Protein AF-A0A8T5LXA4-F1 (afdb_monomer_lite)

Secondary structure (DSSP, 8-state):
--TTPEEEES-SHHHHHHHHHHHHTT--EEEE-SSSSTT-S--S--EEEHHHHHHTT--HHHHEEEEE-EEEEE-TT--EEEEE-SS--EEEE-HHHHHHHHHHHHHHTT-EEESSEEEEEEETTEEEEEETTEEEEEE-SEEEE---TT-HHHHHTT----GGGEEEEEEEEEES---TTEEEEE-SSTTTTS-EEEEESSSSEEEEEEEEEBTB-HHHHHHHHHHHHT---EEEEEEEEEEE-SPPPS--EETTEEE-GGGT---------TTSEEEEEETTEEEEEETTHHHHHHHHTS-------SS-----B---TTEE--B--TTS---B------B------S-BEEEEEGGG-EEEE-TT-EEEE--SSS-EEEETTT--TTT-EEEEE---------SEEEHHHHHHT-HHHHTTGGGEEEES-HHHHTTSGGGS-GGGHHHHHHHTEEEHHHHHHTT----SPEEEETT---EEESEEE--HHHHHHHHHHHHHEE-TTSS-EEEEEEHHHHHTTHHHHHHHHHHHHH---EEEEEEE-TTT--EEEEEEEE--HHHHHIIIIIS---SSGGG----GGGGGS-HHHHHHHHHHHHHHH-EEEEE--SSGGG-EEEEEEEES-HHHHHHHHHHHHHTT---EEEEEEPPPEEETTEEEPPPEEEEEEE-SHHHHHHHHTT-TTTHHHHHHHHHT-------EE-HHHHHHHTTS---HHHHHHH-TTGGG-S-EEHHHHHHHHHSS---SHHHHHHHHHHHTTEEEEEEEEEEE---S-S-------SSSS---BTBTTB--------THHHHHHHHHHHHHHHHHHTT---TTHHHHHTHHHHHHHHHHHHHHHHHHS--SSTTTSSTTTTTSS-TTGGGSSS--SS-SSTTSTTTSSBSSSSTTTT--TTTTT-

Sequence (926 aa):
MNPNTIAIVGGGPGGLKTATHLSQNGLDCVVIEEHSQIGLPENCSGLVSIEGSRKADLPVEECLVNQIRGAHIFSPNHSVLTIERSKPIANLINRSKLDALLAKTAQKSGANIRLNTRLIDIRKNTLFLESRGRGEILKASQVVGSDGPNSKTRNLMGIQSTMNDFIHSFQVKATGIFDPDFVELYFGGFAWNFFGWIIPENKNNARIGLGCKTGLNPKKQFDAFVQQKKLDIDVLEESSFLIPCRKPLDNLVADNKLLVGDAAFQTKATSIDFEEPILIEENGLLKNVRIGEVVNQKLEQTPQKAVFGKKPKITVGHPNSLVKAFSPTIGGEKPQMRSIRSVLKHPIDEELYEIILEKGYRVKATASHSVMVAGRAKFKEKKVVDLVSGQDSLPLVLKVPNNTSIEKIDIIKTIKENPSLLRIAKKINVKGQKNLLFKKSTEVPKKRLSQYWSNDTVPLSIFIEKDIPLNNVTLSFENSTIRIPSIITITPELCRLVGYYIAEGSSATEKKISLSFGINDMKKGIVTDAIHCIKQTFNVSINKQMQKNPITNQTNGIKLYFGGQLLAKLFSEMVKGGKTAKTKEVPYIIFNVPDHLKIEFLKGYLRGDGTIRIRKCDNRKNWSAEISCKTVSRKLASDLVILALQLDLFPSIEEFSTGIRYWNNQRIGKSQGYKVSFSKKSDLLTLSTIFPEKQVELLEFLENIVERETITLPKVMVENLSNQHYEKEIYQEFGPSISAYQNLALTRVGTATQTMQTKNACQQFIHNISASKIAFLKIKQIRKVKPSHGEVFDVEIPETNMFVGGIGPILLHNTGGGVVMASLAGQKAGESIFEHVVHKKPLDNYNKKTQDIKKDLDLHWKIHNYLSSLKDEEINKLFEKLKKANVEQFLQEEGNMDFPTKFIPKLLRNPRMLGFLPHAFKLWRS

Structure (mmCIF, N/CA/C/O backbone):
data_AF-A0A8T5LXA4-F1
#
_entry.id   AF-A0A8T5LXA4-F1
#
loop_
_atom_site.group_PDB
_atom_site.id
_atom_site.type_symbol
_atom_site.label_atom_id
_atom_site.label_alt_id
_atom_site.label_comp_id
_atom_site.label_asym_id
_atom_site.label_entity_id
_atom_site.label_seq_id
_atom_site.pdbx_PDB_ins_code
_atom_site.Cartn_x
_atom_site.Cartn_y
_atom_site.Cartn_z
_atom_site.occupancy
_atom_site.B_iso_or_equiv
_atom_site.auth_seq_id
_atom_site.auth_comp_id
_atom_site.auth_asym_id
_atom_site.auth_atom_id
_atom_site.pdbx_PDB_model_num
ATOM 1 N N . MET A 1 1 ? -51.738 -8.596 22.446 1.00 49.72 1 MET A N 1
ATOM 2 C CA . MET A 1 1 ? -50.744 -7.498 22.395 1.00 49.72 1 MET A CA 1
ATOM 3 C C . MET A 1 1 ? -51.455 -6.217 21.993 1.00 49.72 1 MET A C 1
ATOM 5 O O . MET A 1 1 ? -52.546 -6.305 21.436 1.00 49.72 1 MET A O 1
ATOM 9 N N . ASN A 1 2 ? -50.877 -5.061 22.311 1.00 60.94 2 ASN A N 1
ATOM 10 C CA . ASN A 1 2 ? -51.430 -3.746 21.995 1.00 60.94 2 ASN A CA 1
ATOM 11 C C . ASN A 1 2 ? -51.484 -3.550 20.460 1.00 60.94 2 ASN A C 1
ATOM 13 O O . ASN A 1 2 ? -50.515 -3.906 19.789 1.00 60.94 2 ASN A O 1
ATOM 17 N N . PRO A 1 3 ? -52.552 -2.989 19.857 1.00 58.41 3 PRO A N 1
ATOM 18 C CA . PRO A 1 3 ? -52.538 -2.628 18.433 1.00 58.41 3 PRO A CA 1
ATOM 19 C C . PRO A 1 3 ? -51.410 -1.645 18.062 1.00 58.41 3 PRO A C 1
ATOM 21 O O . PRO A 1 3 ? -50.997 -1.609 16.903 1.00 58.41 3 PRO A O 1
ATOM 24 N N . ASN A 1 4 ? -50.879 -0.895 19.035 1.00 72.88 4 ASN A N 1
ATOM 25 C CA . ASN A 1 4 ? -49.718 -0.025 18.856 1.00 72.88 4 ASN A CA 1
ATOM 26 C C . ASN A 1 4 ? -48.360 -0.750 18.939 1.00 72.88 4 ASN A C 1
ATOM 28 O O . ASN A 1 4 ? -47.351 -0.116 18.633 1.00 72.88 4 ASN A O 1
ATOM 32 N N . THR A 1 5 ? -48.304 -2.041 19.305 1.00 87.50 5 THR A N 1
ATOM 33 C CA . THR A 1 5 ? -47.044 -2.797 19.441 1.00 87.50 5 THR A CA 1
ATOM 34 C C . THR A 1 5 ? -46.208 -2.739 18.160 1.00 87.50 5 THR A C 1
ATOM 36 O O . THR A 1 5 ? -46.721 -2.913 17.055 1.00 87.50 5 THR A O 1
ATOM 39 N N . ILE A 1 6 ? -44.904 -2.521 18.310 1.00 95.81 6 ILE A N 1
ATOM 40 C CA . ILE A 1 6 ? -43.921 -2.502 17.223 1.00 95.81 6 ILE A CA 1
ATOM 41 C C . ILE A 1 6 ? -43.310 -3.901 17.092 1.00 95.81 6 ILE A C 1
ATOM 43 O O . ILE A 1 6 ? -42.750 -4.427 18.053 1.00 95.81 6 ILE A O 1
ATOM 47 N N . ALA A 1 7 ? -43.412 -4.519 15.916 1.00 95.31 7 ALA A N 1
ATOM 48 C CA . ALA A 1 7 ? -42.806 -5.822 15.655 1.00 95.31 7 ALA A CA 1
ATOM 49 C C . ALA A 1 7 ? -41.380 -5.653 15.123 1.00 95.31 7 ALA A C 1
ATOM 51 O O . ALA A 1 7 ? -41.148 -4.889 14.188 1.00 95.31 7 ALA A O 1
ATOM 52 N N . ILE A 1 8 ? -40.432 -6.394 15.687 1.00 97.88 8 ILE A N 1
ATOM 53 C CA . ILE A 1 8 ? -39.026 -6.401 15.281 1.00 97.88 8 ILE A CA 1
ATOM 54 C C . ILE A 1 8 ? -38.686 -7.831 14.879 1.00 97.88 8 ILE A C 1
ATOM 56 O O . ILE A 1 8 ? -38.631 -8.719 15.719 1.00 97.88 8 ILE A O 1
ATOM 60 N N . VAL A 1 9 ? -38.511 -8.072 13.587 1.00 94.62 9 VAL A N 1
ATOM 61 C CA . VAL A 1 9 ? -38.246 -9.400 13.032 1.00 94.62 9 VAL A CA 1
ATOM 62 C C . VAL A 1 9 ? -36.733 -9.602 12.988 1.00 94.62 9 VAL A C 1
ATOM 64 O O . VAL A 1 9 ? -36.041 -8.817 12.346 1.00 94.62 9 VAL A O 1
ATOM 67 N N . GLY A 1 10 ? -36.226 -10.627 13.672 1.00 94.00 10 GLY A N 1
ATOM 68 C CA . GLY A 1 10 ? -34.799 -10.908 13.853 1.00 94.00 10 GLY A CA 1
ATOM 69 C C . GLY A 1 10 ? -34.203 -10.257 15.107 1.00 94.00 10 GLY A C 1
ATOM 70 O O . GLY A 1 10 ? -34.155 -9.032 15.238 1.00 94.00 10 GLY A O 1
ATOM 71 N N . GLY A 1 11 ? -33.690 -11.086 16.017 1.00 87.69 11 GLY A N 1
ATOM 72 C CA . GLY A 1 11 ? -33.059 -10.707 17.282 1.00 87.69 11 GLY A CA 1
ATOM 73 C C . GLY A 1 11 ? -31.557 -10.424 17.192 1.00 87.69 11 GLY A C 1
ATOM 74 O O . GLY A 1 11 ? -30.832 -10.695 18.143 1.00 87.69 11 GLY A O 1
ATOM 75 N N . GLY A 1 12 ? -31.071 -9.898 16.063 1.00 89.44 12 GLY A N 1
ATOM 76 C CA . GLY A 1 12 ? -29.673 -9.473 15.909 1.00 89.44 12 GLY A CA 1
ATOM 77 C C . GLY A 1 12 ? -29.379 -8.093 16.532 1.00 89.44 12 GLY A C 1
ATOM 78 O O . GLY A 1 12 ? -30.305 -7.383 16.930 1.00 89.44 12 GLY A O 1
ATOM 79 N N . PRO A 1 13 ? -28.108 -7.637 16.568 1.00 88.88 13 PRO A N 1
ATOM 80 C CA . PRO A 1 13 ? -27.710 -6.405 17.263 1.00 88.88 13 PRO A CA 1
ATOM 81 C C . PRO A 1 13 ? -28.455 -5.135 16.826 1.00 88.88 13 PRO A C 1
ATOM 83 O O . PRO A 1 13 ? -28.724 -4.269 17.656 1.00 88.88 13 PRO A O 1
ATOM 86 N N . GLY A 1 14 ? -28.830 -5.036 15.544 1.00 92.44 14 GLY A N 1
ATOM 87 C CA . GLY A 1 14 ? -29.670 -3.951 15.032 1.00 92.44 14 GLY A CA 1
ATOM 88 C C . GLY A 1 14 ? -31.052 -3.949 15.687 1.00 92.44 14 GLY A C 1
ATOM 89 O O . GLY A 1 14 ? -31.379 -3.022 16.428 1.00 92.44 14 GLY A O 1
ATOM 90 N N . GLY A 1 15 ? -31.824 -5.021 15.481 1.00 94.56 15 GLY A N 1
ATOM 91 C CA . GLY A 1 15 ? -33.143 -5.213 16.087 1.00 94.56 15 GLY A CA 1
ATOM 92 C C . GLY A 1 15 ? -33.143 -5.101 17.614 1.00 94.56 15 GLY A C 1
ATOM 93 O O . GLY A 1 15 ? -34.039 -4.474 18.173 1.00 94.56 15 GLY A O 1
ATOM 94 N N . LEU A 1 16 ? -32.118 -5.607 18.306 1.00 95.69 16 LEU A N 1
ATOM 95 C CA . LEU A 1 16 ? -32.038 -5.525 19.768 1.00 95.69 16 LEU A CA 1
ATOM 96 C C . LEU A 1 16 ? -31.701 -4.120 20.292 1.00 95.69 16 LEU A C 1
ATOM 98 O O . LEU A 1 16 ? -32.275 -3.714 21.306 1.00 95.69 16 LEU A O 1
ATOM 102 N N . LYS A 1 17 ? -30.845 -3.332 19.617 1.00 95.44 17 LYS A N 1
ATOM 103 C CA . LYS A 1 17 ? -30.673 -1.906 19.971 1.00 95.44 17 LYS A CA 1
ATOM 104 C C . LYS A 1 17 ? -31.929 -1.092 19.632 1.00 95.44 17 LYS A C 1
ATOM 106 O O . LYS A 1 17 ? -32.255 -0.183 20.393 1.00 95.44 17 LYS A O 1
ATOM 111 N N . THR A 1 18 ? -32.675 -1.447 18.579 1.00 96.69 18 THR A N 1
ATOM 112 C CA . THR A 1 18 ? -34.006 -0.871 18.299 1.00 96.69 18 THR A CA 1
ATOM 113 C C . THR A 1 18 ? -35.006 -1.193 19.412 1.00 96.69 18 THR A C 1
ATOM 115 O O . THR A 1 18 ? -35.619 -0.275 19.949 1.00 96.69 18 THR A O 1
ATOM 118 N N . ALA A 1 19 ? -35.125 -2.463 19.810 1.00 95.81 19 ALA A N 1
ATOM 119 C CA . ALA A 1 19 ? -36.014 -2.919 20.880 1.00 95.81 19 ALA A CA 1
ATOM 120 C C . ALA A 1 19 ? -35.694 -2.240 22.218 1.00 95.81 19 ALA A C 1
ATOM 122 O O . ALA A 1 19 ? -36.581 -1.706 22.878 1.00 95.81 19 ALA A O 1
ATOM 123 N N . THR A 1 20 ? -34.404 -2.189 22.566 1.00 96.06 20 THR A N 1
ATOM 124 C CA . THR A 1 20 ? -33.903 -1.490 23.755 1.00 96.06 20 THR A CA 1
ATOM 125 C C . THR A 1 20 ? -34.332 -0.025 23.747 1.00 96.06 20 THR A C 1
ATOM 127 O O . THR A 1 20 ? -34.991 0.412 24.683 1.00 96.06 20 THR A O 1
ATOM 130 N N . HIS A 1 21 ? -34.027 0.722 22.680 1.00 95.38 21 HIS A N 1
ATOM 131 C CA . HIS A 1 21 ? -34.335 2.152 22.610 1.00 95.38 21 HIS A CA 1
ATOM 132 C C . HIS A 1 21 ? -35.846 2.435 22.639 1.00 95.38 21 HIS A C 1
ATOM 134 O O . HIS A 1 21 ? -36.278 3.397 23.268 1.00 95.38 21 HIS A O 1
ATOM 140 N N . LEU A 1 22 ? -36.664 1.600 21.992 1.00 94.44 22 LEU A N 1
ATOM 141 C CA . LEU A 1 22 ? -38.122 1.745 22.009 1.00 94.44 22 LEU A CA 1
ATOM 142 C C . LEU A 1 22 ? -38.707 1.537 23.405 1.00 94.44 22 LEU A C 1
ATOM 144 O O . LEU A 1 22 ? -39.466 2.379 23.883 1.00 94.44 22 LEU A O 1
ATOM 148 N N . SER A 1 23 ? -38.330 0.450 24.074 1.00 93.88 23 SER A N 1
ATOM 149 C CA . SER A 1 23 ? -38.897 0.112 25.380 1.00 93.88 23 SER A CA 1
ATOM 150 C C . SER A 1 23 ? -38.344 1.001 26.503 1.00 93.88 23 SER A C 1
ATOM 152 O O . SER A 1 23 ? -39.110 1.416 27.367 1.00 93.88 23 SER A O 1
ATOM 154 N N . GLN A 1 24 ? -37.084 1.457 26.408 1.00 92.31 24 GLN A N 1
ATOM 155 C CA . GLN A 1 24 ? -36.540 2.537 27.256 1.00 92.31 24 GLN A CA 1
ATOM 156 C C . GLN A 1 24 ? -37.346 3.844 27.171 1.00 92.31 24 GLN A C 1
ATOM 158 O O . GLN A 1 24 ? -37.373 4.603 28.134 1.00 92.31 24 GLN A O 1
ATOM 163 N N . ASN A 1 25 ? -38.013 4.099 26.041 1.00 91.88 25 ASN A N 1
ATOM 164 C CA . ASN A 1 25 ? -38.900 5.246 25.839 1.00 91.88 25 ASN A CA 1
ATOM 165 C C . ASN A 1 25 ? -40.397 4.877 25.974 1.00 91.88 25 ASN A C 1
ATOM 167 O O . ASN A 1 25 ? -41.265 5.586 25.463 1.00 91.88 25 ASN A O 1
ATOM 171 N N . GLY A 1 26 ? -40.715 3.767 26.652 1.00 91.06 26 GLY A N 1
ATOM 172 C CA . GLY A 1 26 ? -42.085 3.379 27.006 1.00 91.06 26 GLY A CA 1
ATOM 173 C C . GLY A 1 26 ? -42.945 2.841 25.857 1.00 91.06 26 GLY A C 1
ATOM 174 O O . GLY A 1 26 ? -44.167 2.805 25.990 1.00 91.06 26 GLY A O 1
ATOM 175 N N . LEU A 1 27 ? -42.351 2.435 24.728 1.00 92.75 27 LEU A N 1
ATOM 176 C CA . LEU A 1 27 ? -43.093 1.861 23.601 1.00 92.75 27 LEU A CA 1
ATOM 177 C C . LEU A 1 27 ? -43.085 0.326 23.616 1.00 92.75 27 LEU A C 1
ATOM 179 O O . LEU A 1 27 ? -42.027 -0.311 23.589 1.00 92.75 27 LEU A O 1
ATOM 183 N N . ASP A 1 28 ? -44.289 -0.255 23.577 1.00 92.44 28 ASP A N 1
ATOM 184 C CA . ASP A 1 28 ? -44.516 -1.692 23.403 1.00 92.44 28 ASP A CA 1
ATOM 185 C C . ASP A 1 28 ? -43.812 -2.201 22.139 1.00 92.44 28 ASP A C 1
ATOM 187 O O . ASP A 1 28 ? -44.203 -1.860 21.017 1.00 92.44 28 ASP A O 1
ATOM 191 N N . CYS A 1 29 ? -42.830 -3.089 22.294 1.00 95.88 29 CYS A N 1
ATOM 192 C CA . CYS A 1 29 ? -42.243 -3.807 21.169 1.00 95.88 29 CYS A CA 1
ATOM 193 C C . CYS A 1 29 ? -42.136 -5.313 21.430 1.00 95.88 29 CYS A C 1
ATOM 195 O O . CYS A 1 29 ? -42.053 -5.772 22.573 1.00 95.88 29 CYS A O 1
ATOM 197 N N . VAL A 1 30 ? -42.163 -6.084 20.343 1.00 93.69 30 VAL A N 1
ATOM 198 C CA . VAL A 1 30 ? -41.945 -7.530 20.354 1.00 93.69 30 VAL A CA 1
ATOM 199 C C . VAL A 1 30 ? -40.874 -7.903 19.337 1.00 93.69 30 VAL A C 1
ATOM 201 O O . VAL A 1 30 ? -41.037 -7.689 18.135 1.00 93.69 30 VAL A O 1
ATOM 204 N N . VAL A 1 31 ? -39.781 -8.479 19.827 1.00 97.31 31 VAL A N 1
ATOM 205 C CA . VAL A 1 31 ? -38.763 -9.134 19.007 1.00 97.31 31 VAL A CA 1
ATOM 206 C C . VAL A 1 31 ? -39.262 -10.530 18.650 1.00 97.31 31 VAL A C 1
ATOM 208 O O . VAL A 1 31 ? -39.704 -11.283 19.516 1.00 97.31 31 VAL A O 1
ATOM 211 N N . ILE A 1 32 ? -39.205 -10.863 17.370 1.00 94.31 32 ILE A N 1
ATOM 212 C CA . ILE A 1 32 ? -39.645 -12.118 16.771 1.00 94.31 32 ILE A CA 1
ATOM 213 C C . ILE A 1 32 ? -38.385 -12.817 16.274 1.00 94.31 32 ILE A C 1
ATOM 215 O O . ILE A 1 32 ? -37.746 -12.336 15.339 1.00 94.31 32 ILE A O 1
ATOM 219 N N . GLU A 1 33 ? -38.013 -13.911 16.926 1.00 93.25 33 GLU A N 1
ATOM 220 C CA . GLU A 1 33 ? -36.817 -14.690 16.623 1.00 93.25 33 GLU A CA 1
ATOM 221 C C . GLU A 1 33 ? -37.219 -16.104 16.196 1.00 93.25 33 GLU A C 1
ATOM 223 O O . GLU A 1 33 ? -37.913 -16.813 16.932 1.00 93.25 33 GLU A O 1
ATOM 228 N N . GLU A 1 34 ? -36.787 -16.519 15.003 1.00 89.44 34 GLU A N 1
ATOM 229 C CA . GLU A 1 34 ? -37.120 -17.837 14.453 1.00 89.44 34 GLU A CA 1
ATOM 230 C C . GLU A 1 34 ? -36.392 -18.961 15.204 1.00 89.44 34 GLU A C 1
ATOM 232 O O . GLU A 1 34 ? -36.926 -20.063 15.338 1.00 89.44 34 GLU A O 1
ATOM 237 N N . HIS A 1 35 ? -35.221 -18.660 15.768 1.00 89.00 35 HIS A N 1
ATOM 238 C CA . HIS A 1 35 ? -34.403 -19.597 16.531 1.00 89.00 35 HIS A CA 1
ATOM 239 C C . HIS A 1 35 ? -34.916 -19.813 17.963 1.00 89.00 35 HIS A C 1
ATOM 241 O O . HIS A 1 35 ? -35.646 -19.003 18.542 1.00 89.00 35 HIS A O 1
ATOM 247 N N . SER A 1 36 ? -34.516 -20.931 18.569 1.00 87.00 36 SER A N 1
ATOM 248 C CA . SER A 1 36 ? -34.911 -21.306 19.931 1.00 87.00 36 SER A CA 1
ATOM 249 C C . SER A 1 36 ? -34.263 -20.455 21.029 1.00 87.00 36 SER A C 1
ATOM 251 O O . SER A 1 36 ? -34.746 -20.482 22.160 1.00 87.00 36 SER A O 1
ATOM 253 N N . GLN A 1 37 ? -33.218 -19.689 20.699 1.00 88.38 37 GLN A N 1
ATOM 254 C CA . GLN A 1 37 ? -32.428 -18.846 21.598 1.00 88.38 37 GLN A CA 1
ATOM 255 C C . GLN A 1 37 ? -31.845 -17.649 20.819 1.00 88.38 37 GLN A C 1
ATOM 257 O O . GLN A 1 37 ? -31.438 -17.803 19.672 1.00 88.38 37 GLN A O 1
ATOM 262 N N . ILE A 1 38 ? -31.763 -16.463 21.440 1.00 83.75 38 ILE A N 1
ATOM 263 C CA . ILE A 1 38 ? -31.078 -15.299 20.842 1.00 83.75 38 ILE A CA 1
ATOM 264 C C . ILE A 1 38 ? -29.580 -15.589 20.670 1.00 83.75 38 ILE A C 1
ATOM 266 O O . ILE A 1 38 ? -28.932 -16.098 21.586 1.00 83.75 38 ILE A O 1
ATOM 270 N N . GLY A 1 39 ? -29.026 -15.193 19.522 1.00 72.50 39 GLY A N 1
ATOM 271 C CA . GLY A 1 39 ? -27.590 -15.250 19.235 1.00 72.50 39 GLY A CA 1
ATOM 272 C C . GLY A 1 39 ? -27.087 -16.594 18.699 1.00 72.50 39 GLY A C 1
ATOM 273 O O . GLY A 1 39 ? -25.947 -16.655 18.248 1.00 72.50 39 GLY A O 1
ATOM 274 N N . LEU A 1 40 ? -27.927 -17.636 18.693 1.00 73.00 40 LEU A N 1
ATOM 275 C CA . LEU A 1 40 ? -27.631 -18.930 18.074 1.00 73.00 40 LEU A CA 1
ATOM 276 C C . LEU A 1 40 ? -28.472 -19.124 16.798 1.00 73.00 40 LEU A C 1
ATOM 278 O O . LEU A 1 40 ? -29.684 -18.922 16.860 1.00 73.00 40 LEU A O 1
ATOM 282 N N . PRO A 1 41 ? -27.878 -19.568 15.671 1.00 58.81 41 PRO A N 1
ATOM 283 C CA . PRO A 1 41 ? -26.457 -19.880 15.473 1.00 58.81 41 PRO A CA 1
ATOM 284 C C . PRO A 1 41 ? -25.551 -18.631 15.420 1.00 58.81 41 PRO A C 1
ATOM 286 O O . PRO A 1 41 ? -25.973 -17.556 14.992 1.00 58.81 41 PRO A O 1
ATOM 289 N N . GLU A 1 42 ? -24.284 -18.776 15.837 1.00 64.25 42 GLU A N 1
ATOM 290 C CA . GLU A 1 42 ? -23.319 -17.664 15.903 1.00 64.25 42 GLU A CA 1
ATOM 291 C C . GLU A 1 42 ? -22.818 -17.261 14.498 1.00 64.25 42 GLU A C 1
ATOM 293 O O . GLU A 1 42 ? -21.829 -17.775 13.969 1.00 64.25 42 GLU A O 1
ATOM 298 N N . ASN A 1 43 ? -23.526 -16.306 13.891 1.00 61.75 43 ASN A N 1
ATOM 299 C CA . ASN A 1 43 ? -23.358 -15.874 12.498 1.00 61.75 43 ASN A CA 1
ATOM 300 C C . ASN A 1 43 ? -22.355 -14.714 12.313 1.00 61.75 43 ASN A C 1
ATOM 302 O O . ASN A 1 43 ? -22.625 -13.753 11.592 1.00 61.75 43 ASN A O 1
ATOM 306 N N . CYS A 1 44 ? -21.220 -14.741 13.018 1.00 63.06 44 CYS A N 1
ATOM 307 C CA . CYS A 1 44 ? -20.128 -13.772 12.860 1.00 63.06 44 CYS A CA 1
ATOM 308 C C . CYS A 1 44 ? -18.876 -14.245 13.610 1.00 63.06 44 CYS A C 1
ATOM 310 O O . CYS A 1 44 ? -18.980 -14.822 14.686 1.00 63.06 44 CYS A O 1
ATOM 312 N N . SER A 1 45 ? -17.684 -13.903 13.125 1.00 69.62 45 SER A N 1
ATOM 313 C CA . SER A 1 45 ? -16.419 -14.194 13.819 1.00 69.62 45 SER A CA 1
ATOM 314 C C . SER A 1 45 ? -16.220 -13.409 15.123 1.00 69.62 45 SER A C 1
ATOM 316 O O . SER A 1 45 ? -15.358 -13.761 15.921 1.00 69.62 45 SER A O 1
ATOM 318 N N . GLY A 1 46 ? -17.013 -12.357 15.360 1.00 70.44 46 GLY A N 1
ATOM 319 C CA . GLY A 1 46 ? -17.060 -11.625 16.631 1.00 70.44 46 GLY A CA 1
ATOM 320 C C . GLY A 1 46 ? -15.967 -10.577 16.847 1.00 70.44 46 GLY A C 1
ATOM 321 O O . GLY A 1 46 ? -15.752 -10.168 17.982 1.00 70.44 46 GLY A O 1
ATOM 322 N N . LEU A 1 47 ? -15.287 -10.119 15.794 1.00 74.44 47 LEU A N 1
ATOM 323 C CA . LEU A 1 47 ? -14.294 -9.048 15.891 1.00 74.44 47 LEU A CA 1
ATOM 324 C C . LEU A 1 47 ? -14.939 -7.661 15.719 1.00 74.44 47 LEU A C 1
ATOM 326 O O . LEU A 1 47 ? -15.525 -7.378 14.673 1.00 74.44 47 LEU A O 1
ATOM 330 N N . VAL A 1 48 ? -14.806 -6.784 16.719 1.00 76.12 48 VAL A N 1
ATOM 331 C CA . VAL A 1 48 ? -15.404 -5.432 16.719 1.00 76.12 48 VAL A CA 1
ATOM 332 C C . VAL A 1 48 ? -14.410 -4.372 17.193 1.00 76.12 48 VAL A C 1
ATOM 334 O O . VAL A 1 48 ? -13.708 -4.593 18.177 1.00 76.12 48 VAL A O 1
ATOM 337 N N . SER A 1 49 ? -14.338 -3.200 16.545 1.00 75.00 49 SER A N 1
ATOM 338 C CA . SER A 1 49 ? -13.401 -2.154 16.989 1.00 75.00 49 SER A CA 1
ATOM 339 C C . SER A 1 49 ? -13.811 -1.551 18.334 1.00 75.00 49 SER A C 1
ATOM 341 O O . SER A 1 49 ? -15.000 -1.431 18.635 1.00 75.00 49 SER A O 1
ATOM 343 N N . ILE A 1 50 ? -12.846 -1.125 19.150 1.00 79.56 50 ILE A N 1
ATOM 344 C CA . ILE A 1 50 ? -13.114 -0.513 20.462 1.00 79.56 50 ILE A CA 1
ATOM 345 C C . ILE A 1 50 ? -13.814 0.843 20.309 1.00 79.56 50 ILE A C 1
ATOM 347 O O . ILE A 1 50 ? -14.739 1.152 21.060 1.00 79.56 50 ILE A O 1
ATOM 351 N N . GLU A 1 51 ? -13.412 1.656 19.328 1.00 76.06 51 GLU A N 1
ATOM 352 C CA . GLU A 1 51 ? -14.043 2.959 19.086 1.00 76.06 51 GLU A CA 1
ATOM 353 C C . GLU A 1 51 ? -15.482 2.799 18.577 1.00 76.06 51 GLU A C 1
ATOM 355 O O . GLU A 1 51 ? -16.392 3.496 19.034 1.00 76.06 51 GLU A O 1
ATOM 360 N N . GLY A 1 52 ? -15.689 1.852 17.662 1.00 68.56 52 GLY A N 1
ATOM 361 C CA . GLY A 1 52 ? -16.995 1.521 17.122 1.00 68.56 52 GLY A CA 1
ATOM 362 C C . GLY A 1 52 ? -17.920 0.907 18.167 1.00 68.56 52 GLY A C 1
ATOM 363 O O . GLY A 1 52 ? -19.049 1.364 18.309 1.00 68.56 52 GLY A O 1
ATOM 364 N N . SER A 1 53 ? -17.428 -0.033 18.977 1.00 78.69 53 SER A N 1
ATOM 365 C CA . SER A 1 53 ? -18.190 -0.639 20.080 1.00 78.69 53 SER A CA 1
ATOM 366 C C . SER A 1 53 ? -18.618 0.387 21.127 1.00 78.69 53 SER A C 1
ATOM 368 O O . SER A 1 53 ? -19.752 0.343 21.597 1.00 78.69 53 SER A O 1
ATOM 370 N N . ARG A 1 54 ? -17.745 1.354 21.450 1.00 80.88 54 ARG A N 1
ATOM 371 C CA . ARG A 1 54 ? -18.087 2.473 22.341 1.00 80.88 54 ARG A CA 1
ATOM 372 C C . ARG A 1 54 ? -19.151 3.384 21.727 1.00 80.88 54 ARG A C 1
ATOM 374 O O . ARG A 1 54 ? -20.064 3.798 22.427 1.00 80.88 54 ARG A O 1
ATOM 381 N N . LYS A 1 55 ? -19.060 3.690 20.428 1.00 75.69 55 LYS A N 1
ATOM 382 C CA . LYS A 1 55 ? -20.060 4.517 19.722 1.00 75.69 55 LYS A CA 1
ATOM 383 C C . LYS A 1 55 ? -21.408 3.812 19.557 1.00 75.69 55 LYS A C 1
ATOM 385 O O . LYS A 1 55 ? -22.440 4.464 19.639 1.00 75.69 55 LYS A O 1
ATOM 390 N N . ALA A 1 56 ? -21.398 2.499 19.353 1.00 78.88 56 ALA A N 1
ATOM 391 C CA . ALA A 1 56 ? -22.588 1.657 19.264 1.00 78.88 56 ALA A CA 1
ATOM 392 C C . ALA A 1 56 ? -23.199 1.289 20.631 1.00 78.88 56 ALA A C 1
ATOM 394 O O . ALA A 1 56 ? -24.274 0.682 20.653 1.00 78.88 56 ALA A O 1
ATOM 395 N N . ASP A 1 57 ? -22.552 1.670 21.741 1.00 84.25 57 ASP A N 1
ATOM 396 C CA . ASP A 1 57 ? -22.979 1.362 23.110 1.00 84.25 57 ASP A CA 1
ATOM 397 C C . ASP A 1 57 ? -23.197 -0.156 23.300 1.00 84.25 57 ASP A C 1
ATOM 399 O O . ASP A 1 57 ? -24.318 -0.653 23.442 1.00 84.25 57 ASP A O 1
ATOM 403 N N . LEU A 1 58 ? -22.107 -0.920 23.174 1.00 84.75 58 LEU A N 1
ATOM 404 C CA . LEU A 1 58 ? -22.105 -2.379 23.319 1.00 84.75 58 LEU A CA 1
ATOM 405 C C . LEU A 1 58 ? -21.526 -2.793 24.687 1.00 84.75 58 LEU A C 1
ATOM 407 O O . LEU A 1 58 ? -20.456 -2.293 25.046 1.00 84.75 58 LEU A O 1
ATOM 411 N N . PRO A 1 59 ? -22.150 -3.743 25.417 1.00 86.25 59 PRO A N 1
ATOM 412 C CA . PRO A 1 59 ? -21.669 -4.248 26.709 1.00 86.25 59 PRO A CA 1
ATOM 413 C C . PRO A 1 59 ? -20.484 -5.211 26.524 1.00 86.25 59 PRO A C 1
ATOM 415 O O . PRO A 1 59 ? -20.567 -6.409 26.799 1.00 86.25 59 PRO A O 1
ATOM 418 N N . VAL A 1 60 ? -19.372 -4.704 25.982 1.00 84.38 60 VAL A N 1
ATOM 419 C CA . VAL A 1 60 ? -18.246 -5.552 25.570 1.00 84.38 60 VAL A CA 1
ATOM 420 C C . VAL A 1 60 ? -17.565 -6.216 26.762 1.00 84.38 60 VAL A C 1
ATOM 422 O O . VAL A 1 60 ? -17.206 -7.379 26.663 1.00 84.38 60 VAL A O 1
ATOM 425 N N . GLU A 1 61 ? -17.439 -5.531 27.895 1.00 84.44 61 GLU A N 1
ATOM 426 C CA . GLU A 1 61 ? -16.763 -6.060 29.089 1.00 84.44 61 GLU A CA 1
ATOM 427 C C . GLU A 1 61 ? -17.411 -7.363 29.602 1.00 84.44 61 GLU A C 1
ATOM 429 O O . GLU A 1 61 ? -16.705 -8.283 30.004 1.00 84.44 61 GLU A O 1
ATOM 434 N N . GLU A 1 62 ? -18.736 -7.511 29.475 1.00 84.81 62 GLU A N 1
ATOM 435 C CA . GLU A 1 62 ? -19.451 -8.744 29.835 1.00 84.81 62 GLU A CA 1
ATOM 436 C C . GLU A 1 62 ? -19.334 -9.872 28.784 1.00 84.81 62 GLU A C 1
ATOM 438 O O . GLU A 1 62 ? -19.547 -11.039 29.126 1.00 84.81 62 GLU A O 1
ATOM 443 N N . CYS A 1 63 ? -19.018 -9.580 27.515 1.00 85.31 63 CYS A N 1
ATOM 444 C CA . CYS A 1 63 ? -18.931 -10.574 26.422 1.00 85.31 63 CYS A CA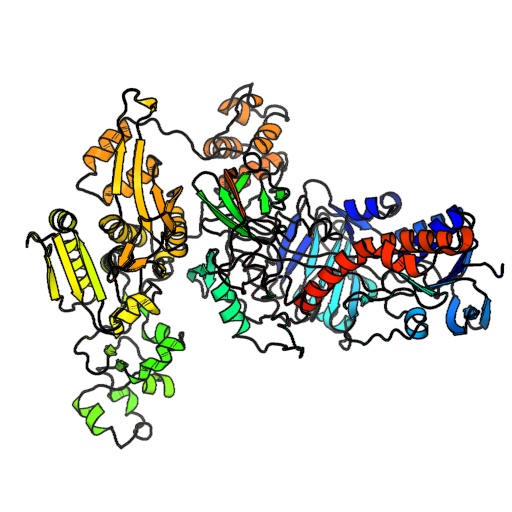 1
ATOM 445 C C . CYS A 1 63 ? -17.544 -10.727 25.779 1.00 85.31 63 CYS A C 1
ATOM 447 O O . CYS A 1 63 ? -17.395 -11.469 24.803 1.00 85.31 63 CYS A O 1
ATOM 449 N N . LEU A 1 64 ? -16.539 -10.061 26.342 1.00 91.69 64 LEU A N 1
ATOM 450 C CA . LEU A 1 64 ? -15.146 -10.120 25.932 1.00 91.69 64 LEU A CA 1
ATOM 451 C C . LEU A 1 64 ? -14.609 -11.553 26.026 1.00 91.69 64 LEU A C 1
ATOM 453 O O . LEU A 1 64 ? -14.729 -12.210 27.057 1.00 91.69 64 LEU A O 1
ATOM 457 N N . VAL A 1 65 ? -14.005 -12.014 24.934 1.00 88.25 65 VAL A N 1
ATOM 458 C CA . VAL A 1 65 ? -13.270 -13.283 24.853 1.00 88.25 65 VAL A CA 1
ATOM 459 C C . VAL A 1 65 ? -11.774 -13.008 24.789 1.00 88.25 65 VAL A C 1
ATOM 461 O O . VAL A 1 65 ? -11.014 -13.639 25.512 1.00 88.25 65 VAL A O 1
ATOM 464 N N . ASN A 1 66 ? -11.352 -12.043 23.965 1.00 92.25 66 ASN A N 1
ATOM 465 C CA . ASN A 1 66 ? -9.945 -11.679 23.818 1.00 92.25 66 ASN A CA 1
ATOM 466 C C . ASN A 1 66 ? -9.778 -10.211 23.372 1.00 92.25 66 ASN A C 1
ATOM 468 O O . ASN A 1 66 ? -10.651 -9.653 22.701 1.00 92.25 66 ASN A O 1
ATOM 472 N N . GLN A 1 67 ? -8.665 -9.570 23.731 1.00 89.69 67 GLN A N 1
ATOM 473 C CA . GLN A 1 67 ? -8.358 -8.182 23.375 1.00 89.69 67 GLN A CA 1
ATOM 474 C C . GLN A 1 67 ? -7.302 -8.101 22.276 1.00 89.69 67 GLN A C 1
ATOM 476 O O . GLN A 1 67 ? -6.104 -7.973 22.514 1.00 89.69 67 GLN A O 1
ATOM 481 N N . ILE A 1 68 ? -7.795 -8.108 21.045 1.00 83.81 68 ILE A N 1
ATOM 482 C CA . ILE A 1 68 ? -6.995 -8.145 19.835 1.00 83.81 68 ILE A CA 1
ATOM 483 C C . ILE A 1 68 ? -6.249 -6.817 19.629 1.00 83.81 68 ILE A C 1
ATOM 485 O O . ILE A 1 68 ? -6.836 -5.733 19.461 1.00 83.81 68 ILE A O 1
ATOM 489 N N . ARG A 1 69 ? -4.918 -6.913 19.600 1.00 82.69 69 ARG A N 1
ATOM 490 C CA . ARG A 1 69 ? -4.011 -5.803 19.289 1.00 82.69 69 ARG A CA 1
ATOM 491 C C . ARG A 1 69 ? -3.970 -5.525 17.793 1.00 82.69 69 ARG A C 1
ATOM 493 O O . ARG A 1 69 ? -3.807 -4.363 17.424 1.00 82.69 69 ARG A O 1
ATOM 500 N N . GLY A 1 70 ? -4.240 -6.509 16.940 1.00 67.81 70 GLY A N 1
ATOM 501 C CA . GLY A 1 70 ? -4.721 -6.233 15.588 1.00 67.81 70 GLY A CA 1
ATOM 502 C C . GLY A 1 70 ? -4.828 -7.462 14.689 1.00 67.81 70 GLY A C 1
ATOM 503 O O . GLY A 1 70 ? -5.277 -8.511 15.133 1.00 67.81 70 GLY A O 1
ATOM 504 N N . ALA A 1 71 ? -4.504 -7.307 13.410 1.00 80.06 71 ALA A N 1
ATOM 505 C CA . ALA A 1 71 ? -4.683 -8.331 12.391 1.00 80.06 71 ALA A CA 1
ATOM 506 C C . ALA A 1 71 ? -3.346 -8.806 11.803 1.00 80.06 71 ALA A C 1
ATOM 508 O O . ALA A 1 71 ? -2.348 -8.108 11.873 1.00 80.06 71 ALA A O 1
ATOM 509 N N . HIS A 1 72 ? -3.390 -9.971 11.175 1.00 81.38 72 HIS A N 1
ATOM 510 C CA . HIS A 1 72 ? -2.422 -10.683 10.360 1.00 81.38 72 HIS A CA 1
ATOM 511 C C . HIS A 1 72 ? -3.221 -11.116 9.120 1.00 81.38 72 HIS A C 1
ATOM 513 O O . HIS A 1 72 ? -3.623 -12.257 8.987 1.00 81.38 72 HIS A O 1
ATOM 519 N N . ILE A 1 73 ? -3.609 -10.204 8.234 1.00 78.62 73 ILE A N 1
ATOM 520 C CA . ILE A 1 73 ? -4.289 -10.574 6.966 1.00 78.62 73 ILE A CA 1
ATOM 521 C C . ILE A 1 73 ? -3.312 -11.457 6.109 1.00 78.62 73 ILE A C 1
ATOM 523 O O . ILE A 1 73 ? -2.153 -11.610 6.475 1.00 78.62 73 ILE A O 1
ATOM 527 N N . PHE A 1 74 ? -3.687 -12.097 5.000 1.00 81.81 74 PHE A N 1
ATOM 528 C CA . PHE A 1 74 ? -2.751 -13.016 4.325 1.00 81.81 74 PHE A CA 1
ATOM 529 C C . PHE A 1 74 ? -3.089 -13.287 2.867 1.00 81.81 74 PHE A C 1
ATOM 531 O O . PHE A 1 74 ? -4.246 -13.170 2.452 1.00 81.81 74 PHE A O 1
ATOM 538 N N . SER A 1 75 ? -2.064 -13.735 2.129 1.00 79.38 75 SER A N 1
ATOM 539 C CA . SER A 1 75 ? -2.114 -14.143 0.720 1.00 79.38 75 SER A CA 1
ATOM 540 C C . SER A 1 75 ? -2.481 -15.614 0.459 1.00 79.38 75 SER A C 1
ATOM 542 O O . SER A 1 75 ? -2.428 -16.443 1.381 1.00 79.38 75 SER A O 1
ATOM 544 N N . PRO A 1 76 ? -2.740 -15.997 -0.816 1.00 81.81 76 PRO A N 1
ATOM 545 C CA . PRO A 1 76 ? -2.851 -17.395 -1.208 1.00 81.81 76 PRO A CA 1
ATOM 546 C C . PRO A 1 76 ? -1.454 -18.044 -1.214 1.00 81.81 76 PRO A C 1
ATOM 548 O O . PRO A 1 76 ? -1.340 -19.263 -1.143 1.00 81.81 76 PRO A O 1
ATOM 551 N N . ASN A 1 77 ? -0.380 -17.238 -1.233 1.00 75.75 77 ASN A N 1
ATOM 552 C CA . ASN A 1 77 ? 1.010 -17.659 -1.064 1.00 75.75 77 ASN A CA 1
ATOM 553 C C . ASN A 1 77 ? 1.593 -17.351 0.341 1.00 75.75 77 ASN A C 1
ATOM 555 O O . ASN A 1 77 ? 2.807 -17.293 0.491 1.00 75.75 77 ASN A O 1
ATOM 559 N N . HIS A 1 78 ? 0.725 -17.242 1.364 1.00 74.38 78 HIS A N 1
ATOM 560 C CA . HIS A 1 78 ? 1.036 -17.297 2.810 1.00 74.38 78 HIS A CA 1
ATOM 561 C C . HIS A 1 78 ? 1.849 -16.151 3.423 1.00 74.38 78 HIS A C 1
ATOM 563 O O . HIS A 1 78 ? 2.350 -16.239 4.538 1.00 74.38 78 HIS A O 1
ATOM 569 N N . SER A 1 79 ? 1.886 -15.028 2.739 1.00 69.75 79 SER A N 1
ATOM 570 C CA . SER A 1 79 ? 2.370 -13.753 3.254 1.00 69.75 79 SER A CA 1
ATOM 571 C C . SER A 1 79 ? 1.406 -13.163 4.347 1.00 69.75 79 SER A C 1
ATOM 573 O O . SER A 1 79 ? 0.221 -13.348 4.128 1.00 69.75 79 SER A O 1
ATOM 575 N N . VAL A 1 80 ? 1.848 -12.485 5.451 1.00 73.12 80 VAL A N 1
ATOM 576 C CA . VAL A 1 80 ? 1.177 -12.256 6.807 1.00 73.12 80 VAL A CA 1
ATOM 577 C C . VAL A 1 80 ? 1.037 -10.809 7.467 1.00 73.12 80 VAL A C 1
ATOM 579 O O . VAL A 1 80 ? 2.031 -10.162 7.797 1.00 73.12 80 VAL A O 1
ATOM 582 N N . LEU A 1 81 ? -0.172 -10.247 7.707 1.00 66.25 81 LEU A N 1
ATOM 583 C CA . LEU A 1 81 ? -0.458 -8.773 7.655 1.00 66.25 81 LEU A CA 1
ATOM 584 C C . LEU A 1 81 ? -0.572 -8.011 8.999 1.00 66.25 81 LEU A C 1
ATOM 586 O O . LEU A 1 81 ? -1.650 -7.515 9.316 1.00 66.25 81 LEU A O 1
ATOM 590 N N . THR A 1 82 ? 0.521 -7.923 9.762 1.00 76.50 82 THR A N 1
ATOM 591 C CA . THR A 1 82 ? 0.653 -7.425 11.160 1.00 76.50 82 THR A CA 1
ATOM 592 C C . THR A 1 82 ? 0.163 -5.993 11.512 1.00 76.50 82 THR A C 1
ATOM 594 O O . THR A 1 82 ? 0.897 -5.172 12.076 1.00 76.50 82 THR A O 1
ATOM 597 N N . ILE A 1 83 ? -1.118 -5.670 11.285 1.00 72.31 83 ILE A N 1
ATOM 598 C CA . ILE A 1 83 ? -1.774 -4.548 11.971 1.00 72.31 83 ILE A CA 1
ATOM 599 C C . ILE A 1 83 ? -1.705 -4.846 13.464 1.00 72.31 83 ILE A C 1
ATOM 601 O O . ILE A 1 83 ? -2.178 -5.877 13.913 1.00 72.31 83 ILE A O 1
ATOM 605 N N . GLU A 1 84 ? -1.144 -3.943 14.255 1.00 76.31 84 GLU A N 1
ATOM 606 C CA . GLU A 1 84 ? -0.950 -4.174 15.682 1.00 76.31 84 GLU A CA 1
ATOM 607 C C . GLU A 1 84 ? -0.918 -2.849 16.425 1.00 76.31 84 GLU A C 1
ATOM 609 O O . GLU A 1 84 ? -0.210 -1.937 16.014 1.00 76.31 84 GLU A O 1
ATOM 614 N N . ARG A 1 85 ? -1.596 -2.724 17.561 1.00 73.19 85 ARG A N 1
ATOM 615 C CA . ARG A 1 85 ? -1.570 -1.513 18.379 1.00 73.19 85 ARG A CA 1
ATOM 616 C C . ARG A 1 85 ? -1.053 -1.768 19.790 1.00 73.19 85 ARG A C 1
ATOM 618 O O . ARG A 1 85 ? -1.165 -2.851 20.352 1.00 73.19 85 ARG A O 1
ATOM 625 N N . SER A 1 86 ? -0.474 -0.710 20.360 1.00 56.91 86 SER A N 1
ATOM 626 C CA . SER A 1 86 ? 0.137 -0.702 21.697 1.00 56.91 86 SER A CA 1
ATOM 627 C C . SER A 1 86 ? -0.878 -0.698 22.845 1.00 56.91 86 SER A C 1
ATOM 629 O O . SER A 1 86 ? -0.519 -0.911 23.998 1.00 56.91 86 SER A O 1
ATOM 631 N N . LYS A 1 87 ? -2.148 -0.450 22.525 1.00 76.56 87 LYS A N 1
ATOM 632 C CA . LYS A 1 87 ? -3.311 -0.920 23.276 1.00 76.56 87 LYS A CA 1
ATOM 633 C C . LYS A 1 87 ? -4.159 -1.746 22.304 1.00 76.56 87 LYS A C 1
ATOM 635 O O . LYS A 1 87 ? -4.089 -1.455 21.107 1.00 76.56 87 LYS A O 1
ATOM 640 N N . PRO A 1 88 ? -4.974 -2.697 22.782 1.00 78.12 88 PRO A N 1
ATOM 641 C CA . PRO A 1 88 ? -5.982 -3.362 21.963 1.00 78.12 88 PRO A CA 1
ATOM 642 C C . PRO A 1 88 ? -6.815 -2.376 21.137 1.00 78.12 88 PRO A C 1
ATOM 644 O O . PRO A 1 88 ? -7.010 -1.223 21.537 1.00 78.12 88 PRO A O 1
ATOM 647 N N . ILE A 1 89 ? -7.312 -2.829 19.986 1.00 66.06 89 ILE A N 1
ATOM 648 C CA . ILE A 1 89 ? -8.185 -2.024 19.112 1.00 66.06 89 ILE A CA 1
ATOM 649 C C . ILE A 1 89 ? -9.396 -2.735 18.575 1.00 66.06 89 ILE A C 1
ATOM 651 O O . ILE A 1 89 ? -10.355 -2.054 18.208 1.00 66.06 89 ILE A O 1
ATOM 655 N N . ALA A 1 90 ? -9.377 -4.057 18.562 1.00 76.81 90 ALA A N 1
ATOM 656 C CA . ALA A 1 90 ? -10.582 -4.825 18.417 1.00 76.81 90 ALA A CA 1
ATOM 657 C C . ALA A 1 90 ? -10.765 -5.674 19.669 1.00 76.81 90 ALA A C 1
ATOM 659 O O . ALA A 1 90 ? -9.812 -6.218 20.219 1.00 76.81 90 ALA A O 1
ATOM 660 N N . ASN A 1 91 ? -12.001 -5.775 20.128 1.00 83.62 91 ASN A N 1
ATOM 661 C CA . ASN A 1 91 ? -12.372 -6.820 21.059 1.00 83.62 91 ASN A CA 1
ATOM 662 C C . ASN A 1 91 ? -12.856 -7.998 20.212 1.00 83.62 91 ASN A C 1
ATOM 664 O O . ASN A 1 91 ? -13.695 -7.820 19.323 1.00 83.62 91 ASN A O 1
ATOM 668 N N . LEU A 1 92 ? -12.331 -9.187 20.483 1.00 87.75 92 LEU A N 1
ATOM 669 C CA . LEU A 1 92 ? -13.008 -10.418 20.122 1.00 87.75 92 LEU A CA 1
ATOM 670 C C . LEU A 1 92 ? -14.042 -10.699 21.207 1.00 87.75 92 LEU A C 1
ATOM 672 O O . LEU A 1 92 ? -13.709 -10.786 22.390 1.00 87.75 92 LEU A O 1
ATOM 676 N N . ILE A 1 93 ? -15.295 -10.834 20.798 1.00 86.31 93 ILE A N 1
ATOM 677 C CA . ILE A 1 93 ? -16.432 -11.092 21.680 1.00 86.31 93 ILE A CA 1
ATOM 678 C C . ILE A 1 93 ? -17.101 -12.418 21.325 1.00 86.31 93 ILE A C 1
ATOM 680 O O . ILE A 1 93 ? -17.125 -12.834 20.166 1.00 86.31 93 ILE A O 1
ATOM 684 N N . ASN A 1 94 ? -17.682 -13.083 22.318 1.00 87.06 94 ASN A N 1
ATOM 685 C CA . ASN A 1 94 ? -18.645 -14.156 22.081 1.00 87.06 94 ASN A CA 1
ATOM 686 C C . ASN A 1 94 ? -19.943 -13.499 21.584 1.00 87.06 94 ASN A C 1
ATOM 688 O O . ASN A 1 94 ? -20.548 -12.707 22.314 1.00 87.06 94 ASN A O 1
ATOM 692 N N . ARG A 1 95 ? -20.333 -13.748 20.327 1.00 82.56 95 ARG A N 1
ATOM 693 C CA . ARG A 1 95 ? -21.470 -13.042 19.717 1.00 82.56 95 ARG A CA 1
ATOM 694 C C . ARG A 1 95 ? -22.803 -13.548 20.240 1.00 82.56 95 ARG A C 1
ATOM 696 O O . ARG A 1 95 ? -23.667 -12.717 20.496 1.00 82.56 95 ARG A O 1
ATOM 703 N N . SER A 1 96 ? -22.929 -14.839 20.532 1.00 84.12 96 SER A N 1
ATOM 704 C CA . SER A 1 96 ? -24.088 -15.397 21.236 1.00 84.12 96 SER A CA 1
ATOM 705 C C . SER A 1 96 ? -24.333 -14.668 22.562 1.00 84.12 96 SER A C 1
ATOM 707 O O . SER A 1 96 ? -25.462 -14.298 22.880 1.00 84.12 96 SER A O 1
ATOM 709 N N . LYS A 1 97 ? -23.263 -14.384 23.317 1.00 88.56 97 LYS A N 1
ATOM 710 C CA . LYS A 1 97 ? -23.305 -13.675 24.601 1.00 88.56 97 LYS A CA 1
ATOM 711 C C . LYS A 1 97 ? -23.552 -12.175 24.438 1.00 88.56 97 LYS A C 1
ATOM 713 O O . LYS A 1 97 ? -24.330 -11.642 25.221 1.00 88.56 97 LYS A O 1
ATOM 718 N N . LEU A 1 98 ? -22.964 -11.493 23.444 1.00 89.69 98 LEU A N 1
ATOM 719 C CA . LEU A 1 98 ? -23.322 -10.094 23.144 1.00 89.69 98 LEU A CA 1
ATOM 720 C C . LEU A 1 98 ? -24.818 -9.983 22.847 1.00 89.69 98 LEU A C 1
ATOM 722 O O . LEU A 1 98 ? -25.511 -9.167 23.450 1.00 89.69 98 LEU A O 1
ATOM 726 N N . ASP A 1 99 ? -25.310 -10.798 21.922 1.00 87.62 99 ASP A N 1
ATOM 727 C CA . ASP A 1 99 ? -26.684 -10.720 21.450 1.00 87.62 99 ASP A CA 1
ATOM 728 C C . ASP A 1 99 ? -27.649 -11.099 22.596 1.00 87.62 99 ASP A C 1
ATOM 730 O O . ASP A 1 99 ? -28.634 -10.399 22.830 1.00 87.62 99 ASP A O 1
ATOM 734 N N . ALA A 1 100 ? -27.310 -12.092 23.430 1.00 91.25 100 ALA A N 1
ATOM 735 C CA . ALA A 1 100 ? -28.051 -12.405 24.656 1.00 91.25 100 ALA A CA 1
ATOM 736 C C . ALA A 1 100 ? -28.021 -11.278 25.714 1.00 91.25 100 ALA A C 1
ATOM 738 O O . ALA A 1 100 ? -29.028 -11.046 26.383 1.00 91.25 100 ALA A O 1
ATOM 739 N N . LEU A 1 101 ? -26.914 -10.540 25.867 1.00 93.19 101 LEU A N 1
ATOM 740 C CA . LEU A 1 101 ? -26.838 -9.365 26.750 1.00 93.19 101 LEU A CA 1
ATOM 741 C C . LEU A 1 101 ? -27.685 -8.203 26.222 1.00 93.19 101 LEU A C 1
ATOM 743 O O . LEU A 1 101 ? -28.380 -7.544 26.997 1.00 93.19 101 LEU A O 1
ATOM 747 N N . LEU A 1 102 ? -27.677 -7.970 24.908 1.00 93.12 102 LEU A N 1
ATOM 748 C CA . LEU A 1 102 ? -28.537 -6.981 24.257 1.00 93.12 102 LEU A CA 1
ATOM 749 C C . LEU A 1 102 ? -30.021 -7.363 24.391 1.00 93.12 102 LEU A C 1
ATOM 751 O O . LEU A 1 102 ? -30.841 -6.499 24.686 1.00 93.12 102 LEU A O 1
ATOM 755 N N . ALA A 1 103 ? -30.367 -8.648 24.285 1.00 92.44 103 ALA A N 1
ATOM 756 C CA . ALA A 1 103 ? -31.721 -9.147 24.528 1.00 92.44 103 ALA A CA 1
ATOM 757 C C . ALA A 1 103 ? -32.139 -9.009 25.997 1.00 92.44 103 ALA A C 1
ATOM 759 O O . ALA A 1 103 ? -33.217 -8.490 26.274 1.00 92.44 103 ALA A O 1
ATOM 760 N N . LYS A 1 104 ? -31.263 -9.361 26.945 1.00 94.06 104 LYS A N 1
ATOM 761 C CA . LYS A 1 104 ? -31.468 -9.135 28.386 1.00 94.06 104 LYS A CA 1
ATOM 762 C C . LYS A 1 104 ? -31.643 -7.646 28.705 1.00 94.06 104 LYS A C 1
ATOM 764 O O . LYS A 1 104 ? -32.428 -7.299 29.581 1.00 94.06 104 LYS A O 1
ATOM 769 N N . THR A 1 105 ? -30.945 -6.765 27.988 1.00 93.12 105 THR A N 1
ATOM 770 C CA . THR A 1 105 ? -31.076 -5.303 28.113 1.00 93.12 105 THR A CA 1
ATOM 771 C C . THR A 1 105 ? -32.409 -4.814 27.547 1.00 93.12 105 THR A C 1
ATOM 773 O O . THR A 1 105 ? -33.103 -4.045 28.213 1.00 93.12 105 THR A O 1
ATOM 776 N N . ALA A 1 106 ? -32.827 -5.320 26.384 1.00 92.81 106 ALA A N 1
ATOM 777 C CA . ALA A 1 106 ? -34.131 -5.024 25.801 1.00 92.81 106 ALA A CA 1
ATOM 778 C C . ALA A 1 106 ? -35.275 -5.504 26.716 1.00 92.81 106 ALA A C 1
ATOM 780 O O . ALA A 1 106 ? -36.168 -4.723 27.030 1.00 92.81 106 ALA A O 1
ATOM 781 N N . GLN A 1 107 ? -35.206 -6.737 27.230 1.00 92.12 107 GLN A N 1
ATOM 782 C CA . GLN A 1 107 ? -36.185 -7.311 28.166 1.00 92.12 107 GLN A CA 1
ATOM 783 C C . GLN A 1 107 ? -36.257 -6.541 29.487 1.00 92.12 107 GLN A C 1
ATOM 785 O O . GLN A 1 107 ? -37.350 -6.190 29.922 1.00 92.12 107 GLN A O 1
ATOM 790 N N . LYS A 1 108 ? -35.109 -6.198 30.094 1.00 92.50 108 LYS A N 1
ATOM 791 C CA . LYS A 1 108 ? -35.043 -5.287 31.254 1.00 92.50 108 LYS A CA 1
ATOM 792 C C . LYS A 1 108 ? -35.684 -3.924 30.973 1.00 92.50 108 LYS A C 1
ATOM 794 O O . LYS A 1 108 ? -36.189 -3.301 31.897 1.00 92.50 108 LYS A O 1
ATOM 799 N N . SER A 1 109 ? -35.640 -3.468 29.722 1.00 92.56 109 SER A N 1
ATOM 800 C CA . SER A 1 109 ? -36.258 -2.210 29.290 1.00 92.56 109 SER A CA 1
ATOM 801 C C . SER A 1 109 ? -37.746 -2.348 28.946 1.00 92.56 109 SER A C 1
ATOM 803 O O . SER A 1 109 ? -38.371 -1.338 28.656 1.00 92.56 109 SER A O 1
ATOM 805 N N . GLY A 1 110 ? -38.315 -3.562 28.953 1.00 90.75 110 GLY A N 1
ATOM 806 C CA . GLY A 1 110 ? -39.727 -3.834 28.651 1.00 90.75 110 GLY A CA 1
ATOM 807 C C . GLY A 1 110 ? -40.008 -4.563 27.326 1.00 90.75 110 GLY A C 1
ATOM 808 O O . GLY A 1 110 ? -41.164 -4.872 27.047 1.00 90.75 110 GLY A O 1
ATOM 809 N N . ALA A 1 111 ? -38.997 -4.869 26.506 1.00 94.38 111 ALA A N 1
ATOM 810 C CA . ALA A 1 111 ? -39.207 -5.547 25.224 1.00 94.38 111 ALA A CA 1
ATOM 811 C C . ALA A 1 111 ? -39.623 -7.017 25.406 1.00 94.38 111 ALA A C 1
ATOM 813 O O . ALA A 1 111 ? -38.928 -7.804 26.055 1.00 94.38 111 ALA A O 1
ATOM 814 N N . ASN A 1 112 ? -40.715 -7.424 24.759 1.00 93.00 112 ASN A N 1
ATOM 815 C CA . ASN A 1 112 ? -41.096 -8.833 24.675 1.00 93.00 112 ASN A CA 1
ATOM 816 C C . ASN A 1 112 ? -40.201 -9.546 23.641 1.00 93.00 112 ASN A C 1
ATOM 818 O O . ASN A 1 112 ? -39.926 -8.982 22.584 1.00 93.00 112 ASN A O 1
ATOM 822 N N . ILE A 1 113 ? -39.749 -10.774 23.909 1.00 96.44 113 ILE A N 1
ATOM 823 C CA . ILE A 1 113 ? -38.940 -11.564 22.966 1.00 96.44 113 ILE A CA 1
ATOM 824 C C . ILE A 1 113 ? -39.583 -12.936 22.767 1.00 96.44 113 ILE A C 1
ATOM 826 O O . ILE A 1 113 ? -39.699 -13.733 23.698 1.00 96.44 113 ILE A O 1
ATOM 830 N N . ARG A 1 114 ? -39.977 -13.215 21.523 1.00 93.44 114 ARG A N 1
ATOM 831 C CA . ARG A 1 114 ? -40.622 -14.450 21.082 1.00 93.44 114 ARG A CA 1
ATOM 832 C C . ARG A 1 114 ? -39.653 -15.321 20.292 1.00 93.44 114 ARG A C 1
ATOM 834 O O . ARG A 1 114 ? -39.465 -15.117 19.100 1.00 93.44 114 ARG A O 1
ATOM 841 N N . LEU A 1 115 ? -39.091 -16.311 20.975 1.00 93.88 115 LEU A N 1
ATOM 842 C CA . LEU A 1 115 ? -38.246 -17.368 20.411 1.00 93.88 115 LEU A CA 1
ATOM 843 C C . LEU A 1 115 ? -39.090 -18.414 19.659 1.00 93.88 115 LEU A C 1
ATOM 845 O O . LEU A 1 115 ? -40.292 -18.540 19.912 1.00 93.88 115 LEU A O 1
ATOM 849 N N . ASN A 1 116 ? -38.463 -19.231 18.809 1.00 92.50 116 ASN A N 1
ATOM 850 C CA . ASN A 1 116 ? -39.110 -20.270 17.985 1.00 92.50 116 ASN A CA 1
ATOM 851 C C . ASN A 1 116 ? -40.277 -19.727 17.131 1.00 92.50 116 ASN A C 1
ATOM 853 O O . ASN A 1 116 ? -41.273 -20.429 16.935 1.00 92.50 116 ASN A O 1
ATOM 857 N N . THR A 1 117 ? -40.213 -18.454 16.725 1.00 89.81 117 THR A N 1
ATOM 858 C CA . THR A 1 117 ? -41.309 -17.719 16.082 1.00 89.81 117 THR A CA 1
ATOM 859 C C . THR A 1 117 ? -40.816 -17.057 14.794 1.00 89.81 117 THR A C 1
ATOM 861 O O . THR A 1 117 ? -40.122 -16.047 14.824 1.00 89.81 117 THR A O 1
ATOM 864 N N . ARG A 1 118 ? -41.176 -17.634 13.648 1.00 92.50 118 ARG A N 1
ATOM 865 C CA . ARG A 1 118 ? -40.730 -17.246 12.304 1.00 92.50 118 ARG A CA 1
ATOM 866 C C . ARG A 1 118 ? -41.742 -16.340 11.599 1.00 92.50 118 ARG A C 1
ATOM 868 O O . ARG A 1 118 ? -42.944 -16.482 11.799 1.00 92.50 118 ARG A O 1
ATOM 875 N N . LEU A 1 119 ? -41.271 -15.449 10.721 1.00 93.56 119 LEU A N 1
ATOM 876 C CA . LEU A 1 119 ? -42.124 -14.666 9.817 1.00 93.56 119 LEU A CA 1
ATOM 877 C C . LEU A 1 119 ? -42.456 -15.436 8.525 1.00 93.56 119 LEU A C 1
ATOM 879 O O . LEU A 1 119 ? -41.555 -15.842 7.793 1.00 93.56 119 LEU A O 1
ATOM 883 N N . ILE A 1 120 ? -43.746 -15.542 8.194 1.00 93.50 120 ILE A N 1
ATOM 884 C CA . ILE A 1 120 ? -44.252 -16.215 6.985 1.00 93.50 120 ILE A CA 1
ATOM 885 C C . ILE A 1 120 ? -44.755 -15.217 5.929 1.00 93.50 120 ILE A C 1
ATOM 887 O O . ILE A 1 120 ? -44.464 -15.386 4.742 1.00 93.50 120 ILE A O 1
ATOM 891 N N . ASP A 1 121 ? -45.476 -14.167 6.335 1.00 93.12 121 ASP A N 1
ATOM 892 C CA . ASP A 1 121 ? -46.045 -13.143 5.440 1.00 93.12 121 ASP A CA 1
ATOM 893 C C . ASP A 1 121 ? -46.338 -11.829 6.203 1.00 93.12 121 ASP A C 1
ATOM 895 O O . ASP A 1 121 ? -46.460 -11.838 7.428 1.00 93.12 121 ASP A O 1
ATOM 899 N N . ILE A 1 122 ? -46.480 -10.697 5.505 1.00 90.88 122 ILE A N 1
ATOM 900 C CA . ILE A 1 122 ? -46.925 -9.415 6.078 1.00 90.88 122 ILE A CA 1
ATOM 901 C C . ILE A 1 122 ? -47.960 -8.783 5.144 1.00 90.88 122 ILE A C 1
ATOM 903 O O . ILE A 1 122 ? -47.625 -8.310 4.061 1.00 90.88 122 ILE A O 1
ATOM 907 N N . ARG A 1 123 ? -49.213 -8.674 5.598 1.00 88.75 123 ARG A N 1
ATOM 908 C CA . ARG A 1 123 ? -50.296 -8.002 4.861 1.00 88.75 123 ARG A CA 1
ATOM 909 C C . ARG A 1 123 ? -50.714 -6.748 5.616 1.00 88.75 123 ARG A C 1
ATOM 911 O O . ARG A 1 123 ? -51.243 -6.829 6.723 1.00 88.75 123 ARG A O 1
ATOM 918 N N . LYS A 1 124 ? -50.471 -5.573 5.026 1.00 81.12 124 LYS A N 1
ATOM 919 C CA . LYS A 1 124 ? -50.655 -4.262 5.679 1.00 81.12 124 LYS A CA 1
ATOM 920 C C . LYS A 1 124 ? -49.918 -4.223 7.034 1.00 81.12 124 LYS A C 1
ATOM 922 O O . LYS A 1 124 ? -48.697 -4.356 7.056 1.00 81.12 124 LYS A O 1
ATOM 927 N N . ASN A 1 125 ? -50.639 -4.088 8.145 1.00 85.94 125 ASN A N 1
ATOM 928 C CA . ASN A 1 125 ? -50.133 -4.060 9.524 1.00 85.94 125 ASN A CA 1
ATOM 929 C C . ASN A 1 125 ? -50.158 -5.433 10.236 1.00 85.94 125 ASN A C 1
ATOM 931 O O . ASN A 1 125 ? -49.992 -5.503 11.452 1.00 85.94 125 ASN A O 1
ATOM 935 N N . THR A 1 126 ? -50.431 -6.517 9.507 1.00 89.88 126 THR A N 1
ATOM 936 C CA . THR A 1 126 ? -50.644 -7.858 10.064 1.00 89.88 126 THR A CA 1
ATOM 937 C C . THR A 1 126 ? -49.541 -8.806 9.599 1.00 89.88 126 THR A C 1
ATOM 939 O O . THR A 1 126 ? -49.405 -9.067 8.404 1.00 89.88 126 THR A O 1
ATOM 942 N N . LEU A 1 127 ? -48.750 -9.308 10.546 1.00 92.62 127 LEU A N 1
ATOM 943 C CA . LEU A 1 127 ? -47.725 -10.326 10.352 1.00 92.62 127 LEU A CA 1
ATOM 944 C C . LEU A 1 127 ? -48.361 -11.708 10.534 1.00 92.62 127 LEU A C 1
ATOM 946 O O . LEU A 1 127 ? -49.041 -11.957 11.531 1.00 92.62 127 LEU A O 1
ATOM 950 N N . PHE A 1 128 ? -48.093 -12.607 9.597 1.00 93.81 128 PHE A N 1
ATOM 951 C CA . PHE A 1 128 ? -48.395 -14.029 9.705 1.00 93.81 128 PHE A CA 1
ATOM 952 C C . PHE A 1 128 ? -47.122 -14.728 10.154 1.00 93.81 128 PHE A C 1
ATOM 954 O O . PHE A 1 128 ? -46.077 -14.601 9.508 1.00 93.81 128 PHE A O 1
ATOM 961 N N . LEU A 1 129 ? -47.208 -15.417 11.282 1.00 92.88 129 LEU A N 1
ATOM 962 C CA . LEU A 1 129 ? -46.085 -16.037 11.965 1.00 92.88 129 LEU A CA 1
ATOM 963 C C . LEU A 1 129 ? -46.273 -17.553 12.019 1.00 92.88 129 LEU A C 1
ATOM 965 O O . LEU A 1 129 ? -47.390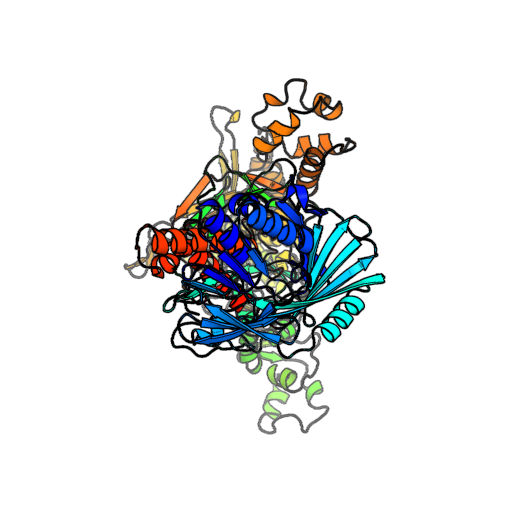 -18.060 11.954 1.00 92.88 129 LEU A O 1
ATOM 969 N N . GLU A 1 130 ? -45.176 -18.271 12.195 1.00 90.62 130 GLU A N 1
ATOM 970 C CA . GLU A 1 130 ? -45.167 -19.670 12.608 1.00 90.62 130 GLU A CA 1
ATOM 971 C C . GLU A 1 130 ? -44.472 -19.735 13.966 1.00 90.62 130 GLU A C 1
ATOM 973 O O . GLU A 1 130 ? -43.299 -19.388 14.065 1.00 90.62 130 GLU A O 1
ATOM 978 N N . SER A 1 131 ? -45.174 -20.150 15.021 1.00 87.81 131 SER A N 1
ATOM 979 C CA . SER A 1 131 ? -44.576 -20.377 16.340 1.00 87.81 131 SER A CA 1
ATOM 980 C C . SER A 1 131 ? -44.663 -21.859 16.680 1.00 87.81 131 SER A C 1
ATOM 982 O O . SER A 1 131 ? -45.758 -22.411 16.787 1.00 87.81 131 SER A O 1
ATOM 984 N N . ARG A 1 132 ? -43.508 -22.527 16.811 1.00 83.69 132 ARG A N 1
ATOM 985 C CA . ARG A 1 132 ? -43.408 -23.967 17.144 1.00 83.69 132 ARG A CA 1
ATOM 986 C C . ARG A 1 132 ? -44.322 -24.869 16.284 1.00 83.69 132 ARG A C 1
ATOM 988 O O . ARG A 1 132 ? -45.024 -25.730 16.809 1.00 83.69 132 ARG A O 1
ATOM 995 N N . GLY A 1 133 ? -44.346 -24.638 14.967 1.00 81.88 133 GLY A N 1
ATOM 996 C CA . GLY A 1 133 ? -45.163 -25.401 14.010 1.00 81.88 133 GLY A CA 1
ATOM 997 C C . GLY A 1 133 ? -46.663 -25.065 14.007 1.00 81.88 133 GLY A C 1
ATOM 998 O O . GLY A 1 133 ? -47.450 -25.801 13.418 1.00 81.88 133 GLY A O 1
ATOM 999 N N . ARG A 1 134 ? -47.087 -23.974 14.661 1.00 83.12 134 ARG A N 1
ATOM 1000 C CA . ARG A 1 134 ? -48.463 -23.456 14.602 1.00 83.12 134 ARG A CA 1
ATOM 1001 C C . ARG A 1 134 ? -48.499 -22.100 13.909 1.00 83.12 134 ARG A C 1
ATOM 1003 O O . ARG A 1 134 ? -47.700 -21.220 14.223 1.00 83.12 134 ARG A O 1
ATOM 1010 N N . GLY A 1 135 ? -49.455 -21.924 12.999 1.00 88.81 135 GLY A N 1
ATOM 1011 C CA . GLY A 1 135 ? -49.736 -20.627 12.389 1.00 88.81 135 GLY A CA 1
ATOM 1012 C C . GLY A 1 135 ? -50.300 -19.642 13.415 1.00 88.81 135 GLY A C 1
ATOM 1013 O O . GLY A 1 135 ? -51.231 -19.963 14.150 1.00 88.81 135 GLY A O 1
ATOM 1014 N N . GLU A 1 136 ? -49.746 -18.436 13.444 1.00 87.38 136 GLU A N 1
ATOM 1015 C CA . GLU A 1 136 ? -50.135 -17.340 14.327 1.00 87.38 136 GLU A CA 1
ATOM 1016 C C . GLU A 1 136 ? -50.282 -16.024 13.556 1.00 87.38 136 GLU A C 1
ATOM 1018 O O . GLU A 1 136 ? -49.758 -15.854 12.454 1.00 87.38 136 GLU A O 1
ATOM 1023 N N . ILE A 1 137 ? -50.991 -15.064 14.153 1.00 88.94 137 ILE A N 1
ATOM 1024 C CA . ILE A 1 137 ? -51.207 -13.737 13.575 1.00 88.94 137 ILE A CA 1
ATOM 1025 C C . ILE A 1 137 ? -50.895 -12.668 14.623 1.00 88.94 137 ILE A C 1
ATOM 1027 O O . ILE A 1 137 ? -51.469 -12.660 15.712 1.00 88.94 137 ILE A O 1
ATOM 1031 N N . LEU A 1 138 ? -50.025 -11.725 14.265 1.00 89.44 138 LEU A N 1
ATOM 1032 C CA . LEU A 1 138 ? -49.680 -10.559 15.074 1.00 89.44 138 LEU A CA 1
ATOM 1033 C C . LEU A 1 138 ? -50.023 -9.278 14.309 1.00 89.44 138 LEU A C 1
ATOM 1035 O O . LEU A 1 138 ? -49.550 -9.066 13.196 1.00 89.44 138 LEU A O 1
ATOM 1039 N N . LYS A 1 139 ? -50.795 -8.380 14.923 1.00 90.12 139 LYS A N 1
ATOM 1040 C CA . LYS A 1 139 ? -50.937 -6.998 14.439 1.00 90.12 139 LYS A CA 1
ATOM 1041 C C . LYS A 1 139 ? -49.841 -6.137 15.059 1.00 90.12 139 LYS A C 1
ATOM 1043 O O . LYS A 1 139 ? -49.606 -6.243 16.260 1.00 90.12 139 LYS A O 1
ATOM 1048 N N . ALA A 1 140 ? -49.205 -5.296 14.249 1.00 92.06 140 ALA A N 1
ATOM 1049 C CA . ALA A 1 140 ? -48.174 -4.368 14.693 1.00 92.06 140 ALA A CA 1
ATOM 1050 C C . ALA A 1 140 ? -48.308 -3.012 13.993 1.00 92.06 140 ALA A C 1
ATOM 1052 O O . ALA A 1 140 ? -48.551 -2.947 12.785 1.00 92.06 140 ALA A O 1
ATOM 1053 N N . SER A 1 141 ? -48.123 -1.925 14.743 1.00 89.19 141 SER A N 1
ATOM 1054 C CA . SER A 1 141 ? -48.192 -0.559 14.212 1.00 89.19 141 SER A CA 1
ATOM 1055 C C . SER A 1 141 ? -47.072 -0.284 13.213 1.00 89.19 141 SER A C 1
ATOM 1057 O O . SER A 1 141 ? -47.317 0.317 12.170 1.00 89.19 141 SER A O 1
ATOM 1059 N N . GLN A 1 142 ? -45.872 -0.784 13.508 1.00 94.12 142 GLN A N 1
ATOM 1060 C CA . GLN A 1 142 ? -44.653 -0.676 12.710 1.00 94.12 142 GLN A CA 1
ATOM 1061 C C . GLN A 1 142 ? -43.943 -2.033 12.658 1.00 94.12 142 GLN A C 1
ATOM 1063 O O . GLN A 1 142 ? -44.064 -2.832 13.592 1.00 94.12 142 GLN A O 1
ATOM 1068 N N . VAL A 1 143 ? -43.186 -2.285 11.587 1.00 95.19 143 VAL A N 1
ATOM 1069 C CA . VAL A 1 143 ? -42.404 -3.517 11.396 1.00 95.19 143 VAL A CA 1
ATOM 1070 C C . VAL A 1 143 ? -40.942 -3.195 11.089 1.00 95.19 143 VAL A C 1
ATOM 1072 O O . VAL A 1 143 ? -40.638 -2.501 10.122 1.00 95.19 143 VAL A O 1
ATOM 1075 N N . VAL A 1 144 ? -40.024 -3.733 11.884 1.00 97.06 144 VAL A N 1
ATOM 1076 C CA . VAL A 1 144 ? -38.576 -3.581 11.708 1.00 97.06 144 VAL A CA 1
ATOM 1077 C C . VAL A 1 144 ? -38.001 -4.892 11.190 1.00 97.06 144 VAL A C 1
ATOM 1079 O O . VAL A 1 144 ? -37.991 -5.885 11.911 1.00 97.06 144 VAL A O 1
ATOM 1082 N N . GLY A 1 145 ? -37.512 -4.903 9.953 1.00 95.75 145 GLY A N 1
ATOM 1083 C CA . GLY A 1 145 ? -36.742 -6.012 9.399 1.00 95.75 145 GLY A CA 1
ATOM 1084 C C . GLY A 1 145 ? -35.286 -5.927 9.842 1.00 95.75 145 GLY A C 1
ATOM 1085 O O . GLY A 1 145 ? -34.508 -5.154 9.285 1.00 95.75 145 GLY A O 1
ATOM 1086 N N . SER A 1 146 ? -34.925 -6.724 10.842 1.00 93.25 146 SER A N 1
ATOM 1087 C CA . SER A 1 146 ? -33.548 -7.039 11.247 1.00 93.25 146 SER A CA 1
ATOM 1088 C C . SER A 1 146 ? -33.250 -8.535 11.028 1.00 93.25 146 SER A C 1
ATOM 1090 O O . SER A 1 146 ? -32.312 -9.085 11.607 1.00 93.25 146 SER A O 1
ATOM 1092 N N . ASP A 1 147 ? -34.039 -9.188 10.170 1.00 88.31 147 ASP A N 1
ATOM 1093 C CA . ASP A 1 147 ? -34.091 -10.621 9.857 1.00 88.31 147 ASP A CA 1
ATOM 1094 C C . ASP A 1 147 ? -32.975 -11.064 8.891 1.00 88.31 147 ASP A C 1
ATOM 1096 O O . ASP A 1 147 ? -33.164 -11.878 7.987 1.00 88.31 147 ASP A O 1
ATOM 1100 N N . GLY A 1 148 ? -31.779 -10.513 9.113 1.00 81.31 148 GLY A N 1
ATOM 1101 C CA . GLY A 1 148 ? -30.526 -10.985 8.540 1.00 81.31 148 GLY A CA 1
ATOM 1102 C C . GLY A 1 148 ? -30.380 -10.835 7.017 1.00 81.31 148 GLY A C 1
ATOM 1103 O O . GLY A 1 148 ? -31.154 -10.141 6.348 1.00 81.31 148 GLY A O 1
ATOM 1104 N N . PRO A 1 149 ? -29.369 -11.499 6.429 1.00 77.00 149 PRO A N 1
ATOM 1105 C CA . PRO A 1 149 ? -29.105 -11.443 4.992 1.00 77.00 149 PRO A CA 1
ATOM 1106 C C . PRO A 1 149 ? -30.284 -11.977 4.163 1.00 77.00 149 PRO A C 1
ATOM 1108 O O . PRO A 1 149 ? -30.641 -11.372 3.153 1.00 77.00 149 PRO A O 1
ATOM 1111 N N . ASN A 1 150 ? -30.960 -13.034 4.625 1.00 80.12 150 ASN A N 1
ATOM 1112 C CA . ASN A 1 150 ? -32.107 -13.660 3.950 1.00 80.12 150 ASN A CA 1
ATOM 1113 C C . ASN A 1 150 ? -33.463 -12.964 4.210 1.00 80.12 150 ASN A C 1
ATOM 1115 O O . ASN A 1 150 ? -34.500 -13.542 3.888 1.00 80.12 150 ASN A O 1
ATOM 1119 N N . SER A 1 151 ? -33.455 -11.739 4.757 1.00 90.12 151 SER A N 1
ATOM 1120 C CA . SER A 1 151 ? -34.629 -10.965 5.194 1.00 90.12 151 SER A CA 1
ATOM 1121 C C . SER A 1 151 ? -35.898 -11.183 4.358 1.00 90.12 151 SER A C 1
ATOM 1123 O O . SER A 1 151 ? -36.039 -10.732 3.214 1.00 90.12 151 SER A O 1
ATOM 1125 N N . LYS A 1 152 ? -36.867 -11.848 4.989 1.00 91.12 152 LYS A N 1
ATOM 1126 C CA . LYS A 1 152 ? -38.227 -12.028 4.484 1.00 91.12 152 LYS A CA 1
ATOM 1127 C C . LYS A 1 152 ? -38.963 -10.688 4.472 1.00 91.12 152 LYS A C 1
ATOM 1129 O O . LYS A 1 152 ? -39.695 -10.408 3.524 1.00 91.12 152 LYS A O 1
ATOM 1134 N N . THR A 1 153 ? -38.708 -9.839 5.467 1.00 91.56 153 THR A N 1
ATOM 1135 C CA . THR A 1 153 ? -39.268 -8.486 5.591 1.00 91.56 153 THR A CA 1
ATOM 1136 C C . THR A 1 153 ? -38.870 -7.605 4.406 1.00 91.56 153 THR A C 1
ATOM 1138 O O . THR A 1 153 ? -39.738 -6.997 3.783 1.00 91.56 153 THR A O 1
ATOM 1141 N N . ARG A 1 154 ? -37.588 -7.608 4.011 1.00 93.38 154 ARG A N 1
ATOM 1142 C CA . ARG A 1 154 ? -37.072 -6.891 2.832 1.00 93.38 154 ARG A CA 1
ATOM 1143 C C . ARG A 1 154 ? -37.766 -7.335 1.542 1.00 93.38 154 ARG A C 1
ATOM 1145 O O . ARG A 1 154 ? -38.207 -6.492 0.762 1.00 93.38 154 ARG A O 1
ATOM 1152 N N . ASN A 1 155 ? -37.909 -8.646 1.342 1.00 90.06 155 ASN A N 1
ATOM 1153 C CA . ASN A 1 155 ? -38.593 -9.197 0.170 1.00 90.06 155 ASN A CA 1
ATOM 1154 C C . ASN A 1 155 ? -40.082 -8.792 0.129 1.00 90.06 155 ASN A C 1
ATOM 1156 O O . ASN A 1 155 ? -40.599 -8.466 -0.938 1.00 90.06 155 ASN A O 1
ATOM 1160 N N . LEU A 1 156 ? -40.758 -8.744 1.283 1.00 88.88 156 LEU A N 1
ATOM 1161 C CA . LEU A 1 156 ? -42.153 -8.292 1.413 1.00 88.88 156 LEU A CA 1
ATOM 1162 C C . LEU A 1 156 ? -42.325 -6.766 1.283 1.00 88.88 156 LEU A C 1
ATOM 1164 O O . LEU A 1 156 ? -43.417 -6.303 0.971 1.00 88.88 156 LEU A O 1
ATOM 1168 N N . MET A 1 157 ? -41.254 -5.984 1.452 1.00 89.94 157 MET A N 1
ATOM 1169 C CA . MET A 1 157 ? -41.187 -4.563 1.068 1.00 89.94 157 MET A CA 1
ATOM 1170 C C . MET A 1 157 ? -40.914 -4.366 -0.440 1.00 89.94 157 MET A C 1
ATOM 1172 O O . MET A 1 157 ? -40.685 -3.243 -0.880 1.00 89.94 157 MET A O 1
ATOM 1176 N N . GLY A 1 158 ? -40.892 -5.441 -1.239 1.00 86.00 158 GLY A N 1
ATOM 1177 C CA . GLY A 1 158 ? -40.610 -5.402 -2.680 1.00 86.00 158 GLY A CA 1
ATOM 1178 C C . GLY A 1 158 ? -39.130 -5.213 -3.041 1.00 86.00 158 GLY A C 1
ATOM 1179 O O . GLY A 1 158 ? -38.787 -5.144 -4.222 1.00 86.00 158 GLY A O 1
ATOM 1180 N N . ILE A 1 159 ? -38.231 -5.152 -2.054 1.00 86.19 159 ILE A N 1
ATOM 1181 C CA . ILE A 1 159 ? -36.801 -4.903 -2.263 1.00 86.19 159 ILE A CA 1
ATOM 1182 C C . ILE A 1 159 ? -36.106 -6.237 -2.569 1.00 86.19 159 ILE A C 1
ATOM 1184 O O . ILE A 1 159 ? -35.654 -6.952 -1.678 1.00 86.19 159 ILE A O 1
ATOM 1188 N N . GLN A 1 160 ? -36.019 -6.591 -3.850 1.00 81.62 160 GLN A N 1
ATOM 1189 C CA . GLN A 1 160 ? -35.371 -7.838 -4.259 1.00 81.62 160 GLN A CA 1
ATOM 1190 C C . GLN A 1 160 ? -33.838 -7.791 -4.111 1.00 81.62 160 GLN A C 1
ATOM 1192 O O . GLN A 1 160 ? -33.179 -6.782 -4.382 1.00 81.62 160 GLN A O 1
ATOM 1197 N N . SER A 1 161 ? -33.273 -8.932 -3.716 1.00 72.81 161 SER A N 1
ATOM 1198 C CA . SER A 1 161 ? -31.834 -9.184 -3.584 1.00 72.81 161 SER A CA 1
ATOM 1199 C C . SER A 1 161 ? -31.441 -10.452 -4.341 1.00 72.81 161 SER A C 1
ATOM 1201 O O . SER A 1 161 ? -32.164 -11.445 -4.282 1.00 72.81 161 SER A O 1
ATOM 1203 N N . THR A 1 162 ? -30.289 -10.446 -5.007 1.00 78.56 162 THR A N 1
ATOM 1204 C CA . THR A 1 162 ? -29.784 -11.577 -5.805 1.00 78.56 162 THR A CA 1
ATOM 1205 C C . THR A 1 162 ? -28.652 -12.320 -5.097 1.00 78.56 162 THR A C 1
ATOM 1207 O O . THR A 1 162 ? -28.009 -11.785 -4.201 1.00 78.56 162 THR A O 1
ATOM 1210 N N . MET A 1 163 ? -28.314 -13.527 -5.559 1.00 66.69 163 MET A N 1
ATOM 1211 C CA . MET A 1 163 ? -27.180 -14.302 -5.023 1.00 66.69 163 MET A CA 1
ATOM 1212 C C . MET A 1 163 ? -25.813 -13.599 -5.160 1.00 66.69 163 MET A C 1
ATOM 1214 O O . MET A 1 163 ? -24.872 -13.984 -4.473 1.00 66.69 163 MET A O 1
ATOM 1218 N N . ASN A 1 164 ? -25.679 -12.577 -6.019 1.00 66.75 164 ASN A N 1
ATOM 1219 C CA . ASN A 1 164 ? -24.446 -11.785 -6.137 1.00 66.75 164 ASN A CA 1
ATOM 1220 C C . ASN A 1 164 ? -24.389 -10.596 -5.150 1.00 66.75 164 ASN A C 1
ATOM 1222 O O . ASN A 1 164 ? -23.365 -9.926 -5.095 1.00 66.75 164 ASN A O 1
ATOM 1226 N N . ASP A 1 165 ? -25.453 -10.335 -4.380 1.00 70.56 165 ASP A N 1
ATOM 1227 C CA . ASP A 1 165 ? -25.488 -9.286 -3.344 1.00 70.56 165 ASP A CA 1
ATOM 1228 C C . ASP A 1 165 ? -24.873 -9.736 -2.002 1.00 70.56 165 ASP A C 1
ATOM 1230 O O . ASP A 1 165 ? -24.847 -8.972 -1.033 1.00 70.56 165 ASP A O 1
ATOM 1234 N N . PHE A 1 166 ? -24.401 -10.984 -1.936 1.00 73.38 166 PHE A N 1
ATOM 1235 C CA . PHE A 1 166 ? -23.915 -11.654 -0.734 1.00 73.38 166 PHE A CA 1
ATOM 1236 C C . PHE A 1 166 ? -22.608 -12.410 -0.997 1.00 73.38 166 PHE A C 1
ATOM 1238 O O . PHE A 1 166 ? -22.254 -12.720 -2.136 1.00 73.38 166 PHE A O 1
ATOM 1245 N N . ILE A 1 167 ? -21.936 -12.745 0.098 1.00 76.19 167 ILE A N 1
ATOM 1246 C CA . ILE A 1 167 ? -20.846 -13.713 0.212 1.00 76.19 167 ILE A CA 1
ATOM 1247 C C . ILE A 1 167 ? -21.352 -14.871 1.073 1.00 76.19 167 ILE A C 1
ATOM 1249 O O . ILE A 1 167 ? -22.087 -14.640 2.030 1.00 76.19 167 ILE A O 1
ATOM 1253 N N . HIS A 1 168 ? -20.946 -16.102 0.773 1.00 74.94 168 HIS A N 1
ATOM 1254 C CA . HIS A 1 168 ? -21.240 -17.285 1.579 1.00 74.94 168 HIS A CA 1
ATOM 1255 C C . HIS A 1 168 ? -20.002 -17.710 2.362 1.00 74.94 168 HIS A C 1
ATOM 1257 O O . HIS A 1 168 ? -18.977 -18.032 1.764 1.00 74.94 168 HIS A O 1
ATOM 1263 N N . SER A 1 169 ? -20.089 -17.698 3.688 1.00 80.00 169 SER A N 1
ATOM 1264 C CA . SER A 1 169 ? -18.987 -18.022 4.589 1.00 80.00 169 SER A CA 1
ATOM 1265 C C . SER A 1 169 ? -19.206 -19.284 5.407 1.00 80.00 169 SER A C 1
ATOM 1267 O O . SER A 1 169 ? -20.333 -19.628 5.760 1.00 80.00 169 SER A O 1
ATOM 1269 N N . PHE A 1 170 ? -18.102 -19.952 5.723 1.00 82.00 170 PHE A N 1
ATOM 1270 C CA . PHE A 1 170 ? -18.009 -21.120 6.588 1.00 82.00 170 PHE A CA 1
ATOM 1271 C C . PHE A 1 170 ? -16.872 -20.899 7.589 1.00 82.00 170 PHE A C 1
ATOM 1273 O O . PHE A 1 170 ? -15.818 -20.374 7.231 1.00 82.00 170 PHE A O 1
ATOM 1280 N N . GLN A 1 171 ? -17.097 -21.261 8.844 1.00 87.25 171 GLN A N 1
ATOM 1281 C CA . GLN A 1 171 ? -16.193 -21.049 9.964 1.00 87.25 171 GLN A CA 1
ATOM 1282 C C . GLN A 1 171 ? -16.252 -22.263 10.891 1.00 87.25 171 GLN A C 1
ATOM 1284 O O . GLN A 1 171 ? -17.295 -22.888 11.039 1.00 87.25 171 GLN A O 1
ATOM 1289 N N . VAL A 1 172 ? -15.151 -22.556 11.564 1.00 88.31 172 VAL A N 1
ATOM 1290 C CA . VAL A 1 172 ? -15.085 -23.472 12.696 1.00 88.31 172 VAL A CA 1
ATOM 1291 C C . VAL A 1 172 ? -14.508 -22.755 13.908 1.00 88.31 172 VAL A C 1
ATOM 1293 O O . VAL A 1 172 ? -13.760 -21.781 13.776 1.00 88.31 172 VAL A O 1
ATOM 1296 N N . LYS A 1 173 ? -14.809 -23.266 15.094 1.00 86.94 173 LYS A N 1
ATOM 1297 C CA . LYS A 1 173 ? -13.981 -23.062 16.280 1.00 86.94 173 LYS A CA 1
ATOM 1298 C C . LYS A 1 173 ? -13.170 -24.332 16.499 1.00 86.94 173 LYS A C 1
ATOM 1300 O O . LYS A 1 173 ? -13.726 -25.426 16.422 1.00 86.94 173 LYS A O 1
ATOM 1305 N N . ALA A 1 174 ? -11.873 -24.187 16.742 1.00 92.12 174 ALA A N 1
ATOM 1306 C CA . ALA A 1 174 ? -10.950 -25.312 16.819 1.00 92.12 174 ALA A CA 1
ATOM 1307 C C . ALA A 1 174 ? -9.882 -25.127 17.905 1.00 92.12 174 ALA A C 1
ATOM 1309 O O . ALA A 1 174 ? -9.495 -23.990 18.208 1.00 92.12 174 ALA A O 1
ATOM 1310 N N . THR A 1 175 ? -9.399 -26.246 18.450 1.00 89.19 175 THR A N 1
ATOM 1311 C CA . THR A 1 175 ? -8.128 -26.315 19.183 1.00 89.19 175 THR A CA 1
ATOM 1312 C C . THR A 1 175 ? -6.946 -26.263 18.218 1.00 89.19 175 THR A C 1
ATOM 1314 O O . THR A 1 175 ? -7.085 -26.572 17.037 1.00 89.19 175 THR A O 1
ATOM 1317 N N . GLY A 1 176 ? -5.783 -25.843 18.711 1.00 85.81 176 GLY A N 1
ATOM 1318 C CA . GLY A 1 176 ? -4.535 -25.757 17.952 1.00 85.81 176 GLY A CA 1
ATOM 1319 C C . GLY A 1 176 ? -3.483 -24.948 18.710 1.00 85.81 176 GLY A C 1
ATOM 1320 O O . GLY A 1 176 ? -3.497 -24.894 19.943 1.00 85.81 176 GLY A O 1
ATOM 1321 N N . ILE A 1 177 ? -2.581 -24.289 17.978 1.00 88.25 177 ILE A N 1
ATOM 1322 C CA . ILE A 1 177 ? -1.599 -23.344 18.531 1.00 88.25 177 ILE A CA 1
ATOM 1323 C C . ILE A 1 177 ? -1.682 -22.034 17.741 1.00 88.25 177 ILE A C 1
ATOM 1325 O O . ILE A 1 177 ? -1.431 -22.012 16.537 1.00 88.25 177 ILE A O 1
ATOM 1329 N N . PHE A 1 178 ? -2.026 -20.943 18.426 1.00 89.62 178 PHE A N 1
ATOM 1330 C CA . PHE A 1 178 ? -2.303 -19.632 17.829 1.00 89.62 178 PHE A CA 1
ATOM 1331 C C . PHE A 1 178 ? -1.623 -18.503 18.621 1.00 89.62 178 PHE A C 1
ATOM 1333 O O . PHE A 1 178 ? -1.362 -18.638 19.819 1.00 89.62 178 PHE A O 1
ATOM 1340 N N . ASP A 1 179 ? -1.363 -17.361 17.980 1.00 86.56 179 ASP A N 1
ATOM 1341 C CA . ASP A 1 179 ? -0.977 -16.138 18.694 1.00 86.56 179 ASP A CA 1
ATOM 1342 C C . ASP A 1 179 ? -2.249 -15.434 19.208 1.00 86.56 179 ASP A C 1
ATOM 1344 O O . ASP A 1 179 ? -3.116 -15.120 18.396 1.00 86.56 179 ASP A O 1
ATOM 1348 N N . PRO A 1 180 ? -2.415 -15.185 20.521 1.00 86.75 180 PRO A N 1
ATOM 1349 C CA . PRO A 1 180 ? -3.618 -14.560 21.061 1.00 86.75 180 PRO A CA 1
ATOM 1350 C C . PRO A 1 180 ? -3.766 -13.079 20.689 1.00 86.75 180 PRO A C 1
ATOM 1352 O O . PRO A 1 180 ? -4.889 -12.582 20.675 1.00 86.75 180 PRO A O 1
ATOM 1355 N N . ASP A 1 181 ? -2.693 -12.349 20.390 1.00 86.94 181 ASP A N 1
ATOM 1356 C CA . ASP A 1 181 ? -2.783 -10.892 20.218 1.00 86.94 181 ASP A CA 1
ATOM 1357 C C . ASP A 1 181 ? -3.298 -10.484 18.822 1.00 86.94 181 ASP A C 1
ATOM 1359 O O . ASP A 1 181 ? -3.638 -9.311 18.592 1.00 86.94 181 ASP A O 1
ATOM 1363 N N . PHE A 1 182 ? -3.397 -11.452 17.903 1.00 85.00 182 PHE A N 1
ATOM 1364 C CA . PHE A 1 182 ? -3.571 -11.240 16.470 1.00 85.00 182 PHE A CA 1
ATOM 1365 C C . PHE A 1 182 ? -4.694 -12.070 15.850 1.00 85.00 182 PHE A C 1
ATOM 1367 O O . PHE A 1 182 ? -4.585 -13.276 15.662 1.00 85.00 182 PHE A O 1
ATOM 1374 N N . VAL A 1 183 ? -5.741 -11.384 15.393 1.00 81.50 183 VAL A N 1
ATOM 1375 C CA . VAL A 1 183 ? -6.578 -11.889 14.293 1.00 81.50 183 VAL A CA 1
ATOM 1376 C C . VAL A 1 183 ? -5.690 -12.213 13.112 1.00 81.50 183 VAL A C 1
ATOM 1378 O O . VAL A 1 183 ? -4.784 -11.454 12.823 1.00 81.50 183 VAL A O 1
ATOM 1381 N N . GLU A 1 184 ? -6.032 -13.221 12.337 1.00 91.00 184 GLU A N 1
ATOM 1382 C CA . GLU A 1 184 ? -5.531 -13.442 10.996 1.00 91.00 184 GLU A CA 1
ATOM 1383 C C . GLU A 1 184 ? -6.688 -13.347 9.993 1.00 91.00 184 GLU A C 1
ATOM 1385 O O . GLU A 1 184 ? -7.800 -13.767 10.299 1.00 91.00 184 GLU A O 1
ATOM 1390 N N . LEU A 1 185 ? -6.454 -12.828 8.789 1.00 80.12 185 LEU A N 1
ATOM 1391 C CA . LEU A 1 185 ? -7.377 -12.905 7.638 1.00 80.12 185 LEU A CA 1
ATOM 1392 C C . LEU A 1 185 ? -6.614 -13.563 6.473 1.00 80.12 185 LEU A C 1
ATOM 1394 O O . LEU A 1 185 ? -5.404 -13.505 6.469 1.00 80.12 185 LEU A O 1
ATOM 1398 N N . TYR A 1 186 ? -7.238 -14.170 5.467 1.00 83.62 186 TYR A N 1
ATOM 1399 C CA . TYR A 1 186 ? -6.557 -15.021 4.475 1.00 83.62 186 TYR A CA 1
ATOM 1400 C C . TYR A 1 186 ? -7.300 -15.029 3.138 1.00 83.62 186 TYR A C 1
ATOM 1402 O O . TYR A 1 186 ? -8.106 -15.915 2.886 1.00 83.62 186 TYR A O 1
ATOM 1410 N N . PHE A 1 187 ? -7.086 -14.062 2.248 1.00 73.81 187 PHE A N 1
ATOM 1411 C CA . PHE A 1 187 ? -7.820 -14.091 0.975 1.00 73.81 187 PHE A CA 1
ATOM 1412 C C . PHE A 1 187 ? -7.163 -15.148 0.067 1.00 73.81 187 PHE A C 1
ATOM 1414 O O . PHE A 1 187 ? -5.947 -15.337 0.141 1.00 73.81 187 PHE A O 1
ATOM 1421 N N . GLY A 1 188 ? -7.913 -15.798 -0.816 1.00 72.81 188 GLY A N 1
ATOM 1422 C CA . GLY A 1 188 ? -7.398 -16.878 -1.661 1.00 72.81 188 GLY A CA 1
ATOM 1423 C C . GLY A 1 188 ? -8.439 -17.370 -2.664 1.00 72.81 188 GLY A C 1
ATOM 1424 O O . GLY A 1 188 ? -9.600 -16.976 -2.571 1.00 72.81 188 GLY A O 1
ATOM 1425 N N . GLY A 1 189 ? -8.077 -18.295 -3.556 1.00 71.31 189 GLY A N 1
ATOM 1426 C CA . GLY A 1 189 ? -9.027 -18.944 -4.468 1.00 71.31 189 GLY A CA 1
ATOM 1427 C C . GLY A 1 189 ? -10.110 -19.728 -3.720 1.00 71.31 189 GLY A C 1
ATOM 1428 O O . GLY A 1 189 ? -11.276 -19.684 -4.102 1.00 71.31 189 GLY A O 1
ATOM 1429 N N . PHE A 1 190 ? -9.740 -20.329 -2.583 1.00 72.19 190 PHE A N 1
ATOM 1430 C CA . PHE A 1 190 ? -10.670 -20.878 -1.591 1.00 72.19 190 PHE A CA 1
ATOM 1431 C C . PHE A 1 190 ? -11.674 -19.821 -1.087 1.00 72.19 190 PHE A C 1
ATOM 1433 O O . PHE A 1 190 ? -12.852 -20.090 -0.894 1.00 72.19 190 PHE A O 1
ATOM 1440 N N . ALA A 1 191 ? -11.246 -18.571 -0.945 1.00 70.12 191 ALA A N 1
ATOM 1441 C CA . ALA A 1 191 ? -12.078 -17.455 -0.516 1.00 70.12 191 ALA A CA 1
ATOM 1442 C C . ALA A 1 191 ? -12.500 -16.540 -1.686 1.00 70.12 191 ALA A C 1
ATOM 1444 O O . ALA A 1 191 ? -12.615 -15.326 -1.514 1.00 70.12 191 ALA A O 1
ATOM 1445 N N . TRP A 1 192 ? -12.699 -17.087 -2.897 1.00 65.38 192 TRP A N 1
ATOM 1446 C CA . TRP A 1 192 ? -12.969 -16.285 -4.099 1.00 65.38 192 TRP A CA 1
ATOM 1447 C C . TRP A 1 192 ? -14.123 -15.299 -3.869 1.00 65.38 192 TRP A C 1
ATOM 1449 O O . TRP A 1 192 ? -15.210 -15.713 -3.469 1.00 65.38 192 TRP A O 1
ATOM 1459 N N . ASN A 1 193 ? -13.903 -14.013 -4.180 1.00 66.31 193 ASN A N 1
ATOM 1460 C CA . ASN A 1 193 ? -14.842 -12.896 -3.989 1.00 66.31 193 ASN A CA 1
ATOM 1461 C C . ASN A 1 193 ? -14.928 -12.362 -2.530 1.00 66.31 193 ASN A C 1
ATOM 1463 O O . ASN A 1 193 ? -15.667 -11.404 -2.308 1.00 66.31 193 ASN A O 1
ATOM 1467 N N . PHE A 1 194 ? -14.182 -12.915 -1.558 1.00 70.38 194 PHE A N 1
ATOM 1468 C CA . PHE A 1 194 ? -14.027 -12.396 -0.182 1.00 70.38 194 PHE A CA 1
ATOM 1469 C C . PHE A 1 194 ? -12.684 -12.851 0.449 1.00 70.38 194 PHE A C 1
ATOM 1471 O O . PHE A 1 194 ? -11.639 -12.700 -0.185 1.00 70.38 194 PHE A O 1
ATOM 1478 N N . PHE A 1 195 ? -12.675 -13.340 1.698 1.00 77.12 195 PHE A N 1
ATOM 1479 C CA . PHE A 1 195 ? -11.470 -13.747 2.428 1.00 77.12 195 PHE A CA 1
ATOM 1480 C C . PHE A 1 195 ? -11.684 -14.792 3.535 1.00 77.12 195 PHE A C 1
ATOM 1482 O O . PHE A 1 195 ? -12.764 -14.886 4.108 1.00 77.12 195 PHE A O 1
ATOM 1489 N N . GLY A 1 196 ? -10.622 -15.547 3.833 1.00 83.94 196 GLY A N 1
ATOM 1490 C CA . GLY A 1 196 ? -10.402 -16.408 5.003 1.00 83.94 196 GLY A CA 1
ATOM 1491 C C . GLY A 1 196 ? -10.039 -15.659 6.286 1.00 83.94 196 GLY A C 1
ATOM 1492 O O . GLY A 1 196 ? -9.822 -14.450 6.236 1.00 83.94 196 GLY A O 1
ATOM 1493 N N . TRP A 1 197 ? -9.939 -16.356 7.421 1.00 89.56 197 TRP A N 1
ATOM 1494 C CA . TRP A 1 197 ? -9.499 -15.824 8.718 1.00 89.56 197 TRP A CA 1
ATOM 1495 C C . TRP A 1 197 ? -9.156 -16.899 9.759 1.00 89.56 197 TRP A C 1
ATOM 1497 O O . TRP A 1 197 ? -9.593 -18.039 9.642 1.00 89.56 197 TRP A O 1
ATOM 1507 N N . ILE A 1 198 ? -8.392 -16.513 10.787 1.00 92.81 198 ILE A N 1
ATOM 1508 C CA . ILE A 1 198 ? -8.132 -17.258 12.034 1.00 92.81 198 ILE A CA 1
ATOM 1509 C C . ILE A 1 198 ? -8.178 -16.250 13.176 1.00 92.81 198 ILE A C 1
ATOM 1511 O O . ILE A 1 198 ? -7.339 -15.371 13.251 1.00 92.81 198 ILE A O 1
ATOM 1515 N N . ILE A 1 199 ? -9.178 -16.306 14.048 1.00 91.25 199 ILE A N 1
ATOM 1516 C CA . ILE A 1 199 ? -9.423 -15.251 15.039 1.00 91.25 199 ILE A CA 1
ATOM 1517 C C . ILE A 1 199 ? -9.286 -15.848 16.446 1.00 91.25 199 ILE A C 1
ATOM 1519 O O . ILE A 1 199 ? -10.151 -16.629 16.848 1.00 91.25 199 ILE A O 1
ATOM 1523 N N . PRO A 1 200 ? -8.193 -15.555 17.176 1.00 89.88 200 PRO A N 1
ATOM 1524 C CA . PRO A 1 200 ? -7.786 -16.323 18.348 1.00 89.88 200 PRO A CA 1
ATOM 1525 C C . PRO A 1 200 ? -8.622 -15.962 19.575 1.00 89.88 200 PRO A C 1
ATOM 1527 O O . PRO A 1 200 ? -8.699 -14.802 19.980 1.00 89.88 200 PRO A O 1
ATOM 1530 N N . GLU A 1 201 ? -9.205 -16.966 20.224 1.00 89.38 201 GLU A N 1
ATOM 1531 C CA . GLU A 1 201 ? -9.801 -16.799 21.552 1.00 89.38 201 GLU A CA 1
ATOM 1532 C C . GLU A 1 201 ? -8.724 -16.805 22.644 1.00 89.38 201 GLU A C 1
ATOM 1534 O O . GLU A 1 201 ? -8.874 -16.124 23.653 1.00 89.38 201 GLU A O 1
ATOM 1539 N N . ASN A 1 202 ? -7.639 -17.558 22.440 1.00 91.19 202 ASN A N 1
ATOM 1540 C CA . ASN A 1 202 ? -6.429 -17.582 23.266 1.00 91.19 202 ASN A CA 1
ATOM 1541 C C . ASN A 1 202 ? -5.309 -18.339 22.507 1.00 91.19 202 ASN A C 1
ATOM 1543 O O . ASN A 1 202 ? -5.433 -18.584 21.310 1.00 91.19 202 ASN A O 1
ATOM 1547 N N . LYS A 1 203 ? -4.228 -18.737 23.194 1.00 91.50 203 LYS A N 1
ATOM 1548 C CA . LYS A 1 203 ? -3.105 -19.500 22.608 1.00 91.50 203 LYS A CA 1
ATOM 1549 C C . LYS A 1 203 ? -3.479 -20.871 22.030 1.00 91.50 203 LYS A C 1
ATOM 1551 O O . LYS A 1 203 ? -2.734 -21.394 21.209 1.00 91.50 203 LYS A O 1
ATOM 1556 N N . ASN A 1 204 ? -4.584 -21.459 22.482 1.00 94.62 204 ASN A N 1
ATOM 1557 C CA . ASN A 1 204 ? -4.973 -22.835 22.185 1.00 94.62 204 ASN A CA 1
ATOM 1558 C C . ASN A 1 204 ? -6.282 -22.953 21.394 1.00 94.62 204 ASN A C 1
ATOM 1560 O O . ASN A 1 204 ? -6.525 -24.003 20.816 1.00 94.62 204 ASN A O 1
ATOM 1564 N N . ASN A 1 205 ? -7.098 -21.894 21.338 1.00 89.19 205 ASN A N 1
ATOM 1565 C CA . ASN A 1 205 ? -8.400 -21.877 20.664 1.00 89.19 205 ASN A CA 1
ATOM 1566 C C . ASN A 1 205 ? -8.488 -20.723 19.657 1.00 89.19 205 ASN A C 1
ATOM 1568 O O . ASN A 1 205 ? -8.199 -19.578 20.015 1.00 89.19 205 ASN A O 1
ATOM 1572 N N . ALA A 1 206 ? -9.004 -20.976 18.452 1.00 90.56 206 ALA A N 1
ATOM 1573 C CA . ALA A 1 206 ? -9.302 -19.929 17.471 1.00 90.56 206 ALA A CA 1
ATOM 1574 C C . ALA A 1 206 ? -10.563 -20.209 16.639 1.00 90.56 206 ALA A C 1
ATOM 1576 O O . ALA A 1 206 ? -11.036 -21.340 16.528 1.00 90.56 206 ALA A O 1
ATOM 1577 N N . ARG A 1 207 ? -11.097 -19.144 16.030 1.00 90.00 207 ARG A N 1
ATOM 1578 C CA . ARG A 1 207 ? -12.212 -19.156 15.075 1.00 90.00 207 ARG A CA 1
ATOM 1579 C C . ARG A 1 207 ? -11.656 -19.050 13.658 1.00 90.00 207 ARG A C 1
ATOM 1581 O O . ARG A 1 207 ? -11.273 -17.966 13.221 1.00 90.00 207 ARG A O 1
ATOM 1588 N N . ILE A 1 208 ? -11.571 -20.172 12.963 1.00 93.38 208 ILE A N 1
ATOM 1589 C CA . ILE A 1 208 ? -10.921 -20.343 11.656 1.00 93.38 208 ILE A CA 1
ATOM 1590 C C . ILE A 1 208 ? -12.029 -20.351 10.601 1.00 93.38 208 ILE A C 1
ATOM 1592 O O . ILE A 1 208 ? -12.993 -21.083 10.764 1.00 93.38 208 ILE A O 1
ATOM 1596 N N . GLY A 1 209 ? -11.965 -19.568 9.528 1.00 84.81 209 GLY A N 1
ATOM 1597 C CA . GLY A 1 209 ? -13.067 -19.504 8.559 1.00 84.81 209 GLY A CA 1
ATOM 1598 C C . GLY A 1 209 ? -12.717 -18.864 7.227 1.00 84.81 209 GLY A C 1
ATOM 1599 O O . GLY A 1 209 ? -11.564 -18.527 6.980 1.00 84.81 209 GLY A O 1
ATOM 1600 N N . LEU A 1 210 ? -13.718 -18.718 6.358 1.00 86.06 210 LEU A N 1
ATOM 1601 C CA . LEU A 1 210 ? -13.667 -17.934 5.124 1.00 86.06 210 LEU A CA 1
ATOM 1602 C C . LEU A 1 210 ? -15.040 -17.521 4.623 1.00 86.06 210 LEU A C 1
ATOM 1604 O O . LEU A 1 210 ? -16.031 -18.171 4.930 1.00 86.06 210 LEU A O 1
ATOM 1608 N N . GLY A 1 211 ? -15.073 -16.495 3.774 1.00 79.62 211 GLY A N 1
ATOM 1609 C CA . GLY A 1 211 ? -16.151 -16.220 2.829 1.00 79.62 211 GLY A CA 1
ATOM 1610 C C . GLY A 1 211 ? -15.727 -16.489 1.386 1.00 79.62 211 GLY A C 1
ATOM 1611 O O . GLY A 1 211 ? -14.590 -16.220 1.011 1.00 79.62 211 GLY A O 1
ATOM 1612 N N . CYS A 1 212 ? -16.654 -16.975 0.567 1.00 73.88 212 CYS A N 1
ATOM 1613 C CA . CYS A 1 212 ? -16.501 -17.153 -0.874 1.00 73.88 212 CYS A CA 1
ATOM 1614 C C . CYS A 1 212 ? -17.787 -16.751 -1.622 1.00 73.88 212 CYS A C 1
ATOM 1616 O O . CYS A 1 212 ? -18.835 -16.517 -1.018 1.00 73.88 212 CYS A O 1
ATOM 1618 N N . LYS A 1 213 ? -17.751 -16.687 -2.954 1.00 76.12 213 LYS A N 1
ATOM 1619 C CA . LYS A 1 213 ? -18.915 -16.318 -3.769 1.00 76.12 213 LYS A CA 1
ATOM 1620 C C . LYS A 1 213 ? -20.097 -17.282 -3.567 1.00 76.12 213 LYS A C 1
ATOM 1622 O O . LYS A 1 213 ? -19.954 -18.495 -3.719 1.00 76.12 213 LYS A O 1
ATOM 1627 N N . THR A 1 214 ? -21.293 -16.745 -3.329 1.00 65.12 214 THR A N 1
ATOM 1628 C CA . THR A 1 214 ? -22.546 -17.516 -3.284 1.00 65.12 214 THR A CA 1
ATOM 1629 C C . THR A 1 214 ? -22.745 -18.329 -4.571 1.00 65.12 214 THR A C 1
ATOM 1631 O O . THR A 1 214 ? -22.567 -17.816 -5.681 1.00 65.12 214 THR A O 1
ATOM 1634 N N . GLY A 1 215 ? -23.108 -19.605 -4.417 1.00 70.00 215 GLY A N 1
ATOM 1635 C CA . GLY A 1 215 ? -23.135 -20.605 -5.495 1.00 70.00 215 GLY A CA 1
ATOM 1636 C C . GLY A 1 215 ? -21.932 -21.560 -5.493 1.00 70.00 215 GLY A C 1
ATOM 1637 O O . GLY A 1 215 ? -21.991 -22.601 -6.139 1.00 70.00 215 GLY A O 1
ATOM 1638 N N . LEU A 1 216 ? -20.877 -21.255 -4.731 1.00 77.75 216 LEU A N 1
ATOM 1639 C CA . LEU A 1 216 ? -19.842 -22.219 -4.343 1.00 77.75 216 LEU A CA 1
ATOM 1640 C C . LEU A 1 216 ? -20.251 -22.943 -3.046 1.00 77.75 216 LEU A C 1
ATOM 1642 O O . LEU A 1 216 ? -21.046 -22.425 -2.258 1.00 77.75 216 LEU A O 1
ATOM 1646 N N . ASN A 1 217 ? -19.685 -24.131 -2.806 1.00 81.06 217 ASN A N 1
ATOM 1647 C CA . ASN A 1 217 ? -19.804 -24.835 -1.525 1.00 81.06 217 ASN A CA 1
ATOM 1648 C C . ASN A 1 217 ? -18.689 -24.341 -0.578 1.00 81.06 217 ASN A C 1
ATOM 1650 O O . ASN A 1 217 ? -17.522 -24.643 -0.847 1.00 81.06 217 ASN A O 1
ATOM 1654 N N . PRO A 1 218 ? -19.010 -23.608 0.507 1.00 78.56 218 PRO A N 1
ATOM 1655 C CA . PRO A 1 218 ? -17.998 -22.954 1.328 1.00 78.56 218 PRO A CA 1
ATOM 1656 C C . PRO A 1 218 ? -17.273 -23.935 2.256 1.00 78.56 218 PRO A C 1
ATOM 1658 O O . PRO A 1 218 ? -16.119 -23.678 2.581 1.00 78.56 218 PRO A O 1
ATOM 1661 N N . LYS A 1 219 ? -17.868 -25.090 2.611 1.00 83.12 219 LYS A N 1
ATOM 1662 C CA . LYS A 1 219 ? -17.155 -26.130 3.371 1.00 83.12 219 LYS A CA 1
ATOM 1663 C C . LYS A 1 219 ? -16.045 -26.761 2.532 1.00 83.12 219 LYS A C 1
ATOM 1665 O O . LYS A 1 219 ? -14.902 -26.739 2.954 1.00 83.12 219 LYS A O 1
ATOM 1670 N N . LYS A 1 220 ? -16.315 -27.149 1.278 1.00 87.31 220 LYS A N 1
ATOM 1671 C CA . LYS A 1 220 ? -15.255 -27.625 0.362 1.00 87.31 220 LYS A CA 1
ATOM 1672 C C . LYS A 1 220 ? -14.148 -26.596 0.124 1.00 87.31 220 LYS A C 1
ATOM 1674 O O . LYS A 1 220 ? -13.017 -26.973 -0.165 1.00 87.31 220 LYS A O 1
ATOM 1679 N N . GLN A 1 221 ? -14.467 -25.302 0.193 1.00 89.06 221 GLN A N 1
ATOM 1680 C CA . GLN A 1 221 ? -13.438 -24.263 0.169 1.00 89.06 221 GLN A CA 1
ATOM 1681 C C . GLN A 1 221 ? -12.658 -24.196 1.489 1.00 89.06 221 GLN A C 1
ATOM 1683 O O . GLN A 1 221 ? -11.449 -23.983 1.473 1.00 89.06 221 GLN A O 1
ATOM 1688 N N . PHE A 1 222 ? -13.335 -24.379 2.621 1.00 90.19 222 PHE A N 1
ATOM 1689 C CA . PHE A 1 222 ? -12.737 -24.381 3.950 1.00 90.19 222 PHE A CA 1
ATOM 1690 C C . PHE A 1 222 ? -11.791 -25.571 4.151 1.00 90.19 222 PHE A C 1
ATOM 1692 O O . PHE A 1 222 ? -10.664 -25.379 4.596 1.00 90.19 222 PHE A O 1
ATOM 1699 N N . ASP A 1 223 ? -12.194 -26.768 3.724 1.00 87.12 223 ASP A N 1
ATOM 1700 C CA . ASP A 1 223 ? -11.359 -27.971 3.735 1.00 87.12 223 ASP A CA 1
ATOM 1701 C C . ASP A 1 223 ? -10.055 -27.727 2.945 1.00 87.12 223 ASP A C 1
ATOM 1703 O O . ASP A 1 223 ? -8.957 -28.053 3.401 1.00 87.12 223 ASP A O 1
ATOM 1707 N N . ALA A 1 224 ? -10.160 -27.065 1.783 1.00 87.81 224 ALA A N 1
ATOM 1708 C CA . ALA A 1 224 ? -9.013 -26.664 0.970 1.00 87.81 224 ALA A CA 1
ATOM 1709 C C . ALA A 1 224 ? -8.151 -25.577 1.642 1.00 87.81 224 ALA A C 1
ATOM 1711 O O . ALA A 1 224 ? -6.926 -25.639 1.552 1.00 87.81 224 ALA A O 1
ATOM 1712 N N . PHE A 1 225 ? -8.755 -24.612 2.343 1.00 89.38 225 PHE A N 1
ATOM 1713 C CA . PHE A 1 225 ? -8.039 -23.613 3.145 1.00 89.38 225 PHE A CA 1
ATOM 1714 C C . PHE A 1 225 ? -7.236 -24.278 4.274 1.00 89.38 225 PHE A C 1
ATOM 1716 O O . PHE A 1 225 ? -6.033 -24.040 4.372 1.00 89.38 225 PHE A O 1
ATOM 1723 N N . VAL A 1 226 ? -7.847 -25.175 5.055 1.00 88.06 226 VAL A N 1
ATOM 1724 C CA . VAL A 1 226 ? -7.184 -25.930 6.135 1.00 88.06 226 VAL A CA 1
ATOM 1725 C C . VAL A 1 226 ? -6.038 -26.788 5.597 1.00 88.06 226 VAL A C 1
ATOM 1727 O O . VAL A 1 226 ? -4.911 -26.666 6.083 1.00 88.06 226 VAL A O 1
ATOM 1730 N N . GLN A 1 227 ? -6.270 -27.579 4.541 1.00 84.31 227 GLN A N 1
ATOM 1731 C CA . GLN A 1 227 ? -5.219 -28.387 3.907 1.00 84.31 227 GLN A CA 1
ATOM 1732 C C . GLN A 1 227 ? -4.080 -27.532 3.336 1.00 84.31 227 GLN A C 1
ATOM 1734 O O . GLN A 1 227 ? -2.907 -27.850 3.539 1.00 84.31 227 GLN A O 1
ATOM 1739 N N . GLN A 1 228 ? -4.395 -26.428 2.649 1.00 78.81 228 GLN A N 1
ATOM 1740 C CA . GLN A 1 228 ? -3.390 -25.531 2.075 1.00 78.81 228 GLN A CA 1
ATOM 1741 C C . GLN A 1 228 ? -2.548 -24.854 3.162 1.00 78.81 228 GLN A C 1
ATOM 1743 O O . GLN A 1 228 ? -1.354 -24.638 2.949 1.00 78.81 228 GLN A O 1
ATOM 1748 N N . LYS A 1 229 ? -3.152 -24.514 4.307 1.00 81.75 229 LYS A N 1
ATOM 1749 C CA . LYS A 1 229 ? -2.479 -23.943 5.485 1.00 81.75 229 LYS A CA 1
ATOM 1750 C C . LYS A 1 229 ? -1.738 -24.977 6.328 1.00 81.75 229 LYS A C 1
ATOM 1752 O O . LYS A 1 229 ? -0.858 -24.578 7.081 1.00 81.75 229 LYS A O 1
ATOM 1757 N N . LYS A 1 230 ? -2.038 -26.272 6.161 1.00 80.50 230 LYS A N 1
ATOM 1758 C CA . LYS A 1 230 ? -1.552 -27.368 7.017 1.00 80.50 230 LYS A CA 1
ATOM 1759 C C . LYS A 1 230 ? -1.803 -27.075 8.500 1.00 80.50 230 LYS A C 1
ATOM 1761 O O . LYS A 1 230 ? -0.914 -27.242 9.329 1.00 80.50 230 LYS A O 1
ATOM 1766 N N . LEU A 1 231 ? -3.001 -26.575 8.802 1.00 84.31 231 LEU A N 1
ATOM 1767 C CA . LEU A 1 231 ? -3.414 -26.307 10.176 1.00 84.31 231 LEU A CA 1
ATOM 1768 C C . LEU A 1 231 ? -3.613 -27.645 10.888 1.00 84.31 231 LEU A C 1
ATOM 1770 O O . LEU A 1 231 ? -4.455 -28.440 10.477 1.00 84.31 231 LEU A O 1
ATOM 1774 N N . ASP A 1 232 ? -2.817 -27.866 11.927 1.00 81.31 232 ASP A N 1
ATOM 1775 C CA . ASP A 1 232 ? -2.953 -28.984 12.855 1.00 81.31 232 ASP A CA 1
ATOM 1776 C C . ASP A 1 232 ? -3.948 -28.554 13.942 1.00 81.31 232 ASP A C 1
ATOM 1778 O O . ASP A 1 232 ? -3.613 -27.754 14.822 1.00 81.31 232 ASP A O 1
ATOM 1782 N N . ILE A 1 233 ? -5.217 -28.932 13.752 1.00 83.62 233 ILE A N 1
ATOM 1783 C CA . ILE A 1 233 ? -6.372 -28.408 14.492 1.00 83.62 233 ILE A CA 1
ATOM 1784 C C . ILE A 1 233 ? -7.461 -29.473 14.681 1.00 83.62 233 ILE A C 1
ATOM 1786 O O . ILE A 1 233 ? -7.804 -30.179 13.730 1.00 83.62 233 ILE A O 1
ATOM 1790 N N . ASP A 1 234 ? -8.085 -29.519 15.861 1.00 84.31 234 ASP A N 1
ATOM 1791 C CA . ASP A 1 234 ? -9.299 -30.316 16.092 1.00 84.31 234 ASP A CA 1
ATOM 1792 C C . ASP A 1 234 ? -10.529 -29.405 16.078 1.00 84.31 234 ASP A C 1
ATOM 1794 O O . ASP A 1 234 ? -10.597 -28.399 16.787 1.00 84.31 234 ASP A O 1
ATOM 1798 N N . VAL A 1 235 ? -11.527 -29.747 15.264 1.00 85.69 235 VAL A N 1
ATOM 1799 C CA . VAL A 1 235 ? -12.768 -28.971 15.148 1.00 85.69 235 VAL A CA 1
ATOM 1800 C C . VAL A 1 235 ? -13.668 -29.232 16.357 1.00 85.69 235 VAL A C 1
ATOM 1802 O O . VAL A 1 235 ? -14.097 -30.361 16.584 1.00 85.69 235 VAL A O 1
ATOM 1805 N N . LEU A 1 236 ? -13.996 -28.170 17.097 1.00 80.62 236 LEU A N 1
ATOM 1806 C CA . LEU A 1 236 ? -14.942 -28.195 18.216 1.00 80.62 236 LEU A CA 1
ATOM 1807 C C . LEU A 1 236 ? -16.374 -27.876 17.758 1.00 80.62 236 LEU A C 1
ATOM 1809 O O . LEU A 1 236 ? -17.330 -28.502 18.205 1.00 80.62 236 LEU A O 1
ATOM 1813 N N . GLU A 1 237 ? -16.527 -26.876 16.884 1.00 75.69 237 GLU A N 1
ATOM 1814 C CA . GLU A 1 237 ? -17.820 -26.342 16.431 1.00 75.69 237 GLU A CA 1
ATOM 1815 C C . GLU A 1 237 ? -17.717 -25.908 14.956 1.00 75.69 237 GLU A C 1
ATOM 1817 O O . GLU A 1 237 ? -16.682 -25.378 14.554 1.00 75.69 237 GLU A O 1
ATOM 1822 N N . GLU A 1 238 ? -18.785 -26.052 14.162 1.00 80.62 238 GLU A N 1
ATOM 1823 C CA . GLU A 1 238 ? -18.880 -25.544 12.778 1.00 80.62 238 GLU A CA 1
ATOM 1824 C C . GLU A 1 238 ? -20.050 -24.551 12.632 1.00 80.62 238 GLU A C 1
ATOM 1826 O O . GLU A 1 238 ? -21.123 -24.762 13.200 1.00 80.62 238 GLU A O 1
ATOM 1831 N N . SER A 1 239 ? -19.891 -23.491 11.833 1.00 67.06 239 SER A N 1
ATOM 1832 C CA . SER A 1 239 ? -20.973 -22.572 11.454 1.00 67.06 239 SER A CA 1
ATOM 1833 C C . SER A 1 239 ? -20.835 -22.052 10.017 1.00 67.06 239 SER A C 1
ATOM 1835 O O . SER A 1 239 ? -19.751 -22.013 9.435 1.00 67.06 239 SER A O 1
ATOM 1837 N N . SER A 1 240 ? -21.953 -21.661 9.401 1.00 71.00 240 SER A N 1
ATOM 1838 C CA . SER A 1 240 ? -21.978 -21.139 8.030 1.00 71.00 240 SER A CA 1
ATOM 1839 C C . SER A 1 240 ? -23.080 -20.093 7.878 1.00 71.00 240 SER A C 1
ATOM 1841 O O . SER A 1 240 ? -24.191 -20.286 8.364 1.00 71.00 240 SER A O 1
ATOM 1843 N N . PHE A 1 241 ? -22.763 -18.964 7.244 1.00 68.44 241 PHE A N 1
ATOM 1844 C CA . PHE A 1 241 ? -23.622 -17.777 7.194 1.00 68.44 241 PHE A CA 1
ATOM 1845 C C . PHE A 1 241 ? -23.383 -16.947 5.925 1.00 68.44 241 PHE A C 1
ATOM 1847 O O . PHE A 1 241 ? -22.392 -17.140 5.222 1.00 68.44 241 PHE A O 1
ATOM 1854 N N . LEU A 1 242 ? -24.296 -16.022 5.614 1.00 70.56 242 LEU A N 1
ATOM 1855 C CA . LEU A 1 242 ? -24.160 -15.085 4.493 1.00 70.56 242 LEU A CA 1
ATOM 1856 C C . LEU A 1 242 ? -23.723 -13.701 4.994 1.00 70.56 242 LEU A C 1
ATOM 1858 O O . LEU A 1 242 ? -24.269 -13.205 5.975 1.00 70.56 242 LEU A O 1
ATOM 1862 N N . ILE A 1 243 ? -22.798 -13.052 4.285 1.00 70.12 243 ILE A N 1
ATOM 1863 C CA . ILE A 1 243 ? -22.348 -11.678 4.560 1.00 70.12 243 ILE A CA 1
ATOM 1864 C C . ILE A 1 243 ? -22.889 -10.758 3.448 1.00 70.12 243 ILE A C 1
ATOM 1866 O O . ILE A 1 243 ? -22.630 -11.031 2.272 1.00 70.12 243 ILE A O 1
ATOM 1870 N N . PRO A 1 244 ? -23.637 -9.680 3.756 1.00 70.50 244 PRO A N 1
ATOM 1871 C CA . PRO A 1 244 ? -24.177 -8.778 2.736 1.00 70.50 244 PRO A CA 1
ATOM 1872 C C . PRO A 1 244 ? -23.100 -7.853 2.136 1.00 70.50 244 PRO A C 1
ATOM 1874 O O . PRO A 1 244 ? -22.390 -7.164 2.869 1.00 70.50 244 PRO A O 1
ATOM 1877 N N . CYS A 1 245 ? -23.013 -7.789 0.801 1.00 67.62 245 CYS A N 1
ATOM 1878 C CA . CYS A 1 245 ? -21.920 -7.129 0.068 1.00 67.62 245 CYS A CA 1
ATOM 1879 C C . CYS A 1 245 ? -22.367 -6.444 -1.249 1.00 67.62 245 CYS A C 1
ATOM 1881 O O . CYS A 1 245 ? -21.712 -6.543 -2.288 1.00 67.62 245 CYS A O 1
ATOM 1883 N N . ARG A 1 246 ? -23.459 -5.672 -1.197 1.00 72.56 246 ARG A N 1
ATOM 1884 C CA . ARG A 1 246 ? -23.930 -4.782 -2.285 1.00 72.56 246 ARG A CA 1
ATOM 1885 C C . ARG A 1 246 ? -23.957 -3.314 -1.860 1.00 72.56 246 ARG A C 1
ATOM 1887 O O . ARG A 1 246 ? -23.792 -2.999 -0.683 1.00 72.56 246 ARG A O 1
ATOM 1894 N N . LYS A 1 247 ? -24.244 -2.427 -2.818 1.00 76.56 247 LYS A N 1
ATOM 1895 C CA . LYS A 1 247 ? -24.499 -1.007 -2.559 1.00 76.56 247 LYS A CA 1
ATOM 1896 C C . LYS A 1 247 ? -25.632 -0.854 -1.532 1.00 76.56 247 LYS A C 1
ATOM 1898 O O . LYS A 1 247 ? -26.652 -1.539 -1.700 1.00 76.56 247 LYS A O 1
ATOM 1903 N N . PRO A 1 248 ? -25.499 0.041 -0.533 1.00 77.94 248 PRO A N 1
ATOM 1904 C CA . PRO A 1 248 ? -26.566 0.319 0.422 1.00 77.94 248 PRO A CA 1
ATOM 1905 C C . PRO A 1 248 ? -27.869 0.688 -0.273 1.00 77.94 248 PRO A C 1
ATOM 1907 O O . PRO A 1 248 ? -27.867 1.324 -1.331 1.00 77.94 248 PRO A O 1
ATOM 1910 N N . LEU A 1 249 ? -28.983 0.301 0.340 1.00 83.81 249 LEU A N 1
ATOM 1911 C CA . LEU A 1 249 ? -30.310 0.591 -0.190 1.00 83.81 249 LEU A CA 1
ATOM 1912 C C . LEU A 1 249 ? -30.558 2.100 -0.226 1.00 83.81 249 LEU A C 1
ATOM 1914 O O . LEU A 1 249 ? -30.153 2.836 0.679 1.00 83.81 249 LEU A O 1
ATOM 1918 N N . ASP A 1 250 ? -31.229 2.569 -1.281 1.00 79.56 250 ASP A N 1
ATOM 1919 C CA . ASP A 1 250 ? -31.495 3.998 -1.407 1.00 79.56 250 ASP A CA 1
ATOM 1920 C C . ASP A 1 250 ? -32.611 4.475 -0.470 1.00 79.56 250 ASP A C 1
ATOM 1922 O O . ASP A 1 250 ? -32.438 5.521 0.159 1.00 79.56 250 ASP A O 1
ATOM 1926 N N . ASN A 1 251 ? -33.645 3.641 -0.296 1.00 85.94 251 ASN A N 1
ATOM 1927 C CA . ASN A 1 251 ? -34.717 3.774 0.690 1.00 85.94 251 ASN A CA 1
ATOM 1928 C C . ASN A 1 251 ? -34.689 2.566 1.646 1.00 85.94 251 ASN A C 1
ATOM 1930 O O . ASN A 1 251 ? -34.675 1.420 1.197 1.00 85.94 251 ASN A O 1
ATOM 1934 N N . LEU A 1 252 ? -34.719 2.826 2.953 1.00 92.25 252 LEU A N 1
ATOM 1935 C CA . LEU A 1 252 ? -34.798 1.836 4.036 1.00 92.25 252 LEU A CA 1
ATOM 1936 C C . LEU A 1 252 ? -36.200 1.721 4.645 1.00 92.25 252 LEU A C 1
ATOM 1938 O O . LEU A 1 252 ? -36.386 0.918 5.552 1.00 92.25 252 LEU A O 1
ATOM 1942 N N . VAL A 1 253 ? -37.163 2.522 4.178 1.00 92.88 253 VAL A N 1
ATOM 1943 C CA . VAL A 1 253 ? -38.529 2.637 4.714 1.00 92.88 253 VAL A CA 1
ATOM 1944 C C . VAL A 1 253 ? -39.542 2.430 3.585 1.00 92.88 253 VAL A C 1
ATOM 1946 O O . VAL A 1 253 ? -39.353 2.972 2.496 1.00 92.88 253 VAL A O 1
ATOM 1949 N N . ALA A 1 254 ? -40.610 1.677 3.848 1.00 90.44 254 ALA A N 1
ATOM 1950 C CA . ALA A 1 254 ? -41.777 1.525 2.976 1.00 90.44 254 ALA A CA 1
ATOM 1951 C C . ALA A 1 254 ? -43.036 1.334 3.839 1.00 90.44 254 ALA A C 1
ATOM 1953 O O . ALA A 1 254 ? -43.057 0.466 4.711 1.00 90.44 254 ALA A O 1
ATOM 1954 N N . ASP A 1 255 ? -44.072 2.144 3.616 1.00 86.94 255 ASP A N 1
ATOM 1955 C CA . ASP A 1 255 ? -45.271 2.229 4.462 1.00 86.94 255 ASP A CA 1
ATOM 1956 C C . ASP A 1 255 ? -44.932 2.303 5.968 1.00 86.94 255 ASP A C 1
ATOM 1958 O O . ASP A 1 255 ? -44.271 3.237 6.420 1.00 86.94 255 ASP A O 1
ATOM 1962 N N . ASN A 1 256 ? -45.366 1.304 6.744 1.00 89.12 256 ASN A N 1
ATOM 1963 C CA . ASN A 1 256 ? -45.106 1.147 8.174 1.00 89.12 256 ASN A CA 1
ATOM 1964 C C . ASN A 1 256 ? -43.936 0.182 8.470 1.00 89.12 256 ASN A C 1
ATOM 1966 O O . ASN A 1 256 ? -43.951 -0.544 9.467 1.00 89.12 256 ASN A O 1
ATOM 1970 N N . LYS A 1 257 ? -42.968 0.075 7.553 1.00 93.88 257 LYS A N 1
ATOM 1971 C CA . LYS A 1 257 ? -41.876 -0.909 7.609 1.00 93.88 257 LYS A CA 1
ATOM 1972 C C . LYS A 1 257 ? -40.527 -0.245 7.387 1.00 93.88 257 LYS A C 1
ATOM 1974 O O . LYS A 1 257 ? -40.416 0.633 6.533 1.00 93.88 257 LYS A O 1
ATOM 1979 N N . LEU A 1 258 ? -39.496 -0.694 8.099 1.00 95.06 258 LEU A N 1
ATOM 1980 C CA . LEU A 1 258 ? -38.113 -0.285 7.840 1.00 95.06 258 LEU A CA 1
ATOM 1981 C C . LEU A 1 258 ? -37.099 -1.420 8.029 1.00 95.06 258 LEU A C 1
ATOM 1983 O O . LEU A 1 258 ? -37.403 -2.412 8.687 1.00 95.06 258 LEU A O 1
ATOM 1987 N N . LEU A 1 259 ? -35.901 -1.275 7.457 1.00 95.56 259 LEU A N 1
ATOM 1988 C CA . LEU A 1 259 ? -34.837 -2.292 7.462 1.00 95.56 259 LEU A CA 1
ATOM 1989 C C . LEU A 1 259 ? -33.579 -1.834 8.211 1.00 95.56 259 LEU A C 1
ATOM 1991 O O . LEU A 1 259 ? -33.154 -0.689 8.068 1.00 95.56 259 LEU A O 1
ATOM 1995 N N . VAL A 1 260 ? -32.949 -2.749 8.953 1.00 92.12 260 VAL A N 1
ATOM 1996 C CA . VAL A 1 260 ? -31.785 -2.487 9.820 1.00 92.12 260 VAL A CA 1
ATOM 1997 C C . VAL A 1 260 ? -30.705 -3.563 9.631 1.00 92.12 260 VAL A C 1
ATOM 1999 O O . VAL A 1 260 ? -31.009 -4.739 9.436 1.00 92.12 260 VAL A O 1
ATOM 2002 N N . GLY A 1 261 ? -29.427 -3.179 9.728 1.00 85.75 261 GLY A N 1
ATOM 2003 C CA . GLY A 1 261 ? -28.298 -4.116 9.740 1.00 85.75 261 GLY A CA 1
ATOM 2004 C C . GLY A 1 261 ? -28.160 -4.909 8.440 1.00 85.75 261 GLY A C 1
ATOM 2005 O O . GLY A 1 261 ? -28.176 -4.330 7.356 1.00 85.75 261 GLY A O 1
ATOM 2006 N N . ASP A 1 262 ? -28.036 -6.233 8.528 1.00 81.56 262 ASP A N 1
ATOM 2007 C CA . ASP A 1 262 ? -27.796 -7.092 7.358 1.00 81.56 262 ASP A CA 1
ATOM 2008 C C . ASP A 1 262 ? -28.982 -7.164 6.388 1.00 81.56 262 ASP A C 1
ATOM 2010 O O . ASP A 1 262 ? -28.786 -7.370 5.188 1.00 81.56 262 ASP A O 1
ATOM 2014 N N . ALA A 1 263 ? -30.198 -6.881 6.863 1.00 87.12 263 ALA A N 1
ATOM 2015 C CA . ALA A 1 263 ? -31.348 -6.663 5.991 1.00 87.12 263 ALA A CA 1
ATOM 2016 C C . ALA A 1 263 ? -31.182 -5.398 5.109 1.00 87.12 263 ALA A C 1
ATOM 2018 O O . ALA A 1 263 ? -31.865 -5.274 4.092 1.00 87.12 263 ALA A O 1
ATOM 2019 N N . ALA A 1 264 ? -30.255 -4.496 5.470 1.00 86.31 264 ALA A N 1
ATOM 2020 C CA . ALA A 1 264 ? -30.007 -3.173 4.886 1.00 86.31 264 ALA A CA 1
ATOM 2021 C C . ALA A 1 264 ? -28.591 -2.935 4.271 1.00 86.31 264 ALA A C 1
ATOM 2023 O O . ALA A 1 264 ? -28.394 -1.877 3.673 1.00 86.31 264 ALA A O 1
ATOM 2024 N N . PHE A 1 265 ? -27.655 -3.905 4.340 1.00 73.44 265 PHE A N 1
ATOM 2025 C CA . PHE A 1 265 ? -26.346 -4.005 3.619 1.00 73.44 265 PHE A CA 1
ATOM 2026 C C . PHE A 1 265 ? -25.188 -3.009 3.968 1.00 73.44 265 PHE A C 1
ATOM 2028 O O . PHE A 1 265 ? -25.230 -1.858 3.530 1.00 73.44 265 PHE A O 1
ATOM 2035 N N . GLN A 1 266 ? -24.136 -3.420 4.735 1.00 74.69 266 GLN A N 1
ATOM 2036 C CA . GLN A 1 266 ? -23.277 -2.475 5.518 1.00 74.69 266 GLN A CA 1
ATOM 2037 C C . GLN A 1 266 ? -21.673 -2.775 5.749 1.00 74.69 266 GLN A C 1
ATOM 2039 O O . GLN A 1 266 ? -21.325 -2.856 6.925 1.00 74.69 266 GLN A O 1
ATOM 2044 N N . THR A 1 267 ? -20.654 -2.849 4.775 1.00 54.16 267 THR A N 1
ATOM 2045 C CA . THR A 1 267 ? -19.120 -3.229 4.935 1.00 54.16 267 THR A CA 1
ATOM 2046 C C . THR A 1 267 ? -17.908 -2.729 3.938 1.00 54.16 267 THR A C 1
ATOM 2048 O O . THR A 1 267 ? -18.205 -2.502 2.772 1.00 54.16 267 THR A O 1
ATOM 2051 N N . LYS A 1 268 ? -16.547 -2.626 4.286 1.00 43.38 268 LYS A N 1
ATOM 2052 C CA . LYS A 1 268 ? -15.395 -1.633 3.849 1.00 43.38 268 LYS A CA 1
ATOM 2053 C C . LYS A 1 268 ? -14.030 -1.904 2.990 1.00 43.38 268 LYS A C 1
ATOM 2055 O O . LYS A 1 268 ? -13.520 -3.011 3.111 1.00 43.38 268 LYS A O 1
ATOM 2060 N N . ALA A 1 269 ? -13.310 -0.881 2.332 1.00 32.03 269 ALA A N 1
ATOM 2061 C CA . ALA A 1 269 ? -11.794 -0.772 1.933 1.00 32.03 269 ALA A CA 1
ATOM 2062 C C . ALA A 1 269 ? -11.073 0.661 1.474 1.00 32.03 269 ALA A C 1
ATOM 2064 O O . ALA A 1 269 ? -11.772 1.652 1.670 1.00 32.03 269 ALA A O 1
ATOM 2065 N N . THR A 1 270 ? -9.756 0.856 0.981 1.00 37.47 270 THR A N 1
ATOM 2066 C CA . THR A 1 270 ? -8.870 2.158 0.687 1.00 37.47 270 THR A CA 1
ATOM 2067 C C . THR A 1 270 ? -7.382 2.167 -0.068 1.00 37.47 270 THR A C 1
ATOM 2069 O O . THR A 1 270 ? -6.834 1.075 -0.159 1.00 37.47 270 THR A O 1
ATOM 2072 N N . SER A 1 271 ? -6.678 3.301 -0.586 1.00 46.16 271 SER A N 1
ATOM 2073 C CA . SER A 1 271 ? -5.495 3.397 -1.666 1.00 46.16 271 SER A CA 1
ATOM 2074 C C . SER A 1 271 ? -4.668 4.770 -2.229 1.00 46.16 271 SER A C 1
ATOM 2076 O O . SER A 1 271 ? -5.444 5.650 -2.539 1.00 46.16 271 SER A O 1
ATOM 2078 N N . ILE A 1 272 ? -3.388 5.339 -2.576 1.00 40.38 272 ILE A N 1
ATOM 2079 C CA . ILE A 1 272 ? -1.784 5.344 -2.763 1.00 40.38 272 ILE A CA 1
ATOM 2080 C C . ILE A 1 272 ? -0.828 5.918 -4.006 1.00 40.38 272 ILE A C 1
ATOM 2082 O O . ILE A 1 272 ? 0.179 5.287 -4.292 1.00 40.38 272 ILE A O 1
ATOM 2086 N N . ASP A 1 273 ? -0.944 7.027 -4.791 1.00 68.94 273 ASP A N 1
ATOM 2087 C CA . ASP A 1 273 ? -0.023 7.706 -5.862 1.00 68.94 273 ASP A CA 1
ATOM 2088 C C . ASP A 1 273 ? 0.841 7.166 -7.107 1.00 68.94 273 ASP A C 1
ATOM 2090 O O . ASP A 1 273 ? 2.035 6.965 -6.947 1.00 68.94 273 ASP A O 1
ATOM 2094 N N . PHE A 1 274 ? 0.365 7.253 -8.404 1.00 80.12 274 PHE A N 1
ATOM 2095 C CA . PHE A 1 274 ? 1.022 7.063 -9.768 1.00 80.12 274 PHE A CA 1
ATOM 2096 C C . PHE A 1 274 ? 2.468 7.523 -9.936 1.00 80.12 274 PHE A C 1
ATOM 2098 O O . PHE A 1 274 ? 3.337 6.691 -10.213 1.00 80.12 274 PHE A O 1
ATOM 2105 N N . GLU A 1 275 ? 2.692 8.844 -10.020 1.00 81.88 275 GLU A N 1
ATOM 2106 C CA . GLU A 1 275 ? 4.015 9.389 -10.383 1.00 81.88 275 GLU A CA 1
ATOM 2107 C C . GLU A 1 275 ? 4.950 9.301 -9.184 1.00 81.88 275 GLU A C 1
ATOM 2109 O O . GLU A 1 275 ? 6.128 9.647 -9.292 1.00 81.88 275 GLU A O 1
ATOM 2114 N N . GLU A 1 276 ? 4.436 8.832 -8.046 1.00 88.56 276 GLU A N 1
ATOM 2115 C CA . GLU A 1 276 ? 5.279 8.435 -6.952 1.00 88.56 276 GLU A CA 1
ATOM 2116 C C . GLU A 1 276 ? 6.016 7.141 -7.313 1.00 88.56 276 GLU A C 1
ATOM 2118 O O . GLU A 1 276 ? 5.431 6.146 -7.767 1.00 88.56 276 GLU A O 1
ATOM 2123 N N . PRO A 1 277 ? 7.347 7.172 -7.168 1.00 90.56 277 PRO A N 1
ATOM 2124 C CA . PRO A 1 277 ? 8.168 6.001 -7.316 1.00 90.56 277 PRO A CA 1
ATOM 2125 C C . PRO A 1 277 ? 7.742 4.945 -6.313 1.00 90.56 277 PRO A C 1
ATOM 2127 O O . PRO A 1 277 ? 7.821 5.126 -5.096 1.00 90.56 277 PRO A O 1
ATOM 2130 N N . ILE A 1 278 ? 7.344 3.815 -6.869 1.00 91.94 278 ILE A N 1
ATOM 2131 C CA . ILE A 1 278 ? 7.445 2.553 -6.188 1.00 91.94 278 ILE A CA 1
ATOM 2132 C C . ILE A 1 278 ? 8.783 1.948 -6.596 1.00 91.94 278 ILE A C 1
ATOM 2134 O O . ILE A 1 278 ? 9.066 1.730 -7.772 1.00 91.94 278 ILE A O 1
ATOM 2138 N N . LEU A 1 279 ? 9.622 1.609 -5.635 1.00 92.00 279 LEU A N 1
ATOM 2139 C CA . LEU A 1 279 ? 10.649 0.606 -5.894 1.00 92.00 279 LEU A CA 1
ATOM 2140 C C . LEU A 1 279 ? 9.919 -0.728 -6.259 1.00 92.00 279 LEU A C 1
ATOM 2142 O O . LEU A 1 279 ? 8.749 -0.888 -5.950 1.00 92.00 279 LEU A O 1
ATOM 2146 N N . ILE A 1 280 ? 10.533 -1.751 -6.838 1.00 92.19 280 ILE A N 1
ATOM 2147 C CA . ILE A 1 280 ? 10.040 -3.147 -6.927 1.00 92.19 280 ILE A CA 1
ATOM 2148 C C . ILE A 1 280 ? 11.239 -4.080 -6.967 1.00 92.19 280 ILE A C 1
ATOM 2150 O O . ILE A 1 280 ? 12.335 -3.651 -7.301 1.00 92.19 280 ILE A O 1
ATOM 2154 N N . GLU A 1 281 ? 11.027 -5.351 -6.685 1.00 90.12 281 GLU A N 1
ATOM 2155 C CA . GLU A 1 281 ? 11.800 -6.421 -7.303 1.00 90.12 281 GLU A CA 1
ATOM 2156 C C . GLU A 1 281 ? 10.910 -7.079 -8.365 1.00 90.12 281 GLU A C 1
ATOM 2158 O O . GLU A 1 281 ? 9.707 -7.201 -8.176 1.00 90.12 281 GLU A O 1
ATOM 2163 N N . GLU A 1 282 ? 11.442 -7.449 -9.522 1.00 85.44 282 GLU A N 1
ATOM 2164 C CA . GLU A 1 282 ? 10.711 -8.219 -10.536 1.00 85.44 282 GLU A CA 1
ATOM 2165 C C . GLU A 1 282 ? 11.694 -9.160 -11.211 1.00 85.44 282 GLU A C 1
ATOM 2167 O O . GLU A 1 282 ? 12.712 -8.706 -11.740 1.00 85.44 282 GLU A O 1
ATOM 2172 N N . ASN A 1 283 ? 11.391 -10.460 -11.179 1.00 80.31 283 ASN A N 1
ATOM 2173 C CA . ASN A 1 283 ? 12.285 -11.530 -11.630 1.00 80.31 283 ASN A CA 1
ATOM 2174 C C . ASN A 1 283 ? 13.666 -11.486 -10.925 1.00 80.31 283 ASN A C 1
ATOM 2176 O O . ASN A 1 283 ? 14.695 -11.683 -11.564 1.00 80.31 283 ASN A O 1
ATOM 2180 N N . GLY A 1 284 ? 13.692 -11.169 -9.620 1.00 82.56 284 GLY A N 1
ATOM 2181 C CA . GLY A 1 284 ? 14.918 -11.040 -8.808 1.00 82.56 284 GLY A CA 1
ATOM 2182 C C . GLY A 1 284 ? 15.707 -9.734 -9.002 1.00 82.56 284 GLY A C 1
ATOM 2183 O O . GLY A 1 284 ? 16.782 -9.565 -8.423 1.00 82.56 284 GLY A O 1
ATOM 2184 N N . LEU A 1 285 ? 15.195 -8.806 -9.821 1.00 87.44 285 LEU A N 1
ATOM 2185 C CA . LEU A 1 285 ? 15.871 -7.553 -10.161 1.00 87.44 285 LEU A CA 1
ATOM 2186 C C . LEU A 1 285 ? 15.169 -6.354 -9.520 1.00 87.44 285 LEU A C 1
ATOM 2188 O O . LEU A 1 285 ? 13.991 -6.105 -9.785 1.00 87.44 285 LEU A O 1
ATOM 2192 N N . LEU A 1 286 ? 15.910 -5.581 -8.730 1.00 91.31 286 LEU A N 1
ATOM 2193 C CA . LEU A 1 286 ? 15.489 -4.338 -8.089 1.00 91.31 286 LEU A CA 1
ATOM 2194 C C . LEU A 1 286 ? 15.250 -3.232 -9.135 1.00 91.31 286 LEU A C 1
ATOM 2196 O O . LEU A 1 286 ? 16.111 -2.962 -9.969 1.00 91.31 286 LEU A O 1
ATOM 2200 N N . LYS A 1 287 ? 14.101 -2.556 -9.117 1.00 90.56 287 LYS A N 1
ATOM 2201 C CA . LYS A 1 287 ? 13.758 -1.484 -10.070 1.00 90.56 287 LYS A CA 1
ATOM 2202 C C . LYS A 1 287 ? 13.022 -0.369 -9.343 1.00 90.56 287 LYS A C 1
ATOM 2204 O O . LYS A 1 287 ? 11.967 -0.623 -8.785 1.00 90.56 287 LYS A O 1
ATOM 2209 N N . ASN A 1 288 ? 13.497 0.872 -9.380 1.00 92.62 288 ASN A N 1
ATOM 2210 C CA . ASN A 1 288 ? 12.640 2.008 -9.032 1.00 92.62 288 ASN A CA 1
ATOM 2211 C C . ASN A 1 288 ? 11.783 2.380 -10.249 1.00 92.62 288 ASN A C 1
ATOM 2213 O O . ASN A 1 288 ? 12.323 2.517 -11.346 1.00 92.62 288 ASN A O 1
ATOM 2217 N N . VAL A 1 289 ? 10.461 2.486 -10.102 1.00 91.00 289 VAL A N 1
ATOM 2218 C CA . VAL A 1 289 ? 9.483 2.587 -11.208 1.00 91.00 289 VAL A CA 1
ATOM 2219 C C . VAL A 1 289 ? 8.264 3.421 -10.797 1.00 91.00 289 VAL A C 1
ATOM 2221 O O . VAL A 1 289 ? 7.981 3.573 -9.616 1.00 91.00 289 VAL A O 1
ATOM 2224 N N . ARG A 1 290 ? 7.515 3.990 -11.747 1.00 92.06 290 ARG A N 1
ATOM 2225 C CA . ARG A 1 290 ? 6.248 4.665 -11.410 1.00 92.06 290 ARG A CA 1
ATOM 2226 C C . ARG A 1 290 ? 5.235 3.611 -11.019 1.00 92.06 290 ARG A C 1
ATOM 2228 O O . ARG A 1 290 ? 5.048 2.637 -11.756 1.00 92.06 290 ARG A O 1
ATOM 2235 N N . ILE A 1 291 ? 4.542 3.800 -9.903 1.00 88.06 291 ILE A N 1
ATOM 2236 C CA . ILE A 1 291 ? 3.598 2.787 -9.430 1.00 88.06 291 ILE A CA 1
ATOM 2237 C C . ILE A 1 291 ? 2.463 2.527 -10.423 1.00 88.06 291 ILE A C 1
ATOM 2239 O O . ILE A 1 291 ? 1.926 1.414 -10.457 1.00 88.06 291 ILE A O 1
ATOM 2243 N N . GLY A 1 292 ? 2.196 3.512 -11.289 1.00 84.75 292 GLY A N 1
ATOM 2244 C CA . GLY A 1 292 ? 1.240 3.409 -12.377 1.00 84.75 292 GLY A CA 1
ATOM 2245 C C . GLY A 1 292 ? 1.617 2.596 -13.592 1.00 84.75 292 GLY A C 1
ATOM 2246 O O . GLY A 1 292 ? 0.743 1.963 -14.188 1.00 84.75 292 GLY A O 1
ATOM 2247 N N . GLU A 1 293 ? 2.903 2.492 -13.907 1.00 85.50 293 GLU A N 1
ATOM 2248 C CA . GLU A 1 293 ? 3.358 1.507 -14.888 1.00 85.50 293 GLU A CA 1
ATOM 2249 C C . GLU A 1 293 ? 3.021 0.097 -14.381 1.00 85.50 293 GLU A C 1
ATOM 2251 O O . GLU A 1 293 ? 2.386 -0.691 -15.079 1.00 85.50 293 GLU A O 1
ATOM 2256 N N . VAL A 1 294 ? 3.346 -0.184 -13.115 1.00 82.50 294 VAL A N 1
ATOM 2257 C CA . VAL A 1 294 ? 3.207 -1.519 -12.510 1.00 82.50 294 VAL A CA 1
ATOM 2258 C C . VAL A 1 294 ? 1.799 -1.817 -11.968 1.00 82.50 294 VAL A C 1
ATOM 2260 O O . VAL A 1 294 ? 1.618 -2.783 -11.231 1.00 82.50 294 VAL A O 1
ATOM 2263 N N . VAL A 1 295 ? 0.789 -0.996 -12.259 1.00 79.50 295 VAL A N 1
ATOM 2264 C CA . VAL A 1 295 ? -0.609 -1.467 -12.228 1.00 79.50 295 VAL A CA 1
ATOM 2265 C C . VAL A 1 295 ? -1.151 -1.600 -13.631 1.00 79.50 295 VAL A C 1
ATOM 2267 O O . VAL A 1 295 ? -1.689 -2.656 -13.914 1.00 79.50 295 VAL A O 1
ATOM 2270 N N . ASN A 1 296 ? -0.979 -0.628 -14.533 1.00 80.19 296 ASN A N 1
ATOM 2271 C CA . ASN A 1 296 ? -1.524 -0.756 -15.894 1.00 80.19 296 ASN A CA 1
ATOM 2272 C C . ASN A 1 296 ? -0.997 -1.996 -16.622 1.00 80.19 296 ASN A C 1
ATOM 2274 O O . ASN A 1 296 ? -1.796 -2.838 -17.017 1.00 80.19 296 ASN A O 1
ATOM 2278 N N . GLN A 1 297 ? 0.327 -2.190 -16.650 1.00 78.75 297 GLN A N 1
ATOM 2279 C CA . GLN A 1 297 ? 0.969 -3.387 -17.217 1.00 78.75 297 GLN A CA 1
ATOM 2280 C C . GLN A 1 297 ? 0.386 -4.690 -16.641 1.00 78.75 297 GLN A C 1
ATOM 2282 O O . GLN A 1 297 ? 0.420 -5.744 -17.266 1.00 78.75 297 GLN A O 1
ATOM 2287 N N . LYS A 1 298 ? -0.107 -4.634 -15.404 1.00 74.75 298 LYS A N 1
ATOM 2288 C CA . LYS A 1 298 ? -0.512 -5.789 -14.613 1.00 74.75 298 LYS A CA 1
ATOM 2289 C C . LYS A 1 298 ? -2.029 -6.036 -14.705 1.00 74.75 298 LYS A C 1
ATOM 2291 O O . LYS A 1 298 ? -2.434 -7.183 -14.828 1.00 74.75 298 LYS A O 1
ATOM 2296 N N . LEU A 1 299 ? -2.836 -4.978 -14.814 1.00 67.69 299 LEU A N 1
ATOM 2297 C CA . LEU A 1 299 ? -4.226 -4.989 -15.292 1.00 67.69 299 LEU A CA 1
ATOM 2298 C C . LEU A 1 299 ? -4.344 -5.499 -16.735 1.00 67.69 299 LEU A C 1
ATOM 2300 O O . LEU A 1 299 ? -5.362 -6.073 -17.101 1.00 67.69 299 LEU A O 1
ATOM 2304 N N . GLU A 1 300 ? -3.334 -5.267 -17.571 1.00 64.94 300 GLU A N 1
ATOM 2305 C CA . GLU A 1 300 ? -3.287 -5.745 -18.960 1.00 64.94 300 GLU A CA 1
ATOM 2306 C C . GLU A 1 300 ? -2.936 -7.238 -19.053 1.00 64.94 300 GLU A C 1
ATOM 2308 O O . GLU A 1 300 ? -3.429 -7.933 -19.935 1.00 64.94 300 GLU A O 1
ATOM 2313 N N . GLN A 1 301 ? -2.150 -7.766 -18.108 1.00 59.84 301 GLN A N 1
ATOM 2314 C CA . GLN A 1 301 ? -1.751 -9.183 -18.026 1.00 59.84 301 GLN A CA 1
ATOM 2315 C C . GLN A 1 301 ? -2.879 -10.111 -17.509 1.00 59.84 301 GLN A C 1
ATOM 2317 O O . GLN A 1 301 ? -2.610 -11.171 -16.956 1.00 59.84 301 GLN A O 1
ATOM 2322 N N . THR A 1 302 ? -4.144 -9.701 -17.662 1.00 50.81 302 THR A N 1
ATOM 2323 C CA . THR A 1 302 ? -5.282 -10.179 -16.862 1.00 50.81 302 THR A CA 1
ATOM 2324 C C . THR A 1 302 ? -6.574 -10.319 -17.667 1.00 50.81 302 THR A C 1
ATOM 2326 O O . THR A 1 302 ? -6.972 -9.360 -18.330 1.00 50.81 302 THR A O 1
ATOM 2329 N N . PRO A 1 303 ? -7.338 -11.420 -17.522 1.00 38.28 303 PRO A N 1
ATOM 2330 C CA . PRO A 1 303 ? -8.706 -11.492 -18.034 1.00 38.28 303 PRO A CA 1
ATOM 2331 C C . PRO A 1 303 ? -9.684 -10.705 -17.131 1.00 38.28 303 PRO A C 1
ATOM 2333 O O . PRO A 1 303 ? -10.249 -11.269 -16.193 1.00 38.28 303 PRO A O 1
ATOM 2336 N N . GLN A 1 304 ? -9.854 -9.409 -17.416 1.00 41.78 304 GLN A N 1
ATOM 2337 C CA . GLN A 1 304 ? -10.643 -8.434 -16.639 1.00 41.78 304 GLN A CA 1
ATOM 2338 C C . GLN A 1 304 ? -12.166 -8.698 -16.648 1.00 41.78 304 GLN A C 1
ATOM 2340 O O . GLN A 1 304 ? -12.753 -8.968 -17.698 1.00 41.78 304 GLN A O 1
ATOM 2345 N N . LYS A 1 305 ? -12.852 -8.471 -15.515 1.00 34.50 305 LYS A N 1
ATOM 2346 C CA . LYS A 1 305 ? -14.328 -8.364 -15.448 1.00 34.50 305 LYS A CA 1
ATOM 2347 C C . LYS A 1 305 ? -14.805 -6.936 -15.765 1.00 34.50 305 LYS A C 1
ATOM 2349 O O . LYS A 1 305 ? -14.811 -6.062 -14.903 1.00 34.50 305 LYS A O 1
ATOM 2354 N N . ALA A 1 306 ? -15.268 -6.684 -16.989 1.00 30.48 306 ALA A N 1
ATOM 2355 C CA . ALA A 1 306 ? -15.712 -5.353 -17.421 1.00 30.48 306 ALA A CA 1
ATOM 2356 C C . ALA A 1 306 ? -17.233 -5.105 -17.260 1.00 30.48 306 ALA A C 1
ATOM 2358 O O . ALA A 1 306 ? -17.934 -4.974 -18.263 1.00 30.48 306 ALA A O 1
ATOM 2359 N N . VAL A 1 307 ? -17.745 -4.945 -16.029 1.00 33.00 307 VAL A N 1
ATOM 2360 C CA . VAL A 1 307 ? -19.174 -4.630 -15.738 1.00 33.00 307 VAL A CA 1
ATOM 2361 C C . VAL A 1 307 ? -19.697 -3.499 -16.640 1.00 33.00 307 VAL A C 1
ATOM 2363 O O . VAL A 1 307 ? -19.072 -2.447 -16.715 1.00 33.00 307 VAL A O 1
ATOM 2366 N N . PHE A 1 308 ? -20.785 -3.684 -17.395 1.00 25.69 308 PHE A N 1
ATOM 2367 C CA . PHE A 1 308 ? -21.234 -2.686 -18.382 1.00 25.69 308 PHE A CA 1
ATOM 2368 C C . PHE A 1 308 ? -22.104 -1.578 -17.766 1.00 25.69 308 PHE A C 1
ATOM 2370 O O . PHE A 1 308 ? -23.128 -1.841 -17.151 1.00 25.69 308 PHE A O 1
ATOM 2377 N N . GLY A 1 309 ? -21.695 -0.321 -17.975 1.00 29.41 309 GLY A N 1
ATOM 2378 C CA . GLY A 1 309 ? -22.359 0.890 -17.485 1.00 29.41 309 GLY A CA 1
ATOM 2379 C C . GLY A 1 309 ? -21.740 2.142 -18.122 1.00 29.41 309 GLY A C 1
ATOM 2380 O O . GLY A 1 309 ? -20.579 2.119 -18.534 1.00 29.41 309 GLY A O 1
ATOM 2381 N N . LYS A 1 310 ? -22.512 3.233 -18.255 1.00 27.09 310 LYS A N 1
ATOM 2382 C CA . LYS A 1 310 ? -22.166 4.405 -19.099 1.00 27.09 310 LYS A CA 1
ATOM 2383 C C . LYS A 1 310 ? -21.115 5.375 -18.523 1.00 27.09 310 LYS A C 1
ATOM 2385 O O . LYS A 1 310 ? -20.885 6.434 -19.105 1.00 27.09 310 LYS A O 1
ATOM 2390 N N . LYS A 1 311 ? -20.456 5.053 -17.407 1.00 30.48 311 LYS A N 1
ATOM 2391 C CA . LYS A 1 311 ? -19.338 5.836 -16.851 1.00 30.48 311 LYS A CA 1
ATOM 2392 C C . LYS A 1 311 ? -18.224 4.886 -16.353 1.00 30.48 311 LYS A C 1
ATOM 2394 O O . LYS A 1 311 ? -18.536 3.751 -16.011 1.00 30.48 311 LYS A O 1
ATOM 2399 N N . PRO A 1 312 ? -16.936 5.301 -16.373 1.00 35.62 312 PRO A N 1
ATOM 2400 C CA . PRO A 1 312 ? -15.782 4.471 -16.012 1.00 35.62 312 PRO A CA 1
ATOM 2401 C C . PRO A 1 312 ? -15.972 3.557 -14.789 1.00 35.62 312 PRO A C 1
ATOM 2403 O O . PRO A 1 312 ? -16.340 4.032 -13.725 1.00 35.62 312 PRO A O 1
ATOM 2406 N N . LYS A 1 313 ? -15.637 2.267 -14.959 1.00 45.81 313 LYS A N 1
ATOM 2407 C CA . LYS A 1 313 ? -15.871 1.131 -14.037 1.00 45.81 313 LYS A CA 1
ATOM 2408 C C . LYS A 1 313 ? -14.612 0.717 -13.256 1.00 45.81 313 LYS A C 1
ATOM 2410 O O . LYS A 1 313 ? -13.534 0.715 -13.861 1.00 45.81 313 LYS A O 1
ATOM 2415 N N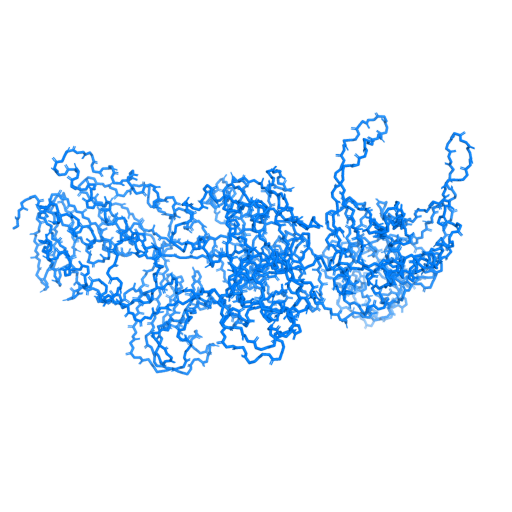 . ILE A 1 314 ? -14.711 0.358 -11.972 1.00 41.28 314 ILE A N 1
ATOM 2416 C CA . ILE A 1 314 ? -13.551 -0.101 -11.181 1.00 41.28 314 ILE A CA 1
ATOM 2417 C C . ILE A 1 314 ? -12.848 -1.268 -11.906 1.00 41.28 314 ILE A C 1
ATOM 2419 O O . ILE A 1 314 ? -13.516 -2.106 -12.506 1.00 41.28 314 ILE A O 1
ATOM 2423 N N . THR A 1 315 ? -11.512 -1.238 -12.043 1.00 46.59 315 THR A N 1
ATOM 2424 C CA . THR A 1 315 ? -10.789 -2.220 -12.898 1.00 46.59 315 THR A CA 1
ATOM 2425 C C . THR A 1 315 ? -9.513 -2.718 -12.267 1.00 46.59 315 THR A C 1
ATOM 2427 O O . THR A 1 315 ? -8.733 -1.912 -11.776 1.00 46.59 315 THR A O 1
ATOM 2430 N N . VAL A 1 316 ? -9.345 -4.028 -12.361 1.00 46.03 316 VAL A N 1
ATOM 2431 C CA . VAL A 1 316 ? -9.032 -5.003 -11.314 1.00 46.03 316 VAL A CA 1
ATOM 2432 C C . VAL A 1 316 ? -8.083 -6.021 -11.963 1.00 46.03 316 VAL A C 1
ATOM 2434 O O . VAL A 1 316 ? -8.398 -6.450 -13.076 1.00 46.03 316 VAL A O 1
ATOM 2437 N N . GLY A 1 317 ? -6.911 -6.343 -11.399 1.00 46.94 317 GLY A N 1
ATOM 2438 C CA . GLY A 1 317 ? -5.839 -7.018 -12.170 1.00 46.94 317 GLY A CA 1
ATOM 2439 C C . GLY A 1 317 ? -5.181 -8.225 -11.501 1.00 46.94 317 GLY A C 1
ATOM 2440 O O . GLY A 1 317 ? -4.945 -8.155 -10.298 1.00 46.94 317 GLY A O 1
ATOM 2441 N N . HIS A 1 318 ? -4.872 -9.251 -12.330 1.00 58.44 318 HIS A N 1
ATOM 2442 C CA . HIS A 1 318 ? -4.521 -10.686 -12.138 1.00 58.44 318 HIS A CA 1
ATOM 2443 C C . HIS A 1 318 ? -3.075 -11.095 -12.480 1.00 58.44 318 HIS A C 1
ATOM 2445 O O . HIS A 1 318 ? -2.846 -11.796 -13.471 1.00 58.44 318 HIS A O 1
ATOM 2451 N N . PRO A 1 319 ? -2.057 -10.666 -11.722 1.00 53.25 319 PRO A N 1
ATOM 2452 C CA . PRO A 1 319 ? -0.710 -10.753 -12.230 1.00 53.25 319 PRO A CA 1
ATOM 2453 C C . PRO A 1 319 ? 0.139 -11.588 -11.245 1.00 53.25 319 PRO A C 1
ATOM 2455 O O . PRO A 1 319 ? 0.139 -11.414 -10.039 1.00 53.25 319 PRO A O 1
ATOM 2458 N N . ASN A 1 320 ? 0.920 -12.513 -11.773 1.00 50.69 320 ASN A N 1
ATOM 2459 C CA . ASN A 1 320 ? 1.510 -13.633 -11.022 1.00 50.69 320 ASN A CA 1
ATOM 2460 C C . ASN A 1 320 ? 2.559 -13.198 -9.969 1.00 50.69 320 ASN A C 1
ATOM 2462 O O . ASN A 1 320 ? 3.181 -12.149 -10.143 1.00 50.69 320 ASN A O 1
ATOM 2466 N N . SER A 1 321 ? 2.847 -14.003 -8.942 1.00 55.47 321 SER A N 1
ATOM 2467 C CA . SER A 1 321 ? 3.680 -13.671 -7.750 1.00 55.47 321 SER A CA 1
ATOM 2468 C C . SER A 1 321 ? 5.172 -13.293 -7.978 1.00 55.47 321 SER A C 1
ATOM 2470 O O . SER A 1 321 ? 5.963 -13.236 -7.039 1.00 55.47 321 SER A O 1
ATOM 2472 N N . LEU A 1 322 ? 5.576 -13.020 -9.223 1.00 65.56 322 LEU A N 1
ATOM 2473 C CA . LEU A 1 322 ? 6.943 -12.736 -9.695 1.00 65.56 322 LEU A CA 1
ATOM 2474 C C . LEU A 1 322 ? 7.420 -11.278 -9.536 1.00 65.56 322 LEU A C 1
ATOM 2476 O O . LEU A 1 322 ? 8.571 -10.969 -9.860 1.00 65.56 322 LEU A O 1
ATOM 2480 N N . VAL A 1 323 ? 6.554 -10.367 -9.083 1.00 74.69 323 VAL A N 1
ATOM 2481 C CA . VAL A 1 323 ? 6.990 -9.034 -8.621 1.00 74.69 323 VAL A CA 1
ATOM 2482 C C . VAL A 1 323 ? 6.966 -9.064 -7.096 1.00 74.69 323 VAL A C 1
ATOM 2484 O O . VAL A 1 323 ? 6.153 -9.764 -6.502 1.00 74.69 323 VAL A O 1
ATOM 2487 N N . LYS A 1 324 ? 7.916 -8.371 -6.483 1.00 87.62 324 LYS A N 1
ATOM 2488 C CA . LYS A 1 324 ? 8.250 -8.455 -5.068 1.00 87.62 324 LYS A CA 1
ATOM 2489 C C . LYS A 1 324 ? 8.554 -7.091 -4.460 1.00 87.62 324 LYS A C 1
ATOM 2491 O O . LYS A 1 324 ? 8.716 -6.096 -5.194 1.00 87.62 324 LYS A O 1
ATOM 2496 N N . ALA A 1 325 ? 8.584 -7.005 -3.123 1.00 86.75 325 ALA A N 1
ATOM 2497 C CA . ALA A 1 325 ? 8.487 -5.706 -2.486 1.00 86.75 325 ALA A CA 1
ATOM 2498 C C . ALA A 1 325 ? 8.999 -5.363 -1.050 1.00 86.75 325 ALA A C 1
ATOM 2500 O O . ALA A 1 325 ? 8.550 -5.838 -0.015 1.00 86.75 325 ALA A O 1
ATOM 2501 N N . PHE A 1 326 ? 9.926 -4.392 -1.027 1.00 89.00 326 PHE A N 1
ATOM 2502 C CA . PHE A 1 326 ? 10.713 -3.891 0.096 1.00 89.00 326 PHE A CA 1
ATOM 2503 C C . PHE A 1 326 ? 9.995 -3.065 1.169 1.00 89.00 326 PHE A C 1
ATOM 2505 O O . PHE A 1 326 ? 9.480 -1.967 0.924 1.00 89.00 326 PHE A O 1
ATOM 2512 N N . SER A 1 327 ? 10.105 -3.528 2.414 1.00 80.62 327 SER A N 1
ATOM 2513 C CA . SER A 1 327 ? 9.557 -2.803 3.555 1.00 80.62 327 SER A CA 1
ATOM 2514 C C . SER A 1 327 ? 9.878 -3.383 4.920 1.00 80.62 327 SER A C 1
ATOM 2516 O O . SER A 1 327 ? 10.018 -4.610 5.008 1.00 80.62 327 SER A O 1
ATOM 2518 N N . PRO A 1 328 ? 9.845 -2.549 5.979 1.00 68.94 328 PRO A N 1
ATOM 2519 C CA . PRO A 1 328 ? 9.886 -2.995 7.365 1.00 68.94 328 PRO A CA 1
ATOM 2520 C C . PRO A 1 328 ? 8.634 -3.791 7.750 1.00 68.94 328 PRO A C 1
ATOM 2522 O O . PRO A 1 328 ? 7.737 -4.031 6.928 1.00 68.94 328 PRO A O 1
ATOM 2525 N N . THR A 1 329 ? 8.640 -4.197 9.016 1.00 73.62 329 THR A N 1
ATOM 2526 C CA . THR A 1 329 ? 7.510 -4.639 9.844 1.00 73.62 329 THR A CA 1
ATOM 2527 C C . THR A 1 329 ? 7.203 -3.613 10.943 1.00 73.62 329 THR A C 1
ATOM 2529 O O . THR A 1 329 ? 7.750 -2.505 10.945 1.00 73.62 329 THR A O 1
ATOM 2532 N N . ILE A 1 330 ? 6.243 -3.912 11.829 1.00 65.69 330 ILE A N 1
ATOM 2533 C CA . ILE A 1 330 ? 5.545 -2.862 12.575 1.00 65.69 330 ILE A CA 1
ATOM 2534 C C . ILE A 1 330 ? 6.263 -2.337 13.805 1.00 65.69 330 ILE A C 1
ATOM 2536 O O . ILE A 1 330 ? 6.212 -1.134 14.079 1.00 65.69 330 ILE A O 1
ATOM 2540 N N . GLY A 1 331 ? 7.018 -3.182 14.489 1.00 69.50 331 GLY A N 1
ATOM 2541 C CA . GLY A 1 331 ? 8.010 -2.710 15.436 1.00 69.50 331 GLY A CA 1
ATOM 2542 C C . GLY A 1 331 ? 9.266 -2.189 14.732 1.00 69.50 331 GLY A C 1
ATOM 2543 O O . GLY A 1 331 ? 10.296 -2.086 15.381 1.00 69.50 331 GLY A O 1
ATOM 2544 N N . GLY A 1 332 ? 9.227 -1.843 13.438 1.00 64.50 332 GLY A N 1
ATOM 2545 C CA . GLY A 1 332 ? 10.369 -1.309 12.693 1.00 64.50 332 GLY A CA 1
ATOM 2546 C C . GLY A 1 332 ? 11.419 -2.357 12.313 1.00 64.50 332 GLY A C 1
ATOM 2547 O O . GLY A 1 332 ? 12.529 -1.988 11.923 1.00 64.50 332 GLY A O 1
ATOM 2548 N N . GLU A 1 333 ? 11.112 -3.650 12.438 1.00 79.56 333 GLU A N 1
ATOM 2549 C CA . GLU A 1 333 ? 12.062 -4.726 12.154 1.00 79.56 333 GLU A CA 1
ATOM 2550 C C . GLU A 1 333 ? 12.379 -4.862 10.653 1.00 79.56 333 GLU A C 1
ATOM 2552 O O . GLU A 1 333 ? 11.712 -4.314 9.768 1.00 79.56 333 GLU A O 1
ATOM 2557 N N . LYS A 1 334 ? 13.467 -5.602 10.416 1.00 72.56 334 LYS A N 1
ATOM 2558 C CA . LYS A 1 334 ? 14.182 -5.862 9.162 1.00 72.56 334 LYS A CA 1
ATOM 2559 C C . LYS A 1 334 ? 13.372 -5.613 7.871 1.00 72.56 334 LYS A C 1
ATOM 2561 O O . LYS A 1 334 ? 12.585 -6.464 7.443 1.00 72.56 334 LYS A O 1
ATOM 2566 N N . PRO A 1 335 ? 13.640 -4.490 7.184 1.00 83.75 335 PRO A N 1
ATOM 2567 C CA . PRO A 1 335 ? 13.120 -4.235 5.853 1.00 83.75 335 PRO A CA 1
ATOM 2568 C C . PRO A 1 335 ? 13.501 -5.313 4.821 1.00 83.75 335 PRO A C 1
ATOM 2570 O O . PRO A 1 335 ? 14.676 -5.656 4.695 1.00 83.75 335 PRO A O 1
ATOM 2573 N N . GLN A 1 336 ? 12.530 -5.836 4.058 1.00 87.12 336 GLN A N 1
ATOM 2574 C CA . GLN A 1 336 ? 12.758 -6.900 3.057 1.00 87.12 336 GLN A CA 1
ATOM 2575 C C . GLN A 1 336 ? 11.695 -6.960 1.946 1.00 87.12 336 GLN A C 1
ATOM 2577 O O . GLN A 1 336 ? 10.596 -6.437 2.133 1.00 87.12 336 GLN A O 1
ATOM 2582 N N . MET A 1 337 ? 12.034 -7.633 0.835 1.00 88.69 337 MET A N 1
ATOM 2583 C CA . MET A 1 337 ? 11.120 -8.128 -0.215 1.00 88.69 337 MET A CA 1
ATOM 2584 C C . MET A 1 337 ? 10.339 -9.377 0.260 1.00 88.69 337 MET A C 1
ATOM 2586 O O . MET A 1 337 ? 10.830 -10.098 1.129 1.00 88.69 337 MET A O 1
ATOM 2590 N N . ARG A 1 338 ? 9.133 -9.609 -0.277 1.00 83.88 338 ARG A N 1
ATOM 2591 C CA . ARG A 1 338 ? 8.006 -10.388 0.302 1.00 83.88 338 ARG A CA 1
ATOM 2592 C C . ARG A 1 338 ? 7.045 -10.866 -0.848 1.00 83.88 338 ARG A C 1
ATOM 2594 O O . ARG A 1 338 ? 7.642 -11.321 -1.823 1.00 83.88 338 ARG A O 1
ATOM 2601 N N . SER A 1 339 ? 5.685 -10.862 -0.847 1.00 76.12 339 SER A N 1
ATOM 2602 C CA . SER A 1 339 ? 4.872 -11.234 -2.072 1.00 76.12 339 SER A CA 1
ATOM 2603 C C . SER A 1 339 ? 3.544 -10.475 -2.396 1.00 76.12 339 SER A C 1
ATOM 2605 O O . SER A 1 339 ? 2.660 -10.450 -1.554 1.00 76.12 339 SER A O 1
ATOM 2607 N N . ILE A 1 340 ? 3.386 -9.962 -3.641 1.00 66.75 340 ILE A N 1
ATOM 2608 C CA . ILE A 1 340 ? 2.413 -8.973 -4.265 1.00 66.75 340 ILE A CA 1
ATOM 2609 C C . ILE A 1 340 ? 0.922 -9.503 -4.451 1.00 66.75 340 ILE A C 1
ATOM 2611 O O . ILE A 1 340 ? 0.833 -10.711 -4.532 1.00 66.75 340 ILE A O 1
ATOM 2615 N N . ARG A 1 341 ? -0.246 -8.730 -4.440 1.00 60.69 341 ARG A N 1
ATOM 2616 C CA . ARG A 1 341 ? -1.743 -9.180 -4.474 1.00 60.69 341 ARG A CA 1
ATOM 2617 C C . ARG A 1 341 ? -2.979 -8.731 -5.412 1.00 60.69 341 ARG A C 1
ATOM 2619 O O . ARG A 1 341 ? -3.094 -9.000 -6.591 1.00 60.69 341 ARG A O 1
ATOM 2626 N N . SER A 1 342 ? -4.008 -8.005 -5.011 1.00 55.19 342 SER A N 1
ATOM 2627 C CA . SER A 1 342 ? -5.266 -7.617 -5.764 1.00 55.19 342 SER A CA 1
ATOM 2628 C C . SER A 1 342 ? -5.485 -6.417 -6.800 1.00 55.19 342 SER A C 1
ATOM 2630 O O . SER A 1 342 ? -6.403 -5.633 -6.586 1.00 55.19 342 SER A O 1
ATOM 2632 N N . VAL A 1 343 ? -4.641 -6.083 -7.818 1.00 57.00 343 VAL A N 1
ATOM 2633 C CA . VAL A 1 343 ? -4.441 -4.639 -8.291 1.00 57.00 343 VAL A CA 1
ATOM 2634 C C . VAL A 1 343 ? -5.708 -3.829 -8.690 1.00 57.00 343 VAL A C 1
ATOM 2636 O O . VAL A 1 343 ? -6.581 -4.394 -9.337 1.00 57.00 343 VAL A O 1
ATOM 2639 N N . LEU A 1 344 ? -5.797 -2.514 -8.365 1.00 54.81 344 LEU A N 1
ATOM 2640 C CA . LEU A 1 344 ? -7.088 -1.757 -8.208 1.00 54.81 344 LEU A CA 1
ATOM 2641 C C . LEU A 1 344 ? -7.357 -0.669 -9.363 1.00 54.81 344 LEU A C 1
ATOM 2643 O O . LEU A 1 344 ? -6.433 -0.539 -10.172 1.00 54.81 344 LEU A O 1
ATOM 2647 N N . LYS A 1 345 ? -8.471 0.166 -9.469 1.00 59.53 345 LYS A N 1
ATOM 2648 C CA . LYS A 1 345 ? -8.569 1.632 -10.006 1.00 59.53 345 LYS A CA 1
ATOM 2649 C C . LYS A 1 345 ? -9.950 2.418 -10.176 1.00 59.53 345 LYS A C 1
ATOM 2651 O O . LYS A 1 345 ? -10.893 1.703 -10.475 1.00 59.53 345 LYS A O 1
ATOM 2656 N N . HIS A 1 346 ? -10.097 3.809 -10.077 1.00 52.41 346 HIS A N 1
ATOM 2657 C CA . HIS A 1 346 ? -11.328 4.753 -9.992 1.00 52.41 346 HIS A CA 1
ATOM 2658 C C . HIS A 1 346 ? -11.411 6.368 -10.309 1.00 52.41 346 HIS A C 1
ATOM 2660 O O . HIS A 1 346 ? -11.279 7.112 -9.372 1.00 52.41 346 HIS A O 1
ATOM 2666 N N . PRO A 1 347 ? -11.714 7.066 -11.466 1.00 50.47 347 PRO A N 1
ATOM 2667 C CA . PRO A 1 347 ? -11.500 8.537 -11.765 1.00 50.47 347 PRO A CA 1
ATOM 2668 C C . PRO A 1 347 ? -11.625 9.652 -10.708 1.00 50.47 347 PRO A C 1
ATOM 2670 O O . PRO A 1 347 ? -12.349 9.555 -9.745 1.00 50.47 347 PRO A O 1
ATOM 2673 N N . ILE A 1 348 ? -10.895 10.756 -10.902 1.00 55.12 348 ILE A N 1
ATOM 2674 C CA . ILE A 1 348 ? -10.457 11.599 -9.779 1.00 55.12 348 ILE A CA 1
ATOM 2675 C C . ILE A 1 348 ? -11.525 12.581 -9.256 1.00 55.12 348 ILE A C 1
ATOM 2677 O O . ILE A 1 348 ? -11.758 13.605 -9.894 1.00 55.12 348 ILE A O 1
ATOM 2681 N N . ASP A 1 349 ? -12.164 12.294 -8.112 1.00 47.16 349 ASP A N 1
ATOM 2682 C CA . ASP A 1 349 ? -13.171 13.172 -7.470 1.00 47.16 349 ASP A CA 1
ATOM 2683 C C . ASP A 1 349 ? -12.698 13.909 -6.203 1.00 47.16 349 ASP A C 1
ATOM 2685 O O . ASP A 1 349 ? -13.298 14.926 -5.852 1.00 47.16 349 ASP A O 1
ATOM 2689 N N . GLU A 1 350 ? -11.638 13.450 -5.534 1.00 46.47 350 GLU A N 1
ATOM 2690 C CA . GLU A 1 350 ? -11.219 13.982 -4.233 1.00 46.47 350 GLU A CA 1
ATOM 2691 C C . GLU A 1 350 ? -9.850 14.711 -4.268 1.00 46.47 350 GLU A C 1
ATOM 2693 O O . GLU A 1 350 ? -9.125 14.664 -5.267 1.00 46.47 350 GLU A O 1
ATOM 2698 N N . GLU A 1 351 ? -9.532 15.551 -3.272 1.00 66.00 351 GLU A N 1
ATOM 2699 C CA . GLU A 1 351 ? -8.504 16.587 -3.491 1.00 66.00 351 GLU A CA 1
ATOM 2700 C C . GLU A 1 351 ? -7.056 16.150 -3.280 1.00 66.00 351 GLU A C 1
ATOM 2702 O O . GLU A 1 351 ? -6.734 15.361 -2.396 1.00 66.00 351 GLU A O 1
ATOM 2707 N N . LEU A 1 352 ? -6.173 16.820 -4.031 1.00 76.06 352 LEU A N 1
ATOM 2708 C CA . LEU A 1 352 ? -4.756 16.516 -4.146 1.00 76.06 352 LEU A CA 1
ATOM 2709 C C . LEU A 1 352 ? -3.829 17.374 -3.319 1.00 76.06 352 LEU A C 1
ATOM 2711 O O . LEU A 1 352 ? -3.794 18.568 -3.580 1.00 76.06 352 LEU A O 1
ATOM 2715 N N . TYR A 1 353 ? -2.981 16.807 -2.457 1.00 87.31 353 TYR A N 1
ATOM 2716 C CA . TYR A 1 353 ? -1.856 17.539 -1.859 1.00 87.31 353 TYR A CA 1
ATOM 2717 C C . TYR A 1 353 ? -0.478 16.834 -2.060 1.00 87.31 353 TYR A C 1
ATOM 2719 O O . TYR A 1 353 ? -0.427 15.656 -2.385 1.00 87.31 353 TYR A O 1
ATOM 2727 N N . GLU A 1 354 ? 0.651 17.536 -1.852 1.00 93.44 354 GLU A N 1
ATOM 2728 C CA . GLU A 1 354 ? 2.050 17.040 -1.797 1.00 93.44 354 GLU A CA 1
ATOM 2729 C C . GLU A 1 354 ? 2.695 17.270 -0.393 1.00 93.44 354 GLU A C 1
ATOM 2731 O O . GLU A 1 354 ? 2.543 18.356 0.172 1.00 93.44 354 GLU A O 1
ATOM 2736 N N . ILE A 1 355 ? 3.360 16.253 0.198 1.00 95.38 355 ILE A N 1
ATOM 2737 C CA . ILE A 1 355 ? 4.021 16.265 1.527 1.00 95.38 355 ILE A CA 1
ATOM 2738 C C . ILE A 1 355 ? 5.443 16.568 1.167 1.00 95.38 355 ILE A C 1
ATOM 2740 O O . ILE A 1 355 ? 6.010 15.893 0.314 1.00 95.38 355 ILE A O 1
ATOM 2744 N N . ILE A 1 356 ? 6.031 17.523 1.856 1.00 95.62 356 ILE A N 1
ATOM 2745 C CA . ILE A 1 356 ? 7.444 17.809 1.746 1.00 95.62 356 ILE A CA 1
ATOM 2746 C C . ILE A 1 356 ? 7.986 17.714 3.160 1.00 95.62 356 ILE A C 1
ATOM 2748 O O . ILE A 1 356 ? 7.549 18.438 4.054 1.00 95.62 356 ILE A O 1
ATOM 2752 N N . LEU A 1 357 ? 8.898 16.776 3.373 1.00 94.62 357 LEU A N 1
ATOM 2753 C CA . LEU A 1 357 ? 9.580 16.591 4.644 1.00 94.62 357 LEU A CA 1
ATOM 2754 C C . LEU A 1 357 ? 10.770 17.548 4.762 1.00 94.62 357 LEU A C 1
ATOM 2756 O O . LEU A 1 357 ? 11.184 18.207 3.800 1.00 94.62 357 LEU A O 1
ATOM 2760 N N . GLU A 1 358 ? 11.370 17.586 5.944 1.00 89.94 358 GLU A N 1
ATOM 2761 C CA . GLU A 1 358 ? 12.762 17.998 6.104 1.00 89.94 358 GLU A CA 1
ATOM 2762 C C . GLU A 1 358 ? 13.663 17.233 5.115 1.00 89.94 358 GLU A C 1
ATOM 2764 O O . GLU A 1 358 ? 13.338 16.139 4.653 1.00 89.94 358 GLU A O 1
ATOM 2769 N N . LYS A 1 359 ? 14.758 17.867 4.679 1.00 89.50 359 LYS A N 1
ATOM 2770 C CA . LYS A 1 359 ? 15.576 17.431 3.528 1.00 89.50 359 LYS A CA 1
ATOM 2771 C C . LYS A 1 359 ? 14.807 17.212 2.199 1.00 89.50 359 LYS A C 1
ATOM 2773 O O . LYS A 1 359 ? 15.420 16.792 1.227 1.00 89.50 359 LYS A O 1
ATOM 2778 N N . GLY A 1 360 ? 13.514 17.551 2.112 1.00 91.19 360 GLY A N 1
ATOM 2779 C CA . GLY A 1 360 ? 12.747 17.709 0.866 1.00 91.19 360 GLY A CA 1
ATOM 2780 C C . GLY A 1 360 ? 12.203 16.439 0.201 1.00 91.19 360 GLY A C 1
ATOM 2781 O O . GLY A 1 360 ? 11.654 16.526 -0.906 1.00 91.19 360 GLY A O 1
ATOM 2782 N N . TYR A 1 361 ? 12.314 15.298 0.883 1.00 94.69 361 TYR A N 1
ATOM 2783 C CA . TYR A 1 361 ? 11.653 14.025 0.568 1.00 94.69 361 TYR A CA 1
ATOM 2784 C C . TYR A 1 361 ? 10.120 14.197 0.472 1.00 94.69 361 TYR A C 1
ATOM 2786 O O . TYR A 1 361 ? 9.547 14.947 1.267 1.00 94.69 361 TYR A O 1
ATOM 2794 N N . ARG A 1 362 ? 9.444 13.571 -0.512 1.00 94.56 362 ARG A N 1
ATOM 2795 C CA . ARG A 1 362 ? 8.041 13.920 -0.873 1.00 94.56 362 ARG A CA 1
ATOM 2796 C C . ARG A 1 362 ? 7.222 12.861 -1.627 1.00 94.56 362 ARG A C 1
ATOM 2798 O O . ARG A 1 362 ? 7.807 11.935 -2.173 1.00 94.56 362 ARG A O 1
ATOM 2805 N N . VAL A 1 363 ? 5.886 13.027 -1.642 1.00 93.81 363 VAL A N 1
ATOM 2806 C CA . VAL A 1 363 ? 4.834 12.085 -2.144 1.00 93.81 363 VAL A CA 1
ATOM 2807 C C . VAL A 1 363 ? 3.416 12.783 -2.113 1.00 93.81 363 VAL A C 1
ATOM 2809 O O . VAL A 1 363 ? 3.390 13.928 -1.649 1.00 93.81 363 VAL A O 1
ATOM 2812 N N . LYS A 1 364 ? 2.271 12.230 -2.624 1.00 91.44 364 LYS A N 1
ATOM 2813 C CA . LYS A 1 364 ? 0.954 12.952 -2.881 1.00 91.44 364 LYS A CA 1
ATOM 2814 C C . LYS A 1 364 ? -0.417 12.184 -2.648 1.00 91.44 364 LYS A C 1
ATOM 2816 O O . LYS A 1 364 ? -0.409 11.030 -3.003 1.00 91.44 364 LYS A O 1
ATOM 2821 N N . ALA A 1 365 ? -1.596 12.708 -2.155 1.00 82.50 365 ALA A N 1
ATOM 2822 C CA . ALA A 1 365 ? -2.871 11.940 -1.762 1.00 82.50 365 ALA A CA 1
ATOM 2823 C C . ALA A 1 365 ? -4.367 12.372 -1.978 1.00 82.50 365 ALA A C 1
ATOM 2825 O O . ALA A 1 365 ? -4.702 13.539 -1.802 1.00 82.50 365 ALA A O 1
ATOM 2826 N N . THR A 1 366 ? -5.308 11.399 -1.963 1.00 66.75 366 THR A N 1
ATOM 2827 C CA . THR A 1 366 ? -6.608 11.530 -1.223 1.00 66.75 366 THR A CA 1
ATOM 2828 C C . THR A 1 366 ? -6.344 11.740 0.275 1.00 66.75 366 THR A C 1
ATOM 2830 O O . THR A 1 366 ? -5.503 11.042 0.821 1.00 66.75 366 THR A O 1
ATOM 2833 N N . ALA A 1 367 ? -7.041 12.630 0.993 1.00 54.06 367 ALA A N 1
ATOM 2834 C CA . ALA A 1 367 ? -6.886 12.865 2.442 1.00 54.06 367 ALA A CA 1
ATOM 2835 C C . ALA A 1 367 ? -6.631 11.642 3.315 1.00 54.06 367 ALA A C 1
ATOM 2837 O O . ALA A 1 367 ? -5.801 11.747 4.221 1.00 54.06 367 ALA A O 1
ATOM 2838 N N . SER A 1 368 ? -7.315 10.532 3.055 1.00 46.69 368 SER A N 1
ATOM 2839 C CA . SER A 1 368 ? -7.150 9.296 3.821 1.00 46.69 368 SER A CA 1
ATOM 2840 C C . SER A 1 368 ? -6.329 8.347 3.028 1.00 46.69 368 SER A C 1
ATOM 2842 O O . SER A 1 368 ? -6.520 7.144 3.088 1.00 46.69 368 SER A O 1
ATOM 2844 N N . HIS A 1 369 ? -5.257 8.917 2.477 1.00 57.78 369 HIS A N 1
ATOM 2845 C CA . HIS A 1 369 ? -4.006 8.355 2.871 1.00 57.78 369 HIS A CA 1
ATOM 2846 C C . HIS A 1 369 ? -3.935 8.409 4.341 1.00 57.78 369 HIS A C 1
ATOM 2848 O O . HIS A 1 369 ? -4.211 9.416 4.981 1.00 57.78 369 HIS A O 1
ATOM 2854 N N . SER A 1 370 ? -3.487 7.310 4.839 1.00 62.53 370 SER A N 1
ATOM 2855 C CA . SER A 1 370 ? -3.446 7.074 6.278 1.00 62.53 370 SER A CA 1
ATOM 2856 C C . SER A 1 370 ? -1.880 6.949 6.229 1.00 62.53 370 SER A C 1
ATOM 2858 O O . SER A 1 370 ? -1.378 6.014 5.656 1.00 62.53 370 SER A O 1
ATOM 2860 N N . VAL A 1 371 ? -1.091 7.930 6.664 1.00 67.94 371 VAL A N 1
ATOM 2861 C CA . VAL A 1 371 ? 0.369 7.944 6.505 1.00 67.94 371 VAL A CA 1
ATOM 2862 C C . VAL A 1 371 ? 1.065 7.367 7.735 1.00 67.94 371 VAL A C 1
ATOM 2864 O O . VAL A 1 371 ? 0.445 7.203 8.781 1.00 67.94 371 VAL A O 1
ATOM 2867 N N . MET A 1 372 ? 2.387 7.209 7.668 1.00 80.44 372 MET A N 1
ATOM 2868 C CA . MET A 1 372 ? 3.191 6.875 8.846 1.00 80.44 372 MET A CA 1
ATOM 2869 C C . MET A 1 372 ? 3.743 8.063 9.591 1.00 80.44 372 MET A C 1
ATOM 2871 O O . MET A 1 372 ? 4.450 8.868 8.998 1.00 80.44 372 MET A O 1
ATOM 2875 N N . VAL A 1 373 ? 3.557 8.080 10.906 1.00 86.31 373 VAL A N 1
ATOM 2876 C CA . VAL A 1 373 ? 4.204 9.003 11.838 1.00 86.31 373 VAL A CA 1
ATOM 2877 C C . VAL A 1 373 ? 4.876 8.270 12.998 1.00 86.31 373 VAL A C 1
ATOM 2879 O O . VAL A 1 373 ? 4.578 7.120 13.321 1.00 86.31 373 VAL A O 1
ATOM 2882 N N . ALA A 1 374 ? 5.798 8.956 13.658 1.00 81.81 374 ALA A N 1
ATOM 2883 C CA . ALA A 1 374 ? 6.399 8.528 14.912 1.00 81.81 374 ALA A CA 1
ATOM 2884 C C . ALA A 1 374 ? 5.354 8.219 16.002 1.00 81.81 374 ALA A C 1
ATOM 2886 O O . ALA A 1 374 ? 4.620 9.103 16.438 1.00 81.81 374 ALA A O 1
ATOM 2887 N N . GLY A 1 375 ? 5.328 6.976 16.486 1.00 77.19 375 GLY A N 1
ATOM 2888 C CA . GLY A 1 375 ? 4.581 6.590 17.685 1.00 77.19 375 GLY A CA 1
ATOM 2889 C C . GLY A 1 375 ? 5.497 6.107 18.805 1.00 77.19 375 GLY A C 1
ATOM 2890 O O . GLY A 1 375 ? 6.717 6.209 18.705 1.00 77.19 375 GLY A O 1
ATOM 2891 N N . ARG A 1 376 ? 4.896 5.634 19.904 1.00 72.06 376 ARG A N 1
ATOM 2892 C CA . ARG A 1 376 ? 5.602 5.404 21.179 1.00 72.06 376 ARG A CA 1
ATOM 2893 C C . ARG A 1 376 ? 6.314 4.051 21.271 1.00 72.06 376 ARG A C 1
ATOM 2895 O O . ARG A 1 376 ? 7.516 4.012 21.482 1.00 72.06 376 ARG A O 1
ATOM 2902 N N . ALA A 1 377 ? 5.557 2.966 21.096 1.00 65.25 377 ALA A N 1
ATOM 2903 C CA . ALA A 1 377 ? 6.036 1.572 21.110 1.00 65.25 377 ALA A CA 1
ATOM 2904 C C . ALA A 1 377 ? 5.985 0.909 19.724 1.00 65.25 377 ALA A C 1
ATOM 2906 O O . ALA A 1 377 ? 6.130 -0.298 19.575 1.00 65.25 377 ALA A O 1
ATOM 2907 N N . LYS A 1 378 ? 5.649 1.720 18.727 1.00 70.00 378 LYS A N 1
ATOM 2908 C CA . LYS A 1 378 ? 5.488 1.382 17.326 1.00 70.00 378 LYS A CA 1
ATOM 2909 C C . LYS A 1 378 ? 5.301 2.678 16.569 1.00 70.00 378 LYS A C 1
ATOM 2911 O O . LYS A 1 378 ? 4.746 3.652 17.077 1.00 70.00 378 LYS A O 1
ATOM 2916 N N . PHE A 1 379 ? 5.738 2.641 15.334 1.00 69.06 379 PHE A N 1
ATOM 2917 C CA . PHE A 1 379 ? 5.054 3.189 14.190 1.00 69.06 379 PHE A CA 1
ATOM 2918 C C . PHE A 1 379 ? 3.540 3.473 14.424 1.00 69.06 379 PHE A C 1
ATOM 2920 O O . PHE A 1 379 ? 2.785 2.587 14.813 1.00 69.06 379 PHE A O 1
ATOM 2927 N N . LYS A 1 380 ? 3.098 4.712 14.129 1.00 70.00 380 LYS A N 1
ATOM 2928 C CA . LYS A 1 380 ? 1.718 5.244 14.247 1.00 70.00 380 LYS A CA 1
ATOM 2929 C C . LYS A 1 380 ? 1.125 5.825 12.918 1.00 70.00 380 LYS A C 1
ATOM 2931 O O . LYS A 1 380 ? 1.884 6.187 12.023 1.00 70.00 380 LYS A O 1
ATOM 2936 N N . GLU A 1 381 ? -0.205 5.907 12.814 1.00 65.12 381 GLU A N 1
ATOM 2937 C CA . GLU A 1 381 ? -1.124 6.239 11.693 1.00 65.12 381 GLU A CA 1
ATOM 2938 C C . GLU A 1 381 ? -1.611 7.717 11.515 1.00 65.12 381 GLU A C 1
ATOM 2940 O O . GLU A 1 381 ? -2.366 8.177 12.360 1.00 65.12 381 GLU A O 1
ATOM 2945 N N . LYS A 1 382 ? -1.484 8.432 10.374 1.00 68.06 382 LYS A N 1
ATOM 2946 C CA . LYS A 1 382 ? -2.264 9.706 10.203 1.00 68.06 382 LYS A CA 1
ATOM 2947 C C . LYS A 1 382 ? -2.877 10.086 8.848 1.00 68.06 382 LYS A C 1
ATOM 2949 O O . LYS A 1 382 ? -2.195 10.088 7.829 1.00 68.06 382 LYS A O 1
ATOM 2954 N N . LYS A 1 383 ? -4.118 10.597 8.827 1.00 58.47 383 LYS A N 1
ATOM 2955 C CA . LYS A 1 383 ? -4.651 11.335 7.649 1.00 58.47 383 LYS A CA 1
ATOM 2956 C C . LYS A 1 383 ? -3.884 12.629 7.562 1.00 58.47 383 LYS A C 1
ATOM 2958 O O . LYS A 1 383 ? -3.543 13.162 8.599 1.00 58.47 383 LYS A O 1
ATOM 2963 N N . VAL A 1 384 ? -3.624 13.207 6.394 1.00 64.12 384 VAL A N 1
ATOM 2964 C CA . VAL A 1 384 ? -2.879 14.483 6.381 1.00 64.12 384 VAL A CA 1
ATOM 2965 C C . VAL A 1 384 ? -3.735 15.662 6.785 1.00 64.12 384 VAL A C 1
ATOM 2967 O O . VAL A 1 384 ? -3.207 16.643 7.283 1.00 64.12 384 VAL A O 1
ATOM 2970 N N . VAL A 1 385 ? -5.054 15.553 6.710 1.00 66.12 385 VAL A N 1
ATOM 2971 C CA . VAL A 1 385 ? -5.911 16.550 7.375 1.00 66.12 385 VAL A CA 1
ATOM 2972 C C . VAL A 1 385 ? -5.807 16.440 8.899 1.00 66.12 385 VAL A C 1
ATOM 2974 O O . VAL A 1 385 ? -6.120 17.405 9.584 1.00 66.12 385 VAL A O 1
ATOM 2977 N N . ASP A 1 386 ? -5.302 15.307 9.397 1.00 67.69 386 ASP A N 1
ATOM 2978 C CA . ASP A 1 386 ? -4.885 15.103 10.783 1.00 67.69 386 ASP A CA 1
ATOM 2979 C C . ASP A 1 386 ? -3.359 15.273 10.965 1.00 67.69 386 ASP A C 1
ATOM 2981 O O . ASP A 1 386 ? -2.887 15.312 12.101 1.00 67.69 386 ASP A O 1
ATOM 2985 N N . LEU A 1 387 ? -2.559 15.375 9.889 1.00 77.44 387 LEU A N 1
ATOM 2986 C CA . LEU A 1 387 ? -1.129 15.657 9.987 1.00 77.44 387 LEU A CA 1
ATOM 2987 C C . LEU A 1 387 ? -0.918 17.145 10.165 1.00 77.44 387 LEU A C 1
ATOM 2989 O O . LEU A 1 387 ? -1.355 17.979 9.371 1.00 77.44 387 LEU A O 1
ATOM 2993 N N . VAL A 1 388 ? -0.114 17.449 11.164 1.00 90.19 388 VAL A N 1
ATOM 2994 C CA . VAL A 1 388 ? 0.242 18.797 11.540 1.00 90.19 388 VAL A CA 1
ATOM 2995 C C . VAL A 1 388 ? 1.684 19.035 11.110 1.00 90.19 388 VAL A C 1
ATOM 2997 O O . VAL A 1 388 ? 2.631 18.418 11.607 1.00 90.19 388 VAL A O 1
ATOM 3000 N N . SER A 1 389 ? 1.850 19.943 10.145 1.00 90.19 389 SER A N 1
ATOM 3001 C CA . SER A 1 389 ? 3.165 20.375 9.665 1.00 90.19 389 SER A CA 1
ATOM 3002 C C . SER A 1 389 ? 4.015 20.882 10.836 1.00 90.19 389 SER A C 1
ATOM 3004 O O . SER A 1 389 ? 3.521 21.595 11.706 1.00 90.19 389 SER A O 1
ATOM 3006 N N . GLY A 1 390 ? 5.291 20.503 10.877 1.00 82.94 390 GLY A N 1
ATOM 3007 C CA . GLY A 1 390 ? 6.221 20.807 11.969 1.00 82.94 390 GLY A CA 1
ATOM 3008 C C . GLY A 1 390 ? 6.116 19.902 13.206 1.00 82.94 390 GLY A C 1
ATOM 3009 O O . GLY A 1 390 ? 7.068 19.871 13.985 1.00 82.94 390 GLY A O 1
ATOM 3010 N N . GLN A 1 391 ? 5.026 19.143 13.381 1.00 83.81 391 GLN A N 1
ATOM 3011 C CA . GLN A 1 391 ? 4.838 18.242 14.528 1.00 83.81 391 GLN A CA 1
ATOM 3012 C C . GLN A 1 391 ? 5.055 16.775 14.145 1.00 83.81 391 GLN A C 1
ATOM 3014 O O . GLN A 1 391 ? 5.954 16.117 14.674 1.00 83.81 391 GLN A O 1
ATOM 3019 N N . ASP A 1 392 ? 4.261 16.256 13.206 1.00 90.06 392 ASP A N 1
ATOM 3020 C CA . ASP A 1 392 ? 4.353 14.852 12.820 1.00 90.06 392 ASP A CA 1
ATOM 3021 C C . ASP A 1 392 ? 5.648 14.575 12.039 1.00 90.06 392 ASP A C 1
ATOM 3023 O O . ASP A 1 392 ? 6.057 15.327 11.146 1.00 90.06 392 ASP A O 1
ATOM 3027 N N . SER A 1 393 ? 6.298 13.462 12.384 1.00 90.88 393 SER A N 1
ATOM 3028 C CA . SER A 1 393 ? 7.558 13.016 11.782 1.00 90.88 393 SER A CA 1
ATOM 3029 C C . SER A 1 393 ? 7.349 11.700 11.063 1.00 90.88 393 SER A C 1
ATOM 3031 O O . SER A 1 393 ? 6.955 10.717 11.687 1.00 90.88 393 SER A O 1
ATOM 3033 N N . LEU A 1 394 ? 7.597 11.689 9.758 1.00 93.00 394 LEU A N 1
ATOM 3034 C CA . LEU A 1 394 ? 7.275 10.576 8.873 1.00 93.00 394 LEU A CA 1
ATOM 3035 C C . LEU A 1 394 ? 8.550 9.754 8.643 1.00 93.00 394 LEU A C 1
ATOM 3037 O O . LEU A 1 394 ? 9.591 10.349 8.352 1.00 93.00 394 LEU A O 1
ATOM 3041 N N . PRO A 1 395 ? 8.509 8.420 8.797 1.00 92.12 395 PRO A N 1
ATOM 3042 C CA . PRO A 1 395 ? 9.717 7.620 8.722 1.00 92.12 395 PRO A CA 1
ATOM 3043 C C . PRO A 1 395 ? 10.193 7.327 7.291 1.00 92.12 395 PRO A C 1
ATOM 3045 O O . PRO A 1 395 ? 9.424 7.367 6.323 1.00 92.12 395 PRO A O 1
ATOM 3048 N N . LEU A 1 396 ? 11.492 7.041 7.179 1.00 92.00 396 LEU A N 1
ATOM 3049 C CA . LEU A 1 396 ? 12.237 6.729 5.962 1.00 92.00 396 LEU A CA 1
ATOM 3050 C C . LEU A 1 396 ? 13.188 5.549 6.205 1.00 92.00 396 LEU A C 1
ATOM 3052 O O . LEU A 1 396 ? 13.992 5.597 7.133 1.00 92.00 396 LEU A O 1
ATOM 3056 N N . VAL A 1 397 ? 13.178 4.533 5.344 1.00 91.25 397 VAL A N 1
ATOM 3057 C CA . VAL A 1 397 ? 14.104 3.387 5.453 1.00 91.25 397 VAL A CA 1
ATOM 3058 C C . VAL A 1 397 ? 15.387 3.662 4.683 1.00 91.25 397 VAL A C 1
ATOM 3060 O O . VAL A 1 397 ? 15.412 3.579 3.458 1.00 91.25 397 VAL A O 1
ATOM 3063 N N . LEU A 1 398 ? 16.470 3.976 5.390 1.00 89.00 398 LEU A N 1
ATOM 3064 C CA . LEU A 1 398 ? 17.729 4.342 4.742 1.00 89.00 398 LEU A CA 1
ATOM 3065 C C . LEU A 1 398 ? 18.441 3.133 4.124 1.00 89.00 398 LEU A C 1
ATOM 3067 O O . LEU A 1 398 ? 19.039 3.262 3.062 1.00 89.00 398 LEU A O 1
ATOM 3071 N N . LYS A 1 399 ? 18.360 1.950 4.747 1.00 87.56 399 LYS A N 1
ATOM 3072 C CA . LYS A 1 399 ? 19.029 0.736 4.253 1.00 87.56 399 LYS A CA 1
ATOM 3073 C C . LYS A 1 399 ? 18.213 0.046 3.153 1.00 87.56 399 LYS A C 1
ATOM 3075 O O . LYS A 1 399 ? 17.548 -0.953 3.403 1.00 87.56 399 LYS A O 1
ATOM 3080 N N . VAL A 1 400 ? 18.246 0.599 1.944 1.00 88.50 400 VAL A N 1
ATOM 3081 C CA . VAL A 1 400 ? 17.582 0.051 0.743 1.00 88.50 400 VAL A CA 1
ATOM 3082 C C . VAL A 1 400 ? 18.278 -1.252 0.279 1.00 88.50 400 VAL A C 1
ATOM 3084 O O . VAL A 1 400 ? 19.488 -1.373 0.479 1.00 88.50 400 VAL A O 1
ATOM 3087 N N . PRO A 1 401 ? 17.583 -2.244 -0.330 1.00 86.75 401 PRO A N 1
ATOM 3088 C CA . PRO A 1 401 ? 18.204 -3.501 -0.743 1.00 86.75 401 PRO A CA 1
ATOM 3089 C C . PRO A 1 401 ? 19.312 -3.298 -1.765 1.00 86.75 401 PRO A C 1
ATOM 3091 O O . PRO A 1 401 ? 19.229 -2.432 -2.637 1.00 86.75 401 PRO A O 1
ATOM 3094 N N . ASN A 1 402 ? 20.326 -4.146 -1.677 1.00 82.38 402 ASN A N 1
ATOM 3095 C CA . ASN A 1 402 ? 21.472 -4.147 -2.565 1.00 82.38 402 ASN A CA 1
ATOM 3096 C C . ASN A 1 402 ? 21.592 -5.544 -3.188 1.00 82.38 402 ASN A C 1
ATOM 3098 O O . ASN A 1 402 ? 22.165 -6.450 -2.589 1.00 82.38 402 ASN A O 1
ATOM 3102 N N . ASN A 1 403 ? 20.978 -5.721 -4.360 1.00 72.31 403 ASN A N 1
ATOM 3103 C CA . ASN A 1 403 ? 21.084 -6.952 -5.138 1.00 72.31 403 ASN A CA 1
ATOM 3104 C C . ASN A 1 403 ? 22.309 -6.818 -6.062 1.00 72.31 403 ASN A C 1
ATOM 3106 O O . ASN A 1 403 ? 22.495 -5.781 -6.694 1.00 72.31 403 ASN A O 1
ATOM 3110 N N . THR A 1 404 ? 23.124 -7.864 -6.186 1.00 74.12 404 THR A N 1
ATOM 3111 C CA . THR A 1 404 ? 24.257 -7.919 -7.128 1.00 74.12 404 THR A CA 1
ATOM 3112 C C . THR A 1 404 ? 24.072 -9.114 -8.060 1.00 74.12 404 THR A C 1
ATOM 3114 O O . THR A 1 404 ? 24.742 -10.134 -7.929 1.00 74.12 404 THR A O 1
ATOM 3117 N N . SER A 1 405 ? 23.071 -9.015 -8.936 1.00 74.75 405 SER A N 1
ATOM 3118 C CA . SER A 1 405 ? 22.495 -10.137 -9.693 1.00 74.75 405 SER A CA 1
ATOM 3119 C C . SER A 1 405 ? 22.617 -10.015 -11.217 1.00 74.75 405 SER A C 1
ATOM 3121 O O . SER A 1 405 ? 22.152 -10.903 -11.932 1.00 74.75 405 SER A O 1
ATOM 3123 N N . ILE A 1 406 ? 23.232 -8.945 -11.742 1.00 87.00 406 ILE A N 1
ATOM 3124 C CA . ILE A 1 406 ? 23.424 -8.755 -13.189 1.00 87.00 406 ILE A CA 1
ATOM 3125 C C . ILE A 1 406 ? 24.893 -8.474 -13.519 1.00 87.00 406 ILE A C 1
ATOM 3127 O O . ILE A 1 406 ? 25.424 -7.418 -13.194 1.00 87.00 406 ILE A O 1
ATOM 3131 N N . GLU A 1 407 ? 25.517 -9.386 -14.264 1.00 90.81 407 GLU A N 1
ATOM 3132 C CA . GLU A 1 407 ? 26.834 -9.177 -14.891 1.00 90.81 407 GLU A CA 1
ATOM 3133 C C . GLU A 1 407 ? 26.741 -8.760 -16.364 1.00 90.81 407 GLU A C 1
ATOM 3135 O O . GLU A 1 407 ? 27.705 -8.249 -16.931 1.00 90.81 407 GLU A O 1
ATOM 3140 N N . LYS A 1 408 ? 25.628 -9.084 -17.035 1.00 92.12 408 LYS A N 1
ATOM 3141 C CA . LYS A 1 408 ? 25.507 -9.105 -18.500 1.00 92.12 408 LYS A CA 1
ATOM 3142 C C . LYS A 1 408 ? 24.109 -8.660 -18.939 1.00 92.12 408 LYS A C 1
ATOM 3144 O O . LYS A 1 408 ? 23.113 -9.023 -18.317 1.00 92.12 408 LYS A O 1
ATOM 3149 N N . ILE A 1 409 ? 24.033 -7.907 -20.034 1.00 90.50 409 ILE A N 1
ATOM 3150 C CA . ILE A 1 409 ? 22.792 -7.464 -20.682 1.00 90.50 409 ILE A CA 1
ATOM 3151 C C . ILE A 1 409 ? 22.562 -8.325 -21.925 1.00 90.50 409 ILE A C 1
ATOM 3153 O O . ILE A 1 409 ? 23.315 -8.215 -22.891 1.00 90.50 409 ILE A O 1
ATOM 3157 N N . ASP A 1 410 ? 21.512 -9.145 -21.921 1.00 90.56 410 ASP A N 1
ATOM 3158 C CA . ASP A 1 410 ? 21.049 -9.876 -23.106 1.00 90.56 410 ASP A CA 1
ATOM 3159 C C . ASP A 1 410 ? 20.040 -9.022 -23.893 1.00 90.56 410 ASP A C 1
ATOM 3161 O O . ASP A 1 410 ? 18.912 -8.761 -23.456 1.00 90.56 410 ASP A O 1
ATOM 3165 N N . ILE A 1 411 ? 20.461 -8.578 -25.076 1.00 90.12 411 ILE A N 1
ATOM 3166 C CA . ILE A 1 411 ? 19.669 -7.746 -25.984 1.00 90.12 411 ILE A CA 1
ATOM 3167 C C . ILE A 1 411 ? 18.509 -8.546 -26.591 1.00 90.12 411 ILE A C 1
ATOM 3169 O O . ILE A 1 411 ? 17.417 -8.003 -26.752 1.00 90.12 411 ILE A O 1
ATOM 3173 N N . ILE A 1 412 ? 18.714 -9.825 -26.920 1.00 89.50 412 ILE A N 1
ATOM 3174 C CA . ILE A 1 412 ? 17.695 -10.666 -27.568 1.00 89.50 412 ILE A CA 1
ATOM 3175 C C . ILE A 1 412 ? 16.582 -10.983 -26.573 1.00 89.50 412 ILE A C 1
ATOM 3177 O O . ILE A 1 412 ? 15.409 -10.804 -26.906 1.00 89.50 412 ILE A O 1
ATOM 3181 N N . LYS A 1 413 ? 16.933 -11.355 -25.337 1.00 87.75 413 LYS A N 1
ATOM 3182 C CA . LYS A 1 413 ? 15.976 -11.507 -24.234 1.00 87.75 413 LYS A CA 1
ATOM 3183 C C . LYS A 1 413 ? 15.201 -10.213 -23.987 1.00 87.75 413 LYS A C 1
ATOM 3185 O O . LYS A 1 413 ? 13.975 -10.237 -23.989 1.00 87.75 413 LYS A O 1
ATOM 3190 N N . THR A 1 414 ? 15.887 -9.070 -23.901 1.00 86.50 414 THR A N 1
ATOM 3191 C CA . THR A 1 414 ? 15.229 -7.764 -23.687 1.00 86.50 414 THR A CA 1
ATOM 3192 C C . THR A 1 414 ? 14.294 -7.364 -24.843 1.00 86.50 414 THR A C 1
ATOM 3194 O O . THR A 1 414 ? 13.312 -6.654 -24.625 1.00 86.50 414 THR A O 1
ATOM 3197 N N . ILE A 1 415 ? 14.548 -7.830 -26.074 1.00 87.31 415 ILE A N 1
ATOM 3198 C CA . ILE A 1 415 ? 13.634 -7.668 -27.220 1.00 87.31 415 ILE A CA 1
ATOM 3199 C C . ILE A 1 415 ? 12.451 -8.645 -27.138 1.00 87.31 415 ILE A C 1
ATOM 3201 O O . ILE A 1 415 ? 11.317 -8.209 -27.342 1.00 87.31 415 ILE A O 1
ATOM 3205 N N . LYS A 1 416 ? 12.684 -9.933 -26.826 1.00 84.44 416 LYS A N 1
ATOM 3206 C CA . LYS A 1 416 ? 11.621 -10.944 -26.639 1.00 84.44 416 LYS A CA 1
ATOM 3207 C C . LYS A 1 416 ? 10.639 -10.522 -25.531 1.00 84.44 416 LYS A C 1
ATOM 3209 O O . LYS A 1 416 ? 9.432 -10.618 -25.719 1.00 84.44 416 LYS A O 1
ATOM 3214 N N . GLU A 1 417 ? 11.146 -9.999 -24.414 1.00 77.62 417 GLU A N 1
ATOM 3215 C CA . GLU A 1 417 ? 10.359 -9.594 -23.235 1.00 77.62 417 GLU A CA 1
ATOM 3216 C C . GLU A 1 417 ? 9.630 -8.239 -23.385 1.00 77.62 417 GLU A C 1
ATOM 3218 O O . GLU A 1 417 ? 8.825 -7.876 -22.526 1.00 77.62 417 GLU A O 1
ATOM 3223 N N . ASN A 1 418 ? 9.872 -7.474 -24.459 1.00 77.38 418 ASN A N 1
ATOM 3224 C CA . ASN A 1 418 ? 9.307 -6.134 -24.644 1.00 77.38 418 ASN A CA 1
ATOM 3225 C C . ASN A 1 418 ? 8.507 -6.015 -25.961 1.00 77.38 418 ASN A C 1
ATOM 3227 O O . ASN A 1 418 ? 9.097 -5.798 -27.025 1.00 77.38 418 ASN A O 1
ATOM 3231 N N . PRO A 1 419 ? 7.157 -6.034 -25.915 1.00 74.81 419 PRO A N 1
ATOM 3232 C CA . PRO A 1 419 ? 6.301 -5.958 -27.105 1.00 74.81 419 PRO A CA 1
ATOM 3233 C C . PRO A 1 419 ? 6.510 -4.726 -28.001 1.00 74.81 419 PRO A C 1
ATOM 3235 O O . PRO A 1 419 ? 6.194 -4.774 -29.192 1.00 74.81 419 PRO A O 1
ATOM 3238 N N . SER A 1 420 ? 7.047 -3.619 -27.470 1.00 73.38 420 SER A N 1
ATOM 3239 C CA . SER A 1 420 ? 7.371 -2.435 -28.282 1.00 73.38 420 SER A CA 1
ATOM 3240 C C . SER A 1 420 ? 8.651 -2.623 -29.109 1.00 73.38 420 SER A C 1
ATOM 3242 O O . SER A 1 420 ? 8.711 -2.167 -30.253 1.00 73.38 420 SER A O 1
ATOM 3244 N N . LEU A 1 421 ? 9.631 -3.362 -28.576 1.00 80.88 421 LEU A N 1
ATOM 3245 C CA . LEU A 1 421 ? 10.881 -3.711 -29.254 1.00 80.88 421 LEU A CA 1
ATOM 3246 C C . LEU A 1 421 ? 10.716 -4.917 -30.187 1.00 80.88 421 LEU A C 1
ATOM 3248 O O . LEU A 1 421 ? 11.333 -4.957 -31.250 1.00 80.88 421 LEU A O 1
ATOM 3252 N N . LEU A 1 422 ? 9.826 -5.857 -29.863 1.00 82.50 422 LEU A N 1
ATOM 3253 C CA . LEU A 1 422 ? 9.509 -7.000 -30.725 1.00 82.50 422 LEU A CA 1
ATOM 3254 C C . LEU A 1 422 ? 9.112 -6.555 -32.151 1.00 82.50 422 LEU A C 1
ATOM 3256 O O . LEU A 1 422 ? 9.547 -7.139 -33.143 1.00 82.50 422 LEU A O 1
ATOM 3260 N N . ARG A 1 423 ? 8.388 -5.430 -32.269 1.00 83.75 423 ARG A N 1
ATOM 3261 C CA . ARG A 1 423 ? 7.981 -4.812 -33.551 1.00 83.75 423 ARG A CA 1
ATOM 3262 C C . ARG A 1 423 ? 9.149 -4.407 -34.463 1.00 83.75 423 ARG A C 1
ATOM 3264 O O . ARG A 1 423 ? 8.946 -4.291 -35.675 1.00 83.75 423 ARG A O 1
ATOM 3271 N N . ILE A 1 424 ? 10.351 -4.194 -33.915 1.00 86.19 424 ILE A N 1
ATOM 3272 C CA . ILE A 1 424 ? 11.566 -3.867 -34.681 1.00 86.19 424 ILE A CA 1
ATOM 3273 C C . ILE A 1 424 ? 12.514 -5.058 -34.877 1.00 86.19 424 ILE A C 1
ATOM 3275 O O . ILE A 1 424 ? 13.502 -4.900 -35.589 1.00 86.19 424 ILE A O 1
ATOM 3279 N N . ALA A 1 425 ? 12.215 -6.254 -34.353 1.00 87.12 425 ALA A N 1
ATOM 3280 C CA . ALA A 1 425 ? 13.053 -7.445 -34.553 1.00 87.12 425 ALA A CA 1
ATOM 3281 C C . ALA A 1 425 ? 13.255 -7.786 -36.045 1.00 87.12 425 ALA A C 1
ATOM 3283 O O . ALA A 1 425 ? 14.340 -8.193 -36.452 1.00 87.12 425 ALA A O 1
ATOM 3284 N N . LYS A 1 426 ? 12.257 -7.508 -36.896 1.00 87.62 426 LYS A N 1
ATOM 3285 C CA . LYS A 1 426 ? 12.350 -7.640 -38.364 1.00 87.62 426 LYS A CA 1
ATOM 3286 C C . LYS A 1 426 ? 13.340 -6.674 -39.044 1.00 87.62 426 LYS A C 1
ATOM 3288 O O . LYS A 1 426 ? 13.640 -6.848 -40.219 1.00 87.62 426 LYS A O 1
ATOM 3293 N N . LYS A 1 427 ? 13.817 -5.651 -38.322 1.00 89.00 427 LYS A N 1
ATOM 3294 C CA . LYS A 1 427 ? 14.846 -4.676 -38.739 1.00 89.00 427 LYS A CA 1
ATOM 3295 C C . LYS A 1 427 ? 16.188 -4.892 -38.026 1.00 89.00 427 LYS A C 1
ATOM 3297 O O . LYS A 1 427 ? 17.085 -4.064 -38.160 1.00 89.00 427 LYS A O 1
ATOM 3302 N N . ILE A 1 428 ? 16.337 -5.960 -37.243 1.00 90.19 428 ILE A N 1
ATOM 3303 C CA . ILE A 1 428 ? 17.589 -6.310 -36.566 1.00 90.19 428 ILE A CA 1
ATOM 3304 C C . ILE A 1 428 ? 18.125 -7.566 -37.245 1.00 90.19 428 ILE A C 1
ATOM 3306 O O . ILE A 1 428 ? 17.457 -8.590 -37.247 1.00 90.19 428 ILE A O 1
ATOM 3310 N N . ASN A 1 429 ? 19.311 -7.490 -37.837 1.00 89.38 429 ASN A N 1
ATOM 3311 C CA . ASN A 1 429 ? 19.952 -8.597 -38.537 1.00 89.38 429 ASN A CA 1
ATOM 3312 C C . ASN A 1 429 ? 20.968 -9.291 -37.628 1.00 89.38 429 ASN A C 1
ATOM 3314 O O . ASN A 1 429 ? 21.883 -8.646 -37.105 1.00 89.38 429 ASN A O 1
ATOM 3318 N N . VAL A 1 430 ? 20.828 -10.610 -37.505 1.00 88.50 430 VAL A N 1
ATOM 3319 C CA . VAL A 1 430 ? 21.805 -11.518 -36.894 1.00 88.50 430 VAL A CA 1
ATOM 3320 C C . VAL A 1 430 ? 22.848 -11.893 -37.950 1.00 88.50 430 VAL A C 1
ATOM 3322 O O . VAL A 1 430 ? 22.476 -12.231 -39.076 1.00 88.50 430 VAL A O 1
ATOM 3325 N N . LYS A 1 431 ? 24.138 -11.838 -37.602 1.00 84.12 431 LYS A N 1
ATOM 3326 C CA . LYS A 1 431 ? 25.269 -12.251 -38.459 1.00 84.12 431 LYS A CA 1
ATOM 3327 C C . LYS A 1 431 ? 25.974 -13.500 -37.928 1.00 84.12 431 LYS A C 1
ATOM 3329 O O . LYS A 1 431 ? 25.948 -13.746 -36.723 1.00 84.12 431 LYS A O 1
ATOM 3334 N N . GLY A 1 432 ? 26.647 -14.240 -38.812 1.00 74.31 432 GLY A N 1
ATOM 3335 C CA . GLY A 1 432 ? 27.467 -15.409 -38.475 1.00 74.31 432 GLY A CA 1
ATOM 3336 C C . GLY A 1 432 ? 26.689 -16.714 -38.305 1.00 74.31 432 GLY A C 1
ATOM 3337 O O . GLY A 1 432 ? 27.256 -17.682 -37.817 1.00 74.31 432 GLY A O 1
ATOM 3338 N N . GLN A 1 433 ? 25.388 -16.738 -38.624 1.00 71.06 433 GLN A N 1
ATOM 3339 C CA . GLN A 1 433 ? 24.468 -17.787 -38.155 1.00 71.06 433 GLN A CA 1
ATOM 3340 C C . GLN A 1 433 ? 23.525 -18.353 -39.227 1.00 71.06 433 GLN A C 1
ATOM 3342 O O . GLN A 1 433 ? 22.566 -19.053 -38.893 1.00 71.06 433 GLN A O 1
ATOM 3347 N N . LYS A 1 434 ? 23.790 -18.122 -40.525 1.00 66.25 434 LYS A N 1
ATOM 3348 C CA . LYS A 1 434 ? 22.971 -18.711 -41.605 1.00 66.25 434 LYS A CA 1
ATOM 3349 C C . LYS A 1 434 ? 22.829 -20.238 -41.484 1.00 66.25 434 LYS A C 1
ATOM 3351 O O . LYS A 1 434 ? 21.739 -20.768 -41.682 1.00 66.25 434 LYS A O 1
ATOM 3356 N N . ASN A 1 435 ? 23.886 -20.934 -41.062 1.00 66.44 435 ASN A N 1
ATOM 3357 C CA . ASN A 1 435 ? 23.915 -22.397 -40.956 1.00 66.44 435 ASN A CA 1
ATOM 3358 C C . ASN A 1 435 ? 22.931 -22.981 -39.918 1.00 66.44 435 ASN A C 1
ATOM 3360 O O . ASN A 1 435 ? 22.544 -24.139 -40.060 1.00 66.44 435 ASN A O 1
ATOM 3364 N N . LEU A 1 436 ? 22.494 -22.214 -38.905 1.00 66.62 436 LEU A N 1
ATOM 3365 C CA . LEU A 1 436 ? 21.514 -22.698 -37.917 1.00 66.62 436 LEU A CA 1
ATOM 3366 C C . LEU A 1 436 ? 20.113 -22.879 -38.518 1.00 66.62 436 LEU A C 1
ATOM 3368 O O . LEU A 1 436 ? 19.412 -23.821 -38.161 1.00 66.62 436 LEU A O 1
ATOM 3372 N N . LEU A 1 437 ? 19.719 -22.011 -39.454 1.00 60.34 437 LEU A N 1
ATOM 3373 C CA . LEU A 1 437 ? 18.393 -22.039 -40.084 1.00 60.34 437 LEU A CA 1
ATOM 3374 C C . LEU A 1 437 ? 18.260 -23.150 -41.130 1.00 60.34 437 LEU A C 1
ATOM 3376 O O . LEU A 1 437 ? 17.211 -23.774 -41.252 1.00 60.34 437 LEU A O 1
ATOM 3380 N N . PHE A 1 438 ? 19.323 -23.413 -41.893 1.00 57.22 438 PHE A N 1
ATOM 3381 C CA . PHE A 1 438 ? 19.244 -24.286 -43.068 1.00 57.22 438 PHE A CA 1
ATOM 3382 C C . PHE A 1 438 ? 19.435 -25.784 -42.780 1.00 57.22 438 PHE A C 1
ATOM 3384 O O . PHE A 1 438 ? 19.330 -26.583 -43.708 1.00 57.22 438 PHE A O 1
ATOM 3391 N N . LYS A 1 439 ? 19.587 -26.198 -41.509 1.00 55.97 439 LYS A N 1
ATOM 3392 C CA . LYS A 1 439 ? 19.437 -27.617 -41.114 1.00 55.97 439 LYS A CA 1
ATOM 3393 C C . LYS A 1 439 ? 18.021 -28.167 -41.366 1.00 55.97 439 LYS A C 1
ATOM 3395 O O . LYS A 1 439 ? 17.852 -29.381 -41.418 1.00 55.97 439 LYS A O 1
ATOM 3400 N N . LYS A 1 440 ? 17.022 -27.295 -41.565 1.00 53.38 440 LYS A N 1
ATOM 3401 C CA . LYS A 1 440 ? 15.691 -27.629 -42.096 1.00 53.38 440 LYS A CA 1
ATOM 3402 C C . LYS A 1 440 ? 15.339 -26.657 -43.229 1.00 53.38 440 LYS A C 1
ATOM 3404 O O . LYS A 1 440 ? 14.731 -25.610 -43.022 1.00 53.38 440 LYS A O 1
ATOM 3409 N N . SER A 1 441 ? 15.762 -26.989 -44.448 1.00 51.84 441 SER A N 1
ATOM 3410 C CA . SER A 1 441 ? 15.696 -26.104 -45.627 1.00 51.84 441 SER A CA 1
ATOM 3411 C C . SER A 1 441 ? 14.282 -25.656 -46.035 1.00 51.84 441 SER A C 1
ATOM 3413 O O . SER A 1 441 ? 14.136 -24.653 -46.734 1.00 51.84 441 SER A O 1
ATOM 3415 N N . THR A 1 442 ? 13.242 -26.354 -45.576 1.00 56.34 442 THR A N 1
ATOM 3416 C CA . THR A 1 442 ? 11.823 -26.029 -45.792 1.00 56.34 442 THR A CA 1
ATOM 3417 C C . THR A 1 442 ? 11.347 -24.778 -45.048 1.00 56.34 442 THR A C 1
ATOM 3419 O O . THR A 1 442 ? 10.294 -24.240 -45.382 1.00 56.34 442 THR A O 1
ATOM 3422 N N . GLU A 1 443 ? 12.093 -24.294 -44.050 1.00 55.97 443 GLU A N 1
ATOM 3423 C CA . GLU A 1 443 ? 11.594 -23.297 -43.095 1.00 55.97 443 GLU A CA 1
ATOM 3424 C C . GLU A 1 443 ? 11.853 -21.825 -43.470 1.00 55.97 443 GLU A C 1
ATOM 3426 O O . GLU A 1 443 ? 11.379 -20.931 -42.765 1.00 55.97 443 GLU A O 1
ATOM 3431 N N . VAL A 1 444 ? 12.562 -21.550 -44.574 1.00 60.16 444 VAL A N 1
ATOM 3432 C CA . VAL A 1 444 ? 12.976 -20.190 -44.978 1.00 60.16 444 VAL A CA 1
ATOM 3433 C C . VAL A 1 444 ? 12.308 -19.752 -46.298 1.00 60.16 444 VAL A C 1
ATOM 3435 O O . VAL A 1 444 ? 12.342 -20.499 -47.278 1.00 60.16 444 VAL A O 1
ATOM 3438 N N . PRO A 1 445 ? 11.741 -18.527 -46.398 1.00 62.97 445 PRO A N 1
ATOM 3439 C CA . PRO A 1 445 ? 11.062 -18.063 -47.612 1.00 62.97 445 PRO A CA 1
ATOM 3440 C C . PRO A 1 445 ? 11.957 -18.019 -48.866 1.00 62.97 445 PRO A C 1
ATOM 3442 O O . PRO A 1 445 ? 12.856 -17.178 -48.980 1.00 62.97 445 PRO A O 1
ATOM 3445 N N . LYS A 1 446 ? 11.640 -18.865 -49.862 1.00 61.25 446 LYS A N 1
ATOM 3446 C CA . LYS A 1 446 ? 12.400 -19.026 -51.124 1.00 61.25 446 LYS A CA 1
ATOM 3447 C C . LYS A 1 446 ? 12.789 -17.699 -51.799 1.00 61.25 446 LYS A C 1
ATOM 3449 O O . LYS A 1 446 ? 13.923 -17.560 -52.243 1.00 61.25 446 LYS A O 1
ATOM 3454 N N . LYS A 1 447 ? 11.900 -16.693 -51.800 1.00 63.03 447 LYS A N 1
ATOM 3455 C CA . LYS A 1 447 ? 12.123 -15.366 -52.419 1.00 63.03 447 LYS A CA 1
ATOM 3456 C C . LYS A 1 447 ? 13.292 -14.541 -51.842 1.00 63.03 447 LYS A C 1
ATOM 3458 O O . LYS A 1 447 ? 13.624 -13.523 -52.442 1.00 63.03 447 LYS A O 1
ATOM 3463 N N . ARG A 1 448 ? 13.902 -14.909 -50.704 1.00 64.50 448 ARG A N 1
ATOM 3464 C CA . ARG A 1 448 ? 15.035 -14.156 -50.108 1.00 64.50 448 ARG A CA 1
ATOM 3465 C C . ARG A 1 448 ? 16.269 -14.989 -49.742 1.00 64.50 448 ARG A C 1
ATOM 3467 O O . ARG A 1 448 ? 17.250 -14.412 -49.277 1.00 64.50 448 ARG A O 1
ATOM 3474 N N . LEU A 1 449 ? 16.274 -16.302 -50.006 1.00 64.69 449 LEU A N 1
ATOM 3475 C CA . LEU A 1 449 ? 17.395 -17.193 -49.658 1.00 64.69 449 LEU A CA 1
ATOM 3476 C C . LEU A 1 449 ? 18.756 -16.675 -50.163 1.00 64.69 449 LEU A C 1
ATOM 3478 O O . LEU A 1 449 ? 19.698 -16.579 -49.381 1.00 64.69 449 LEU A O 1
ATOM 3482 N N . SER A 1 450 ? 18.841 -16.282 -51.439 1.00 63.84 450 SER A N 1
ATOM 3483 C CA . SER A 1 450 ? 20.077 -15.761 -52.049 1.00 63.84 450 SER A CA 1
ATOM 3484 C C . SER A 1 450 ? 20.591 -14.492 -51.349 1.00 63.84 450 SER A C 1
ATOM 3486 O O . SER A 1 450 ? 21.764 -14.415 -50.988 1.00 63.84 450 SER A O 1
ATOM 3488 N N . GLN A 1 451 ? 19.708 -13.530 -51.049 1.00 68.69 451 GLN A N 1
ATOM 3489 C CA . GLN A 1 451 ? 20.087 -12.286 -50.368 1.00 68.69 451 GLN A CA 1
ATOM 3490 C C . GLN A 1 451 ? 20.645 -12.550 -48.959 1.00 68.69 451 GLN A C 1
ATOM 3492 O O . GLN A 1 451 ? 21.634 -11.929 -48.561 1.00 68.69 451 GLN A O 1
ATOM 3497 N N . TYR A 1 452 ? 20.035 -13.476 -48.215 1.00 72.00 452 TYR A N 1
ATOM 3498 C CA . TYR A 1 452 ? 20.503 -13.879 -46.888 1.00 72.00 452 TYR A CA 1
ATOM 3499 C C . TYR A 1 452 ? 21.828 -14.654 -46.944 1.00 72.00 452 TYR A C 1
ATOM 3501 O O . TYR A 1 452 ? 22.688 -14.459 -46.083 1.00 72.00 452 TYR A O 1
ATOM 3509 N N . TRP A 1 453 ? 22.025 -15.480 -47.977 1.00 65.19 453 TRP A N 1
ATOM 3510 C CA . TRP A 1 453 ? 23.243 -16.266 -48.181 1.00 65.19 453 TRP A CA 1
ATOM 3511 C C . TRP A 1 453 ? 24.478 -15.398 -48.449 1.00 65.19 453 TRP A C 1
ATOM 3513 O O . TRP A 1 453 ? 25.502 -15.582 -47.779 1.00 65.19 453 TRP A O 1
ATOM 3523 N N . SER A 1 454 ? 24.365 -14.446 -49.384 1.00 68.62 454 SER A N 1
ATOM 3524 C CA . SER A 1 454 ? 25.473 -13.588 -49.833 1.00 68.62 454 SER A CA 1
ATOM 3525 C C . SER A 1 454 ? 25.920 -12.565 -48.787 1.00 68.62 454 SER A C 1
ATOM 3527 O O . SER A 1 454 ? 27.087 -12.196 -48.751 1.00 68.62 454 SER A O 1
ATOM 3529 N N . ASN A 1 455 ? 25.010 -12.111 -47.919 1.00 69.00 455 ASN A N 1
ATOM 3530 C CA . ASN A 1 455 ? 25.314 -11.102 -46.896 1.00 69.00 455 ASN A CA 1
ATOM 3531 C C . ASN A 1 455 ? 25.642 -11.696 -45.515 1.00 69.00 455 ASN A C 1
ATOM 3533 O O . ASN A 1 455 ? 26.097 -10.958 -44.633 1.00 69.00 455 ASN A O 1
ATOM 3537 N N . ASP A 1 456 ? 25.370 -12.993 -45.311 1.00 75.44 456 ASP A N 1
ATOM 3538 C CA . ASP A 1 456 ? 25.338 -13.669 -44.005 1.00 75.44 456 ASP A CA 1
ATOM 3539 C C . ASP A 1 456 ? 24.649 -12.798 -42.936 1.00 75.44 456 ASP A C 1
ATOM 3541 O O . ASP A 1 456 ? 25.243 -12.299 -41.970 1.00 75.44 456 ASP A O 1
ATOM 3545 N N . THR A 1 457 ? 23.378 -12.512 -43.214 1.00 79.31 457 THR A N 1
ATOM 3546 C CA . THR A 1 457 ? 22.464 -11.722 -42.383 1.00 79.31 457 THR A CA 1
ATOM 3547 C C . THR A 1 457 ? 21.077 -12.326 -42.468 1.00 79.31 457 THR A C 1
ATOM 3549 O O . THR A 1 457 ? 20.544 -12.439 -43.574 1.00 79.31 457 THR A O 1
ATOM 3552 N N . VAL A 1 458 ? 20.455 -12.621 -41.328 1.00 83.00 458 VAL A N 1
ATOM 3553 C CA . VAL A 1 458 ? 19.038 -13.007 -41.273 1.00 83.00 458 VAL A CA 1
ATOM 3554 C C . VAL A 1 458 ? 18.317 -12.174 -40.202 1.00 83.00 458 VAL A C 1
ATOM 3556 O O . VAL A 1 458 ? 18.889 -11.967 -39.127 1.00 83.00 458 VAL A O 1
ATOM 3559 N N . PRO A 1 459 ? 17.094 -11.668 -40.459 1.00 87.44 459 PRO A N 1
ATOM 3560 C CA . PRO A 1 459 ? 16.328 -10.921 -39.467 1.00 87.44 459 PRO A CA 1
ATOM 3561 C C . PRO A 1 459 ? 16.067 -11.718 -38.184 1.00 87.44 459 PRO A C 1
ATOM 3563 O O . PRO A 1 459 ? 15.647 -12.873 -38.227 1.00 87.44 459 PRO A O 1
ATOM 3566 N N . LEU A 1 460 ? 16.248 -11.061 -37.038 1.00 89.00 460 LEU A N 1
ATOM 3567 C CA . LEU A 1 460 ? 16.061 -11.612 -35.697 1.00 89.00 460 LEU A CA 1
ATOM 3568 C C . LEU A 1 460 ? 14.638 -12.143 -35.487 1.00 89.00 460 LEU A C 1
ATOM 3570 O O . LEU A 1 460 ? 14.461 -13.120 -34.765 1.00 89.00 460 LEU A O 1
ATOM 3574 N N . SER A 1 461 ? 13.635 -11.545 -36.141 1.00 87.88 461 SER A N 1
ATOM 3575 C CA . SER A 1 461 ? 12.254 -12.021 -36.028 1.00 87.88 461 SER A CA 1
ATOM 3576 C C . SER A 1 461 ? 12.095 -13.468 -36.500 1.00 87.88 461 SER A C 1
ATOM 3578 O O . SER A 1 461 ? 11.416 -14.216 -35.817 1.00 87.88 461 SER A O 1
ATOM 3580 N N . ILE A 1 462 ? 12.809 -13.916 -37.542 1.00 83.31 462 ILE A N 1
ATOM 3581 C CA . ILE A 1 462 ? 12.716 -15.301 -38.042 1.00 83.31 462 ILE A CA 1
ATOM 3582 C C . ILE A 1 462 ? 13.181 -16.304 -36.975 1.00 83.31 462 ILE A C 1
ATOM 3584 O O . ILE A 1 462 ? 12.536 -17.325 -36.766 1.00 83.31 462 ILE A O 1
ATOM 3588 N N . PHE A 1 463 ? 14.259 -16.003 -36.244 1.00 85.00 463 PHE A N 1
ATOM 3589 C CA . PHE A 1 463 ? 14.718 -16.864 -35.149 1.00 85.00 463 PHE A CA 1
ATOM 3590 C C . PHE A 1 463 ? 13.752 -16.856 -33.954 1.00 85.00 463 PHE A C 1
ATOM 3592 O O . PHE A 1 463 ? 13.615 -17.874 -33.287 1.00 85.00 463 PHE A O 1
ATOM 3599 N N . ILE A 1 464 ? 13.055 -15.742 -33.697 1.00 85.44 464 ILE A N 1
ATOM 3600 C CA . ILE A 1 464 ? 12.016 -15.661 -32.655 1.00 85.44 464 ILE A CA 1
ATOM 3601 C C . ILE A 1 464 ? 10.750 -16.428 -33.083 1.00 85.44 464 ILE A C 1
ATOM 3603 O O . ILE A 1 464 ? 10.214 -17.198 -32.297 1.00 85.44 464 ILE A O 1
ATOM 3607 N N . GLU A 1 465 ? 10.302 -16.260 -34.329 1.00 83.88 465 GLU A N 1
ATOM 3608 C CA . GLU A 1 465 ? 9.134 -16.920 -34.939 1.00 83.88 465 GLU A CA 1
ATOM 3609 C C . GLU A 1 465 ? 9.297 -18.449 -35.033 1.00 83.88 465 GLU A C 1
ATOM 3611 O O . GLU A 1 465 ? 8.306 -19.177 -35.050 1.00 83.88 465 GLU A O 1
ATOM 3616 N N . LYS A 1 466 ? 10.543 -18.935 -35.091 1.00 78.88 466 LYS A N 1
ATOM 3617 C CA . LYS A 1 466 ? 10.913 -20.360 -35.137 1.00 78.88 466 LYS A CA 1
ATOM 3618 C C . LYS A 1 466 ? 11.446 -20.919 -33.809 1.00 78.88 466 LYS A C 1
ATOM 3620 O O . LYS A 1 466 ? 11.865 -22.070 -33.772 1.00 78.88 466 LYS A O 1
ATOM 3625 N N . ASP A 1 467 ? 11.485 -20.085 -32.770 1.00 79.81 467 ASP A N 1
ATOM 3626 C CA . ASP A 1 467 ? 12.175 -20.289 -31.485 1.00 79.81 467 ASP A CA 1
ATOM 3627 C C . ASP A 1 467 ? 13.554 -20.978 -31.578 1.00 79.81 467 ASP A C 1
ATOM 3629 O O . ASP A 1 467 ? 13.915 -21.857 -30.797 1.00 79.81 467 ASP A O 1
ATOM 3633 N N . ILE A 1 468 ? 14.355 -20.556 -32.558 1.00 81.44 468 ILE A N 1
ATOM 3634 C CA . ILE A 1 468 ? 15.725 -21.041 -32.743 1.00 81.44 468 ILE A CA 1
ATOM 3635 C C . ILE A 1 468 ? 16.631 -20.332 -31.720 1.00 81.44 468 ILE A C 1
ATOM 3637 O O . ILE A 1 468 ? 16.681 -19.095 -31.713 1.00 81.44 468 ILE A O 1
ATOM 3641 N N . PRO A 1 469 ? 17.378 -21.067 -30.874 1.00 78.81 469 PRO A N 1
ATOM 3642 C CA . PRO A 1 469 ? 18.247 -20.464 -29.869 1.00 78.81 469 PRO A CA 1
ATOM 3643 C C . PRO A 1 469 ? 19.416 -19.701 -30.510 1.00 78.81 469 PRO A C 1
ATOM 3645 O O . PRO A 1 469 ? 20.042 -20.165 -31.463 1.00 78.81 469 PRO A O 1
ATOM 3648 N N . LEU A 1 470 ? 19.731 -18.527 -29.954 1.00 81.75 470 LEU A N 1
ATOM 3649 C CA . LEU A 1 470 ? 20.790 -17.629 -30.421 1.00 81.75 470 LEU A CA 1
ATOM 3650 C C . LEU A 1 470 ? 21.715 -17.237 -29.265 1.00 81.75 470 LEU A C 1
ATOM 3652 O O . LEU A 1 470 ? 21.408 -16.324 -28.502 1.00 81.75 470 LEU A O 1
ATOM 3656 N N . ASN A 1 471 ? 22.878 -17.883 -29.187 1.00 76.38 471 ASN A N 1
ATOM 3657 C CA . ASN A 1 471 ? 23.889 -17.618 -28.161 1.00 76.38 471 ASN A CA 1
ATOM 3658 C C . ASN A 1 471 ? 25.097 -16.890 -28.773 1.00 76.38 471 ASN A C 1
ATOM 3660 O O . ASN A 1 471 ? 25.586 -17.293 -29.826 1.00 76.38 471 ASN A O 1
ATOM 3664 N N . ASN A 1 472 ? 25.593 -15.843 -28.101 1.00 81.06 472 ASN A N 1
ATOM 3665 C CA . ASN A 1 472 ? 26.805 -15.085 -28.465 1.00 81.06 472 ASN A CA 1
ATOM 3666 C C . ASN A 1 472 ? 26.868 -14.628 -29.940 1.00 81.06 472 ASN A C 1
ATOM 3668 O O . ASN A 1 472 ? 27.872 -14.820 -30.626 1.00 81.06 472 ASN A O 1
ATOM 3672 N N . VAL A 1 473 ? 25.794 -14.012 -30.443 1.00 89.12 473 VAL A N 1
ATOM 3673 C CA . VAL A 1 473 ? 25.674 -13.622 -31.860 1.00 89.12 473 VAL A CA 1
ATOM 3674 C C . VAL A 1 473 ? 25.921 -12.130 -32.075 1.00 89.12 473 VAL A C 1
ATOM 3676 O O . VAL A 1 473 ? 25.749 -11.318 -31.170 1.00 89.12 473 VAL A O 1
ATOM 3679 N N . THR A 1 474 ? 26.299 -11.735 -33.292 1.00 90.31 474 THR A N 1
ATOM 3680 C CA . THR A 1 474 ? 26.438 -10.312 -33.645 1.00 90.31 474 THR A CA 1
ATOM 3681 C C . THR A 1 474 ? 25.121 -9.762 -34.187 1.00 90.31 474 THR A C 1
ATOM 3683 O O . THR A 1 474 ? 24.570 -10.301 -35.149 1.00 90.31 474 THR A O 1
ATOM 3686 N N . LEU A 1 475 ? 24.648 -8.659 -33.605 1.00 91.50 475 LEU A N 1
ATOM 3687 C CA . LEU A 1 475 ? 23.461 -7.920 -34.025 1.00 91.50 475 LEU A CA 1
ATOM 3688 C C . LEU A 1 475 ? 23.844 -6.636 -34.772 1.00 91.50 475 LEU A C 1
ATOM 3690 O O . LEU A 1 475 ? 24.820 -5.962 -34.446 1.00 91.50 475 LEU A O 1
ATOM 3694 N N . SER A 1 476 ? 23.030 -6.271 -35.757 1.00 90.50 476 SER A N 1
ATOM 3695 C CA . SER A 1 476 ? 23.125 -5.017 -36.517 1.00 90.50 476 SER A CA 1
ATOM 3696 C C . SER A 1 476 ? 21.722 -4.516 -36.861 1.00 90.50 476 SER A C 1
ATOM 3698 O O . SER A 1 476 ? 20.791 -5.314 -36.938 1.00 90.50 476 SER A O 1
ATOM 3700 N N . PHE A 1 477 ? 21.534 -3.209 -37.047 1.00 90.06 477 PHE A N 1
ATOM 3701 C CA . PHE A 1 477 ? 20.248 -2.680 -37.525 1.00 90.06 477 PHE A CA 1
ATOM 3702 C C . PHE A 1 477 ? 20.214 -2.645 -39.059 1.00 90.06 477 PHE A C 1
ATOM 3704 O O . PHE A 1 477 ? 21.256 -2.526 -39.703 1.00 90.06 477 PHE A O 1
ATOM 3711 N N . GLU A 1 478 ? 19.023 -2.721 -39.647 1.00 84.62 478 GLU A N 1
ATOM 3712 C CA . GLU A 1 478 ? 18.789 -2.566 -41.084 1.00 84.62 478 GLU A CA 1
ATOM 3713 C C . GLU A 1 478 ? 19.489 -1.304 -41.621 1.00 84.62 478 GLU A C 1
ATOM 3715 O O . GLU A 1 478 ? 19.370 -0.218 -41.051 1.00 84.62 478 GLU A O 1
ATOM 3720 N N . ASN A 1 479 ? 20.255 -1.467 -42.704 1.00 82.00 479 ASN A N 1
ATOM 3721 C CA . ASN A 1 479 ? 21.082 -0.429 -43.334 1.00 82.00 479 ASN A CA 1
ATOM 3722 C C . ASN A 1 479 ? 22.117 0.247 -42.404 1.00 82.00 479 ASN A C 1
ATOM 3724 O O . ASN A 1 479 ? 22.620 1.325 -42.718 1.00 82.00 479 ASN A O 1
ATOM 3728 N N . SER A 1 480 ? 22.471 -0.375 -41.272 1.00 84.62 480 SER A N 1
ATOM 3729 C CA . SER A 1 480 ? 23.520 0.107 -40.370 1.00 84.62 480 SER A CA 1
ATOM 3730 C C . SER A 1 480 ? 24.788 -0.737 -40.479 1.00 84.62 480 SER A C 1
ATOM 3732 O O . SER A 1 480 ? 24.758 -1.959 -40.350 1.00 84.62 480 SER A O 1
ATOM 3734 N N . THR A 1 481 ? 25.930 -0.072 -40.649 1.00 83.69 481 THR A N 1
ATOM 3735 C CA . THR A 1 481 ? 27.262 -0.694 -40.572 1.00 83.69 481 THR A CA 1
ATOM 3736 C C . THR A 1 481 ? 27.658 -1.073 -39.143 1.00 83.69 481 THR A C 1
ATOM 3738 O O . THR A 1 481 ? 28.574 -1.873 -38.956 1.00 83.69 481 THR A O 1
ATOM 3741 N N . ILE A 1 482 ? 26.974 -0.516 -38.137 1.00 87.62 482 ILE A N 1
ATOM 3742 C CA . ILE A 1 482 ? 27.293 -0.686 -36.719 1.00 87.62 482 ILE A CA 1
ATOM 3743 C C . ILE A 1 482 ? 26.804 -2.052 -36.231 1.00 87.62 482 ILE A C 1
ATOM 3745 O O . ILE A 1 482 ? 25.637 -2.419 -36.388 1.00 87.62 482 ILE A O 1
ATOM 3749 N N . ARG A 1 483 ? 27.731 -2.784 -35.613 1.00 88.00 483 ARG A N 1
ATOM 3750 C CA . ARG A 1 483 ? 27.563 -4.137 -35.083 1.00 88.00 483 ARG A CA 1
ATOM 3751 C C . ARG A 1 483 ? 27.799 -4.110 -33.576 1.00 88.00 483 ARG A C 1
ATOM 3753 O O . ARG A 1 483 ? 28.711 -3.421 -33.130 1.00 88.00 483 ARG A O 1
ATOM 3760 N N . ILE A 1 484 ? 27.001 -4.850 -32.814 1.00 89.75 484 ILE A N 1
ATOM 3761 C CA . ILE A 1 484 ? 27.177 -5.052 -31.367 1.00 89.75 484 ILE A CA 1
ATOM 3762 C C . ILE A 1 484 ? 26.930 -6.530 -31.019 1.00 89.75 484 ILE A C 1
ATOM 3764 O O . ILE A 1 484 ? 26.162 -7.187 -31.729 1.00 89.75 484 ILE A O 1
ATOM 3768 N N . PRO A 1 485 ? 27.552 -7.083 -29.965 1.00 90.94 485 PRO A N 1
ATOM 3769 C CA . PRO A 1 485 ? 27.231 -8.430 -29.503 1.00 90.94 485 PRO A CA 1
ATOM 3770 C C . PRO A 1 485 ? 25.807 -8.484 -28.928 1.00 90.94 485 PRO A C 1
ATOM 3772 O O . PRO A 1 485 ? 25.303 -7.494 -28.397 1.00 90.94 485 PRO A O 1
ATOM 3775 N N . SER A 1 486 ? 25.154 -9.646 -29.011 1.00 90.31 486 SER A N 1
ATOM 3776 C CA . SER A 1 486 ? 23.830 -9.883 -28.418 1.00 90.31 486 SER A CA 1
ATOM 3777 C C . SER A 1 486 ? 23.850 -9.903 -26.890 1.00 90.31 486 SER A C 1
ATOM 3779 O O . SER A 1 486 ? 22.811 -9.684 -26.273 1.00 90.31 486 SER A O 1
ATOM 3781 N N . ILE A 1 487 ? 25.018 -10.154 -26.295 1.00 91.62 487 ILE A N 1
ATOM 3782 C CA . ILE A 1 487 ? 25.267 -10.116 -24.856 1.00 91.62 487 ILE A CA 1
ATOM 3783 C C . ILE A 1 487 ? 26.383 -9.099 -24.599 1.00 91.62 487 ILE A C 1
ATOM 3785 O O . ILE A 1 487 ? 27.465 -9.210 -25.171 1.00 91.62 487 ILE A O 1
ATOM 3789 N N . ILE A 1 488 ? 26.120 -8.109 -23.746 1.00 91.12 488 ILE A N 1
ATOM 3790 C CA . ILE A 1 488 ? 27.087 -7.078 -23.342 1.00 91.12 488 ILE A CA 1
ATOM 3791 C C . ILE A 1 488 ? 27.445 -7.298 -21.872 1.00 91.12 488 ILE A C 1
ATOM 3793 O O . ILE A 1 488 ? 26.563 -7.235 -21.018 1.00 91.12 488 ILE A O 1
ATOM 3797 N N . THR A 1 489 ? 28.721 -7.520 -21.557 1.00 93.31 489 THR A N 1
ATOM 3798 C CA . THR A 1 489 ? 29.208 -7.532 -20.166 1.00 93.31 489 THR A CA 1
ATOM 3799 C C . THR A 1 489 ? 29.115 -6.132 -19.560 1.00 93.31 489 THR A C 1
ATOM 3801 O O . THR A 1 489 ? 29.446 -5.143 -20.213 1.00 93.31 489 THR A O 1
ATOM 3804 N N . ILE A 1 490 ? 28.676 -6.035 -18.307 1.00 95.06 490 ILE A N 1
ATOM 3805 C CA . ILE A 1 490 ? 28.620 -4.777 -17.566 1.00 95.06 490 ILE A CA 1
ATOM 3806 C C . ILE A 1 490 ? 29.991 -4.509 -16.949 1.00 95.06 490 ILE A C 1
ATOM 3808 O O . ILE A 1 490 ? 30.396 -5.164 -15.993 1.00 95.06 490 ILE A O 1
ATOM 3812 N N . THR A 1 491 ? 30.702 -3.536 -17.514 1.00 96.25 491 THR A N 1
ATOM 3813 C CA . THR A 1 491 ? 32.036 -3.108 -17.072 1.00 96.25 491 THR A CA 1
ATOM 3814 C C . THR A 1 491 ? 31.980 -1.723 -16.402 1.00 96.25 491 THR A C 1
ATOM 3816 O O . THR A 1 491 ? 30.971 -1.015 -16.544 1.00 96.25 491 THR A O 1
ATOM 3819 N N . PRO A 1 492 ? 33.049 -1.285 -15.703 1.00 97.31 492 PRO A N 1
ATOM 3820 C CA . PRO A 1 492 ? 33.176 0.088 -15.203 1.00 97.31 492 PRO A CA 1
ATOM 3821 C C . PRO A 1 492 ? 32.900 1.149 -16.279 1.00 97.31 492 PRO A C 1
ATOM 3823 O O . PRO A 1 492 ? 32.206 2.133 -16.024 1.00 97.31 492 PRO A O 1
ATOM 3826 N N . GLU A 1 493 ? 33.380 0.918 -17.501 1.00 97.44 493 GLU A N 1
ATOM 3827 C CA . GLU A 1 493 ? 33.244 1.810 -18.654 1.00 97.44 493 GLU A CA 1
ATOM 3828 C C . GLU A 1 493 ? 31.794 1.901 -19.132 1.00 97.44 493 GLU A C 1
ATOM 3830 O O . GLU A 1 493 ? 31.324 3.004 -19.420 1.00 97.44 493 GLU A O 1
ATOM 3835 N N . LEU A 1 494 ? 31.059 0.779 -19.167 1.00 95.69 494 LEU A N 1
ATOM 3836 C CA . LEU A 1 494 ? 29.630 0.798 -19.489 1.00 95.69 494 LEU A CA 1
ATOM 3837 C C . LEU A 1 494 ? 28.861 1.606 -18.441 1.00 95.69 494 LEU A C 1
ATOM 3839 O O . LEU A 1 494 ? 28.070 2.475 -18.808 1.00 95.69 494 LEU A O 1
ATOM 3843 N N . CYS A 1 495 ? 29.099 1.363 -17.150 1.00 96.25 495 CYS A N 1
ATOM 3844 C CA . CYS A 1 495 ? 28.416 2.094 -16.083 1.00 96.25 495 CYS A CA 1
ATOM 3845 C C . CYS A 1 495 ? 28.731 3.595 -16.125 1.00 96.25 495 CYS A C 1
ATOM 3847 O O . CYS A 1 495 ? 27.802 4.407 -16.092 1.00 96.25 495 CYS A O 1
ATOM 3849 N N . ARG A 1 496 ? 30.004 3.978 -16.301 1.00 96.81 496 ARG A N 1
ATOM 3850 C CA . ARG A 1 496 ? 30.424 5.382 -16.443 1.00 96.81 496 ARG A CA 1
ATOM 3851 C C . ARG A 1 496 ? 29.820 6.041 -17.686 1.00 96.81 496 ARG A C 1
ATOM 3853 O O . ARG A 1 496 ? 29.314 7.159 -17.602 1.00 96.81 496 ARG A O 1
ATOM 3860 N N . LEU A 1 497 ? 29.777 5.339 -18.821 1.00 95.88 497 LEU A N 1
ATOM 3861 C CA . LEU A 1 497 ? 29.132 5.810 -20.053 1.00 95.88 497 LEU A CA 1
ATOM 3862 C C . LEU A 1 497 ? 27.613 5.958 -19.908 1.00 95.88 497 LEU A C 1
ATOM 3864 O O . LEU A 1 497 ? 27.034 6.907 -20.436 1.00 95.88 497 LEU A O 1
ATOM 3868 N N . VAL A 1 498 ? 26.958 5.056 -19.177 1.00 95.12 498 VAL A N 1
ATOM 3869 C CA . VAL A 1 498 ? 25.540 5.183 -18.824 1.00 95.12 498 VAL A CA 1
ATOM 3870 C C . VAL A 1 498 ? 25.332 6.396 -17.909 1.00 95.12 498 VAL A C 1
ATOM 3872 O O . VAL A 1 498 ? 24.412 7.170 -18.162 1.00 95.12 498 VAL A O 1
ATOM 3875 N N . GLY A 1 499 ? 26.226 6.657 -16.950 1.00 95.88 499 GLY A N 1
ATOM 3876 C CA . GLY A 1 499 ? 26.241 7.888 -16.147 1.00 95.88 499 GLY A CA 1
ATOM 3877 C C . GLY A 1 499 ? 26.315 9.156 -17.005 1.00 95.88 499 GLY A C 1
ATOM 3878 O O . GLY A 1 499 ? 25.422 10.006 -16.935 1.00 95.88 499 GLY A O 1
ATOM 3879 N N . TYR A 1 500 ? 27.312 9.239 -17.895 1.00 95.75 500 TYR A N 1
ATOM 3880 C CA . TYR A 1 500 ? 27.447 10.335 -18.863 1.00 95.75 500 TYR A CA 1
ATOM 3881 C C . TYR A 1 500 ? 26.232 10.469 -19.785 1.00 95.75 500 TYR A C 1
ATOM 3883 O O . TYR A 1 500 ? 25.842 11.581 -20.138 1.00 95.75 500 TYR A O 1
ATOM 3891 N N . TYR A 1 501 ? 25.598 9.357 -20.165 1.00 94.94 501 TYR A N 1
ATOM 3892 C CA . TYR A 1 501 ? 24.371 9.393 -20.950 1.00 94.94 501 TYR A CA 1
ATOM 3893 C C . TYR A 1 501 ? 23.172 9.922 -20.152 1.00 94.94 501 TYR A C 1
ATOM 3895 O O . TYR A 1 501 ? 22.319 10.588 -20.737 1.00 94.94 501 TYR A O 1
ATOM 3903 N N . ILE A 1 502 ? 23.051 9.647 -18.851 1.00 95.25 502 ILE A N 1
ATOM 3904 C CA . ILE A 1 502 ? 21.931 10.159 -18.045 1.00 95.25 502 ILE A CA 1
ATOM 3905 C C . ILE A 1 502 ? 22.067 11.667 -17.777 1.00 95.25 502 ILE A C 1
ATOM 3907 O O . ILE A 1 502 ? 21.043 12.348 -17.837 1.00 95.25 502 ILE A O 1
ATOM 3911 N N . ALA A 1 503 ? 23.289 12.183 -17.595 1.00 93.62 503 ALA A N 1
ATOM 3912 C CA . ALA A 1 503 ? 23.571 13.621 -17.503 1.00 93.62 503 ALA A CA 1
ATOM 3913 C C . ALA A 1 503 ? 23.467 14.320 -18.877 1.00 93.62 503 ALA A C 1
ATOM 3915 O O . ALA A 1 503 ? 22.462 14.960 -19.187 1.00 93.62 503 ALA A O 1
ATOM 3916 N N . GLU A 1 504 ? 24.459 14.112 -19.748 1.00 92.31 504 GLU A N 1
ATOM 3917 C CA . GLU A 1 504 ? 24.665 14.895 -20.979 1.00 92.31 504 GLU A CA 1
ATOM 3918 C C . GLU A 1 504 ? 24.102 14.250 -22.256 1.00 92.31 504 GLU A C 1
ATOM 3920 O O . GLU A 1 504 ? 24.226 14.782 -23.368 1.00 92.31 504 GLU A O 1
ATOM 3925 N N . GLY A 1 505 ? 23.512 13.060 -22.128 1.00 89.31 505 GLY A N 1
ATOM 3926 C CA . GLY A 1 505 ? 23.104 12.236 -23.257 1.00 89.31 505 GLY A CA 1
ATOM 3927 C C . GLY A 1 505 ? 21.681 12.471 -23.752 1.00 89.31 505 GLY A C 1
ATOM 3928 O O . GLY A 1 505 ? 20.707 12.465 -22.999 1.00 89.31 505 GLY A O 1
ATOM 3929 N N . SER A 1 506 ? 21.533 12.543 -25.072 1.00 87.50 506 SER A N 1
ATOM 3930 C CA . SER A 1 506 ? 20.247 12.517 -25.768 1.00 87.50 506 SER A CA 1
ATOM 3931 C C . SER A 1 506 ? 20.222 11.439 -26.848 1.00 87.50 506 SER A C 1
ATOM 3933 O O . SER A 1 506 ? 21.209 11.200 -27.545 1.00 87.50 506 SER A O 1
ATOM 3935 N N . SER A 1 507 ? 19.059 10.811 -26.996 1.00 85.81 507 SER A N 1
ATOM 3936 C CA . SER A 1 507 ? 18.720 9.853 -28.056 1.00 85.81 507 SER A CA 1
ATOM 3937 C C . SER A 1 507 ? 17.417 10.234 -28.768 1.00 85.81 507 SER A C 1
ATOM 3939 O O . SER A 1 507 ? 16.869 9.438 -29.523 1.00 85.81 507 SER A O 1
ATOM 3941 N N . ALA A 1 508 ? 16.920 11.464 -28.573 1.00 80.38 508 ALA A N 1
ATOM 3942 C CA . ALA A 1 508 ? 15.603 11.915 -29.040 1.00 80.38 508 ALA A CA 1
ATOM 3943 C C . ALA A 1 508 ? 15.383 11.856 -30.570 1.00 80.38 508 ALA A C 1
ATOM 3945 O O . ALA A 1 508 ? 14.253 11.986 -31.025 1.00 80.38 508 ALA A O 1
ATOM 3946 N N . THR A 1 509 ? 16.439 11.649 -31.366 1.00 79.94 509 THR A N 1
ATOM 3947 C CA . THR A 1 509 ? 16.342 11.420 -32.824 1.00 79.94 509 THR A CA 1
ATOM 3948 C C . THR A 1 509 ? 16.161 9.947 -33.208 1.00 79.94 509 THR A C 1
ATOM 3950 O O . THR A 1 509 ? 16.003 9.649 -34.388 1.00 79.94 509 THR A O 1
ATOM 3953 N N . GLU A 1 510 ? 16.283 9.028 -32.244 1.00 78.94 510 GLU A N 1
ATOM 3954 C CA . GLU A 1 510 ? 16.361 7.559 -32.353 1.00 78.94 510 GLU A CA 1
ATOM 3955 C C . GLU A 1 510 ? 17.425 6.979 -33.304 1.00 78.94 510 GLU A C 1
ATOM 3957 O O . GLU A 1 510 ? 17.693 5.786 -33.242 1.00 78.94 510 GLU A O 1
ATOM 3962 N N . LYS A 1 511 ? 18.080 7.783 -34.148 1.00 84.50 511 LYS A N 1
ATOM 3963 C CA . LYS A 1 511 ? 19.056 7.319 -35.150 1.00 84.50 511 LYS A CA 1
ATOM 3964 C C . LYS A 1 511 ? 20.466 7.101 -34.588 1.00 84.50 511 LYS A C 1
ATOM 3966 O O . LYS A 1 511 ? 21.196 6.265 -35.111 1.00 84.50 511 LYS A O 1
ATOM 3971 N N . LYS A 1 512 ? 20.854 7.866 -33.563 1.00 88.00 512 LYS A N 1
ATOM 3972 C CA . LYS A 1 512 ? 22.184 7.859 -32.924 1.00 88.00 512 LYS A CA 1
ATOM 3973 C C . LYS A 1 512 ? 22.116 8.435 -31.507 1.00 88.00 512 LYS A C 1
ATOM 3975 O O . LYS A 1 512 ? 21.184 9.180 -31.195 1.00 88.00 512 LYS A O 1
ATOM 3980 N N . ILE A 1 513 ? 23.112 8.134 -30.675 1.00 91.62 513 ILE A N 1
ATOM 3981 C CA . ILE A 1 513 ? 23.303 8.787 -29.371 1.00 91.62 513 ILE A CA 1
ATOM 3982 C C . ILE A 1 513 ? 24.111 10.073 -29.583 1.00 91.62 513 ILE A C 1
ATOM 3984 O O . ILE A 1 513 ? 24.987 10.130 -30.451 1.00 91.62 513 ILE A O 1
ATOM 3988 N N . SER A 1 514 ? 23.838 11.106 -28.784 1.00 92.94 514 SER A N 1
ATOM 3989 C CA . SER A 1 514 ? 24.732 12.258 -28.650 1.00 92.94 514 SER A CA 1
ATOM 3990 C C . SER A 1 514 ? 24.966 12.652 -27.196 1.00 92.94 514 SER A C 1
ATOM 3992 O O . SER A 1 514 ? 23.983 12.825 -26.480 1.00 92.94 514 SER A O 1
ATOM 3994 N N . LEU A 1 515 ? 26.223 12.868 -26.803 1.00 93.75 515 LEU A N 1
ATOM 3995 C CA . LEU A 1 515 ? 26.614 13.498 -25.531 1.00 93.75 515 LEU A CA 1
ATOM 3996 C C . LEU A 1 515 ? 27.073 14.931 -25.822 1.00 93.75 515 LEU A C 1
ATOM 3998 O O . LEU A 1 515 ? 27.765 15.134 -26.822 1.00 93.75 515 LEU A O 1
ATOM 4002 N N . SER A 1 516 ? 26.707 15.910 -24.996 1.00 93.38 516 SER A N 1
ATOM 4003 C CA . SER A 1 516 ? 27.079 17.324 -25.197 1.00 93.38 516 SER A CA 1
ATOM 4004 C C . SER A 1 516 ? 27.817 17.839 -23.962 1.00 93.38 516 SER A C 1
ATOM 4006 O O . SER A 1 516 ? 27.271 17.760 -22.879 1.00 93.38 516 SER A O 1
ATOM 4008 N N . PHE A 1 517 ? 29.032 18.354 -24.108 1.00 93.06 517 PHE A N 1
ATOM 4009 C CA . PHE A 1 517 ? 29.883 18.770 -22.990 1.00 93.06 517 PHE A CA 1
ATOM 4010 C C . PHE A 1 517 ? 30.311 20.231 -23.145 1.00 93.06 517 PHE A C 1
ATOM 4012 O O . PHE A 1 517 ? 30.547 20.692 -24.265 1.00 93.06 517 PHE A O 1
ATOM 4019 N N . GLY A 1 518 ? 30.443 20.958 -22.039 1.00 90.38 518 GLY A N 1
ATOM 4020 C CA . GLY A 1 518 ? 30.943 22.328 -22.020 1.00 90.38 518 GLY A CA 1
ATOM 4021 C C . GLY A 1 518 ? 32.467 22.411 -22.144 1.00 90.38 518 GLY A C 1
ATOM 4022 O O . GLY A 1 518 ? 33.203 21.439 -21.962 1.00 90.38 518 GLY A O 1
ATOM 4023 N N . ILE A 1 519 ? 32.969 23.616 -22.420 1.00 87.00 519 ILE A N 1
ATOM 4024 C CA . ILE A 1 519 ? 34.415 23.877 -22.537 1.00 87.00 519 ILE A CA 1
ATOM 4025 C C . ILE A 1 519 ? 35.212 23.547 -21.258 1.00 87.00 519 ILE A C 1
ATOM 4027 O O . ILE A 1 519 ? 36.383 23.177 -21.340 1.00 87.00 519 ILE A O 1
ATOM 4031 N N . ASN A 1 520 ? 34.599 23.629 -20.074 1.00 85.56 520 ASN A N 1
ATOM 4032 C CA . ASN A 1 520 ? 35.265 23.259 -18.821 1.00 85.56 520 ASN A CA 1
ATOM 4033 C C . ASN A 1 520 ? 35.434 21.739 -18.682 1.00 85.56 520 ASN A C 1
ATOM 4035 O O . ASN A 1 520 ? 36.446 21.282 -18.157 1.00 85.56 520 ASN A O 1
ATOM 4039 N N . ASP A 1 521 ? 34.511 20.949 -19.223 1.00 88.00 521 ASP A N 1
ATOM 4040 C CA . ASP A 1 521 ? 34.536 19.486 -19.114 1.00 88.00 521 ASP A CA 1
ATOM 4041 C C . ASP A 1 521 ? 35.580 18.891 -20.071 1.00 88.00 521 ASP A C 1
ATOM 4043 O O . ASP A 1 521 ? 36.218 17.878 -19.776 1.00 88.00 521 ASP A O 1
ATOM 4047 N N . MET A 1 522 ? 35.837 19.587 -21.186 1.00 85.81 522 MET A N 1
ATOM 4048 C CA . MET A 1 522 ? 37.006 19.351 -22.037 1.00 85.81 522 MET A CA 1
ATOM 4049 C C . MET A 1 522 ? 38.313 19.549 -21.254 1.00 85.81 522 MET A C 1
ATOM 4051 O O . MET A 1 522 ? 39.168 18.667 -21.283 1.00 85.81 522 MET A O 1
ATOM 4055 N N . LYS A 1 523 ? 38.453 20.662 -20.515 1.00 85.56 523 LYS A N 1
ATOM 4056 C CA . LYS A 1 523 ? 39.649 20.957 -19.695 1.00 85.56 523 LYS A CA 1
ATOM 4057 C C . LYS A 1 523 ? 39.861 19.939 -18.569 1.00 85.56 523 LYS A C 1
ATOM 4059 O O . LYS A 1 523 ? 40.998 19.585 -18.286 1.00 85.56 523 LYS A O 1
ATOM 4064 N N . LYS A 1 524 ? 38.780 19.429 -17.969 1.00 85.44 524 LYS A N 1
ATOM 4065 C CA . LYS A 1 524 ? 38.804 18.360 -16.951 1.00 85.44 524 LYS A CA 1
ATOM 4066 C C . LYS A 1 524 ? 39.080 16.953 -17.512 1.00 85.44 524 LYS A C 1
ATOM 4068 O O . LYS A 1 524 ? 39.059 15.986 -16.759 1.00 85.44 524 LYS A O 1
ATOM 4073 N N . GLY A 1 525 ? 39.255 16.793 -18.828 1.00 89.00 525 GLY A N 1
ATOM 4074 C CA . GLY A 1 525 ? 39.463 15.486 -19.465 1.00 89.00 525 GLY A CA 1
ATOM 4075 C C . GLY A 1 525 ? 38.222 14.581 -19.526 1.00 89.00 525 GLY A C 1
ATOM 4076 O O . GLY A 1 525 ? 38.307 13.469 -20.045 1.00 89.00 525 GLY A O 1
ATOM 4077 N N . ILE A 1 526 ? 37.052 15.052 -19.077 1.00 92.81 526 ILE A N 1
ATOM 4078 C CA . ILE A 1 526 ? 35.793 14.284 -19.019 1.00 92.81 526 ILE A CA 1
ATOM 4079 C C . ILE A 1 526 ? 35.373 13.793 -20.411 1.00 92.81 526 ILE A C 1
ATOM 4081 O O . ILE A 1 526 ? 34.904 12.670 -20.580 1.00 92.81 526 ILE A O 1
ATOM 4085 N N . VAL A 1 527 ? 35.607 14.611 -21.437 1.00 94.31 527 VAL A N 1
ATOM 4086 C CA . VAL A 1 527 ? 35.331 14.250 -22.836 1.00 94.31 527 VAL A CA 1
ATOM 4087 C C . VAL A 1 527 ? 36.243 13.114 -23.319 1.00 94.31 527 VAL A C 1
ATOM 4089 O O . VAL A 1 527 ? 35.806 12.264 -24.095 1.00 94.31 527 VAL A O 1
ATOM 4092 N N . THR A 1 528 ? 37.491 13.060 -22.846 1.00 94.75 528 THR A N 1
ATOM 4093 C CA . THR A 1 528 ? 38.444 11.980 -23.150 1.00 94.75 528 THR A CA 1
ATOM 4094 C C . THR A 1 528 ? 38.040 10.681 -22.451 1.00 94.75 528 THR A C 1
ATOM 4096 O O . THR A 1 528 ? 38.043 9.629 -23.089 1.00 94.75 528 THR A O 1
ATOM 4099 N N . ASP A 1 529 ? 37.611 10.765 -21.189 1.00 95.62 529 ASP A N 1
ATOM 4100 C CA . ASP A 1 529 ? 37.059 9.653 -20.401 1.00 95.62 529 ASP A CA 1
ATOM 4101 C C . ASP A 1 529 ? 35.800 9.061 -21.072 1.00 95.62 529 ASP A C 1
ATOM 4103 O O . ASP A 1 529 ? 35.726 7.863 -21.349 1.00 95.62 529 ASP A O 1
ATOM 4107 N N . ALA A 1 530 ? 34.854 9.911 -21.487 1.00 96.06 530 ALA A N 1
ATOM 4108 C CA . ALA A 1 530 ? 33.672 9.488 -22.240 1.00 96.06 530 ALA A CA 1
ATOM 4109 C C . ALA A 1 530 ? 34.026 8.828 -23.592 1.00 96.06 530 ALA A C 1
ATOM 4111 O O . ALA A 1 530 ? 33.439 7.806 -23.952 1.00 96.06 530 ALA A O 1
ATOM 4112 N N . ILE A 1 531 ? 35.009 9.362 -24.333 1.00 96.50 531 ILE A N 1
ATOM 4113 C CA . ILE A 1 531 ? 35.518 8.756 -25.580 1.00 96.50 531 ILE A CA 1
ATOM 4114 C C . ILE A 1 531 ? 36.143 7.379 -25.322 1.00 96.50 531 ILE A C 1
ATOM 4116 O O . ILE A 1 531 ? 35.894 6.450 -26.093 1.00 96.50 531 ILE A O 1
ATOM 4120 N N . HIS A 1 532 ? 36.938 7.242 -24.258 1.00 96.75 532 HIS A N 1
ATOM 4121 C CA . HIS A 1 532 ? 37.526 5.969 -23.845 1.00 96.75 532 HIS A CA 1
ATOM 4122 C C . HIS A 1 532 ? 36.425 4.948 -23.540 1.00 96.75 532 HIS A C 1
ATOM 4124 O O . HIS A 1 532 ? 36.426 3.862 -24.119 1.00 96.75 532 HIS A O 1
ATOM 4130 N N . CYS A 1 533 ? 35.428 5.323 -22.734 1.00 96.56 533 CYS A N 1
ATOM 4131 C CA . CYS A 1 533 ? 34.340 4.422 -22.362 1.00 96.56 533 CYS A CA 1
ATOM 4132 C C . CYS A 1 533 ? 33.517 3.951 -23.576 1.00 96.56 533 CYS A C 1
ATOM 4134 O O . CYS A 1 533 ? 33.197 2.766 -23.673 1.00 96.56 533 CYS A O 1
ATOM 4136 N N . ILE A 1 534 ? 33.224 4.829 -24.548 1.00 94.88 534 ILE A N 1
ATOM 4137 C CA . ILE A 1 534 ? 32.539 4.442 -25.802 1.00 94.88 534 ILE A CA 1
ATOM 4138 C C . ILE A 1 534 ? 33.369 3.429 -26.604 1.00 94.88 534 ILE A C 1
ATOM 4140 O O . ILE A 1 534 ? 32.812 2.460 -27.130 1.00 94.88 534 ILE A O 1
ATOM 4144 N N . LYS A 1 535 ? 34.690 3.639 -26.697 1.00 94.38 535 LYS A N 1
ATOM 4145 C CA . LYS A 1 535 ? 35.596 2.729 -27.409 1.00 94.38 535 LYS A CA 1
ATOM 4146 C C . LYS A 1 535 ? 35.673 1.358 -26.740 1.00 94.38 535 LYS A C 1
ATOM 4148 O O . LYS A 1 535 ? 35.466 0.372 -27.435 1.00 94.38 535 LYS A O 1
ATOM 4153 N N . GLN A 1 536 ? 35.906 1.294 -25.429 1.00 94.31 536 GLN A N 1
ATOM 4154 C CA . GLN A 1 536 ? 36.011 0.013 -24.716 1.00 94.31 536 GLN A CA 1
ATOM 4155 C C . GLN A 1 536 ? 34.692 -0.768 -24.732 1.00 94.31 536 GLN A C 1
ATOM 4157 O O . GLN A 1 536 ? 34.683 -1.966 -24.989 1.00 94.31 536 GLN A O 1
ATOM 4162 N N . THR A 1 537 ? 33.561 -0.088 -24.519 1.00 91.31 537 THR A N 1
ATOM 4163 C CA . THR A 1 537 ? 32.262 -0.766 -24.374 1.00 91.31 537 THR A CA 1
ATOM 4164 C C . THR A 1 537 ? 31.700 -1.290 -25.701 1.00 91.31 537 THR A C 1
ATOM 4166 O O . THR A 1 537 ? 31.042 -2.328 -25.725 1.00 91.31 537 THR A O 1
ATOM 4169 N N . PHE A 1 538 ? 31.907 -0.567 -26.811 1.00 90.31 538 PHE A N 1
ATOM 4170 C CA . PHE A 1 538 ? 31.225 -0.857 -28.084 1.00 90.31 538 PHE A CA 1
ATOM 4171 C C . PHE A 1 538 ? 32.125 -0.865 -29.327 1.00 90.31 538 PHE A C 1
ATOM 4173 O O . PHE A 1 538 ? 31.654 -1.252 -30.393 1.00 90.31 538 PHE A O 1
ATOM 4180 N N . ASN A 1 539 ? 33.376 -0.405 -29.228 1.00 89.19 539 ASN A N 1
ATOM 4181 C CA . ASN A 1 539 ? 34.318 -0.254 -30.346 1.00 89.19 539 ASN A CA 1
ATOM 4182 C C . ASN A 1 539 ? 33.719 0.435 -31.599 1.00 89.19 539 ASN A C 1
ATOM 4184 O O . ASN A 1 539 ? 33.967 0.042 -32.739 1.00 89.19 539 ASN A O 1
ATOM 4188 N N . VAL A 1 540 ? 32.888 1.466 -31.391 1.00 89.88 540 VAL A N 1
ATOM 4189 C CA . VAL A 1 540 ? 32.226 2.217 -32.474 1.00 89.88 540 VAL A CA 1
ATOM 4190 C C . VAL A 1 540 ? 32.946 3.520 -32.817 1.00 89.88 540 VAL A C 1
ATOM 4192 O O . VAL A 1 540 ? 33.531 4.187 -31.964 1.00 89.88 540 VAL A O 1
ATOM 4195 N N . SER A 1 541 ? 32.824 3.937 -34.079 1.00 89.00 541 SER A N 1
ATOM 4196 C CA . SER A 1 541 ? 33.250 5.256 -34.554 1.00 89.00 541 SER A CA 1
ATOM 4197 C C . SER A 1 541 ? 32.528 6.394 -33.818 1.00 89.00 541 SER A C 1
ATOM 4199 O O . SER A 1 541 ? 31.302 6.359 -33.671 1.00 89.00 541 SER A O 1
ATOM 4201 N N . ILE A 1 542 ? 33.272 7.437 -33.438 1.00 94.00 542 ILE A N 1
ATOM 4202 C CA . ILE A 1 542 ? 32.754 8.625 -32.744 1.00 94.00 542 ILE A CA 1
ATOM 4203 C C . ILE A 1 542 ? 32.977 9.852 -33.629 1.00 94.00 542 ILE A C 1
ATOM 4205 O O . ILE A 1 542 ? 34.117 10.229 -33.897 1.00 94.00 542 ILE A O 1
ATOM 4209 N N . ASN A 1 543 ? 31.896 10.507 -34.047 1.00 93.94 543 ASN A N 1
ATOM 4210 C CA . ASN A 1 543 ? 31.958 11.808 -34.709 1.00 93.94 543 ASN A CA 1
ATOM 4211 C C . ASN A 1 543 ? 32.001 12.916 -33.640 1.00 93.94 543 ASN A C 1
ATOM 4213 O O . ASN A 1 543 ? 31.215 12.895 -32.690 1.00 93.94 543 ASN A O 1
ATOM 4217 N N . LYS A 1 544 ? 32.931 13.868 -33.782 1.00 94.38 544 LYS A N 1
ATOM 4218 C CA . LYS A 1 544 ? 33.123 14.997 -32.863 1.00 94.38 544 LYS A CA 1
ATOM 4219 C C . LYS A 1 544 ? 32.703 16.293 -33.559 1.00 94.38 544 LYS A C 1
ATOM 4221 O O . LYS A 1 544 ? 33.322 16.673 -34.547 1.00 94.38 544 LYS A O 1
ATOM 4226 N N . GLN A 1 545 ? 31.702 16.989 -33.028 1.00 93.19 545 GLN A N 1
ATOM 4227 C CA . GLN A 1 545 ? 31.265 18.298 -33.517 1.00 93.19 545 GLN A CA 1
ATOM 4228 C C . GLN A 1 545 ? 31.565 19.363 -32.458 1.00 93.19 545 GLN A C 1
ATOM 4230 O O . GLN A 1 545 ? 30.996 19.323 -31.369 1.00 93.19 545 GLN A O 1
ATOM 4235 N N . MET A 1 546 ? 32.431 20.329 -32.764 1.00 91.06 546 MET A N 1
ATOM 4236 C CA . MET A 1 546 ? 32.627 21.487 -31.884 1.00 91.06 546 MET A CA 1
ATOM 4237 C C . MET A 1 546 ? 31.383 22.378 -31.912 1.00 91.06 546 MET A C 1
ATOM 4239 O O . MET A 1 546 ? 30.804 22.615 -32.973 1.00 91.06 546 MET A O 1
ATOM 4243 N N . GLN A 1 547 ? 30.972 22.864 -30.745 1.00 85.12 547 GLN A N 1
ATOM 4244 C CA . GLN A 1 547 ? 29.901 23.843 -30.603 1.00 85.12 547 GLN A CA 1
ATOM 4245 C C . GLN A 1 547 ? 30.524 25.227 -30.433 1.00 85.12 547 GLN A C 1
ATOM 4247 O O . GLN A 1 547 ? 31.501 25.392 -29.701 1.00 85.12 547 GLN A O 1
ATOM 4252 N N . LYS A 1 548 ? 29.968 26.216 -31.132 1.00 84.94 548 LYS A N 1
ATOM 4253 C CA . LYS A 1 548 ? 30.426 27.605 -31.120 1.00 84.94 548 LYS A CA 1
ATOM 4254 C C . LYS A 1 548 ? 29.305 28.532 -30.673 1.00 84.94 548 LYS A C 1
ATOM 4256 O O . LYS A 1 548 ? 28.130 28.264 -30.927 1.00 84.94 548 LYS A O 1
ATOM 4261 N N . ASN A 1 549 ? 29.672 29.636 -30.034 1.00 78.94 549 ASN A N 1
ATOM 4262 C CA . ASN A 1 549 ? 28.763 30.745 -29.776 1.00 78.94 549 ASN A CA 1
ATOM 4263 C C . ASN A 1 549 ? 28.401 31.426 -31.119 1.00 78.94 549 ASN A C 1
ATOM 4265 O O . ASN A 1 549 ? 29.324 31.844 -31.820 1.00 78.94 549 ASN A O 1
ATOM 4269 N N . PRO A 1 550 ? 27.109 31.568 -31.485 1.00 75.38 550 PRO A N 1
ATOM 4270 C CA . PRO A 1 550 ? 26.704 32.215 -32.738 1.00 75.38 550 PRO A CA 1
ATOM 4271 C C . PRO A 1 550 ? 27.154 33.675 -32.880 1.00 75.38 550 PRO A C 1
ATOM 4273 O O . PRO A 1 550 ? 27.278 34.152 -34.000 1.00 75.38 550 PRO A O 1
ATOM 4276 N N . ILE A 1 551 ? 27.386 34.374 -31.763 1.00 77.81 551 ILE A N 1
ATOM 4277 C CA . ILE A 1 551 ? 27.750 35.798 -31.738 1.00 77.81 551 ILE A CA 1
ATOM 4278 C C . ILE A 1 551 ? 29.274 35.968 -31.706 1.00 77.81 551 ILE A C 1
ATOM 4280 O O . ILE A 1 551 ? 29.822 36.742 -32.481 1.00 77.81 551 ILE A O 1
ATOM 4284 N N . THR A 1 552 ? 29.980 35.239 -30.831 1.00 81.06 552 THR A N 1
ATOM 4285 C CA . THR A 1 552 ? 31.435 35.424 -30.643 1.00 81.06 552 THR A CA 1
ATOM 4286 C C . THR A 1 552 ? 32.309 34.457 -31.447 1.00 81.06 552 THR A C 1
ATOM 4288 O O . THR A 1 552 ? 33.530 34.565 -31.384 1.00 81.06 552 THR A O 1
ATOM 4291 N N . ASN A 1 553 ? 31.729 33.481 -32.164 1.00 81.25 553 ASN A N 1
ATOM 4292 C CA . ASN A 1 553 ? 32.416 32.419 -32.934 1.00 81.25 553 ASN A CA 1
ATOM 4293 C C . ASN A 1 553 ? 33.362 31.502 -32.105 1.00 81.25 553 ASN A C 1
ATOM 4295 O O . ASN A 1 553 ? 33.880 30.501 -32.609 1.00 81.25 553 ASN A O 1
ATOM 4299 N N . GLN A 1 554 ? 33.558 31.798 -30.817 1.00 83.69 554 GLN A N 1
ATOM 4300 C CA . GLN A 1 554 ? 34.354 31.021 -29.869 1.00 83.69 554 GLN A CA 1
ATOM 4301 C C . GLN A 1 554 ? 33.696 29.670 -29.570 1.00 83.69 554 GLN A C 1
ATOM 4303 O O . GLN A 1 554 ? 32.473 29.573 -29.433 1.00 83.69 554 GLN A O 1
ATOM 4308 N N . THR A 1 555 ? 34.513 28.628 -29.416 1.00 82.50 555 THR A N 1
ATOM 4309 C CA . THR A 1 555 ? 34.060 27.303 -28.975 1.00 82.50 555 THR A CA 1
ATOM 4310 C C . THR A 1 555 ? 33.479 27.391 -27.562 1.00 82.50 555 THR A C 1
ATOM 4312 O O . THR A 1 555 ? 34.165 27.832 -26.644 1.00 82.50 555 THR A O 1
ATOM 4315 N N . ASN A 1 556 ? 32.232 26.958 -27.373 1.00 86.75 556 ASN A N 1
ATOM 4316 C CA . ASN A 1 556 ? 31.564 26.920 -26.064 1.00 86.75 556 ASN A CA 1
ATOM 4317 C C . ASN A 1 556 ? 31.380 25.490 -25.519 1.00 86.75 556 ASN A C 1
ATOM 4319 O O . ASN A 1 556 ? 31.170 25.313 -24.317 1.00 86.75 556 ASN A O 1
ATOM 4323 N N . GLY A 1 557 ? 31.531 24.473 -26.370 1.00 90.81 557 GLY A N 1
ATOM 4324 C CA . GLY A 1 557 ? 31.459 23.067 -25.987 1.00 90.81 557 GLY A CA 1
ATOM 4325 C C . GLY A 1 557 ? 31.794 22.113 -27.131 1.00 90.81 557 GLY A C 1
ATOM 4326 O O . GLY A 1 557 ? 32.209 22.524 -28.217 1.00 90.81 557 GLY A O 1
ATOM 4327 N N . ILE A 1 558 ? 31.584 20.823 -26.898 1.00 93.50 558 ILE A N 1
ATOM 4328 C CA . ILE A 1 558 ? 31.775 19.746 -27.871 1.00 93.50 558 ILE A CA 1
ATOM 4329 C C . ILE A 1 558 ? 30.630 18.743 -27.772 1.00 93.50 558 ILE A C 1
ATOM 4331 O O . ILE A 1 558 ? 30.198 18.358 -26.688 1.00 93.50 558 ILE A O 1
ATOM 4335 N N . LYS A 1 559 ? 30.158 18.273 -28.924 1.00 94.06 559 LYS A N 1
ATOM 4336 C CA . LYS A 1 559 ? 29.128 17.250 -29.029 1.00 94.06 559 LYS A CA 1
ATOM 4337 C C . LYS A 1 559 ? 29.692 15.992 -29.678 1.00 94.06 559 LYS A C 1
ATOM 4339 O O . LYS A 1 559 ? 30.157 16.020 -30.817 1.00 94.06 559 LYS A O 1
ATOM 4344 N N . LEU A 1 560 ? 29.658 14.889 -28.939 1.00 95.00 560 LEU A N 1
ATOM 4345 C CA . LEU A 1 560 ? 30.032 13.564 -29.422 1.00 95.00 560 LEU A CA 1
ATOM 4346 C C . LEU A 1 560 ? 28.791 12.876 -29.987 1.00 95.00 560 LEU A C 1
ATOM 4348 O O . LEU A 1 560 ? 27.753 12.861 -29.329 1.00 95.00 560 LEU A O 1
ATOM 4352 N N . TYR A 1 561 ? 28.902 12.258 -31.159 1.00 93.94 561 TYR A N 1
ATOM 4353 C CA . TYR A 1 561 ? 27.880 11.373 -31.717 1.00 93.94 561 TYR A CA 1
ATOM 4354 C C . TYR A 1 561 ? 28.450 9.976 -31.933 1.00 93.94 561 TYR A C 1
ATOM 4356 O O . TYR A 1 561 ? 29.508 9.829 -32.546 1.00 93.94 561 TYR A O 1
ATOM 4364 N N . PHE A 1 562 ? 27.728 8.954 -31.483 1.00 92.75 562 PHE A N 1
ATOM 4365 C CA . PHE A 1 562 ? 28.128 7.557 -31.640 1.00 92.75 562 PHE A CA 1
ATOM 4366 C C . PHE A 1 562 ? 26.912 6.623 -31.694 1.00 92.75 562 PHE A C 1
ATOM 4368 O O . PHE A 1 562 ? 25.789 7.004 -31.343 1.00 92.75 562 PHE A O 1
ATOM 4375 N N . GLY A 1 563 ? 27.151 5.386 -32.130 1.00 88.00 563 GLY A N 1
ATOM 4376 C CA . GLY A 1 563 ? 26.116 4.361 -32.246 1.00 88.00 563 GLY A CA 1
ATOM 4377 C C . GLY A 1 563 ? 25.120 4.589 -33.388 1.00 88.00 563 GLY A C 1
ATOM 4378 O O . GLY A 1 563 ? 25.086 5.637 -34.031 1.00 88.00 563 GLY A O 1
ATOM 4379 N N . GLY A 1 564 ? 24.299 3.567 -33.626 1.00 88.19 564 GLY A N 1
ATOM 4380 C CA . GLY A 1 564 ? 23.162 3.601 -34.549 1.00 88.19 564 GLY A CA 1
ATOM 4381 C C . GLY A 1 564 ? 21.834 3.406 -33.814 1.00 88.19 564 GLY A C 1
ATOM 4382 O O . GLY A 1 564 ? 21.794 3.399 -32.582 1.00 88.19 564 GLY A O 1
ATOM 4383 N N . GLN A 1 565 ? 20.752 3.177 -34.561 1.00 89.62 565 GLN A N 1
ATOM 4384 C CA . GLN A 1 565 ? 19.397 3.073 -34.003 1.00 89.62 565 GLN A CA 1
ATOM 4385 C C . GLN A 1 565 ? 19.241 1.965 -32.948 1.00 89.62 565 GLN A C 1
ATOM 4387 O O . GLN A 1 565 ? 18.577 2.174 -31.933 1.00 89.62 565 GLN A O 1
ATOM 4392 N N . LEU A 1 566 ? 19.913 0.822 -33.126 1.00 88.44 566 LEU A N 1
ATOM 4393 C CA . LEU A 1 566 ? 19.922 -0.254 -32.129 1.00 88.44 566 LEU A CA 1
ATOM 4394 C C . LEU A 1 566 ? 20.569 0.187 -30.802 1.00 88.44 566 LEU A C 1
ATOM 4396 O O . LEU A 1 566 ? 20.022 -0.088 -29.739 1.00 88.44 566 LEU A O 1
ATOM 4400 N N . LEU A 1 567 ? 21.677 0.938 -30.847 1.00 89.50 567 LEU A N 1
ATOM 4401 C CA . LEU A 1 567 ? 22.352 1.431 -29.639 1.00 89.50 567 LEU A CA 1
ATOM 4402 C C . LEU A 1 567 ? 21.573 2.579 -28.975 1.00 89.50 567 LEU A C 1
ATOM 4404 O O . LEU A 1 567 ? 21.462 2.630 -27.752 1.00 89.50 567 LEU A O 1
ATOM 4408 N N . ALA A 1 568 ? 20.963 3.464 -29.768 1.00 89.38 568 ALA A N 1
ATOM 4409 C CA . ALA A 1 568 ? 20.074 4.503 -29.251 1.00 89.38 568 ALA A CA 1
ATOM 4410 C C . ALA A 1 568 ? 18.871 3.903 -28.494 1.00 89.38 568 ALA A C 1
ATOM 4412 O O . ALA A 1 568 ? 18.482 4.426 -27.447 1.00 89.38 568 ALA A O 1
ATOM 4413 N N . LYS A 1 569 ? 18.322 2.776 -28.972 1.00 88.25 569 LYS A N 1
ATOM 4414 C CA . LYS A 1 569 ? 17.269 2.021 -28.273 1.00 88.25 569 LYS A CA 1
ATOM 4415 C C . LYS A 1 569 ? 17.783 1.191 -27.099 1.00 88.25 569 LYS A C 1
ATOM 4417 O O . LYS A 1 569 ? 17.067 1.103 -26.104 1.00 88.25 569 LYS A O 1
ATOM 4422 N N . LEU A 1 570 ? 19.021 0.687 -27.139 1.00 87.50 570 LEU A N 1
ATOM 4423 C CA . LEU A 1 570 ? 19.658 0.076 -25.967 1.00 87.50 570 LEU A CA 1
ATOM 4424 C C . LEU A 1 570 ? 19.632 1.046 -24.777 1.00 87.50 570 LEU A C 1
ATOM 4426 O O . LEU A 1 570 ? 19.049 0.737 -23.740 1.00 87.50 570 LEU A O 1
ATOM 4430 N N . PHE A 1 571 ? 20.179 2.250 -24.963 1.00 87.12 571 PHE A N 1
ATOM 4431 C CA . PHE A 1 571 ? 20.292 3.255 -23.902 1.00 87.12 571 PHE A CA 1
ATOM 4432 C C . PHE A 1 571 ? 18.953 3.872 -23.467 1.00 87.12 571 PHE A C 1
ATOM 4434 O O . PHE A 1 571 ? 18.823 4.260 -22.308 1.00 87.12 571 PHE A O 1
ATOM 4441 N N . SER A 1 572 ? 17.962 3.991 -24.358 1.00 83.38 572 SER A N 1
ATOM 4442 C CA . SER A 1 572 ? 16.709 4.705 -24.051 1.00 83.38 572 SER A CA 1
ATOM 4443 C C . SER A 1 572 ? 15.503 3.824 -23.721 1.00 83.38 572 SER A C 1
ATOM 4445 O O . SER A 1 572 ? 14.667 4.244 -22.924 1.00 83.38 572 SER A O 1
ATOM 4447 N N . GLU A 1 573 ? 15.405 2.627 -24.305 1.00 79.12 573 GLU A N 1
ATOM 4448 C CA . GLU A 1 573 ? 14.219 1.757 -24.237 1.00 79.12 573 GLU A CA 1
ATOM 4449 C C . GLU A 1 573 ? 14.513 0.415 -23.557 1.00 79.12 573 GLU A C 1
ATOM 4451 O O . GLU A 1 573 ? 13.723 -0.015 -22.722 1.00 79.12 573 GLU A O 1
ATOM 4456 N N . MET A 1 574 ? 15.648 -0.228 -23.863 1.00 77.19 574 MET A N 1
ATOM 4457 C CA . MET A 1 574 ? 16.013 -1.535 -23.290 1.00 77.19 574 MET A CA 1
ATOM 4458 C C . MET A 1 574 ? 16.445 -1.402 -21.828 1.00 77.19 574 MET A C 1
ATOM 4460 O O . MET A 1 574 ? 15.846 -2.011 -20.948 1.00 77.19 574 MET A O 1
ATOM 4464 N N . VAL A 1 575 ? 17.429 -0.538 -21.547 1.00 72.94 575 VAL A N 1
ATOM 4465 C CA . VAL A 1 575 ? 17.868 -0.255 -20.166 1.00 72.94 575 VAL A CA 1
ATOM 4466 C C . VAL A 1 575 ? 17.044 0.860 -19.498 1.00 72.94 575 VAL A C 1
ATOM 4468 O O . VAL A 1 575 ? 17.338 1.250 -18.376 1.00 72.94 575 VAL A O 1
ATOM 4471 N N . LYS A 1 576 ? 16.005 1.385 -20.170 1.00 78.56 576 LYS A N 1
ATOM 4472 C CA . LYS A 1 576 ? 15.130 2.490 -19.714 1.00 78.56 576 LYS A CA 1
ATOM 4473 C C . LYS A 1 576 ? 15.807 3.845 -19.406 1.00 78.56 576 LYS A C 1
ATOM 4475 O O . LYS A 1 576 ? 15.181 4.705 -18.804 1.00 78.56 576 LYS A O 1
ATOM 4480 N N . GLY A 1 577 ? 17.019 4.139 -19.886 1.00 81.56 577 GLY A N 1
ATOM 4481 C CA . GLY A 1 577 ? 17.712 5.416 -19.601 1.00 81.56 577 GLY A CA 1
ATOM 4482 C C . GLY A 1 577 ? 17.076 6.706 -20.169 1.00 81.56 577 GLY A C 1
ATOM 4483 O O . GLY A 1 577 ? 17.683 7.778 -20.093 1.00 81.56 577 GLY A O 1
ATOM 4484 N N . GLY A 1 578 ? 15.877 6.638 -20.758 1.00 84.69 578 GLY A N 1
ATOM 4485 C CA . GLY A 1 578 ? 15.095 7.790 -21.216 1.00 84.69 578 GLY A CA 1
ATOM 4486 C C . GLY A 1 578 ? 15.618 8.460 -22.491 1.00 84.69 578 GLY A C 1
ATOM 4487 O O . GLY A 1 578 ? 16.776 8.298 -22.872 1.00 84.69 578 GLY A O 1
ATOM 4488 N N . LYS A 1 579 ? 14.766 9.248 -23.165 1.00 84.25 579 LYS A N 1
ATOM 4489 C CA . LYS A 1 579 ? 15.099 9.947 -24.433 1.00 84.25 579 LYS A CA 1
ATOM 4490 C C . LYS A 1 579 ? 15.390 11.439 -24.267 1.00 84.25 579 LYS A C 1
ATOM 4492 O O . LYS A 1 579 ? 16.218 12.000 -24.981 1.00 84.25 579 LYS A O 1
ATOM 4497 N N . THR A 1 580 ? 14.696 12.075 -23.325 1.00 83.44 580 THR A N 1
ATOM 4498 C CA . THR A 1 580 ? 14.737 13.514 -23.011 1.00 83.44 580 THR A CA 1
ATOM 4499 C C . THR A 1 580 ? 14.946 13.737 -21.510 1.00 83.44 580 THR A C 1
ATOM 4501 O O . THR A 1 580 ? 14.652 12.843 -20.717 1.00 83.44 580 THR A O 1
ATOM 4504 N N . ALA A 1 581 ? 15.369 14.939 -21.103 1.00 84.94 581 ALA A N 1
ATOM 4505 C CA . ALA A 1 581 ? 15.654 15.283 -19.702 1.00 84.94 581 ALA A CA 1
ATOM 4506 C C . ALA A 1 581 ? 14.495 15.001 -18.715 1.00 84.94 581 ALA A C 1
ATOM 4508 O O . ALA A 1 581 ? 14.742 14.573 -17.594 1.00 84.94 581 ALA A O 1
ATOM 4509 N N . LYS A 1 582 ? 13.227 15.177 -19.129 1.00 84.88 582 LYS A N 1
ATOM 4510 C CA . LYS A 1 582 ? 12.048 14.851 -18.294 1.00 84.88 582 LYS A CA 1
ATOM 4511 C C . LYS A 1 582 ? 11.807 13.345 -18.138 1.00 84.88 582 LYS A C 1
ATOM 4513 O O . LYS A 1 582 ? 11.194 12.923 -17.168 1.00 84.88 582 LYS A O 1
ATOM 4518 N N . THR A 1 583 ? 12.271 12.553 -19.103 1.00 87.38 583 THR A N 1
ATOM 4519 C CA . THR A 1 583 ? 12.111 11.088 -19.157 1.00 87.38 583 THR A CA 1
ATOM 4520 C C . THR A 1 583 ? 13.350 10.330 -18.681 1.00 87.38 583 THR A C 1
ATOM 4522 O O . THR A 1 583 ? 13.377 9.112 -18.791 1.00 87.38 583 THR A O 1
ATOM 4525 N N . LYS A 1 584 ? 14.399 11.025 -18.217 1.00 91.88 584 LYS A N 1
ATOM 4526 C CA . LYS A 1 584 ? 15.570 10.373 -17.624 1.00 91.88 584 LYS A CA 1
ATOM 4527 C C . LYS A 1 584 ? 15.173 9.656 -16.338 1.00 91.88 584 LYS A C 1
ATOM 4529 O O . LYS A 1 584 ? 14.396 10.187 -15.544 1.00 91.88 584 LYS A O 1
ATOM 4534 N N . GLU A 1 585 ? 15.755 8.489 -16.138 1.00 93.75 585 GLU A N 1
ATOM 4535 C CA . GLU A 1 585 ? 15.659 7.652 -14.946 1.00 93.75 585 GLU A CA 1
ATOM 4536 C C . GLU A 1 585 ? 16.928 6.790 -14.877 1.00 93.75 585 GLU A C 1
ATOM 4538 O O . GLU A 1 585 ? 17.583 6.596 -15.906 1.00 93.75 585 GLU A O 1
ATOM 4543 N N . VAL A 1 586 ? 17.332 6.334 -13.686 1.00 94.69 586 VAL A N 1
ATOM 4544 C CA . VAL A 1 586 ? 18.506 5.446 -13.573 1.00 94.69 586 VAL A CA 1
ATOM 4545 C C . VAL A 1 586 ? 18.120 4.079 -14.144 1.00 94.69 586 VAL A C 1
ATOM 4547 O O . VAL A 1 586 ? 17.127 3.498 -13.693 1.00 94.69 586 VAL A O 1
ATOM 4550 N N . PRO A 1 587 ? 18.884 3.537 -15.109 1.00 91.69 587 PRO A N 1
ATOM 4551 C CA . PRO A 1 587 ? 18.656 2.197 -15.628 1.00 91.69 587 PRO A CA 1
ATOM 4552 C C . PRO A 1 587 ? 18.633 1.151 -14.521 1.00 91.69 587 PRO A C 1
ATOM 4554 O O . PRO A 1 587 ? 19.555 1.097 -13.710 1.00 91.69 587 PRO A O 1
ATOM 4557 N N . TYR A 1 588 ? 17.615 0.285 -14.508 1.00 88.75 588 TYR A N 1
ATOM 4558 C CA . TYR A 1 588 ? 17.428 -0.668 -13.406 1.00 88.75 588 TYR A CA 1
ATOM 4559 C C . TYR A 1 588 ? 18.640 -1.590 -13.200 1.00 88.75 588 TYR A C 1
ATOM 4561 O O . TYR A 1 588 ? 18.908 -2.012 -12.081 1.00 88.75 588 TYR A O 1
ATOM 4569 N N . ILE A 1 589 ? 19.417 -1.847 -14.258 1.00 91.56 589 ILE A N 1
ATOM 4570 C CA . ILE A 1 589 ? 20.682 -2.584 -14.186 1.00 91.56 589 ILE A CA 1
ATOM 4571 C C . ILE A 1 589 ? 21.664 -1.989 -13.163 1.00 91.56 589 ILE A C 1
ATOM 4573 O O . ILE A 1 589 ? 22.315 -2.744 -12.453 1.00 91.56 589 ILE A O 1
ATOM 4577 N N . ILE A 1 590 ? 21.708 -0.661 -12.998 1.00 94.81 590 ILE A N 1
ATOM 4578 C CA . ILE A 1 590 ? 22.610 0.016 -12.054 1.00 94.81 590 ILE A CA 1
ATOM 4579 C C . ILE A 1 590 ? 22.202 -0.257 -10.595 1.00 94.81 590 ILE A C 1
ATOM 4581 O O . ILE A 1 590 ? 23.060 -0.339 -9.724 1.00 94.81 590 ILE A O 1
ATOM 4585 N N . PHE A 1 591 ? 20.917 -0.495 -10.310 1.00 93.50 591 PHE A N 1
ATOM 4586 C CA . PHE A 1 591 ? 20.483 -0.908 -8.968 1.00 93.50 591 PHE A CA 1
ATOM 4587 C C . PHE A 1 591 ? 20.866 -2.362 -8.617 1.00 93.50 591 PHE A C 1
ATOM 4589 O O . PHE A 1 591 ? 20.706 -2.748 -7.459 1.00 93.50 591 PHE A O 1
ATOM 4596 N N . ASN A 1 592 ? 21.335 -3.162 -9.590 1.00 94.44 592 ASN A N 1
ATOM 4597 C CA . ASN A 1 592 ? 21.561 -4.613 -9.468 1.00 94.44 592 ASN A CA 1
ATOM 4598 C C . ASN A 1 592 ? 23.018 -5.059 -9.723 1.00 94.44 592 ASN A C 1
ATOM 4600 O O . ASN A 1 592 ? 23.274 -6.242 -9.965 1.00 94.44 592 ASN A O 1
ATOM 4604 N N . VAL A 1 593 ? 23.967 -4.120 -9.711 1.00 94.56 593 VAL A N 1
ATOM 4605 C CA . VAL A 1 593 ? 25.407 -4.369 -9.905 1.00 94.56 593 VAL A CA 1
ATOM 4606 C C . VAL A 1 593 ? 26.193 -4.099 -8.614 1.00 94.56 593 VAL A C 1
ATOM 4608 O O . VAL A 1 593 ? 25.723 -3.323 -7.776 1.00 94.56 593 VAL A O 1
ATOM 4611 N N . PRO A 1 594 ? 27.392 -4.690 -8.443 1.00 94.81 594 PRO A N 1
ATOM 4612 C CA . PRO A 1 594 ? 28.297 -4.374 -7.338 1.00 94.81 594 PRO A CA 1
ATOM 4613 C C . PRO A 1 594 ? 28.575 -2.875 -7.168 1.00 94.81 594 PRO A C 1
ATOM 4615 O O . PRO A 1 594 ? 28.605 -2.108 -8.131 1.00 94.81 594 PRO A O 1
ATOM 4618 N N . ASP A 1 595 ? 28.840 -2.460 -5.931 1.00 94.06 595 ASP A N 1
ATOM 4619 C CA . ASP A 1 595 ? 28.879 -1.042 -5.553 1.00 94.06 595 ASP A CA 1
ATOM 4620 C C . ASP A 1 595 ? 29.979 -0.234 -6.249 1.00 94.06 595 ASP A C 1
ATOM 4622 O O . ASP A 1 595 ? 29.763 0.931 -6.577 1.00 94.06 595 ASP A O 1
ATOM 4626 N N . HIS A 1 596 ? 31.107 -0.856 -6.602 1.00 93.81 596 HIS A N 1
ATOM 4627 C CA . HIS A 1 596 ? 32.132 -0.199 -7.417 1.00 93.81 596 HIS A CA 1
ATOM 4628 C C . HIS A 1 596 ? 31.604 0.193 -8.816 1.00 93.81 596 HIS A C 1
ATOM 4630 O O . HIS A 1 596 ? 31.939 1.262 -9.322 1.00 93.81 596 HIS A O 1
ATOM 4636 N N . LEU A 1 597 ? 30.701 -0.597 -9.413 1.00 95.75 597 LEU A N 1
ATOM 4637 C CA . LEU A 1 597 ? 30.047 -0.266 -10.686 1.00 95.75 597 LEU A CA 1
ATOM 4638 C C . LEU A 1 597 ? 28.955 0.808 -10.523 1.00 95.75 597 LEU A C 1
ATOM 4640 O O . LEU A 1 597 ? 28.740 1.604 -11.441 1.00 95.75 597 LEU A O 1
ATOM 4644 N N . LYS A 1 598 ? 28.307 0.898 -9.353 1.00 95.38 598 LYS A N 1
ATOM 4645 C CA . LYS A 1 598 ? 27.393 2.010 -9.015 1.00 95.38 598 LYS A CA 1
ATOM 4646 C C . LYS A 1 598 ? 28.139 3.329 -8.837 1.00 95.38 598 LYS A C 1
ATOM 4648 O O . LYS A 1 598 ? 27.697 4.354 -9.354 1.00 95.38 598 LYS A O 1
ATOM 4653 N N . ILE A 1 599 ? 29.282 3.296 -8.150 1.00 95.06 599 ILE A N 1
ATOM 4654 C CA . ILE A 1 599 ? 30.190 4.441 -8.012 1.00 95.06 599 ILE A CA 1
ATOM 4655 C C . ILE A 1 599 ? 30.678 4.897 -9.389 1.00 95.06 599 ILE A C 1
ATOM 4657 O O . ILE A 1 599 ? 30.709 6.095 -9.645 1.00 95.06 599 ILE A O 1
ATOM 4661 N N . GLU A 1 600 ? 30.962 3.982 -10.318 1.00 96.69 600 GLU A N 1
ATOM 4662 C CA . GLU A 1 600 ? 31.332 4.341 -11.693 1.00 96.69 600 GLU A CA 1
ATOM 4663 C C . GLU A 1 600 ? 30.182 4.982 -12.494 1.00 96.69 600 GLU A C 1
ATOM 4665 O O . GLU A 1 600 ? 30.405 5.967 -13.203 1.00 96.69 600 GLU A O 1
ATOM 4670 N N . PHE A 1 601 ? 28.931 4.541 -12.310 1.00 96.88 601 PHE A N 1
ATOM 4671 C CA . PHE A 1 601 ? 27.769 5.276 -12.829 1.00 96.88 601 PHE A CA 1
ATOM 4672 C C . PHE A 1 601 ? 27.648 6.681 -12.216 1.00 96.88 601 PHE A C 1
ATOM 4674 O O . PHE A 1 601 ? 27.495 7.659 -12.955 1.00 96.88 601 PHE A O 1
ATOM 4681 N N . LEU A 1 602 ? 27.747 6.809 -10.886 1.00 96.06 602 LEU A N 1
ATOM 4682 C CA . LEU A 1 602 ? 27.696 8.111 -10.211 1.00 96.06 602 LEU A CA 1
ATOM 4683 C C . LEU A 1 602 ? 28.844 9.019 -10.656 1.00 96.06 602 LEU A C 1
ATOM 4685 O O . LEU A 1 602 ? 28.627 10.210 -10.844 1.00 96.06 602 LEU A O 1
ATOM 4689 N N . LYS A 1 603 ? 30.033 8.469 -10.900 1.00 95.81 603 LYS A N 1
ATOM 4690 C CA . LYS A 1 603 ? 31.205 9.173 -11.428 1.00 95.81 603 LYS A CA 1
ATOM 4691 C C . LYS A 1 603 ? 30.946 9.728 -12.824 1.00 95.81 603 LYS A C 1
ATOM 4693 O O . LYS A 1 603 ? 31.244 10.892 -13.063 1.00 95.81 603 LYS A O 1
ATOM 4698 N N . GLY A 1 604 ? 30.315 8.959 -13.714 1.00 95.50 604 GLY A N 1
ATOM 4699 C CA . GLY A 1 604 ? 29.854 9.466 -15.011 1.00 95.50 604 GLY A CA 1
ATOM 4700 C C . GLY A 1 604 ? 28.786 10.562 -14.884 1.00 95.50 604 GLY A C 1
ATOM 4701 O O . GLY A 1 604 ? 28.893 11.613 -15.514 1.00 95.50 604 GLY A O 1
ATOM 4702 N N . TYR A 1 605 ? 27.772 10.354 -14.039 1.00 96.56 605 TYR A N 1
ATOM 4703 C CA . TYR A 1 605 ? 26.662 11.301 -13.881 1.00 96.56 605 TYR A CA 1
ATOM 4704 C C . TYR A 1 605 ? 27.094 12.624 -13.220 1.00 96.56 605 TYR A C 1
ATOM 4706 O O . TYR A 1 605 ? 26.833 13.705 -13.747 1.00 96.56 605 TYR A O 1
ATOM 4714 N N . LEU A 1 606 ? 27.807 12.545 -12.093 1.00 95.25 606 LEU A N 1
ATOM 4715 C CA . LEU A 1 606 ? 28.272 13.695 -11.315 1.00 95.25 606 LEU A CA 1
ATOM 4716 C C . LEU A 1 606 ? 29.434 14.444 -11.983 1.00 95.25 606 LEU A C 1
ATOM 4718 O O . LEU A 1 606 ? 29.611 15.624 -11.704 1.00 95.25 606 LEU A O 1
ATOM 4722 N N . ARG A 1 607 ? 30.194 13.828 -12.898 1.00 92.75 607 ARG A N 1
ATOM 4723 C CA . ARG A 1 607 ? 31.151 14.577 -13.735 1.00 92.75 607 ARG A CA 1
ATOM 4724 C C . ARG A 1 607 ? 30.463 15.452 -14.787 1.00 92.75 607 ARG A C 1
ATOM 4726 O O . ARG A 1 607 ? 31.028 16.479 -15.132 1.00 92.75 607 ARG A O 1
ATOM 4733 N N . GLY A 1 608 ? 29.282 15.068 -15.283 1.00 89.75 608 GLY A N 1
ATOM 4734 C CA . GLY A 1 608 ? 28.483 15.902 -16.192 1.00 89.75 608 GLY A CA 1
ATOM 4735 C C . GLY A 1 608 ? 27.697 16.991 -15.454 1.00 89.75 608 GLY A C 1
ATOM 4736 O O . GLY A 1 608 ? 28.009 18.173 -15.552 1.00 89.75 608 GLY A O 1
ATOM 4737 N N . ASP A 1 609 ? 26.712 16.580 -14.652 1.00 88.69 609 ASP A N 1
ATOM 4738 C CA . ASP A 1 609 ? 25.714 17.475 -14.033 1.00 88.69 609 ASP A CA 1
ATOM 4739 C C . ASP A 1 609 ? 26.069 17.889 -12.581 1.00 88.69 609 ASP A C 1
ATOM 4741 O O . ASP A 1 609 ? 25.359 18.660 -11.931 1.00 88.69 609 ASP A O 1
ATOM 4745 N N . GLY A 1 610 ? 27.174 17.379 -12.027 1.00 89.12 610 GLY A N 1
ATOM 4746 C CA . GLY A 1 610 ? 27.579 17.646 -10.646 1.00 89.12 610 GLY A CA 1
ATOM 4747 C C . GLY A 1 610 ? 28.343 18.961 -10.455 1.00 89.12 610 GLY A C 1
ATOM 4748 O O . GLY A 1 610 ? 29.237 19.333 -11.209 1.00 89.12 610 GLY A O 1
ATOM 4749 N N . THR A 1 611 ? 28.012 19.667 -9.377 1.00 89.25 611 THR A N 1
ATOM 4750 C CA . THR A 1 611 ? 28.648 20.908 -8.927 1.00 89.25 611 THR A CA 1
ATOM 4751 C C . THR A 1 611 ? 29.094 20.761 -7.474 1.00 89.25 611 THR A C 1
ATOM 4753 O O . THR A 1 611 ? 28.256 20.531 -6.598 1.00 89.25 611 THR A O 1
ATOM 4756 N N . ILE A 1 612 ? 30.387 20.969 -7.204 1.00 90.88 612 ILE A N 1
ATOM 4757 C CA . ILE A 1 612 ? 30.906 21.147 -5.839 1.00 90.88 612 ILE A CA 1
ATOM 4758 C C . ILE A 1 612 ? 30.763 22.613 -5.424 1.00 90.88 612 ILE A C 1
ATOM 4760 O O . ILE A 1 612 ? 31.057 23.525 -6.200 1.00 90.88 612 ILE A O 1
ATOM 4764 N N . ARG A 1 613 ? 30.331 22.843 -4.186 1.00 89.75 613 ARG A N 1
ATOM 4765 C CA . ARG A 1 613 ? 30.242 24.151 -3.538 1.00 89.75 613 ARG A CA 1
ATOM 4766 C C . ARG A 1 613 ? 30.885 24.068 -2.163 1.00 89.75 613 ARG A C 1
ATOM 4768 O O . ARG A 1 613 ? 30.438 23.293 -1.328 1.00 89.75 613 ARG A O 1
ATOM 4775 N N . ILE A 1 614 ? 31.895 24.896 -1.931 1.00 88.81 614 ILE A N 1
ATOM 4776 C CA . ILE A 1 614 ? 32.533 25.095 -0.628 1.00 88.81 614 ILE A CA 1
ATOM 4777 C C . ILE A 1 614 ? 32.182 26.509 -0.162 1.00 88.81 614 ILE A C 1
ATOM 4779 O O . ILE A 1 614 ? 32.250 27.462 -0.940 1.00 88.81 614 ILE A O 1
ATOM 4783 N N . ARG A 1 615 ? 31.750 26.643 1.093 1.00 86.00 615 ARG A N 1
ATOM 4784 C CA . ARG A 1 615 ? 31.363 27.907 1.727 1.00 86.00 615 ARG A CA 1
ATOM 4785 C C . ARG A 1 615 ? 32.148 28.088 3.017 1.00 86.00 615 ARG A C 1
ATOM 4787 O O . ARG A 1 615 ? 31.851 27.448 4.025 1.00 86.00 615 ARG A O 1
ATOM 4794 N N . LYS A 1 616 ? 33.134 28.982 2.967 1.00 84.88 616 LYS A N 1
ATOM 4795 C CA . LYS A 1 616 ? 33.798 29.557 4.141 1.00 84.88 616 LYS A CA 1
ATOM 4796 C C . LYS A 1 616 ? 32.998 30.793 4.579 1.00 84.88 616 LYS A C 1
ATOM 4798 O O . LYS A 1 616 ? 32.478 31.521 3.737 1.00 84.88 616 LYS A O 1
ATOM 4803 N N . CYS A 1 617 ? 32.867 30.987 5.886 1.00 79.50 617 CYS A N 1
ATOM 4804 C CA . CYS A 1 617 ? 32.169 32.108 6.526 1.00 79.50 617 CYS A CA 1
ATOM 4805 C C . CYS A 1 617 ? 32.973 32.568 7.748 1.00 79.50 617 CYS A C 1
ATOM 4807 O O . CYS A 1 617 ? 33.748 31.782 8.292 1.00 79.50 617 CYS A O 1
ATOM 4809 N N . ASP A 1 618 ? 32.755 33.793 8.217 1.00 79.31 618 ASP A N 1
ATOM 4810 C CA . ASP A 1 618 ? 33.560 34.417 9.286 1.00 79.31 618 ASP A CA 1
ATOM 4811 C C . ASP A 1 618 ? 33.569 33.568 10.569 1.00 79.31 618 ASP A C 1
ATOM 4813 O O . ASP A 1 618 ? 34.606 33.323 11.182 1.00 79.31 618 ASP A O 1
ATOM 4817 N N . ASN A 1 619 ? 32.410 33.000 10.918 1.00 78.06 619 ASN A N 1
ATOM 4818 C CA . ASN A 1 619 ? 32.300 31.984 11.956 1.00 78.06 619 ASN A CA 1
ATOM 4819 C C . ASN A 1 619 ? 32.509 30.573 11.372 1.00 78.06 619 ASN A C 1
ATOM 4821 O O . ASN A 1 619 ? 31.663 30.069 10.624 1.00 78.06 619 ASN A O 1
ATOM 4825 N N . ARG A 1 620 ? 33.588 29.889 11.792 1.00 72.56 620 ARG A N 1
ATOM 4826 C CA . ARG A 1 620 ? 33.897 28.492 11.410 1.00 72.56 620 ARG A CA 1
ATOM 4827 C C . ARG A 1 620 ? 32.736 27.515 11.655 1.00 72.56 620 ARG A C 1
ATOM 4829 O O . ARG A 1 620 ? 32.575 26.568 10.893 1.00 72.56 620 ARG A O 1
ATOM 4836 N N . LYS A 1 621 ? 31.861 27.765 12.642 1.00 70.81 621 LYS A N 1
ATOM 4837 C CA . LYS A 1 621 ? 30.679 26.919 12.938 1.00 70.81 621 LYS A CA 1
ATOM 4838 C C . LYS A 1 621 ? 29.614 26.904 11.825 1.00 70.81 621 LYS A C 1
ATOM 4840 O O . LYS A 1 621 ? 28.705 26.073 11.899 1.00 70.81 621 LYS A O 1
ATOM 4845 N N . ASN A 1 622 ? 29.731 27.796 10.834 1.00 76.88 622 ASN A N 1
ATOM 4846 C CA . ASN A 1 622 ? 28.832 27.935 9.681 1.00 76.88 622 ASN A CA 1
ATOM 4847 C C . ASN A 1 622 ? 29.464 27.463 8.351 1.00 76.88 622 ASN A C 1
ATOM 4849 O O . ASN A 1 622 ? 28.825 27.564 7.301 1.00 76.88 622 ASN A O 1
ATOM 4853 N N . TRP A 1 623 ? 30.706 26.959 8.371 1.00 84.62 623 TRP A N 1
ATOM 4854 C CA . TRP A 1 623 ? 31.356 26.406 7.179 1.00 84.62 623 TRP A CA 1
ATOM 4855 C C . TRP A 1 623 ? 30.578 25.194 6.651 1.00 84.62 623 TRP A C 1
ATOM 4857 O O . TRP A 1 623 ? 30.095 24.364 7.421 1.00 84.62 623 TRP A O 1
ATOM 4867 N N . SER A 1 624 ? 30.423 25.099 5.329 1.00 86.12 624 SER A N 1
ATOM 4868 C CA . SER A 1 624 ? 29.643 24.027 4.694 1.00 86.12 624 SER A CA 1
ATOM 4869 C C . SER A 1 624 ? 30.163 23.653 3.307 1.00 86.12 624 SER A C 1
ATOM 4871 O O . SER A 1 624 ? 30.624 24.506 2.548 1.00 86.12 624 SER A O 1
ATOM 4873 N N . ALA A 1 625 ? 30.074 22.365 2.972 1.00 91.00 625 ALA A N 1
ATOM 4874 C CA . ALA A 1 625 ? 30.337 21.832 1.638 1.00 91.00 625 ALA A CA 1
ATOM 4875 C C . ALA A 1 625 ? 29.104 21.100 1.095 1.00 91.00 625 ALA A C 1
ATOM 4877 O O . ALA A 1 625 ? 28.296 20.552 1.846 1.00 91.00 625 ALA A O 1
ATOM 4878 N N . GLU A 1 626 ? 28.969 21.102 -0.225 1.00 92.19 626 GLU A N 1
ATOM 4879 C CA . GLU A 1 626 ? 27.887 20.459 -0.960 1.00 92.19 626 GLU A CA 1
ATOM 4880 C C . GLU A 1 626 ? 28.412 19.921 -2.297 1.00 92.19 626 GLU A C 1
ATOM 4882 O O . GLU A 1 626 ? 28.961 20.678 -3.096 1.00 92.19 626 GLU A O 1
ATOM 4887 N N . ILE A 1 627 ? 28.179 18.639 -2.576 1.00 95.00 627 ILE A N 1
ATOM 4888 C CA . ILE A 1 627 ? 28.202 18.080 -3.935 1.00 95.00 627 ILE A CA 1
ATOM 4889 C C . ILE A 1 627 ? 26.742 17.958 -4.367 1.00 95.00 627 ILE A C 1
ATOM 4891 O O . ILE A 1 627 ? 25.943 17.335 -3.670 1.00 95.00 627 ILE A O 1
ATOM 4895 N N . SER A 1 628 ? 26.357 18.568 -5.490 1.00 94.75 628 SER A N 1
ATOM 4896 C CA . SER A 1 628 ? 24.956 18.559 -5.934 1.00 94.75 628 SER A CA 1
ATOM 4897 C C . SER A 1 628 ? 24.780 18.489 -7.445 1.00 94.75 628 SER A C 1
ATOM 4899 O O . SER A 1 628 ? 25.619 18.978 -8.191 1.00 94.75 628 SER A O 1
ATOM 4901 N N . CYS A 1 629 ? 23.670 17.905 -7.885 1.00 94.94 629 CYS A N 1
ATOM 4902 C CA . CYS A 1 629 ? 23.281 17.707 -9.287 1.00 94.94 629 CYS A CA 1
ATOM 4903 C C . CYS A 1 629 ? 21.814 18.137 -9.497 1.00 94.94 629 CYS A C 1
ATOM 4905 O O . CYS A 1 629 ? 21.103 18.357 -8.510 1.00 94.94 629 CYS A O 1
ATOM 4907 N N . LYS A 1 630 ? 21.344 18.332 -10.738 1.00 93.81 630 LYS A N 1
ATOM 4908 C CA . LYS A 1 630 ? 20.049 18.967 -11.056 1.00 93.81 630 LYS A CA 1
ATOM 4909 C C . LYS A 1 630 ? 19.301 18.299 -12.211 1.00 93.81 630 LYS A C 1
ATOM 4911 O O . LYS A 1 630 ? 19.649 18.427 -13.377 1.00 93.81 630 LYS A O 1
ATOM 4916 N N . THR A 1 631 ? 18.123 17.759 -11.915 1.00 92.44 631 THR A N 1
ATOM 4917 C CA . THR A 1 631 ? 17.249 17.130 -12.913 1.00 92.44 631 THR A CA 1
ATOM 4918 C C . THR A 1 631 ? 15.863 17.769 -12.994 1.00 92.44 631 THR A C 1
ATOM 4920 O O . THR A 1 631 ? 15.334 18.290 -12.018 1.00 92.44 631 THR A O 1
ATOM 4923 N N . VAL A 1 632 ? 15.237 17.707 -14.172 1.00 91.12 632 VAL A N 1
ATOM 4924 C CA . VAL A 1 632 ? 13.806 18.028 -14.374 1.00 91.12 632 VAL A CA 1
ATOM 4925 C C . VAL A 1 632 ? 12.920 16.774 -14.404 1.00 91.12 632 VAL A C 1
ATOM 4927 O O . VAL A 1 632 ? 11.727 16.865 -14.687 1.00 91.12 632 VAL A O 1
ATOM 4930 N N . SER A 1 633 ? 13.487 15.597 -14.121 1.00 90.81 633 SER A N 1
ATOM 4931 C CA . SER A 1 633 ? 12.750 14.343 -13.947 1.00 90.81 633 SER A CA 1
ATOM 4932 C C . SER A 1 633 ? 12.526 14.058 -12.460 1.00 90.81 633 SER A C 1
ATOM 4934 O O . SER A 1 633 ? 13.477 13.831 -11.711 1.00 90.81 633 SER A O 1
ATOM 4936 N N . ARG A 1 634 ? 11.251 14.005 -12.038 1.00 90.38 634 ARG A N 1
ATOM 4937 C CA . ARG A 1 634 ? 10.844 13.543 -10.692 1.00 90.38 634 ARG A CA 1
ATOM 4938 C C . ARG A 1 634 ? 11.393 12.146 -10.398 1.00 90.38 634 ARG A C 1
ATOM 4940 O O . ARG A 1 634 ? 11.831 11.860 -9.287 1.00 90.38 634 ARG A O 1
ATOM 4947 N N . LYS A 1 635 ? 11.390 11.298 -11.428 1.00 91.44 635 LYS A N 1
ATOM 4948 C CA . LYS A 1 635 ? 11.831 9.912 -11.361 1.00 91.44 635 LYS A CA 1
ATOM 4949 C C . LYS A 1 635 ? 13.346 9.813 -11.170 1.00 91.44 635 LYS A C 1
ATOM 4951 O O . LYS A 1 635 ? 13.762 9.172 -10.213 1.00 91.44 635 LYS A O 1
ATOM 4956 N N . LEU A 1 636 ? 14.154 10.538 -11.957 1.00 94.12 636 LEU A N 1
ATOM 4957 C CA . LEU A 1 636 ? 15.612 10.564 -11.761 1.00 94.12 636 LEU A CA 1
ATOM 4958 C C . LEU A 1 636 ? 15.992 11.091 -10.369 1.00 94.12 636 LEU A C 1
ATOM 4960 O O . LEU A 1 636 ? 16.903 10.555 -9.750 1.00 94.12 636 LEU A O 1
ATOM 4964 N N . ALA A 1 637 ? 15.275 12.092 -9.847 1.00 94.25 637 ALA A N 1
ATOM 4965 C CA . ALA A 1 637 ? 15.523 12.604 -8.499 1.00 94.25 637 ALA A CA 1
ATOM 4966 C C . ALA A 1 637 ? 15.329 11.526 -7.419 1.00 94.25 637 ALA A C 1
ATOM 4968 O O . ALA A 1 637 ? 16.147 11.414 -6.510 1.00 94.25 637 ALA A O 1
ATOM 4969 N N . SER A 1 638 ? 14.292 10.691 -7.537 1.00 94.94 638 SER A N 1
ATOM 4970 C CA . SER A 1 638 ? 14.117 9.542 -6.644 1.00 94.94 638 SER A CA 1
ATOM 4971 C C . SER A 1 638 ? 15.132 8.437 -6.893 1.00 94.94 638 SER A C 1
ATOM 4973 O O . SER A 1 638 ? 15.561 7.793 -5.944 1.00 94.94 638 SER A O 1
ATOM 4975 N N . ASP A 1 639 ? 15.494 8.186 -8.145 1.00 95.62 639 ASP A N 1
ATOM 4976 C CA . ASP A 1 639 ? 16.430 7.125 -8.500 1.00 95.62 639 ASP A CA 1
ATOM 4977 C C . ASP A 1 639 ? 17.838 7.399 -7.971 1.00 95.62 639 ASP A C 1
ATOM 4979 O O . ASP A 1 639 ? 18.474 6.496 -7.438 1.00 95.62 639 ASP A O 1
ATOM 4983 N N . LEU A 1 640 ? 18.303 8.648 -8.065 1.00 95.94 640 LEU A N 1
ATOM 4984 C CA . LEU A 1 640 ? 19.575 9.087 -7.490 1.00 95.94 640 LEU A CA 1
ATOM 4985 C C . LEU A 1 640 ? 19.572 8.966 -5.961 1.00 95.94 640 LEU A C 1
ATOM 4987 O O . LEU A 1 640 ? 20.592 8.617 -5.379 1.00 95.94 640 LEU A O 1
ATOM 4991 N N . VAL A 1 641 ? 18.425 9.198 -5.314 1.00 95.69 641 VAL A N 1
ATOM 4992 C CA . VAL A 1 641 ? 18.241 8.998 -3.868 1.00 95.69 641 VAL A CA 1
ATOM 4993 C C . VAL A 1 641 ? 18.272 7.511 -3.501 1.00 95.69 641 VAL A C 1
ATOM 4995 O O . VAL A 1 641 ? 18.971 7.138 -2.567 1.00 95.69 641 VAL A O 1
ATOM 4998 N N . ILE A 1 642 ? 17.582 6.647 -4.250 1.00 95.38 642 ILE A N 1
ATOM 4999 C CA . ILE A 1 642 ? 17.629 5.188 -4.058 1.00 95.38 642 ILE A CA 1
ATOM 5000 C C . ILE A 1 642 ? 19.052 4.649 -4.269 1.00 95.38 642 ILE A C 1
ATOM 5002 O O . ILE A 1 642 ? 19.537 3.883 -3.441 1.00 95.38 642 ILE A O 1
ATOM 5006 N N . LEU A 1 643 ? 19.743 5.084 -5.327 1.00 95.38 643 LEU A N 1
ATOM 5007 C CA . LEU A 1 643 ? 21.109 4.652 -5.634 1.00 95.38 643 LEU A CA 1
ATOM 5008 C C . LEU A 1 643 ? 22.125 5.140 -4.590 1.00 95.38 643 LEU A C 1
ATOM 5010 O O . LEU A 1 643 ? 23.022 4.395 -4.210 1.00 95.38 643 LEU A O 1
ATOM 5014 N N . ALA A 1 644 ? 21.967 6.373 -4.104 1.00 95.06 644 ALA A N 1
ATOM 5015 C CA . ALA A 1 644 ? 22.763 6.914 -3.009 1.00 95.06 644 ALA A CA 1
ATOM 5016 C C . ALA A 1 644 ? 22.609 6.086 -1.724 1.00 95.06 644 ALA A C 1
ATOM 5018 O O . ALA A 1 644 ? 23.603 5.732 -1.097 1.00 95.06 644 ALA A O 1
ATOM 5019 N N . LEU A 1 645 ? 21.374 5.721 -1.374 1.00 93.75 645 LEU A N 1
ATOM 5020 C CA . LEU A 1 645 ? 21.072 4.932 -0.180 1.00 93.75 645 LEU A CA 1
ATOM 5021 C C . LEU A 1 645 ? 21.579 3.481 -0.270 1.00 93.75 645 LEU A C 1
ATOM 5023 O O . LEU A 1 645 ? 21.983 2.923 0.745 1.00 93.75 645 LEU A O 1
ATOM 5027 N N . GLN A 1 646 ? 21.646 2.885 -1.470 1.00 93.69 646 GLN A N 1
ATOM 5028 C CA . GLN A 1 646 ? 22.348 1.604 -1.675 1.00 93.69 646 GLN A CA 1
ATOM 5029 C C . GLN A 1 646 ? 23.856 1.682 -1.374 1.00 93.69 646 GLN A C 1
ATOM 5031 O O . GLN A 1 646 ? 24.473 0.649 -1.131 1.00 93.69 646 GLN A O 1
ATOM 5036 N N . LEU A 1 647 ? 24.431 2.889 -1.399 1.00 93.44 647 LEU A N 1
ATOM 5037 C CA . LEU A 1 647 ? 25.838 3.197 -1.125 1.00 93.44 647 LEU A CA 1
ATOM 5038 C C . LEU A 1 647 ? 26.034 3.861 0.257 1.00 93.44 647 LEU A C 1
ATOM 5040 O O . LEU A 1 647 ? 27.068 4.475 0.503 1.00 93.44 647 LEU A O 1
ATOM 5044 N N . ASP A 1 648 ? 25.030 3.779 1.142 1.00 90.75 648 ASP A N 1
ATOM 5045 C CA . ASP A 1 648 ? 24.993 4.404 2.478 1.00 90.75 648 ASP A CA 1
ATOM 5046 C C . ASP A 1 648 ? 25.184 5.948 2.505 1.00 90.75 648 ASP A C 1
ATOM 5048 O O . ASP A 1 648 ? 25.411 6.551 3.560 1.00 90.75 648 ASP A O 1
ATOM 5052 N N . LEU A 1 649 ? 25.007 6.615 1.356 1.00 92.12 649 LEU A N 1
ATOM 5053 C CA . LEU A 1 649 ? 24.985 8.076 1.213 1.00 92.12 649 LEU A CA 1
ATOM 5054 C C . LEU A 1 649 ? 23.577 8.617 1.529 1.00 92.12 649 LEU A C 1
ATOM 5056 O O . LEU A 1 649 ? 22.579 8.062 1.063 1.00 92.12 649 LEU A O 1
ATOM 5060 N N . PHE A 1 650 ? 23.467 9.736 2.254 1.00 91.50 650 PHE A N 1
ATOM 5061 C CA . PHE A 1 650 ? 22.187 10.316 2.688 1.00 91.50 650 PHE A CA 1
ATOM 5062 C C . PHE A 1 650 ? 21.927 11.719 2.097 1.00 91.50 650 PHE A C 1
ATOM 5064 O O . PHE A 1 650 ? 22.086 12.739 2.785 1.00 91.50 650 PHE A O 1
ATOM 5071 N N . PRO A 1 651 ? 21.480 11.797 0.828 1.00 94.00 651 PRO A N 1
ATOM 5072 C CA . PRO A 1 651 ? 21.230 13.062 0.151 1.00 94.00 651 PRO A CA 1
ATOM 5073 C C . PRO A 1 651 ? 20.024 13.834 0.708 1.00 94.00 651 PRO A C 1
ATOM 5075 O O . PRO A 1 651 ? 19.204 13.352 1.495 1.00 94.00 651 PRO A O 1
ATOM 5078 N N . SER A 1 652 ? 19.899 15.065 0.226 1.00 94.00 652 SER A N 1
ATOM 5079 C CA . SER A 1 652 ? 18.744 15.951 0.367 1.00 94.00 652 SER A CA 1
ATOM 5080 C C . SER A 1 652 ? 18.248 16.405 -1.010 1.00 94.00 652 SER A C 1
ATOM 5082 O O . SER A 1 652 ? 18.972 16.303 -2.001 1.00 94.00 652 SER A O 1
ATOM 5084 N N . ILE A 1 653 ? 17.001 16.871 -1.086 1.00 94.62 653 ILE A N 1
ATOM 5085 C CA . ILE A 1 653 ? 16.302 17.228 -2.325 1.00 94.62 653 ILE A CA 1
ATOM 5086 C C . ILE A 1 653 ? 15.780 18.667 -2.213 1.00 94.62 653 ILE A C 1
ATOM 5088 O O . ILE A 1 653 ? 14.864 18.942 -1.438 1.00 94.62 653 ILE A O 1
ATOM 5092 N N . GLU A 1 654 ? 16.283 19.588 -3.030 1.00 93.12 654 GLU A N 1
ATOM 5093 C CA . GLU A 1 654 ? 15.708 20.934 -3.158 1.00 93.12 654 GLU A CA 1
ATOM 5094 C C . GLU A 1 654 ? 14.849 21.031 -4.425 1.00 93.12 654 GLU A C 1
ATOM 5096 O O . GLU A 1 654 ? 15.250 20.595 -5.502 1.00 93.12 654 GLU A O 1
ATOM 5101 N N . GLU A 1 655 ? 13.657 21.617 -4.317 1.00 89.75 655 GLU A N 1
ATOM 5102 C CA . GLU A 1 655 ? 12.819 21.942 -5.475 1.00 89.75 655 GLU A CA 1
ATOM 5103 C C . GLU A 1 655 ? 13.124 23.369 -5.934 1.00 89.75 655 GLU A C 1
ATOM 5105 O O . GLU A 1 655 ? 13.115 24.294 -5.123 1.00 89.75 655 GLU A O 1
ATOM 5110 N N . PHE A 1 656 ? 13.355 23.561 -7.232 1.00 87.88 656 PHE A N 1
ATOM 5111 C CA . PHE A 1 656 ? 13.597 24.876 -7.820 1.00 87.88 656 PHE A CA 1
ATOM 5112 C C . PHE A 1 656 ? 12.745 25.091 -9.074 1.00 87.88 656 PHE A C 1
ATOM 5114 O O . PHE A 1 656 ? 12.483 24.161 -9.835 1.00 87.88 656 PHE A O 1
ATOM 5121 N N . SER A 1 657 ? 12.334 26.334 -9.335 1.00 79.25 657 SER A N 1
ATOM 5122 C CA . SER A 1 657 ? 11.786 26.699 -10.645 1.00 79.25 657 SER A CA 1
ATOM 5123 C C . SER A 1 657 ? 12.924 27.022 -11.607 1.00 79.25 657 SER A C 1
ATOM 5125 O O . SER A 1 657 ? 13.774 27.855 -11.284 1.00 79.25 657 SER A O 1
ATOM 5127 N N . THR A 1 658 ? 12.925 26.444 -12.807 1.00 67.19 658 THR A N 1
ATOM 5128 C CA . THR A 1 658 ? 13.799 26.921 -13.884 1.00 67.19 658 THR A CA 1
ATOM 5129 C C . THR A 1 658 ? 13.465 28.370 -14.236 1.00 67.19 658 THR A C 1
ATOM 5131 O O . THR A 1 658 ? 12.316 28.806 -14.114 1.00 67.19 658 THR A O 1
ATOM 5134 N N . GLY A 1 659 ? 14.451 29.095 -14.770 1.00 60.41 659 GLY A N 1
ATOM 5135 C CA . GLY A 1 659 ? 14.183 30.331 -15.502 1.00 60.41 659 GLY A CA 1
ATOM 5136 C C . GLY A 1 659 ? 13.172 30.112 -16.636 1.00 60.41 659 GLY A C 1
ATOM 5137 O O . GLY A 1 659 ? 12.938 28.977 -17.073 1.00 60.41 659 GLY A O 1
ATOM 5138 N N . ILE A 1 660 ? 12.569 31.208 -17.099 1.00 60.03 660 ILE A N 1
ATOM 5139 C CA . ILE A 1 660 ? 11.733 31.211 -18.305 1.00 60.03 660 ILE A CA 1
ATOM 5140 C C . ILE A 1 660 ? 12.614 30.764 -19.476 1.00 60.03 660 ILE A C 1
ATOM 5142 O O . ILE A 1 660 ? 13.726 31.269 -19.631 1.00 60.03 660 ILE A O 1
ATOM 5146 N N . ARG A 1 661 ? 12.140 29.807 -20.277 1.00 57.53 661 ARG A N 1
ATOM 5147 C CA . ARG A 1 661 ? 12.845 29.359 -21.483 1.00 57.53 661 ARG A CA 1
ATOM 5148 C C . ARG A 1 661 ? 12.136 29.922 -22.706 1.00 57.53 661 ARG A C 1
ATOM 5150 O O . ARG A 1 661 ? 10.915 30.017 -22.721 1.00 57.53 661 ARG A O 1
ATOM 5157 N N . TYR A 1 662 ? 12.898 30.253 -23.737 1.00 54.91 662 TYR A N 1
ATOM 5158 C CA . TYR A 1 662 ? 12.354 30.646 -25.031 1.00 54.91 662 TYR A CA 1
ATOM 5159 C C . TYR A 1 662 ? 12.752 29.615 -26.082 1.00 54.91 662 TYR A C 1
ATOM 5161 O O . TYR A 1 662 ? 13.853 29.065 -26.034 1.00 54.91 662 TYR A O 1
ATOM 5169 N N . TRP A 1 663 ? 11.844 29.335 -27.011 1.00 43.75 663 TRP A N 1
ATOM 5170 C CA . TRP A 1 663 ? 12.097 28.502 -28.184 1.00 43.75 663 TRP A CA 1
ATOM 5171 C C . TRP A 1 663 ? 11.339 29.116 -29.356 1.00 43.75 663 TRP A C 1
ATOM 5173 O O . TRP A 1 663 ? 10.146 29.377 -29.230 1.00 43.75 663 TRP A O 1
ATOM 5183 N N . ASN A 1 664 ? 12.038 29.424 -30.451 1.00 44.41 664 ASN A N 1
ATOM 5184 C CA . ASN A 1 664 ? 11.504 30.188 -31.587 1.00 44.41 664 ASN A CA 1
ATOM 5185 C C . ASN A 1 664 ? 10.744 31.460 -31.134 1.00 44.41 664 ASN A C 1
ATOM 5187 O O . ASN A 1 664 ? 9.603 31.690 -31.521 1.00 44.41 664 ASN A O 1
ATOM 5191 N N . ASN A 1 665 ? 11.358 32.232 -30.226 1.00 52.59 665 ASN A N 1
ATOM 5192 C CA . ASN A 1 665 ? 10.804 33.397 -29.512 1.00 52.59 665 ASN A CA 1
ATOM 5193 C C . ASN A 1 665 ? 9.517 33.168 -28.685 1.00 52.59 665 ASN A C 1
ATOM 5195 O O . ASN A 1 665 ? 9.108 34.061 -27.943 1.00 52.59 665 ASN A O 1
ATOM 5199 N N . GLN A 1 666 ? 8.916 31.976 -28.696 1.00 41.06 666 GLN A N 1
ATOM 5200 C CA . GLN A 1 666 ? 7.775 31.649 -27.842 1.00 41.06 666 GLN A CA 1
ATOM 5201 C C . GLN A 1 666 ? 8.213 31.354 -26.402 1.00 41.06 666 GLN A C 1
ATOM 5203 O O . GLN A 1 666 ? 9.207 30.666 -26.148 1.00 41.06 666 GLN A O 1
ATOM 5208 N N . ARG A 1 667 ? 7.442 31.874 -25.439 1.00 44.69 667 ARG A N 1
ATOM 5209 C CA . ARG A 1 667 ? 7.690 31.753 -23.997 1.00 44.69 667 ARG A CA 1
ATOM 5210 C C . ARG A 1 667 ? 7.284 30.371 -23.478 1.00 44.69 667 ARG A C 1
ATOM 5212 O O . ARG A 1 667 ? 6.134 30.153 -23.103 1.00 44.69 667 ARG A O 1
ATOM 5219 N N . ILE A 1 668 ? 8.242 29.456 -23.365 1.00 53.66 668 ILE A N 1
ATOM 5220 C CA . ILE A 1 668 ? 8.055 28.204 -22.626 1.00 53.66 668 ILE A CA 1
ATOM 5221 C C . ILE A 1 668 ? 8.058 28.522 -21.122 1.00 53.66 668 ILE A C 1
ATOM 5223 O O . ILE A 1 668 ? 8.997 29.114 -20.578 1.00 53.66 668 ILE A O 1
ATOM 5227 N N . GLY A 1 669 ? 6.973 28.140 -20.444 1.00 53.28 669 GLY A N 1
ATOM 5228 C CA . GLY A 1 669 ? 6.755 28.422 -19.024 1.00 53.28 669 GLY A CA 1
ATOM 5229 C C . GLY A 1 669 ? 7.830 27.846 -18.091 1.00 53.28 669 GLY A C 1
ATOM 5230 O O . GLY A 1 669 ? 8.596 26.952 -18.457 1.00 53.28 669 GLY A O 1
ATOM 5231 N N . LYS A 1 670 ? 7.869 28.350 -16.849 1.00 58.59 670 LYS A N 1
ATOM 5232 C CA . LYS A 1 670 ? 8.754 27.818 -15.800 1.00 58.59 670 LYS A CA 1
ATOM 5233 C C . LYS A 1 670 ? 8.466 26.326 -15.591 1.00 58.59 670 LYS A C 1
ATOM 5235 O O . LYS A 1 670 ? 7.318 25.947 -15.374 1.00 58.59 670 LYS A O 1
ATOM 5240 N N . SER A 1 671 ? 9.505 25.496 -15.603 1.00 64.56 671 SER A N 1
ATOM 5241 C CA . SER A 1 671 ? 9.417 24.086 -15.204 1.00 64.56 671 SER A CA 1
ATOM 5242 C C . SER A 1 671 ? 9.948 23.897 -13.785 1.00 64.56 671 SER A C 1
ATOM 5244 O O . SER A 1 671 ? 10.872 24.597 -13.378 1.00 64.56 671 SER A O 1
ATOM 5246 N N . GLN A 1 672 ? 9.374 22.963 -13.028 1.00 79.69 672 GLN A N 1
ATOM 5247 C CA . GLN A 1 672 ? 9.953 22.520 -11.758 1.00 79.69 672 GLN A CA 1
ATOM 5248 C C . GLN A 1 672 ? 11.137 21.582 -12.026 1.00 79.69 672 GLN A C 1
ATOM 5250 O O . GLN A 1 672 ? 11.103 20.768 -12.951 1.00 79.69 672 GLN A O 1
ATOM 5255 N N . GLY A 1 673 ? 12.176 21.714 -11.210 1.00 89.00 673 GLY A N 1
ATOM 5256 C CA . GLY A 1 673 ? 13.340 20.842 -11.170 1.00 89.00 673 GLY A CA 1
ATOM 5257 C C . GLY A 1 673 ? 13.683 20.451 -9.736 1.00 89.00 673 GLY A C 1
ATOM 5258 O O . GLY A 1 673 ? 13.253 21.089 -8.773 1.00 89.00 673 GLY A O 1
ATOM 5259 N N . TYR A 1 674 ? 14.468 19.390 -9.617 1.00 93.38 674 TYR A N 1
ATOM 5260 C CA . TYR A 1 674 ? 14.938 18.799 -8.377 1.00 93.38 674 TYR A CA 1
ATOM 5261 C C . TYR A 1 674 ? 16.462 18.835 -8.368 1.00 93.38 674 TYR A C 1
ATOM 5263 O O . TYR A 1 674 ? 17.111 18.366 -9.305 1.00 93.38 674 TYR A O 1
ATOM 5271 N N . LYS A 1 675 ? 17.035 19.404 -7.316 1.00 95.50 675 LYS A N 1
ATOM 5272 C CA . LYS A 1 675 ? 18.466 19.383 -7.033 1.00 95.50 675 LYS A CA 1
ATOM 5273 C C . LYS A 1 675 ? 18.705 18.319 -5.968 1.00 95.50 675 LYS A C 1
ATOM 5275 O O . LYS A 1 675 ? 18.085 18.396 -4.911 1.00 95.50 675 LYS A O 1
ATOM 5280 N N . VAL A 1 676 ? 19.562 17.340 -6.243 1.00 96.19 676 VAL A N 1
ATOM 5281 C CA . VAL A 1 676 ? 19.945 16.301 -5.272 1.00 96.19 676 VAL A CA 1
ATOM 5282 C C . VAL A 1 676 ? 21.321 16.659 -4.715 1.00 96.19 676 VAL A C 1
ATOM 5284 O O . VAL A 1 676 ? 22.247 16.909 -5.487 1.00 96.19 676 VAL A O 1
ATOM 5287 N N . SER A 1 677 ? 21.427 16.728 -3.389 1.00 95.50 677 SER A N 1
ATOM 5288 C CA . SER A 1 677 ? 22.536 17.353 -2.658 1.00 95.50 677 SER A CA 1
ATOM 5289 C C . SER A 1 677 ? 23.090 16.464 -1.548 1.00 95.50 677 SER A C 1
ATOM 5291 O O . SER A 1 677 ? 22.366 16.104 -0.617 1.00 95.50 677 SER A O 1
ATOM 5293 N N . PHE A 1 678 ? 24.392 16.199 -1.602 1.00 94.56 678 PHE A N 1
ATOM 5294 C CA . PHE A 1 678 ? 25.186 15.530 -0.574 1.00 94.56 678 PHE A CA 1
ATOM 5295 C C . PHE A 1 678 ? 25.969 16.584 0.215 1.00 94.56 678 PHE A C 1
ATOM 5297 O O . PHE A 1 678 ? 26.688 17.385 -0.380 1.00 94.56 678 PHE A O 1
ATOM 5304 N N . SER A 1 679 ? 25.823 16.601 1.541 1.00 90.69 679 SER A N 1
ATOM 5305 C CA . SER A 1 679 ? 26.455 17.606 2.420 1.00 90.69 679 SER A CA 1
ATOM 5306 C C . SER A 1 679 ? 26.935 17.052 3.772 1.00 90.69 679 SER A C 1
ATOM 5308 O O . SER A 1 679 ? 27.381 17.807 4.632 1.00 90.69 679 SER A O 1
ATOM 5310 N N . LYS A 1 680 ? 26.801 15.739 3.983 1.00 87.81 680 LYS A N 1
ATOM 5311 C CA . LYS A 1 680 ? 27.299 14.990 5.145 1.00 87.81 680 LYS A CA 1
ATOM 5312 C C . LYS A 1 680 ? 28.787 14.683 4.910 1.00 87.81 680 LYS A C 1
ATOM 5314 O O . LYS A 1 680 ? 29.156 14.345 3.786 1.00 87.81 680 LYS A O 1
ATOM 5319 N N . LYS A 1 681 ? 29.654 14.830 5.916 1.00 88.50 681 LYS A N 1
ATOM 5320 C CA . LYS A 1 681 ? 31.125 14.745 5.776 1.00 88.50 681 LYS A CA 1
ATOM 5321 C C . LYS A 1 681 ? 31.546 13.381 5.239 1.00 88.50 681 LYS A C 1
ATOM 5323 O O . LYS A 1 681 ? 32.312 13.322 4.286 1.00 88.50 681 LYS A O 1
ATOM 5328 N N . SER A 1 682 ? 30.971 12.301 5.761 1.00 87.75 682 SER A N 1
ATOM 5329 C CA . SER A 1 682 ? 31.208 10.934 5.263 1.00 87.75 682 SER A CA 1
ATOM 5330 C C . SER A 1 682 ? 30.758 10.720 3.804 1.00 87.75 682 SER A C 1
ATOM 5332 O O . SER A 1 682 ? 31.463 10.064 3.034 1.00 87.75 682 SER A O 1
ATOM 5334 N N . ASP A 1 683 ? 29.646 11.328 3.379 1.00 91.44 683 ASP A N 1
ATOM 5335 C CA . ASP A 1 683 ? 29.189 11.268 1.981 1.00 91.44 683 ASP A CA 1
ATOM 5336 C C . ASP A 1 683 ? 30.153 12.030 1.055 1.00 91.44 683 ASP A C 1
ATOM 5338 O O . ASP A 1 683 ? 30.516 11.553 -0.019 1.00 91.44 683 ASP A O 1
ATOM 5342 N N . LEU A 1 684 ? 30.593 13.216 1.491 1.00 92.56 684 LEU A N 1
ATOM 5343 C CA . LEU A 1 684 ? 31.526 14.072 0.757 1.00 92.56 684 LEU A CA 1
ATOM 5344 C C . LEU A 1 684 ? 32.926 13.451 0.654 1.00 92.56 684 LEU A C 1
ATOM 5346 O O . LEU A 1 684 ? 33.540 13.559 -0.403 1.00 92.56 684 LEU A O 1
ATOM 5350 N N . LEU A 1 685 ? 33.405 12.760 1.696 1.00 90.25 685 LEU A N 1
ATOM 5351 C CA . LEU A 1 685 ? 34.643 11.972 1.653 1.00 90.25 685 LEU A CA 1
ATOM 5352 C C . LEU A 1 685 ? 34.555 10.886 0.572 1.00 90.25 685 LEU A C 1
ATOM 5354 O O . LEU A 1 685 ? 35.406 10.839 -0.316 1.00 90.25 685 LEU A O 1
ATOM 5358 N N . THR A 1 686 ? 33.488 10.081 0.587 1.00 90.50 686 THR A N 1
ATOM 5359 C CA . THR A 1 686 ? 33.254 9.001 -0.392 1.00 90.50 686 THR A CA 1
ATOM 5360 C C . THR A 1 686 ? 33.215 9.535 -1.829 1.00 90.50 686 THR A C 1
ATOM 5362 O O . THR A 1 686 ? 33.891 9.018 -2.721 1.00 90.50 686 THR A O 1
ATOM 5365 N N . LEU A 1 687 ? 32.465 10.620 -2.052 1.00 92.00 687 LEU A N 1
ATOM 5366 C CA . LEU A 1 687 ? 32.285 11.235 -3.370 1.00 92.00 687 LEU A CA 1
ATOM 5367 C C . LEU A 1 687 ? 33.465 12.117 -3.823 1.00 92.00 687 LEU A C 1
ATOM 5369 O O . LEU A 1 687 ? 33.530 12.457 -5.004 1.00 92.00 687 LEU A O 1
ATOM 5373 N N . SER A 1 688 ? 34.409 12.477 -2.943 1.00 89.12 688 SER A N 1
ATOM 5374 C CA . SER A 1 688 ? 35.566 13.328 -3.293 1.00 89.12 688 SER A CA 1
ATOM 5375 C C . SER A 1 688 ? 36.414 12.733 -4.427 1.00 89.12 688 SER A C 1
ATOM 5377 O O . SER A 1 688 ? 36.842 13.449 -5.331 1.00 89.12 688 SER A O 1
ATOM 5379 N N . THR A 1 689 ? 36.548 11.404 -4.437 1.00 85.38 689 THR A N 1
ATOM 5380 C CA . THR A 1 689 ? 37.277 10.596 -5.432 1.00 85.38 689 THR A CA 1
ATOM 5381 C C . THR A 1 689 ? 36.751 10.734 -6.868 1.00 85.38 689 THR A C 1
ATOM 5383 O O . THR A 1 689 ? 37.457 10.434 -7.834 1.00 85.38 689 THR A O 1
ATOM 5386 N N . ILE A 1 690 ? 35.512 11.206 -7.045 1.00 89.62 690 ILE A N 1
ATOM 5387 C CA . ILE A 1 690 ? 34.905 11.432 -8.363 1.00 89.62 690 ILE A CA 1
ATOM 5388 C C . ILE A 1 690 ? 35.504 12.669 -9.049 1.00 89.62 690 ILE A C 1
ATOM 5390 O O . ILE A 1 690 ? 35.576 12.696 -10.284 1.00 89.62 690 ILE A O 1
ATOM 5394 N N . PHE A 1 691 ? 35.992 13.643 -8.274 1.00 87.06 691 PHE A N 1
ATOM 5395 C CA . PHE A 1 691 ? 36.427 14.965 -8.733 1.00 87.06 691 PHE A CA 1
ATOM 5396 C C . PHE A 1 691 ? 37.902 15.258 -8.380 1.00 87.06 691 PHE A C 1
ATOM 5398 O O . PHE A 1 691 ? 38.164 16.099 -7.513 1.00 87.06 691 PHE A O 1
ATOM 5405 N N . PRO A 1 692 ? 38.887 14.605 -9.035 1.00 83.44 692 PRO A N 1
ATOM 5406 C CA . PRO A 1 692 ? 40.312 14.828 -8.767 1.00 83.44 692 PRO A CA 1
ATOM 5407 C C . PRO A 1 692 ? 40.730 16.304 -8.790 1.00 83.44 692 PRO A C 1
ATOM 5409 O O . PRO A 1 692 ? 41.589 16.710 -8.016 1.00 83.44 692 PRO A O 1
ATOM 5412 N N . GLU A 1 693 ? 40.084 17.132 -9.619 1.00 83.75 693 GLU A N 1
ATOM 5413 C CA . GLU A 1 693 ? 40.386 18.560 -9.764 1.00 83.75 693 GLU A CA 1
ATOM 5414 C C . GLU A 1 693 ? 39.990 19.426 -8.554 1.00 83.75 693 GLU A C 1
ATOM 5416 O O . GLU A 1 693 ? 40.342 20.603 -8.504 1.00 83.75 693 GLU A O 1
ATOM 5421 N N . LYS A 1 694 ? 39.236 18.864 -7.601 1.00 84.81 694 LYS A N 1
ATOM 5422 C CA . LYS A 1 694 ? 38.832 19.511 -6.341 1.00 84.81 694 LYS A CA 1
ATOM 5423 C C . LYS A 1 694 ? 38.978 18.608 -5.112 1.00 84.81 694 LYS A C 1
ATOM 5425 O O . LYS A 1 694 ? 38.565 18.999 -4.023 1.00 84.81 694 LYS A O 1
ATOM 5430 N N . GLN A 1 695 ? 39.558 17.415 -5.261 1.00 88.06 695 GLN A N 1
ATOM 5431 C CA . GLN A 1 695 ? 39.637 16.431 -4.183 1.00 88.06 695 GLN A CA 1
ATOM 5432 C C . GLN A 1 695 ? 40.449 16.964 -2.994 1.00 88.06 695 GLN A C 1
ATOM 5434 O O . GLN A 1 695 ? 39.949 16.933 -1.876 1.00 88.06 695 GLN A O 1
ATOM 5439 N N . VAL A 1 696 ? 41.642 17.522 -3.232 1.00 88.94 696 VAL A N 1
ATOM 5440 C CA . VAL A 1 696 ? 42.520 18.062 -2.172 1.00 88.94 696 VAL A CA 1
ATOM 5441 C C . VAL A 1 696 ? 41.844 19.212 -1.411 1.00 88.94 696 VAL A C 1
ATOM 5443 O O . VAL A 1 696 ? 41.642 19.108 -0.205 1.00 88.94 696 VAL A O 1
ATOM 5446 N N . GLU A 1 697 ? 41.368 20.238 -2.128 1.00 89.38 697 GLU A N 1
ATOM 5447 C CA . GLU A 1 697 ? 40.623 21.387 -1.571 1.00 89.38 697 GLU A CA 1
ATOM 5448 C C . GLU A 1 697 ? 39.412 20.959 -0.722 1.00 89.38 697 GLU A C 1
ATOM 5450 O O . GLU A 1 697 ? 39.097 21.587 0.291 1.00 89.38 697 GLU A O 1
ATOM 5455 N N . LEU A 1 698 ? 38.713 19.894 -1.133 1.00 89.44 698 LEU A N 1
ATOM 5456 C CA . LEU A 1 698 ? 37.578 19.355 -0.391 1.00 89.44 698 LEU A CA 1
ATOM 5457 C C . LEU A 1 698 ? 38.023 18.578 0.857 1.00 89.44 698 LEU A C 1
ATOM 5459 O O . LEU A 1 698 ? 37.390 18.737 1.896 1.00 89.44 698 LEU A O 1
ATOM 5463 N N . LEU A 1 699 ? 39.086 17.772 0.788 1.00 89.69 699 LEU A N 1
ATOM 5464 C CA . LEU A 1 699 ? 39.588 17.002 1.934 1.00 89.69 699 LEU A CA 1
ATOM 5465 C C . LEU A 1 699 ? 40.103 17.924 3.053 1.00 89.69 699 LEU A C 1
ATOM 5467 O O . LEU A 1 699 ? 39.591 17.841 4.171 1.00 89.69 699 LEU A O 1
ATOM 5471 N N . GLU A 1 700 ? 40.985 18.878 2.733 1.00 88.31 700 GLU A N 1
ATOM 5472 C CA . GLU A 1 700 ? 41.480 19.911 3.667 1.00 88.31 700 GLU A CA 1
ATOM 5473 C C . GLU A 1 700 ? 40.328 20.680 4.343 1.00 88.31 700 GLU A C 1
ATOM 5475 O O . GLU A 1 700 ? 40.335 20.986 5.541 1.00 88.31 700 GLU A O 1
ATOM 5480 N N . PHE A 1 701 ? 39.287 21.002 3.569 1.00 88.75 701 PHE A N 1
ATOM 5481 C CA . PHE A 1 701 ? 38.118 21.709 4.076 1.00 88.75 701 PHE A CA 1
ATOM 5482 C C . PHE A 1 701 ? 37.246 20.835 4.991 1.00 88.75 701 PHE A C 1
ATOM 5484 O O . PHE A 1 701 ? 36.681 21.342 5.963 1.00 88.75 701 PHE A O 1
ATOM 5491 N N . LEU A 1 702 ? 37.146 19.530 4.719 1.00 87.00 702 LEU A N 1
ATOM 5492 C CA . LEU A 1 702 ? 36.372 18.591 5.533 1.00 87.00 702 LEU A CA 1
ATOM 5493 C C . LEU A 1 702 ? 37.036 18.290 6.876 1.00 87.00 702 LEU A C 1
ATOM 5495 O O . LEU A 1 702 ? 36.309 18.140 7.860 1.00 87.00 702 LEU A O 1
ATOM 5499 N N . GLU A 1 703 ? 38.368 18.245 6.962 1.00 85.06 703 GLU A N 1
ATOM 5500 C CA . GLU A 1 703 ? 39.098 18.142 8.241 1.00 85.06 703 GLU A CA 1
ATOM 5501 C C . GLU A 1 703 ? 38.637 19.220 9.230 1.00 85.06 703 GLU A C 1
ATOM 5503 O O . GLU A 1 703 ? 38.278 18.917 10.367 1.00 85.06 703 GLU A O 1
ATOM 5508 N N . ASN A 1 704 ? 38.513 20.454 8.737 1.00 80.56 704 ASN A N 1
ATOM 5509 C CA . ASN A 1 704 ? 38.135 21.644 9.496 1.00 80.56 704 ASN A CA 1
ATOM 5510 C C . ASN A 1 704 ? 36.630 21.742 9.847 1.00 80.56 704 ASN A C 1
ATOM 5512 O O . ASN A 1 704 ? 36.226 22.681 10.539 1.00 80.56 704 ASN A O 1
ATOM 5516 N N . ILE A 1 705 ? 35.787 20.799 9.401 1.00 79.50 705 ILE A N 1
ATOM 5517 C CA . ILE A 1 705 ? 34.349 20.764 9.718 1.00 79.50 705 ILE A CA 1
ATOM 5518 C C . ILE A 1 705 ? 34.046 19.781 10.856 1.00 79.50 705 ILE A C 1
ATOM 5520 O O . ILE A 1 705 ? 34.280 18.571 10.751 1.00 79.50 705 ILE A O 1
ATOM 5524 N N . VAL A 1 706 ? 33.396 20.310 11.898 1.00 69.88 706 VAL A N 1
ATOM 5525 C CA . VAL A 1 706 ? 32.671 19.531 12.911 1.00 69.88 706 VAL A CA 1
ATOM 5526 C C . VAL A 1 706 ? 31.340 19.071 12.314 1.00 69.88 706 VAL A C 1
ATOM 5528 O O . VAL A 1 706 ? 30.439 19.880 12.075 1.00 69.88 706 VAL A O 1
ATOM 5531 N N . GLU A 1 707 ? 31.214 17.770 12.063 1.00 68.06 707 GLU A N 1
ATOM 5532 C CA . GLU A 1 707 ? 29.964 17.165 11.604 1.00 68.06 707 GLU A CA 1
ATOM 5533 C C . GLU A 1 707 ? 28.910 17.196 12.725 1.00 68.06 707 GLU A C 1
ATOM 5535 O O . GLU A 1 707 ? 29.210 16.941 13.889 1.00 68.06 707 GLU A O 1
ATOM 5540 N N . ARG A 1 708 ? 27.661 17.527 12.376 1.00 65.06 708 ARG A N 1
ATOM 5541 C CA . ARG A 1 708 ? 26.510 17.444 13.287 1.00 65.06 708 ARG A CA 1
ATOM 5542 C C . ARG A 1 708 ? 25.618 16.299 12.828 1.00 65.06 708 ARG A C 1
ATOM 5544 O O . ARG A 1 708 ? 25.345 16.193 11.631 1.00 65.06 708 ARG A O 1
ATOM 5551 N N . GLU A 1 709 ? 25.116 15.481 13.751 1.00 62.94 709 GLU A N 1
ATOM 5552 C CA . GLU A 1 709 ? 24.083 14.507 13.393 1.00 62.94 709 GLU A CA 1
ATOM 5553 C C . GLU A 1 709 ? 22.830 15.221 12.856 1.00 62.94 709 GLU A C 1
ATOM 5555 O O . GLU A 1 709 ? 22.385 16.238 13.389 1.00 62.94 709 GLU A O 1
ATOM 5560 N N . THR A 1 710 ? 22.272 14.689 11.765 1.00 65.06 710 THR A N 1
ATOM 5561 C CA . THR A 1 710 ? 21.094 15.251 11.071 1.00 65.06 710 THR A CA 1
ATOM 5562 C C . THR A 1 710 ? 19.927 14.265 10.983 1.00 65.06 710 THR A C 1
ATOM 5564 O O . THR A 1 710 ? 19.024 14.451 10.166 1.00 65.06 710 THR A O 1
ATOM 5567 N N . ILE A 1 711 ? 19.965 13.204 11.794 1.00 74.94 711 ILE A N 1
ATOM 5568 C CA . ILE A 1 711 ? 18.910 12.198 11.940 1.00 74.94 711 ILE A CA 1
ATOM 5569 C C . ILE A 1 711 ? 18.719 11.974 13.437 1.00 74.94 711 ILE A C 1
ATOM 5571 O O . ILE A 1 711 ? 19.601 11.440 14.105 1.00 74.94 711 ILE A O 1
ATOM 5575 N N . THR A 1 712 ? 17.582 12.410 13.966 1.00 78.62 712 THR A N 1
ATOM 5576 C CA . THR A 1 712 ? 17.315 12.402 15.406 1.00 78.62 712 THR A CA 1
ATOM 5577 C C . THR A 1 712 ? 15.999 11.695 15.703 1.00 78.62 712 THR A C 1
ATOM 5579 O O . THR A 1 712 ? 15.105 11.631 14.855 1.00 78.62 712 THR A O 1
ATOM 5582 N N . LEU A 1 713 ? 15.873 11.133 16.907 1.00 78.88 713 LEU A N 1
ATOM 5583 C CA . LEU A 1 713 ? 14.614 10.542 17.346 1.00 78.88 713 LEU A CA 1
ATOM 5584 C C . LEU A 1 713 ? 13.536 11.629 17.514 1.00 78.88 713 LEU A C 1
ATOM 5586 O O . LEU A 1 713 ? 13.794 12.661 18.141 1.00 78.88 713 LEU A O 1
ATOM 5590 N N . PRO A 1 714 ? 12.311 11.405 17.005 1.00 83.06 714 PRO A N 1
ATOM 5591 C CA . PRO A 1 714 ? 11.169 12.279 17.246 1.00 83.06 714 PRO A CA 1
ATOM 5592 C C . PRO A 1 714 ? 10.895 12.482 18.740 1.00 83.06 714 PRO A C 1
ATOM 5594 O O . PRO A 1 714 ? 10.979 11.538 19.525 1.00 83.06 714 PRO A O 1
ATOM 5597 N N . LYS A 1 715 ? 10.475 13.695 19.127 1.00 77.38 715 LYS A N 1
ATOM 5598 C CA . LYS A 1 715 ? 10.205 14.078 20.529 1.00 77.38 715 LYS A CA 1
ATOM 5599 C C . LYS A 1 715 ? 9.293 13.079 21.258 1.00 77.38 715 LYS A C 1
ATOM 5601 O O . LYS A 1 715 ? 9.605 12.673 22.368 1.00 77.38 715 LYS A O 1
ATOM 5606 N N . VAL A 1 716 ? 8.251 12.591 20.579 1.00 77.56 716 VAL A N 1
ATOM 5607 C CA . VAL A 1 716 ? 7.295 11.582 21.083 1.00 77.56 716 VAL A CA 1
ATOM 5608 C C . VAL A 1 716 ? 7.918 10.214 21.415 1.00 77.56 716 VAL A C 1
ATOM 5610 O O . VAL A 1 716 ? 7.274 9.413 22.088 1.00 77.56 716 VAL A O 1
ATOM 5613 N N . MET A 1 717 ? 9.140 9.926 20.952 1.00 78.75 717 MET A N 1
ATOM 5614 C CA . MET A 1 717 ? 9.928 8.744 21.332 1.00 78.75 717 MET A CA 1
ATOM 5615 C C . MET A 1 717 ? 10.872 9.056 22.498 1.00 78.75 717 MET A C 1
ATOM 5617 O O . MET A 1 717 ? 10.908 8.298 23.466 1.00 78.75 717 MET A O 1
ATOM 5621 N N . VAL A 1 718 ? 11.574 10.195 22.433 1.00 74.12 718 VAL A N 1
ATOM 5622 C CA . VAL A 1 718 ? 12.477 10.682 23.497 1.00 74.12 718 VAL A CA 1
ATOM 5623 C C . VAL A 1 718 ? 11.732 10.822 24.832 1.00 74.12 718 VAL A C 1
ATOM 5625 O O . VAL A 1 718 ? 12.218 10.363 25.860 1.00 74.12 718 VAL A O 1
ATOM 5628 N N . GLU A 1 719 ? 10.502 11.341 24.800 1.00 69.88 719 GLU A N 1
ATOM 5629 C CA . GLU A 1 719 ? 9.605 11.451 25.961 1.00 69.88 719 GLU A CA 1
ATOM 5630 C C . GLU A 1 719 ? 9.239 10.107 26.614 1.00 69.88 719 GLU A C 1
ATOM 5632 O O . GLU A 1 719 ? 8.803 10.100 27.762 1.00 69.88 719 GLU A O 1
ATOM 5637 N N . ASN A 1 720 ? 9.375 8.963 25.932 1.00 66.38 720 ASN A N 1
ATOM 5638 C CA . ASN A 1 720 ? 9.149 7.658 26.572 1.00 66.38 720 ASN A CA 1
ATOM 5639 C C . ASN A 1 720 ? 10.433 7.121 27.213 1.00 66.38 720 ASN A C 1
ATOM 5641 O O . ASN A 1 720 ? 10.353 6.508 28.274 1.00 66.38 720 ASN A O 1
ATOM 5645 N N . LEU A 1 721 ? 11.599 7.387 26.607 1.00 64.75 721 LEU A N 1
ATOM 5646 C CA . LEU A 1 721 ? 12.905 7.031 27.177 1.00 64.75 721 LEU A CA 1
ATOM 5647 C C . LEU A 1 721 ? 13.157 7.744 28.515 1.00 64.75 721 LEU A C 1
ATOM 5649 O O . LEU A 1 721 ? 13.789 7.174 29.395 1.00 64.75 721 LEU A O 1
ATOM 5653 N N . SER A 1 722 ? 12.633 8.961 28.695 1.00 57.97 722 SER A N 1
ATOM 5654 C CA . SER A 1 722 ? 12.768 9.722 29.945 1.00 57.97 722 SER A CA 1
ATOM 5655 C C . SER A 1 722 ? 11.770 9.361 31.052 1.00 57.97 722 SER A C 1
ATOM 5657 O O . SER A 1 722 ? 11.887 9.891 32.151 1.00 57.97 722 SER A O 1
ATOM 5659 N N . ASN A 1 723 ? 10.760 8.530 30.770 1.00 53.72 723 ASN A N 1
ATOM 5660 C CA . ASN A 1 723 ? 9.649 8.234 31.690 1.00 53.72 723 ASN A CA 1
ATOM 5661 C C . ASN A 1 723 ? 9.713 6.815 32.293 1.00 53.72 723 ASN A C 1
ATOM 5663 O O . ASN A 1 723 ? 8.742 6.342 32.882 1.00 53.72 723 ASN A O 1
ATOM 5667 N N . GLN A 1 724 ? 10.842 6.125 32.136 1.00 53.31 724 GLN A N 1
ATOM 5668 C CA . GLN A 1 724 ? 11.131 4.826 32.751 1.00 53.31 724 GLN A CA 1
ATOM 5669 C C . GLN A 1 724 ? 12.324 4.998 33.704 1.00 53.31 724 GLN A C 1
ATOM 5671 O O . GLN A 1 724 ? 13.140 5.897 33.502 1.00 53.31 724 GLN A O 1
ATOM 5676 N N . HIS A 1 725 ? 12.424 4.183 34.763 1.00 52.06 725 HIS A N 1
ATOM 5677 C CA . HIS A 1 725 ? 13.596 4.222 35.648 1.00 52.06 725 HIS A CA 1
ATOM 5678 C C . HIS A 1 725 ? 14.877 4.028 34.830 1.00 52.06 725 HIS A C 1
ATOM 5680 O O . HIS A 1 725 ? 14.938 3.136 33.985 1.00 52.06 725 HIS A O 1
ATOM 5686 N N . TYR A 1 726 ? 15.872 4.887 35.072 1.00 54.50 726 TYR A N 1
ATOM 5687 C CA . TYR A 1 726 ? 17.083 4.963 34.262 1.00 54.50 726 TYR A CA 1
ATOM 5688 C C . TYR A 1 726 ? 17.837 3.634 34.241 1.00 54.50 726 TYR A C 1
ATOM 5690 O O . TYR A 1 726 ? 18.493 3.260 35.213 1.00 54.50 726 TYR A O 1
ATOM 5698 N N . GLU A 1 727 ? 17.783 2.943 33.105 1.00 56.22 727 GLU A N 1
ATOM 5699 C CA . GLU A 1 727 ? 18.676 1.822 32.851 1.00 56.22 727 GLU A CA 1
ATOM 5700 C C . GLU A 1 727 ? 20.105 2.338 32.664 1.00 56.22 727 GLU A C 1
ATOM 5702 O O . GLU A 1 727 ? 20.348 3.396 32.069 1.00 56.22 727 GLU A O 1
ATOM 5707 N N . LYS A 1 728 ? 21.048 1.595 33.243 1.00 58.47 728 LYS A N 1
ATOM 5708 C CA . LYS A 1 728 ? 22.423 2.024 33.515 1.00 58.47 728 LYS A CA 1
ATOM 5709 C C . LYS A 1 728 ? 23.168 2.435 32.244 1.00 58.47 728 LYS A C 1
ATOM 5711 O O . LYS A 1 728 ? 23.951 3.376 32.270 1.00 58.47 728 LYS A O 1
ATOM 5716 N N . GLU A 1 729 ? 22.868 1.774 31.137 1.00 63.06 729 GLU A N 1
ATOM 5717 C CA . GLU A 1 729 ? 23.493 1.926 29.826 1.00 63.06 729 GLU A CA 1
ATOM 5718 C C . GLU A 1 729 ? 23.061 3.246 29.159 1.00 63.06 729 GLU A C 1
ATOM 5720 O O . GLU A 1 729 ? 23.887 4.014 28.668 1.00 63.06 729 GLU A O 1
ATOM 5725 N N . ILE A 1 730 ? 21.764 3.573 29.230 1.00 62.94 730 ILE A N 1
ATOM 5726 C CA . ILE A 1 730 ? 21.220 4.856 28.754 1.00 62.94 730 ILE A CA 1
ATOM 5727 C C . ILE A 1 730 ? 21.671 6.014 29.658 1.00 62.94 730 ILE A C 1
ATOM 5729 O O . ILE A 1 730 ? 21.979 7.101 29.161 1.00 62.94 730 ILE A O 1
ATOM 5733 N N . TYR A 1 731 ? 21.770 5.778 30.970 1.00 63.00 731 TYR A N 1
ATOM 5734 C CA . TYR A 1 731 ? 22.335 6.740 31.918 1.00 63.00 731 TYR A CA 1
ATOM 5735 C C . TYR A 1 731 ? 23.822 7.020 31.640 1.00 63.00 731 TYR A C 1
ATOM 5737 O O . TYR A 1 731 ? 24.247 8.171 31.702 1.00 63.00 731 TYR A O 1
ATOM 5745 N N . GLN A 1 732 ? 24.608 5.998 31.289 1.00 65.88 732 GLN A N 1
ATOM 5746 C CA . GLN A 1 732 ? 26.027 6.136 30.939 1.00 65.88 732 GLN A CA 1
ATOM 5747 C C . GLN A 1 732 ? 26.248 6.934 29.642 1.00 65.88 732 GLN A C 1
ATOM 5749 O O . GLN A 1 732 ? 27.159 7.756 29.594 1.00 65.88 732 GLN A O 1
ATOM 5754 N N . GLU A 1 733 ? 25.411 6.747 28.615 1.00 68.94 733 GLU A N 1
ATOM 5755 C CA . GLU A 1 733 ? 25.572 7.420 27.313 1.00 68.94 733 GLU A CA 1
ATOM 5756 C C . GLU A 1 733 ? 25.061 8.882 27.297 1.00 68.94 733 GLU A C 1
ATOM 5758 O O . GLU A 1 733 ? 25.591 9.724 26.558 1.00 68.94 733 GLU A O 1
ATOM 5763 N N . PHE A 1 734 ? 24.027 9.209 28.089 1.00 67.12 734 PHE A N 1
ATOM 5764 C CA . PHE A 1 734 ? 23.326 10.506 28.013 1.00 67.12 734 PHE A CA 1
ATOM 5765 C C . PHE A 1 734 ? 23.165 11.269 29.344 1.00 67.12 734 PHE A C 1
ATOM 5767 O O . PHE A 1 734 ? 22.842 12.463 29.317 1.00 67.12 734 PHE A O 1
ATOM 5774 N N . GLY A 1 735 ? 23.422 10.633 30.490 1.00 63.72 735 GLY A N 1
ATOM 5775 C CA . GLY A 1 735 ? 23.366 11.244 31.822 1.00 63.72 735 GLY A CA 1
ATOM 5776 C C . GLY A 1 735 ? 21.964 11.340 32.460 1.00 63.72 735 GLY A C 1
ATOM 5777 O O . GLY A 1 735 ? 20.967 10.919 31.869 1.00 63.72 735 GLY A O 1
ATOM 5778 N N . PRO A 1 736 ? 21.865 11.933 33.669 1.00 53.62 736 PRO A N 1
ATOM 5779 C CA . PRO A 1 736 ? 20.653 11.950 34.507 1.00 53.62 736 PRO A CA 1
ATOM 5780 C C . PRO A 1 736 ? 19.476 12.783 33.971 1.00 53.62 736 PRO A C 1
ATOM 5782 O O . PRO A 1 736 ? 18.395 12.752 34.555 1.00 53.62 736 PRO A O 1
ATOM 5785 N N . SER A 1 737 ? 19.668 13.543 32.889 1.00 57.78 737 SER A N 1
ATOM 5786 C CA . SER A 1 737 ? 18.712 14.551 32.404 1.00 57.78 737 SER A CA 1
ATOM 5787 C C . SER A 1 737 ? 18.298 14.299 30.954 1.00 57.78 737 SER A C 1
ATOM 5789 O O . SER A 1 737 ? 18.264 15.222 30.139 1.00 57.78 737 SER A O 1
ATOM 5791 N N . ILE A 1 738 ? 17.995 13.046 30.596 1.00 61.09 738 ILE A N 1
ATOM 5792 C CA . ILE A 1 738 ? 17.714 12.677 29.198 1.00 61.09 738 ILE A CA 1
ATOM 5793 C C . ILE A 1 738 ? 16.489 13.411 28.611 1.00 61.09 738 ILE A C 1
ATOM 5795 O O . ILE A 1 738 ? 16.448 13.707 27.418 1.00 61.09 738 ILE A O 1
ATOM 5799 N N . SER A 1 739 ? 15.543 13.807 29.469 1.00 56.28 739 SER A N 1
ATOM 5800 C CA . SER A 1 739 ? 14.386 14.661 29.157 1.00 56.28 739 SER A CA 1
ATOM 5801 C C . SER A 1 739 ? 14.745 16.073 28.668 1.00 56.28 739 SER A C 1
ATOM 5803 O O . SER A 1 739 ? 13.922 16.711 28.012 1.00 56.28 739 SER A O 1
ATOM 5805 N N . ALA A 1 740 ? 15.955 16.570 28.947 1.00 54.22 740 ALA A N 1
ATOM 5806 C CA . ALA A 1 740 ? 16.418 17.881 28.487 1.00 54.22 740 ALA A CA 1
ATOM 5807 C C . ALA A 1 740 ? 16.869 17.882 27.011 1.00 54.22 740 ALA A C 1
ATOM 5809 O O . ALA A 1 740 ? 16.940 18.942 26.381 1.00 54.22 740 ALA A O 1
ATOM 5810 N N . TYR A 1 741 ? 17.155 16.714 26.424 1.00 58.16 741 TYR A N 1
ATOM 5811 C CA . TYR A 1 741 ? 17.604 16.615 25.037 1.00 58.16 741 TYR A CA 1
ATOM 5812 C C . TYR A 1 741 ? 16.423 16.722 24.065 1.00 58.16 741 TYR A C 1
ATOM 5814 O O . TYR A 1 741 ? 15.695 15.764 23.822 1.00 58.16 741 TYR A O 1
ATOM 5822 N N . GLN A 1 742 ? 16.279 17.875 23.405 1.00 56.00 742 GLN A N 1
ATOM 5823 C CA . GLN A 1 742 ? 15.269 18.065 22.347 1.00 56.00 742 GLN A CA 1
ATOM 5824 C C . GLN A 1 742 ? 15.479 17.170 21.108 1.00 56.00 742 GLN A C 1
ATOM 5826 O O . GLN A 1 742 ? 14.587 17.063 20.266 1.00 56.00 742 GLN A O 1
ATOM 5831 N N . ASN A 1 743 ? 16.670 16.584 20.962 1.00 64.75 743 ASN A N 1
ATOM 5832 C CA . ASN A 1 743 ? 17.093 15.767 19.832 1.00 64.75 743 ASN A CA 1
ATOM 5833 C C . ASN A 1 743 ? 18.096 14.713 20.322 1.00 64.75 743 ASN A C 1
ATOM 5835 O O . ASN A 1 743 ? 19.204 15.077 20.716 1.00 64.75 743 ASN A O 1
ATOM 5839 N N . LEU A 1 744 ? 17.741 13.427 20.254 1.00 68.38 744 LEU A N 1
ATOM 5840 C CA . LEU A 1 744 ? 18.691 12.331 20.470 1.00 68.38 744 LEU A CA 1
ATOM 5841 C C . LEU A 1 744 ? 19.173 11.767 19.134 1.00 68.38 744 LEU A C 1
ATOM 5843 O O . LEU A 1 744 ? 18.371 11.499 18.241 1.00 68.38 744 LEU A O 1
ATOM 5847 N N . ALA A 1 745 ? 20.486 11.588 19.027 1.00 74.88 745 ALA A N 1
ATOM 5848 C CA . ALA A 1 745 ? 21.190 10.964 17.912 1.00 74.88 745 ALA A CA 1
ATOM 5849 C C . ALA A 1 745 ? 20.711 9.521 17.672 1.00 74.88 745 ALA A C 1
ATOM 5851 O O . ALA A 1 745 ? 20.843 8.682 18.566 1.00 74.88 745 ALA A O 1
ATOM 5852 N N . LEU A 1 746 ? 20.178 9.211 16.480 1.00 73.62 746 LEU A N 1
ATOM 5853 C CA . LEU A 1 746 ? 19.668 7.860 16.184 1.00 73.62 746 LEU A CA 1
ATOM 5854 C C . LEU A 1 746 ? 20.789 6.813 16.272 1.00 73.62 746 LEU A C 1
ATOM 5856 O O . LEU A 1 746 ? 20.574 5.717 16.783 1.00 73.62 746 LEU A O 1
ATOM 5860 N N . THR A 1 747 ? 21.998 7.166 15.831 1.00 71.88 747 THR A N 1
ATOM 5861 C CA . THR A 1 747 ? 23.177 6.294 15.893 1.00 71.88 747 THR A CA 1
ATOM 5862 C C . THR A 1 747 ? 23.608 6.007 17.330 1.00 71.88 747 THR A C 1
ATOM 5864 O O . THR A 1 747 ? 23.791 4.843 17.678 1.00 71.88 747 THR A O 1
ATOM 5867 N N . ARG A 1 748 ? 23.696 7.034 18.189 1.00 72.81 748 ARG A N 1
ATOM 5868 C CA . ARG A 1 748 ? 24.075 6.863 19.606 1.00 72.81 748 ARG A CA 1
ATOM 5869 C C . ARG A 1 748 ? 23.037 6.065 20.397 1.00 72.81 748 ARG A C 1
ATOM 5871 O O . ARG A 1 748 ? 23.409 5.195 21.175 1.00 72.81 748 ARG A O 1
ATOM 5878 N N . VAL A 1 749 ? 21.740 6.305 20.168 1.00 72.00 749 VAL A N 1
ATOM 5879 C CA . VAL A 1 749 ? 20.679 5.504 20.810 1.00 72.00 749 VAL A CA 1
ATOM 5880 C C . VAL A 1 749 ? 20.675 4.064 20.283 1.00 72.00 749 VAL A C 1
ATOM 5882 O O . VAL A 1 749 ? 20.436 3.141 21.056 1.00 72.00 749 VAL A O 1
ATOM 5885 N N . GLY A 1 750 ? 21.023 3.844 19.011 1.00 69.44 750 GLY A N 1
ATOM 5886 C CA . GLY A 1 750 ? 21.289 2.508 18.475 1.00 69.44 750 GLY A CA 1
ATOM 5887 C C . GLY A 1 750 ? 22.376 1.769 19.261 1.00 69.44 750 GLY A C 1
ATOM 5888 O O . GLY A 1 750 ? 22.124 0.671 19.743 1.00 69.44 750 GLY A O 1
ATOM 5889 N N . THR A 1 751 ? 23.543 2.386 19.466 1.00 71.50 751 THR A N 1
ATOM 5890 C CA . THR A 1 751 ? 24.626 1.805 20.283 1.00 71.50 751 THR A CA 1
ATOM 5891 C C . THR A 1 751 ? 24.179 1.553 21.726 1.00 71.50 751 THR A C 1
ATOM 5893 O O . THR A 1 751 ? 24.349 0.449 22.234 1.00 71.50 751 THR A O 1
ATOM 5896 N N . ALA A 1 752 ? 23.544 2.538 22.369 1.00 67.38 752 ALA A N 1
ATOM 5897 C CA . ALA A 1 752 ? 23.088 2.426 23.756 1.00 67.38 752 ALA A CA 1
ATOM 5898 C C . ALA A 1 752 ? 22.000 1.361 23.970 1.00 67.38 752 ALA A C 1
ATOM 5900 O O . ALA A 1 752 ? 21.866 0.864 25.081 1.00 67.38 752 ALA A O 1
ATOM 5901 N N . THR A 1 753 ? 21.228 1.008 22.933 1.00 66.81 753 THR A N 1
ATOM 5902 C CA . THR A 1 753 ? 20.177 -0.024 23.008 1.00 66.81 753 THR A CA 1
ATOM 5903 C C . THR A 1 753 ? 20.643 -1.427 22.609 1.00 66.81 753 THR A C 1
ATOM 5905 O O . THR A 1 753 ? 19.926 -2.384 22.880 1.00 66.81 753 THR A O 1
ATOM 5908 N N . GLN A 1 754 ? 21.839 -1.589 22.028 1.00 65.81 754 GLN A N 1
ATOM 5909 C CA . GLN A 1 754 ? 22.398 -2.907 21.672 1.00 65.81 754 GLN A CA 1
ATOM 5910 C C . GLN A 1 754 ? 22.855 -3.732 22.883 1.00 65.81 754 GLN A C 1
ATOM 5912 O O . GLN A 1 754 ? 22.850 -4.958 22.822 1.00 65.81 754 GLN A O 1
ATOM 5917 N N . THR A 1 755 ? 23.256 -3.080 23.975 1.00 58.94 755 THR A N 1
ATOM 5918 C CA . THR A 1 755 ? 23.703 -3.736 25.217 1.00 58.94 755 THR A CA 1
ATOM 5919 C C . THR A 1 755 ? 22.565 -4.012 26.201 1.00 58.94 755 THR A C 1
ATOM 5921 O O . THR A 1 755 ? 22.775 -4.680 27.213 1.00 58.94 755 THR A O 1
ATOM 5924 N N . MET A 1 756 ? 21.358 -3.513 25.926 1.00 59.50 756 MET A N 1
ATOM 5925 C CA . MET A 1 756 ? 20.218 -3.622 26.831 1.00 59.50 756 MET A CA 1
ATOM 5926 C C . MET A 1 756 ? 19.490 -4.950 26.632 1.00 59.50 756 MET A C 1
ATOM 5928 O O . MET A 1 756 ? 19.074 -5.282 25.523 1.00 59.50 756 MET A O 1
ATOM 5932 N N . GLN A 1 757 ? 19.218 -5.668 27.723 1.00 55.38 757 GLN A N 1
ATOM 5933 C CA . GLN A 1 757 ? 18.130 -6.648 27.721 1.00 55.38 757 GLN A CA 1
ATOM 5934 C C . GLN A 1 757 ? 16.808 -5.875 27.618 1.00 55.38 757 GLN A C 1
ATOM 5936 O O . GLN A 1 757 ? 16.351 -5.316 28.615 1.00 55.38 757 GLN A O 1
ATOM 5941 N N . THR A 1 758 ? 16.234 -5.795 26.415 1.00 55.97 758 THR A N 1
ATOM 5942 C CA . THR A 1 758 ? 15.058 -4.974 26.082 1.00 55.97 758 THR A CA 1
ATOM 5943 C C . THR A 1 758 ? 13.825 -5.378 26.894 1.00 55.97 758 THR A C 1
ATOM 5945 O O . THR A 1 758 ? 13.126 -6.339 26.577 1.00 55.97 758 THR A O 1
ATOM 5948 N N . LYS A 1 759 ? 13.516 -4.620 27.953 1.00 53.38 759 LYS A N 1
ATOM 5949 C CA . LYS A 1 759 ? 12.464 -4.989 28.917 1.00 53.38 759 LYS A CA 1
ATOM 5950 C C . LYS A 1 759 ? 11.049 -4.651 28.454 1.00 53.38 759 LYS A C 1
ATOM 5952 O O . LYS A 1 759 ? 10.089 -5.136 29.046 1.00 53.38 759 LYS A O 1
ATOM 5957 N N . ASN A 1 760 ? 10.881 -3.794 27.441 1.00 63.66 760 ASN A N 1
ATOM 5958 C CA . ASN A 1 760 ? 9.555 -3.409 26.954 1.00 63.66 760 ASN A CA 1
ATOM 5959 C C . ASN A 1 760 ? 9.510 -2.976 25.477 1.00 63.66 760 ASN A C 1
ATOM 5961 O O . ASN A 1 760 ? 10.517 -2.614 24.866 1.00 63.66 760 ASN A O 1
ATOM 5965 N N . ALA A 1 761 ? 8.295 -2.953 24.920 1.00 64.31 761 ALA A N 1
ATOM 5966 C CA . ALA A 1 761 ? 8.035 -2.672 23.508 1.00 64.31 761 ALA A CA 1
ATOM 5967 C C . ALA A 1 761 ? 8.509 -1.285 23.021 1.00 64.31 761 ALA A C 1
ATOM 5969 O O . ALA A 1 761 ? 8.831 -1.147 21.845 1.00 64.31 761 ALA A O 1
ATOM 5970 N N . CYS A 1 762 ? 8.605 -0.261 23.884 1.00 70.38 762 CYS A N 1
ATOM 5971 C CA . CYS A 1 762 ? 9.166 1.040 23.486 1.00 70.38 762 CYS A CA 1
ATOM 5972 C C . CYS A 1 762 ? 10.666 0.938 23.191 1.00 70.38 762 CYS A C 1
ATOM 5974 O O . CYS A 1 762 ? 11.132 1.450 22.174 1.00 70.38 762 CYS A O 1
ATOM 5976 N N . GLN A 1 763 ? 11.410 0.246 24.054 1.00 72.44 763 GLN A N 1
ATOM 5977 C CA . GLN A 1 763 ? 12.845 0.018 23.879 1.00 72.44 763 GLN A CA 1
ATOM 5978 C C . GLN A 1 763 ? 13.110 -0.877 22.670 1.00 72.44 763 GLN A C 1
ATOM 5980 O O . GLN A 1 763 ? 13.937 -0.533 21.829 1.00 72.44 763 GLN A O 1
ATOM 5985 N N . GLN A 1 764 ? 12.350 -1.971 22.534 1.00 76.31 764 GLN A N 1
ATOM 5986 C CA . GLN A 1 764 ? 12.453 -2.870 21.386 1.00 76.31 764 GLN A CA 1
ATOM 5987 C C . GLN A 1 764 ? 12.192 -2.127 20.068 1.00 76.31 764 GLN A C 1
ATOM 5989 O O . GLN A 1 764 ? 12.985 -2.241 19.140 1.00 76.31 764 GLN A O 1
ATOM 5994 N N . PHE A 1 765 ? 11.142 -1.300 20.002 1.00 80.50 765 PHE A N 1
ATOM 5995 C CA . PHE A 1 765 ? 10.844 -0.481 18.825 1.00 80.50 765 PHE A CA 1
ATOM 5996 C C . PHE A 1 765 ? 11.986 0.487 18.477 1.00 80.50 765 PHE A C 1
ATOM 5998 O O . PHE A 1 765 ? 12.347 0.608 17.306 1.00 80.50 765 PHE A O 1
ATOM 6005 N N . ILE A 1 766 ? 12.594 1.138 19.476 1.00 78.75 766 ILE A N 1
ATOM 6006 C CA . ILE A 1 766 ? 13.711 2.079 19.283 1.00 78.75 766 ILE A CA 1
ATOM 6007 C C . ILE A 1 766 ? 15.000 1.357 18.843 1.00 78.75 766 ILE A C 1
ATOM 6009 O O . ILE A 1 766 ? 15.689 1.833 17.934 1.00 78.75 766 ILE A O 1
ATOM 6013 N N . HIS A 1 767 ? 15.293 0.183 19.404 1.00 80.44 767 HIS A N 1
ATOM 6014 C CA . HIS A 1 767 ? 16.371 -0.691 18.937 1.00 80.44 767 HIS A CA 1
ATOM 6015 C C . HIS A 1 767 ? 16.145 -1.119 17.475 1.00 80.44 767 HIS A C 1
ATOM 6017 O O . HIS A 1 767 ? 17.022 -0.956 16.626 1.00 80.44 767 HIS A O 1
ATOM 6023 N N . ASN A 1 768 ? 14.938 -1.589 17.152 1.00 84.38 768 ASN A N 1
ATOM 6024 C CA . ASN A 1 768 ? 14.569 -2.077 15.825 1.00 84.38 768 ASN A CA 1
ATOM 6025 C C . ASN A 1 768 ? 14.694 -0.999 14.736 1.00 84.38 768 ASN A C 1
ATOM 6027 O O . ASN A 1 768 ? 15.340 -1.249 13.719 1.00 84.38 768 ASN A O 1
ATOM 6031 N N . ILE A 1 769 ? 14.141 0.210 14.936 1.00 86.19 769 ILE A N 1
ATOM 6032 C CA . ILE A 1 769 ? 14.301 1.310 13.960 1.00 86.19 769 ILE A CA 1
ATOM 6033 C C . ILE A 1 769 ? 15.774 1.693 13.783 1.00 86.19 769 ILE A C 1
ATOM 6035 O O . ILE A 1 769 ? 16.187 1.998 12.665 1.00 86.19 769 ILE A O 1
ATOM 6039 N N . SER A 1 770 ? 16.585 1.619 14.841 1.00 82.44 770 SER A N 1
ATOM 6040 C CA . SER A 1 770 ? 18.017 1.930 14.778 1.00 82.44 770 SER A CA 1
ATOM 6041 C C . SER A 1 770 ? 18.783 0.869 13.976 1.00 82.44 770 SER A C 1
ATOM 6043 O O . SER A 1 770 ? 19.476 1.203 13.012 1.00 82.44 770 SER A O 1
ATOM 6045 N N . ALA A 1 771 ? 18.586 -0.416 14.288 1.00 82.56 771 ALA A N 1
ATOM 6046 C CA . ALA A 1 771 ? 19.201 -1.548 13.586 1.00 82.56 771 ALA A CA 1
ATOM 6047 C C . ALA A 1 771 ? 18.775 -1.640 12.104 1.00 82.56 771 ALA A C 1
ATOM 6049 O O . ALA A 1 771 ? 19.591 -1.926 11.223 1.00 82.56 771 ALA A O 1
ATOM 6050 N N . SER A 1 772 ? 17.512 -1.328 11.806 1.00 84.81 772 SER A N 1
ATOM 6051 C CA . SER A 1 772 ? 16.955 -1.262 10.447 1.00 84.81 772 SER A CA 1
ATOM 6052 C C . SER A 1 772 ? 17.341 0.012 9.667 1.00 84.81 772 SER A C 1
ATOM 6054 O O . SER A 1 772 ? 16.927 0.165 8.515 1.00 84.81 772 SER A O 1
ATOM 6056 N N . LYS A 1 773 ? 18.111 0.937 10.267 1.00 86.69 773 LYS A N 1
ATOM 6057 C CA . LYS A 1 773 ? 18.401 2.297 9.762 1.00 86.69 773 LYS A CA 1
ATOM 6058 C C . LYS A 1 773 ? 17.139 3.048 9.292 1.00 86.69 773 LYS A C 1
ATOM 6060 O O . LYS A 1 773 ? 17.098 3.579 8.180 1.00 86.69 773 LYS A O 1
ATOM 6065 N N . ILE A 1 774 ? 16.091 3.089 10.113 1.00 89.75 774 ILE A N 1
ATOM 6066 C CA . ILE A 1 774 ? 14.855 3.829 9.830 1.00 89.75 774 ILE A CA 1
ATOM 6067 C C . ILE A 1 774 ? 14.919 5.203 10.497 1.00 89.75 774 ILE A C 1
ATOM 6069 O O . ILE A 1 774 ? 14.756 5.347 11.707 1.00 89.75 774 ILE A O 1
ATOM 6073 N N . ALA A 1 775 ? 15.146 6.224 9.678 1.00 89.56 775 ALA A N 1
ATOM 6074 C CA . ALA A 1 775 ? 15.115 7.620 10.085 1.00 89.56 775 ALA A CA 1
ATOM 6075 C C . ALA A 1 775 ? 13.678 8.144 10.189 1.00 89.56 775 ALA A C 1
ATOM 6077 O O . ALA A 1 775 ? 12.754 7.585 9.603 1.00 89.56 775 ALA A O 1
ATOM 6078 N N . PHE A 1 776 ? 13.504 9.282 10.856 1.00 90.88 776 PHE A N 1
ATOM 6079 C CA . PHE A 1 776 ? 12.275 10.073 10.836 1.00 90.88 776 PHE A CA 1
ATOM 6080 C C . PHE A 1 776 ? 12.616 11.502 10.412 1.00 90.88 776 PHE A C 1
ATOM 6082 O O . PHE A 1 776 ? 13.632 12.044 10.840 1.00 90.88 776 PHE A O 1
ATOM 6089 N N . LEU A 1 777 ? 11.777 12.110 9.572 1.00 90.88 777 LEU A N 1
ATOM 6090 C CA . LEU A 1 777 ? 11.914 13.508 9.151 1.00 90.88 777 LEU A CA 1
ATOM 6091 C C . LEU A 1 777 ? 10.577 14.223 9.370 1.00 90.88 777 LEU A C 1
ATOM 6093 O O . LEU A 1 777 ? 9.524 13.685 9.009 1.00 90.88 777 LEU A O 1
ATOM 6097 N N . LYS A 1 778 ? 10.591 15.424 9.962 1.00 92.06 778 LYS A N 1
ATOM 6098 C CA . LYS A 1 778 ? 9.353 16.183 10.200 1.00 92.06 778 LYS A CA 1
ATOM 6099 C C . LYS A 1 778 ? 8.739 16.618 8.883 1.00 92.06 778 LYS A C 1
ATOM 6101 O O . LYS A 1 778 ? 9.427 16.841 7.884 1.00 92.06 778 LYS A O 1
ATOM 6106 N N . ILE A 1 779 ? 7.427 16.800 8.888 1.00 94.56 779 ILE A N 1
ATOM 6107 C CA . ILE A 1 779 ? 6.739 17.482 7.797 1.00 94.56 779 ILE A CA 1
ATOM 6108 C C . ILE A 1 779 ? 7.165 18.946 7.788 1.00 94.56 779 ILE A C 1
ATOM 6110 O O . ILE A 1 779 ? 6.893 19.682 8.732 1.00 94.56 779 ILE A O 1
ATOM 6114 N N . LYS A 1 780 ? 7.779 19.383 6.690 1.00 93.69 780 LYS A N 1
ATOM 6115 C CA . LYS A 1 780 ? 8.076 20.793 6.437 1.00 93.69 780 LYS A CA 1
ATOM 6116 C C . LYS A 1 780 ? 6.881 21.516 5.811 1.00 93.69 780 LYS A C 1
ATOM 6118 O O . LYS A 1 780 ? 6.650 22.680 6.124 1.00 93.69 780 LYS A O 1
ATOM 6123 N N . GLN A 1 781 ? 6.150 20.854 4.912 1.00 94.44 781 GLN A N 1
ATOM 6124 C CA . GLN A 1 781 ? 4.983 21.421 4.238 1.00 94.44 781 GLN A CA 1
ATOM 6125 C C . GLN A 1 781 ? 3.988 20.339 3.798 1.00 94.44 781 GLN A C 1
ATOM 6127 O O . GLN A 1 781 ? 4.369 19.242 3.391 1.00 94.44 781 GLN A O 1
ATOM 6132 N N . ILE A 1 782 ? 2.710 20.708 3.798 1.00 93.12 782 ILE A N 1
ATOM 6133 C CA . ILE A 1 782 ? 1.584 20.006 3.176 1.00 93.12 782 ILE A CA 1
ATOM 6134 C C . ILE A 1 782 ? 0.931 21.012 2.216 1.00 93.12 782 ILE A C 1
ATOM 6136 O O . ILE A 1 782 ? 0.540 22.090 2.661 1.00 93.12 782 ILE A O 1
ATOM 6140 N N . ARG A 1 783 ? 0.845 20.726 0.907 1.00 93.00 783 ARG A N 1
ATOM 6141 C CA . ARG A 1 783 ? 0.336 21.699 -0.093 1.00 93.00 783 ARG A CA 1
ATOM 6142 C C . ARG A 1 783 ? -0.624 21.084 -1.111 1.00 93.00 783 ARG A C 1
ATOM 6144 O O . ARG A 1 783 ? -0.257 20.101 -1.735 1.00 93.00 783 ARG A O 1
ATOM 6151 N N . LYS A 1 784 ? -1.804 21.668 -1.343 1.00 88.00 784 LYS A N 1
ATOM 6152 C CA . LYS A 1 784 ? -2.748 21.218 -2.389 1.00 88.00 784 LYS A CA 1
ATOM 6153 C C . LYS A 1 784 ? -2.165 21.465 -3.800 1.00 88.00 784 LYS A C 1
ATOM 6155 O O . LYS A 1 784 ? -1.663 22.561 -4.036 1.00 88.00 784 LYS A O 1
ATOM 6160 N N . VAL A 1 785 ? -2.189 20.498 -4.731 1.00 84.00 785 VAL A N 1
ATOM 6161 C CA . VAL A 1 785 ? -1.699 20.645 -6.133 1.00 84.00 785 VAL A CA 1
ATOM 6162 C C . VAL A 1 785 ? -2.665 20.000 -7.169 1.00 84.00 785 VAL A C 1
ATOM 6164 O O . VAL A 1 785 ? -3.861 19.931 -6.900 1.00 84.00 785 VAL A O 1
ATOM 6167 N N . LYS A 1 786 ? -2.214 19.559 -8.364 1.00 78.50 786 LYS A N 1
ATOM 6168 C CA . LYS A 1 786 ? -3.052 18.942 -9.433 1.00 78.50 786 LYS A CA 1
ATOM 6169 C C . LYS A 1 786 ? -2.470 17.628 -9.994 1.00 78.50 786 LYS A C 1
ATOM 6171 O O . LYS A 1 786 ? -1.245 17.477 -9.964 1.00 78.50 786 LYS A O 1
ATOM 6176 N N . PRO A 1 787 ? -3.314 16.663 -10.428 1.00 74.56 787 PRO A N 1
ATOM 6177 C CA . PRO A 1 787 ? -2.901 15.264 -10.537 1.00 74.56 787 PRO A CA 1
ATOM 6178 C C . PRO A 1 787 ? -2.113 15.013 -11.814 1.00 74.56 787 PRO A C 1
ATOM 6180 O O . PRO A 1 787 ? -2.297 15.707 -12.813 1.00 74.56 787 PRO A O 1
ATOM 6183 N N . SER A 1 788 ? -1.213 14.029 -11.767 1.00 69.69 788 SER A N 1
ATOM 6184 C CA . SER A 1 788 ? -0.365 13.669 -12.910 1.00 69.69 788 SER A CA 1
ATOM 6185 C C . SER A 1 788 ? -1.189 13.204 -14.108 1.00 69.69 788 SER A C 1
ATOM 6187 O O . SER A 1 788 ? -0.865 13.532 -15.245 1.00 69.69 788 SER A O 1
ATOM 6189 N N . HIS A 1 789 ? -2.284 12.497 -13.839 1.00 67.00 789 HIS A N 1
ATOM 6190 C CA . HIS A 1 789 ? -3.289 12.110 -14.814 1.00 67.00 789 HIS A CA 1
ATOM 6191 C C . HIS A 1 789 ? -4.671 12.197 -14.155 1.00 67.00 789 HIS A C 1
ATOM 6193 O O . HIS A 1 789 ? -4.786 12.296 -12.936 1.00 67.00 789 HIS A O 1
ATOM 6199 N N . GLY A 1 790 ? -5.735 12.017 -14.936 1.00 63.81 790 GLY A N 1
ATOM 6200 C CA . GLY A 1 790 ? -7.023 11.607 -14.371 1.00 63.81 790 GLY A CA 1
ATOM 6201 C C . GLY A 1 790 ? -7.058 10.138 -13.920 1.00 63.81 790 GLY A C 1
ATOM 6202 O O . GLY A 1 790 ? -8.163 9.650 -13.725 1.00 63.81 790 GLY A O 1
ATOM 6203 N N . GLU A 1 791 ? -5.896 9.458 -13.848 1.00 69.81 791 GLU A N 1
ATOM 6204 C CA . GLU A 1 791 ? -5.637 8.008 -13.728 1.00 69.81 791 GLU A CA 1
ATOM 6205 C C . GLU A 1 791 ? -4.367 7.664 -12.943 1.00 69.81 791 GLU A C 1
ATOM 6207 O O . GLU A 1 791 ? -3.429 8.449 -12.834 1.00 69.81 791 GLU A O 1
ATOM 6212 N N . VAL A 1 792 ? -4.433 6.527 -12.250 1.00 61.66 792 VAL A N 1
ATOM 6213 C CA . VAL A 1 792 ? -3.719 6.295 -11.000 1.00 61.66 792 VAL A CA 1
ATOM 6214 C C . VAL A 1 792 ? -3.840 4.807 -10.498 1.00 61.66 792 VAL A C 1
ATOM 6216 O O . VAL A 1 792 ? -4.634 4.132 -11.151 1.00 61.66 792 VAL A O 1
ATOM 6219 N N . PHE A 1 793 ? -3.142 4.286 -9.435 1.00 67.06 793 PHE A N 1
ATOM 6220 C CA . PHE A 1 793 ? -2.613 2.876 -9.385 1.00 67.06 793 PHE A CA 1
ATOM 6221 C C . PHE A 1 793 ? -2.386 1.983 -8.089 1.00 67.06 793 PHE A C 1
ATOM 6223 O O . PHE A 1 793 ? -1.294 1.434 -7.941 1.00 67.06 793 PHE A O 1
ATOM 6230 N N . ASP A 1 794 ? -3.392 1.723 -7.234 1.00 66.69 794 ASP A N 1
ATOM 6231 C CA . ASP A 1 794 ? -3.431 0.874 -6.019 1.00 66.69 794 ASP A CA 1
ATOM 6232 C C . ASP A 1 794 ? -3.212 -0.601 -6.089 1.00 66.69 794 ASP A C 1
ATOM 6234 O O . ASP A 1 794 ? -3.428 -1.267 -7.107 1.00 66.69 794 ASP A O 1
ATOM 6238 N N . VAL A 1 795 ? -2.682 -1.012 -4.934 1.00 54.16 795 VAL A N 1
ATOM 6239 C CA . VAL A 1 795 ? -1.816 -2.122 -4.649 1.00 54.16 795 VAL A CA 1
ATOM 6240 C C . VAL A 1 795 ? -1.403 -2.103 -3.169 1.00 54.16 795 VAL A C 1
ATOM 6242 O O . VAL A 1 795 ? -0.831 -1.058 -2.977 1.00 54.16 795 VAL A O 1
ATOM 6245 N N . GLU A 1 796 ? -1.561 -3.164 -2.298 1.00 61.75 796 GLU A N 1
ATOM 6246 C CA . GLU A 1 796 ? -1.610 -3.478 -0.788 1.00 61.75 796 GLU A CA 1
ATOM 6247 C C . GLU A 1 796 ? -0.323 -4.194 -0.178 1.00 61.75 796 GLU A C 1
ATOM 6249 O O . GLU A 1 796 ? 0.652 -4.199 -0.910 1.00 61.75 796 GLU A O 1
ATOM 6254 N N . ILE A 1 797 ? -0.243 -4.898 0.984 1.00 56.56 797 ILE A N 1
ATOM 6255 C CA . ILE A 1 797 ? 0.678 -6.093 1.226 1.00 56.56 797 ILE A CA 1
ATOM 6256 C C . ILE A 1 797 ? 0.019 -7.259 1.967 1.00 56.56 797 ILE A C 1
ATOM 6258 O O . ILE A 1 797 ? -0.976 -6.971 2.610 1.00 56.56 797 ILE A O 1
ATOM 6262 N N . PRO A 1 798 ? 0.527 -8.523 1.952 1.00 47.44 798 PRO A N 1
ATOM 6263 C CA . PRO A 1 798 ? 0.049 -9.579 2.809 1.00 47.44 798 PRO A CA 1
ATOM 6264 C C . PRO A 1 798 ? 0.965 -9.761 4.022 1.00 47.44 798 PRO A C 1
ATOM 6266 O O . PRO A 1 798 ? 0.417 -9.902 5.072 1.00 47.44 798 PRO A O 1
ATOM 6269 N N . GLU A 1 799 ? 2.299 -9.667 3.958 1.00 48.41 799 GLU A N 1
ATOM 6270 C CA . GLU A 1 799 ? 3.291 -9.578 5.060 1.00 48.41 799 GLU A CA 1
ATOM 6271 C C . GLU A 1 799 ? 3.543 -8.189 5.729 1.00 48.41 799 GLU A C 1
ATOM 6273 O O . GLU A 1 799 ? 4.593 -7.592 5.488 1.00 48.41 799 GLU A O 1
ATOM 6278 N N . THR A 1 800 ? 2.700 -7.710 6.642 1.00 51.31 800 THR A N 1
ATOM 6279 C CA . THR A 1 800 ? 2.801 -6.435 7.406 1.00 51.31 800 THR A CA 1
ATOM 6280 C C . THR A 1 800 ? 2.573 -5.188 6.533 1.00 51.31 800 THR A C 1
ATOM 6282 O O . THR A 1 800 ? 3.520 -4.759 5.895 1.00 51.31 800 THR A O 1
ATOM 6285 N N . ASN A 1 801 ? 1.353 -4.638 6.479 1.00 56.56 801 ASN A N 1
ATOM 6286 C CA . ASN A 1 801 ? 0.764 -3.523 5.713 1.00 56.56 801 ASN A CA 1
ATOM 6287 C C . ASN A 1 801 ? 1.248 -3.294 4.257 1.00 56.56 801 ASN A C 1
ATOM 6289 O O . ASN A 1 801 ? 0.451 -3.434 3.344 1.00 56.56 801 ASN A O 1
ATOM 6293 N N . MET A 1 802 ? 2.550 -3.070 3.932 1.00 69.38 802 MET A N 1
ATOM 6294 C CA . MET A 1 802 ? 3.472 -1.981 4.378 1.00 69.38 802 MET A CA 1
ATOM 6295 C C . MET A 1 802 ? 3.935 -1.211 3.136 1.00 69.38 802 MET A C 1
ATOM 6297 O O . MET A 1 802 ? 2.973 -0.758 2.562 1.00 69.38 802 MET A O 1
ATOM 6301 N N . PHE A 1 803 ? 5.245 -1.000 2.750 1.00 80.00 803 PHE A N 1
ATOM 6302 C CA . PHE A 1 803 ? 5.873 -0.219 1.593 1.00 80.00 803 PHE A CA 1
ATOM 6303 C C . PHE A 1 803 ? 7.231 0.547 2.046 1.00 80.00 803 PHE A C 1
ATOM 6305 O O . PHE A 1 803 ? 7.507 0.846 3.191 1.00 80.00 803 PHE A O 1
ATOM 6312 N N . VAL A 1 804 ? 8.237 0.797 1.207 1.00 88.62 804 VAL A N 1
ATOM 6313 C CA . VAL A 1 804 ? 9.246 1.911 1.202 1.00 88.62 804 VAL A CA 1
ATOM 6314 C C . VAL A 1 804 ? 9.382 2.712 -0.141 1.00 88.62 804 VAL A C 1
ATOM 6316 O O . VAL A 1 804 ? 9.811 2.120 -1.128 1.00 88.62 804 VAL A O 1
ATOM 6319 N N . GLY A 1 805 ? 9.043 4.016 -0.233 1.00 89.25 805 GLY A N 1
ATOM 6320 C CA . GLY A 1 805 ? 9.003 4.782 -1.511 1.00 89.25 805 GLY A CA 1
ATOM 6321 C C . GLY A 1 805 ? 8.289 6.156 -1.493 1.00 89.25 805 GLY A C 1
ATOM 6322 O O . GLY A 1 805 ? 8.069 6.737 -0.428 1.00 89.25 805 GLY A O 1
ATOM 6323 N N . GLY A 1 806 ? 7.970 6.704 -2.674 1.00 90.12 806 GLY A N 1
ATOM 6324 C CA . GLY A 1 806 ? 7.852 8.154 -2.924 1.00 90.12 806 GLY A CA 1
ATOM 6325 C C . GLY A 1 806 ? 9.133 8.716 -3.561 1.00 90.12 806 GLY A C 1
ATOM 6326 O O . GLY A 1 806 ? 9.984 7.948 -4.006 1.00 90.12 806 GLY A O 1
ATOM 6327 N N . ILE A 1 807 ? 9.340 10.043 -3.596 1.00 87.88 807 ILE A N 1
ATOM 6328 C CA . ILE A 1 807 ? 10.706 10.576 -3.790 1.00 87.88 807 ILE A CA 1
ATOM 6329 C C . ILE A 1 807 ? 11.463 10.399 -2.473 1.00 87.88 807 ILE A C 1
ATOM 6331 O O . ILE A 1 807 ? 11.520 11.304 -1.633 1.00 87.88 807 ILE A O 1
ATOM 6335 N N . GLY A 1 808 ? 12.001 9.197 -2.302 1.00 80.69 808 GLY A N 1
ATOM 6336 C CA . GLY A 1 808 ? 12.593 8.725 -1.061 1.00 80.69 808 GLY A CA 1
ATOM 6337 C C . GLY A 1 808 ? 12.032 7.387 -0.617 1.00 80.69 808 GLY A C 1
ATOM 6338 O O . GLY A 1 808 ? 10.995 6.970 -1.109 1.00 80.69 808 GLY A O 1
ATOM 6339 N N . PRO A 1 809 ? 12.657 6.744 0.370 1.00 89.19 809 PRO A N 1
ATOM 6340 C CA . PRO A 1 809 ? 12.186 5.495 0.950 1.00 89.19 809 PRO A CA 1
ATOM 6341 C C . PRO A 1 809 ? 11.109 5.726 2.041 1.00 89.19 809 PRO A C 1
ATOM 6343 O O . PRO A 1 809 ? 11.313 5.315 3.177 1.00 89.19 809 PRO A O 1
ATOM 6346 N N . ILE A 1 810 ? 10.002 6.428 1.752 1.00 92.56 810 ILE A N 1
ATOM 6347 C CA . ILE A 1 810 ? 9.068 7.008 2.755 1.00 92.56 810 ILE A CA 1
ATOM 6348 C C . ILE A 1 810 ? 7.870 6.092 3.094 1.00 92.56 810 ILE A C 1
ATOM 6350 O O . ILE A 1 810 ? 7.594 5.160 2.353 1.00 92.56 810 ILE A O 1
ATOM 6354 N N . LEU A 1 811 ? 7.154 6.329 4.212 1.00 84.88 811 LEU A N 1
ATOM 6355 C CA . LEU A 1 811 ? 6.239 5.371 4.876 1.00 84.88 811 LEU A CA 1
ATOM 6356 C C . LEU A 1 811 ? 4.660 5.754 4.912 1.00 84.88 811 LEU A C 1
ATOM 6358 O O . LEU A 1 811 ? 4.375 6.901 5.270 1.00 84.88 811 LEU A O 1
ATOM 6362 N N . LEU A 1 812 ? 3.607 4.897 4.575 1.00 73.62 812 LEU A N 1
ATOM 6363 C CA . LEU A 1 812 ? 2.129 5.289 4.329 1.00 73.62 812 LEU A CA 1
ATOM 6364 C C . LEU A 1 812 ? 0.779 4.449 4.909 1.00 73.62 812 LEU A C 1
ATOM 6366 O O . LEU A 1 812 ? 0.774 4.405 6.106 1.00 73.62 812 LEU A O 1
ATOM 6370 N N . HIS A 1 813 ? -0.390 3.866 4.361 1.00 60.12 813 HIS A N 1
ATOM 6371 C CA . HIS A 1 813 ? -1.383 2.693 4.767 1.00 60.12 813 HIS A CA 1
ATOM 6372 C C . HIS A 1 813 ? -2.741 2.285 3.953 1.00 60.12 813 HIS A C 1
ATOM 6374 O O . HIS A 1 813 ? -3.341 3.158 3.328 1.00 60.12 813 HIS A O 1
ATOM 6380 N N . ASN A 1 814 ? -3.163 0.959 3.985 1.00 51.31 814 ASN A N 1
ATOM 6381 C CA . ASN A 1 814 ? -4.290 0.059 3.497 1.00 51.31 814 ASN A CA 1
ATOM 6382 C C . ASN A 1 814 ? -5.745 0.220 4.127 1.00 51.31 814 ASN A C 1
ATOM 6384 O O . ASN A 1 814 ? -6.280 1.329 4.163 1.00 51.31 814 ASN A O 1
ATOM 6388 N N . THR A 1 815 ? -6.441 -0.872 4.583 1.00 42.88 815 THR A N 1
ATOM 6389 C CA . THR A 1 815 ? -7.862 -1.183 4.208 1.00 42.88 815 THR A CA 1
ATOM 6390 C C . THR A 1 815 ? -8.679 -2.261 5.029 1.00 42.88 815 THR A C 1
ATOM 6392 O O . THR A 1 815 ? -8.186 -3.365 5.212 1.00 42.88 815 THR A O 1
ATOM 6395 N N . GLY A 1 816 ? -9.964 -2.022 5.438 1.00 35.88 816 GLY A N 1
ATOM 6396 C CA . GLY A 1 816 ? -10.978 -3.068 5.870 1.00 35.88 816 GLY A CA 1
ATOM 6397 C C . GLY A 1 816 ? -11.968 -2.764 7.059 1.00 35.88 816 GLY A C 1
ATOM 6398 O O . GLY A 1 816 ? -11.682 -1.835 7.808 1.00 35.88 816 GLY A O 1
ATOM 6399 N N . GLY A 1 817 ? -13.106 -3.508 7.257 1.00 45.69 817 GLY A N 1
ATOM 6400 C CA . GLY A 1 817 ? -14.023 -3.493 8.470 1.00 45.69 817 GLY A CA 1
ATOM 6401 C C . GLY A 1 817 ? -15.584 -3.727 8.348 1.00 45.69 817 GLY A C 1
ATOM 6402 O O . GLY A 1 817 ? -16.054 -3.962 7.232 1.00 45.69 817 GLY A O 1
ATOM 6403 N N . GLY A 1 818 ? -16.391 -3.713 9.465 1.00 57.69 818 GLY A N 1
ATOM 6404 C CA . GLY A 1 818 ? -17.796 -4.270 9.538 1.00 57.69 818 GLY A CA 1
ATOM 6405 C C . GLY A 1 818 ? -18.826 -3.940 10.697 1.00 57.69 818 GLY A C 1
ATOM 6406 O O . GLY A 1 818 ? -19.548 -2.948 10.617 1.00 57.69 818 GLY A O 1
ATOM 6407 N N . VAL A 1 819 ? -19.034 -4.843 11.690 1.00 69.06 819 VAL A N 1
ATOM 6408 C CA . VAL A 1 819 ? -20.265 -5.041 12.550 1.00 69.06 819 VAL A CA 1
ATOM 6409 C C . VAL A 1 819 ? -20.954 -3.799 13.147 1.00 69.06 819 VAL A C 1
ATOM 6411 O O . VAL A 1 819 ? -22.179 -3.766 13.284 1.00 69.06 819 VAL A O 1
ATOM 6414 N N . VAL A 1 820 ? -20.183 -2.795 13.556 1.00 72.44 820 VAL A N 1
ATOM 6415 C CA . VAL A 1 820 ? -20.623 -1.657 14.392 1.00 72.44 820 VAL A CA 1
ATOM 6416 C C . VAL A 1 820 ? -21.775 -0.848 13.777 1.00 72.44 820 VAL A C 1
ATOM 6418 O O . VAL A 1 820 ? -22.558 -0.212 14.488 1.00 72.44 820 VAL A O 1
ATOM 6421 N N . MET A 1 821 ? -21.899 -0.901 12.452 1.00 78.44 821 MET A N 1
ATOM 6422 C CA . MET A 1 821 ? -22.913 -0.190 11.678 1.00 78.44 821 MET A CA 1
ATOM 6423 C C . MET A 1 821 ? -24.341 -0.636 11.981 1.00 78.44 821 MET A C 1
ATOM 6425 O O . MET A 1 821 ? -25.215 0.217 12.139 1.00 78.44 821 MET A O 1
ATOM 6429 N N . ALA A 1 822 ? -24.572 -1.942 12.144 1.00 83.00 822 ALA A N 1
ATOM 6430 C CA . ALA A 1 822 ? -25.907 -2.483 12.388 1.00 83.00 822 ALA A CA 1
ATOM 6431 C C . ALA A 1 822 ? -26.494 -1.976 13.716 1.00 83.00 822 ALA A C 1
ATOM 6433 O O . ALA A 1 822 ? -27.652 -1.563 13.771 1.00 83.00 822 ALA A O 1
ATOM 6434 N N . SER A 1 823 ? -25.681 -1.939 14.773 1.00 84.62 823 SER A N 1
ATOM 6435 C CA . SER A 1 823 ? -26.089 -1.471 16.103 1.00 84.62 823 SER A CA 1
ATOM 6436 C C . SER A 1 823 ? -26.398 0.031 16.129 1.00 84.62 823 SER A C 1
ATOM 6438 O O . SER A 1 823 ? -27.384 0.446 16.737 1.00 84.62 823 SER A O 1
ATOM 6440 N N . LEU A 1 824 ? -25.614 0.851 15.416 1.00 82.44 824 LEU A N 1
ATOM 6441 C CA . LEU A 1 824 ? -25.892 2.285 15.246 1.00 82.44 824 LEU A CA 1
ATOM 6442 C C . LEU A 1 824 ? -27.140 2.543 14.390 1.00 82.44 824 LEU A C 1
ATOM 6444 O O . LEU A 1 824 ? -27.939 3.424 14.710 1.00 82.44 824 LEU A O 1
ATOM 6448 N N . ALA A 1 825 ? -27.342 1.762 13.327 1.00 90.81 825 ALA A N 1
ATOM 6449 C CA . ALA A 1 825 ? -28.565 1.806 12.531 1.00 90.81 825 ALA A CA 1
ATOM 6450 C C . ALA A 1 825 ? -29.795 1.392 13.362 1.00 90.81 825 ALA A C 1
ATOM 6452 O O . ALA A 1 825 ? -30.876 1.942 13.154 1.00 90.81 825 ALA A O 1
ATOM 6453 N N . GLY A 1 826 ? -29.621 0.479 14.326 1.00 92.56 826 GLY A N 1
ATOM 6454 C CA . GLY A 1 826 ? -30.651 0.026 15.262 1.00 92.56 826 GLY A CA 1
ATOM 6455 C C . GLY A 1 826 ? -31.064 1.075 16.295 1.00 92.56 826 GLY A C 1
ATOM 6456 O O . GLY A 1 826 ? -32.263 1.291 16.487 1.00 92.56 826 GLY A O 1
ATOM 6457 N N . GLN A 1 827 ? -30.103 1.785 16.900 1.00 90.88 827 GLN A N 1
ATOM 6458 C CA . GLN A 1 827 ? -30.386 2.944 17.765 1.00 90.88 827 GLN A CA 1
ATOM 6459 C C . GLN A 1 827 ? -31.243 3.983 17.018 1.00 90.88 827 GLN A C 1
ATOM 6461 O O . GLN A 1 827 ? -32.321 4.359 17.475 1.00 90.88 827 GLN A O 1
ATOM 6466 N N . LYS A 1 828 ? -30.798 4.379 15.816 1.00 94.94 828 LYS A N 1
ATOM 6467 C CA . LYS A 1 828 ? -31.475 5.377 14.970 1.00 94.94 828 LYS A CA 1
ATOM 6468 C C . LYS A 1 828 ? -32.852 4.924 14.482 1.00 94.94 828 LYS A C 1
ATOM 6470 O O . LYS A 1 828 ? -33.723 5.761 14.272 1.00 94.94 828 LYS A O 1
ATOM 6475 N N . ALA A 1 829 ? -33.066 3.618 14.311 1.00 96.19 829 ALA A N 1
ATOM 6476 C CA . ALA A 1 829 ? -34.374 3.066 13.966 1.00 96.19 829 ALA A CA 1
ATOM 6477 C C . ALA A 1 829 ? -35.357 3.220 15.131 1.00 96.19 829 ALA A C 1
ATOM 6479 O O . ALA A 1 829 ? -36.471 3.695 14.924 1.00 96.19 829 ALA A O 1
ATOM 6480 N N . GLY A 1 830 ? -34.926 2.896 16.357 1.00 95.25 830 GLY A N 1
ATOM 6481 C CA . GLY A 1 830 ? -35.731 3.109 17.562 1.00 95.25 830 GLY A CA 1
ATOM 6482 C C . GLY A 1 830 ? -36.093 4.582 17.749 1.00 95.25 830 GLY A C 1
ATOM 6483 O O . GLY A 1 830 ? -37.263 4.902 17.943 1.00 95.25 830 GLY A O 1
ATOM 6484 N N . GLU A 1 831 ? -35.115 5.475 17.587 1.00 94.31 831 GLU A N 1
ATOM 6485 C CA . GLU A 1 831 ? -35.298 6.930 17.653 1.00 94.31 831 GLU A CA 1
ATOM 6486 C C . GLU A 1 831 ? -36.317 7.430 16.609 1.00 94.31 831 GLU A C 1
ATOM 6488 O O . GLU A 1 831 ? -37.250 8.162 16.938 1.00 94.31 831 GLU A O 1
ATOM 6493 N N . SER A 1 832 ? -36.188 7.009 15.344 1.00 96.12 832 SER A N 1
ATOM 6494 C CA . SER A 1 832 ? -37.110 7.396 14.266 1.00 96.12 832 SER A CA 1
ATOM 6495 C C . SER A 1 832 ? -38.525 6.845 14.442 1.00 96.12 832 SER A C 1
ATOM 6497 O O . SER A 1 832 ? -39.489 7.536 14.114 1.00 96.12 832 SER A O 1
ATOM 6499 N N . ILE A 1 833 ? -38.672 5.627 14.968 1.00 95.44 833 ILE A N 1
ATOM 6500 C CA . ILE A 1 833 ? -39.984 5.045 15.272 1.00 95.44 833 ILE A CA 1
ATOM 6501 C C . ILE A 1 833 ? -40.617 5.755 16.473 1.00 95.44 833 ILE A C 1
ATOM 6503 O O . ILE A 1 833 ? -41.805 6.062 16.419 1.00 95.44 833 ILE A O 1
ATOM 6507 N N . PHE A 1 834 ? -39.850 6.085 17.516 1.00 94.50 834 PHE A N 1
ATOM 6508 C CA . PHE A 1 834 ? -40.339 6.877 18.648 1.00 94.50 834 PHE A CA 1
ATOM 6509 C C . PHE A 1 834 ? -40.820 8.265 18.197 1.00 94.50 834 PHE A C 1
ATOM 6511 O O . PHE A 1 834 ? -41.959 8.651 18.469 1.00 94.50 834 PHE A O 1
ATOM 6518 N N . GLU A 1 835 ? -40.013 8.979 17.404 1.00 93.69 835 GLU A N 1
ATOM 6519 C CA . GLU A 1 835 ? -40.405 10.254 16.791 1.00 93.69 835 GLU A CA 1
ATOM 6520 C C . GLU A 1 835 ? -41.661 10.147 15.910 1.00 93.69 835 GLU A C 1
ATOM 6522 O O . GLU A 1 835 ? -42.445 11.095 15.839 1.00 93.69 835 GLU A O 1
ATOM 6527 N N . HIS A 1 836 ? -41.863 9.015 15.236 1.00 94.06 836 HIS A N 1
ATOM 6528 C CA . HIS A 1 836 ? -43.035 8.778 14.401 1.00 94.06 836 HIS A CA 1
ATOM 6529 C C . HIS A 1 836 ? -44.293 8.455 15.224 1.00 94.06 836 HIS A C 1
ATOM 6531 O O . HIS A 1 836 ? -45.349 9.053 15.013 1.00 94.06 836 HIS A O 1
ATOM 6537 N N . VAL A 1 837 ? -44.188 7.546 16.195 1.00 90.88 837 VAL A N 1
ATOM 6538 C CA . VAL A 1 837 ? -45.314 7.094 17.025 1.00 90.88 837 VAL A CA 1
ATOM 6539 C C . VAL A 1 837 ? -45.764 8.189 17.991 1.00 90.88 837 VAL A C 1
ATOM 6541 O O . VAL A 1 837 ? -46.964 8.464 18.073 1.00 90.88 837 VAL A O 1
ATOM 6544 N N . VAL A 1 838 ? -44.827 8.847 18.681 1.00 91.50 838 VAL A N 1
ATOM 6545 C CA . VAL A 1 838 ? -45.117 9.846 19.723 1.00 91.50 838 VAL A CA 1
ATOM 6546 C C . VAL A 1 838 ? -45.230 11.249 19.131 1.00 91.50 838 VAL A C 1
ATOM 6548 O O . VAL A 1 838 ? -46.266 11.893 19.273 1.00 91.50 838 VAL A O 1
ATOM 6551 N N . HIS A 1 839 ? -44.210 11.712 18.403 1.00 91.12 839 HIS A N 1
ATOM 6552 C CA . HIS A 1 839 ? -44.143 13.091 17.889 1.00 91.12 839 HIS A CA 1
ATOM 6553 C C . HIS A 1 839 ? -44.706 13.274 16.466 1.00 91.12 839 HIS A C 1
ATOM 6555 O O . HIS A 1 839 ? -44.557 14.349 15.887 1.00 91.12 839 HIS A O 1
ATOM 6561 N N . LYS A 1 840 ? -45.332 12.237 15.890 1.00 91.38 840 LYS A N 1
ATOM 6562 C CA . LYS A 1 840 ? -45.968 12.234 14.554 1.00 91.38 840 LYS A CA 1
ATOM 6563 C C . LYS A 1 840 ? -45.059 12.685 13.400 1.00 91.38 840 LYS A C 1
ATOM 6565 O O . LYS A 1 840 ? -45.549 13.077 12.341 1.00 91.38 840 LYS A O 1
ATOM 6570 N N . LYS A 1 841 ? -43.732 12.595 13.558 1.00 93.25 841 LYS A N 1
ATOM 6571 C CA . LYS A 1 841 ? -42.781 12.893 12.474 1.00 93.25 841 LYS A CA 1
ATOM 6572 C C . LYS A 1 841 ? -42.879 11.819 11.370 1.00 93.25 841 LYS A C 1
ATOM 6574 O O . LYS A 1 841 ? -43.264 10.686 11.658 1.00 93.25 841 LYS A O 1
ATOM 6579 N N . PRO A 1 842 ? -42.516 12.108 10.107 1.00 93.56 842 PRO A N 1
ATOM 6580 C CA . PRO A 1 842 ? -42.463 11.083 9.063 1.00 93.56 842 PRO A CA 1
ATOM 6581 C C . PRO A 1 842 ? -41.456 9.971 9.395 1.00 93.56 842 PRO A C 1
ATOM 6583 O O . PRO A 1 842 ? -40.297 10.266 9.688 1.00 93.56 842 PRO A O 1
ATOM 6586 N N . LEU A 1 843 ? -41.867 8.701 9.281 1.00 90.50 843 LEU A N 1
ATOM 6587 C CA . LEU A 1 843 ? -40.996 7.535 9.508 1.00 90.50 843 LEU A CA 1
ATOM 6588 C C . LEU A 1 843 ? -39.780 7.518 8.558 1.00 90.50 843 LEU A C 1
ATOM 6590 O O . LEU A 1 843 ? -38.684 7.121 8.949 1.00 90.50 843 LEU A O 1
ATOM 6594 N N . ASP A 1 844 ? -39.951 8.055 7.343 1.00 91.62 844 ASP A N 1
ATOM 6595 C CA . ASP A 1 844 ? -38.891 8.325 6.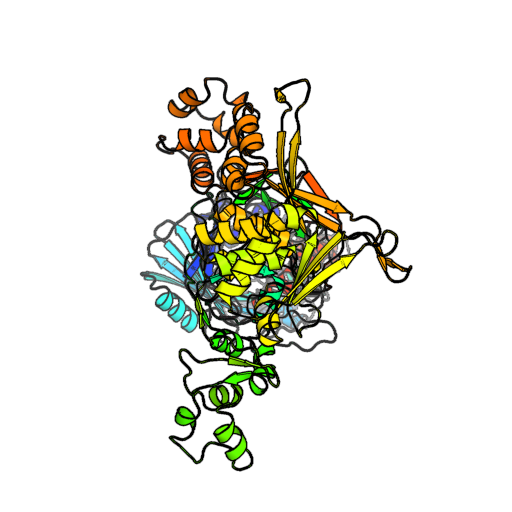358 1.00 91.62 844 ASP A CA 1
ATOM 6596 C C . ASP A 1 844 ? -37.688 9.105 6.927 1.00 91.62 844 ASP A C 1
ATOM 6598 O O . ASP A 1 844 ? -36.571 8.978 6.426 1.00 91.62 844 ASP A O 1
ATOM 6602 N N . ASN A 1 845 ? -37.854 9.866 8.016 1.00 90.31 845 ASN A N 1
ATOM 6603 C CA . ASN A 1 845 ? -36.722 10.518 8.676 1.00 90.31 845 ASN A CA 1
ATOM 6604 C C . ASN A 1 845 ? -35.621 9.531 9.103 1.00 90.31 845 ASN A C 1
ATOM 6606 O O . ASN A 1 845 ? -34.474 9.960 9.231 1.00 90.31 845 ASN A O 1
ATOM 6610 N N . TYR A 1 846 ? -35.918 8.232 9.226 1.00 94.19 846 TYR A N 1
ATOM 6611 C CA . TYR A 1 846 ? -34.905 7.188 9.373 1.00 94.19 846 TYR A CA 1
ATOM 6612 C C . TYR A 1 846 ? -33.840 7.235 8.264 1.00 94.19 846 TYR A C 1
ATOM 6614 O O . TYR A 1 846 ? -32.654 7.321 8.581 1.00 94.19 846 TYR A O 1
ATOM 6622 N N . ASN A 1 847 ? -34.246 7.333 6.988 1.00 91.00 847 ASN A N 1
ATOM 6623 C CA . ASN A 1 847 ? -33.338 7.453 5.835 1.00 91.00 847 ASN A CA 1
ATOM 6624 C C . ASN A 1 847 ? -32.357 8.629 5.992 1.00 91.00 847 ASN A C 1
ATOM 6626 O O . ASN A 1 847 ? -31.185 8.538 5.622 1.00 91.00 847 ASN A O 1
ATOM 6630 N N . LYS A 1 848 ? -32.838 9.738 6.570 1.00 88.38 848 LYS A N 1
ATOM 6631 C CA . LYS A 1 848 ? -32.054 10.956 6.823 1.00 88.38 848 LYS A CA 1
ATOM 6632 C C . LYS A 1 848 ? -31.119 10.772 8.022 1.00 88.38 848 LYS A C 1
ATOM 6634 O O . LYS A 1 848 ? -29.944 11.123 7.920 1.00 88.38 848 LYS A O 1
ATOM 6639 N N . LYS A 1 849 ? -31.596 10.183 9.129 1.00 88.88 849 LYS A N 1
ATOM 6640 C CA . LYS A 1 849 ? -30.770 9.901 10.320 1.00 88.88 849 LYS A CA 1
ATOM 6641 C C . LYS A 1 849 ? -29.632 8.923 10.013 1.00 88.88 849 LYS A C 1
ATOM 6643 O O . LYS A 1 849 ? -28.544 9.092 10.562 1.00 88.88 849 LYS A O 1
ATOM 6648 N N . THR A 1 850 ? -29.836 7.943 9.128 1.00 88.69 850 THR A N 1
ATOM 6649 C CA . THR A 1 850 ? -28.809 6.968 8.706 1.00 88.69 850 THR A CA 1
ATOM 6650 C C . THR A 1 850 ? -27.904 7.449 7.569 1.00 88.69 850 THR A C 1
ATOM 6652 O O . THR A 1 850 ? -27.114 6.662 7.058 1.00 88.69 850 THR A O 1
ATOM 6655 N N . GLN A 1 851 ? -27.984 8.707 7.126 1.00 83.50 851 GLN A N 1
ATOM 6656 C CA . GLN A 1 851 ? -27.242 9.186 5.948 1.00 83.50 851 GLN A CA 1
ATOM 6657 C C . GLN A 1 851 ? -25.717 9.297 6.168 1.00 83.50 851 GLN A C 1
ATOM 6659 O O . GLN A 1 851 ? -24.958 9.388 5.204 1.00 83.50 851 GLN A O 1
ATOM 6664 N N . ASP A 1 852 ? -25.242 9.292 7.415 1.00 75.62 852 ASP A N 1
ATOM 6665 C CA . ASP A 1 852 ? -23.824 9.139 7.772 1.00 75.62 852 ASP A CA 1
ATOM 6666 C C . ASP A 1 852 ? -23.352 7.692 7.570 1.00 75.62 852 ASP A C 1
ATOM 6668 O O . ASP A 1 852 ? -22.408 7.450 6.821 1.00 75.62 852 ASP A O 1
ATOM 6672 N N . ILE A 1 853 ? -24.093 6.743 8.147 1.00 81.19 853 ILE A N 1
ATOM 6673 C CA . ILE A 1 853 ? -23.941 5.301 7.979 1.00 81.19 853 ILE A CA 1
ATOM 6674 C C . ILE A 1 853 ? -23.984 4.988 6.479 1.00 81.19 853 ILE A C 1
ATOM 6676 O O . ILE A 1 853 ? -22.991 4.539 5.929 1.00 81.19 853 ILE A O 1
ATOM 6680 N N . LYS A 1 854 ? -25.040 5.361 5.748 1.00 83.25 854 LYS A N 1
ATOM 6681 C CA . LYS A 1 854 ? -25.153 5.127 4.298 1.00 83.25 854 LYS A CA 1
ATOM 6682 C C . LYS A 1 854 ? -23.944 5.634 3.500 1.00 83.25 854 LYS A C 1
ATOM 6684 O O . LYS A 1 854 ? -23.555 4.965 2.553 1.00 83.25 854 LYS A O 1
ATOM 6689 N N . LYS A 1 855 ? -23.315 6.759 3.871 1.00 78.81 855 LYS A N 1
ATOM 6690 C CA . LYS A 1 855 ? -22.077 7.228 3.217 1.00 78.81 855 LYS A CA 1
ATOM 6691 C C . LYS A 1 855 ? -20.874 6.356 3.563 1.00 78.81 855 LYS A C 1
ATOM 6693 O O . LYS A 1 855 ? -20.087 6.067 2.663 1.00 78.81 855 LYS A O 1
ATOM 6698 N N . ASP A 1 856 ? -20.718 5.978 4.840 1.00 77.69 856 ASP A N 1
ATOM 6699 C CA . ASP A 1 856 ? -19.670 5.045 5.275 1.00 77.69 856 ASP A CA 1
ATOM 6700 C C . ASP A 1 856 ? -19.778 3.779 4.418 1.00 77.69 856 ASP A C 1
ATOM 6702 O O . ASP A 1 856 ? -18.818 3.414 3.743 1.00 77.69 856 ASP A O 1
ATOM 6706 N N . LEU A 1 857 ? -20.997 3.234 4.356 1.00 73.19 857 LEU A N 1
ATOM 6707 C CA . LEU A 1 857 ? -21.412 1.992 3.707 1.00 73.19 857 LEU A CA 1
ATOM 6708 C C . LEU A 1 857 ? -21.423 1.998 2.169 1.00 73.19 857 LEU A C 1
ATOM 6710 O O . LEU A 1 857 ? -21.212 0.958 1.545 1.00 73.19 857 LEU A O 1
ATOM 6714 N N . ASP A 1 858 ? -21.657 3.149 1.550 1.00 78.25 858 ASP A N 1
ATOM 6715 C CA . ASP A 1 858 ? -21.629 3.306 0.099 1.00 78.25 858 ASP A CA 1
ATOM 6716 C C . ASP A 1 858 ? -20.184 3.237 -0.383 1.00 78.25 858 ASP A C 1
ATOM 6718 O O . ASP A 1 858 ? -19.848 2.349 -1.161 1.00 78.25 858 ASP A O 1
ATOM 6722 N N . LEU A 1 859 ? -19.301 4.078 0.167 1.00 63.59 859 LEU A N 1
ATOM 6723 C CA . LEU A 1 859 ? -17.856 3.979 -0.044 1.00 63.59 859 LEU A CA 1
ATOM 6724 C C . LEU A 1 859 ? -17.372 2.545 0.216 1.00 63.59 859 LEU A C 1
ATOM 6726 O O . LEU A 1 859 ? -16.824 1.901 -0.669 1.00 63.59 859 LEU A O 1
ATOM 6730 N N . HIS A 1 860 ? -17.652 2.038 1.409 1.00 67.94 860 HIS A N 1
ATOM 6731 C CA . HIS A 1 860 ? -17.468 0.657 1.844 1.00 67.94 860 HIS A CA 1
ATOM 6732 C C . HIS A 1 860 ? -17.711 -0.394 0.760 1.00 67.94 860 HIS A C 1
ATOM 6734 O O . HIS A 1 860 ? -16.756 -1.034 0.310 1.00 67.94 860 HIS A O 1
ATOM 6740 N N . TRP A 1 861 ? -18.964 -0.518 0.300 1.00 69.12 861 TRP A N 1
ATOM 6741 C CA . TRP A 1 861 ? -19.329 -1.473 -0.738 1.00 69.12 861 TRP A CA 1
ATOM 6742 C C . TRP A 1 861 ? -18.529 -1.224 -2.002 1.00 69.12 861 TRP A C 1
ATOM 6744 O O . TRP A 1 861 ? -18.064 -2.173 -2.623 1.00 69.12 861 TRP A O 1
ATOM 6754 N N . LYS A 1 862 ? -18.344 0.036 -2.393 1.00 64.38 862 LYS A N 1
ATOM 6755 C CA . LYS A 1 862 ? -17.611 0.361 -3.606 1.00 64.38 862 LYS A CA 1
ATOM 6756 C C . LYS A 1 862 ? -16.167 -0.187 -3.534 1.00 64.38 862 LYS A C 1
ATOM 6758 O O . LYS A 1 862 ? -15.722 -0.736 -4.541 1.00 64.38 862 LYS A O 1
ATOM 6763 N N . ILE A 1 863 ? -15.464 -0.167 -2.382 1.00 62.75 863 ILE A N 1
ATOM 6764 C CA . ILE A 1 863 ? -14.167 -0.879 -2.233 1.00 62.75 863 ILE A CA 1
ATOM 6765 C C . ILE A 1 863 ? -14.299 -2.398 -1.893 1.00 62.75 863 ILE A C 1
ATOM 6767 O O . ILE A 1 863 ? -13.342 -3.150 -2.056 1.00 62.75 863 ILE A O 1
ATOM 6771 N N . HIS A 1 864 ? -15.477 -2.936 -1.557 1.00 64.06 864 HIS A N 1
ATOM 6772 C CA . HIS A 1 864 ? -15.700 -4.395 -1.624 1.00 64.06 864 HIS A CA 1
ATOM 6773 C C . HIS A 1 864 ? -15.906 -4.888 -3.068 1.00 64.06 864 HIS A C 1
ATOM 6775 O O . HIS A 1 864 ? -15.213 -5.796 -3.511 1.00 64.06 864 HIS A O 1
ATOM 6781 N N . ASN A 1 865 ? -16.830 -4.288 -3.826 1.00 62.84 865 ASN A N 1
ATOM 6782 C CA . ASN A 1 865 ? -17.059 -4.501 -5.266 1.00 62.84 865 ASN A CA 1
ATOM 6783 C C . ASN A 1 865 ? -15.754 -4.352 -6.058 1.00 62.84 865 ASN A C 1
ATOM 6785 O O . ASN A 1 865 ? -15.499 -5.032 -7.052 1.00 62.84 865 ASN A O 1
ATOM 6789 N N . TYR A 1 866 ? -14.883 -3.495 -5.532 1.00 50.16 866 TYR A N 1
ATOM 6790 C CA . TYR A 1 866 ? -13.484 -3.504 -5.860 1.00 50.16 866 TYR A CA 1
ATOM 6791 C C . TYR A 1 866 ? -12.811 -4.854 -5.576 1.00 50.16 866 TYR A C 1
ATOM 6793 O O . TYR A 1 866 ? -12.536 -5.604 -6.509 1.00 50.16 866 TYR A O 1
ATOM 6801 N N . LEU A 1 867 ? -12.518 -5.155 -4.304 1.00 58.56 867 LEU A N 1
ATOM 6802 C CA . LEU A 1 867 ? -11.685 -6.292 -3.890 1.00 58.56 867 LEU A CA 1
ATOM 6803 C C . LEU A 1 867 ? -12.269 -7.675 -4.248 1.00 58.56 867 LEU A C 1
ATOM 6805 O O . LEU A 1 867 ? -11.613 -8.691 -4.050 1.00 58.56 867 LEU A O 1
ATOM 6809 N N . SER A 1 868 ? -13.490 -7.714 -4.778 1.00 59.72 868 SER A N 1
ATOM 6810 C CA . SER A 1 868 ? -14.228 -8.906 -5.197 1.00 59.72 868 SER A CA 1
ATOM 6811 C C . SER A 1 868 ? -14.390 -9.067 -6.708 1.00 59.72 868 SER A C 1
ATOM 6813 O O . SER A 1 868 ? -14.650 -10.177 -7.185 1.00 59.72 868 SER A O 1
ATOM 6815 N N . SER A 1 869 ? -14.142 -8.027 -7.514 1.00 61.94 869 SER A N 1
ATOM 6816 C CA . SER A 1 869 ? -14.012 -8.186 -8.973 1.00 61.94 869 SER A CA 1
ATOM 6817 C C . SER A 1 869 ? -12.654 -8.812 -9.359 1.00 61.94 869 SER A C 1
ATOM 6819 O O . SER A 1 869 ? -12.122 -8.572 -10.438 1.00 61.94 869 SER A O 1
ATOM 6821 N N . LEU A 1 870 ? -12.172 -9.682 -8.462 1.00 54.72 870 LEU A N 1
ATOM 6822 C CA . LEU A 1 870 ? -10.842 -10.231 -8.299 1.00 54.72 870 LEU A CA 1
ATOM 6823 C C . LEU A 1 870 ? -10.889 -11.762 -8.056 1.00 54.72 870 LEU A C 1
ATOM 6825 O O . LEU A 1 870 ? -11.602 -12.233 -7.169 1.00 54.72 870 LEU A O 1
ATOM 6829 N N . LYS A 1 871 ? -10.162 -12.545 -8.870 1.00 70.62 871 LYS A N 1
ATOM 6830 C CA . LYS A 1 871 ? -9.767 -13.969 -8.664 1.00 70.62 871 LYS A CA 1
ATOM 6831 C C . LYS A 1 871 ? -8.597 -14.091 -7.678 1.00 70.62 871 LYS A C 1
ATOM 6833 O O . LYS A 1 871 ? -8.837 -13.769 -6.532 1.00 70.62 871 LYS A O 1
ATOM 6838 N N . ASP A 1 872 ? -7.397 -14.569 -8.051 1.00 70.06 872 ASP A N 1
ATOM 6839 C CA . ASP A 1 872 ? -6.406 -14.954 -7.023 1.00 70.06 872 ASP A CA 1
ATOM 6840 C C . ASP A 1 872 ? -4.945 -14.613 -7.302 1.00 70.06 872 ASP A C 1
ATOM 6842 O O . ASP A 1 872 ? -4.213 -14.322 -6.372 1.00 70.06 872 ASP A O 1
ATOM 6846 N N . GLU A 1 873 ? -4.532 -14.470 -8.561 1.00 54.94 873 GLU A N 1
ATOM 6847 C CA . GLU A 1 873 ? -3.473 -13.501 -8.891 1.00 54.94 873 GLU A CA 1
ATOM 6848 C C . GLU A 1 873 ? -4.068 -12.110 -9.063 1.00 54.94 873 GLU A C 1
ATOM 6850 O O . GLU A 1 873 ? -3.397 -11.105 -8.848 1.00 54.94 873 GLU A O 1
ATOM 6855 N N . GLU A 1 874 ? -5.394 -12.062 -9.258 1.00 62.94 874 GLU A N 1
ATOM 6856 C CA . GLU A 1 874 ? -6.224 -10.900 -8.928 1.00 62.94 874 GLU A CA 1
ATOM 6857 C C . GLU A 1 874 ? -6.301 -10.721 -7.414 1.00 62.94 874 GLU A C 1
ATOM 6859 O O . GLU A 1 874 ? -6.963 -9.811 -6.960 1.00 62.94 874 GLU A O 1
ATOM 6864 N N . ILE A 1 875 ? -5.601 -11.543 -6.632 1.00 58.97 875 ILE A N 1
ATOM 6865 C CA . ILE A 1 875 ? -5.142 -11.262 -5.283 1.00 58.97 875 ILE A CA 1
ATOM 6866 C C . ILE A 1 875 ? -3.692 -11.877 -5.172 1.00 58.97 875 ILE A C 1
ATOM 6868 O O . ILE A 1 875 ? -3.393 -12.511 -4.176 1.00 58.97 875 ILE A O 1
ATOM 6872 N N . ASN A 1 876 ? -2.797 -11.732 -6.195 1.00 67.06 876 ASN A N 1
ATOM 6873 C CA . ASN A 1 876 ? -1.302 -11.973 -6.231 1.00 67.06 876 ASN A CA 1
ATOM 6874 C C . ASN A 1 876 ? -0.377 -10.900 -7.028 1.00 67.06 876 ASN A C 1
ATOM 6876 O O . ASN A 1 876 ? 0.797 -11.194 -7.252 1.00 67.06 876 ASN A O 1
ATOM 6880 N N . LYS A 1 877 ? -0.817 -9.642 -7.393 1.00 58.31 877 LYS A N 1
ATOM 6881 C CA . LYS A 1 877 ? -0.129 -8.263 -7.348 1.00 58.31 877 LYS A CA 1
ATOM 6882 C C . LYS A 1 877 ? -0.579 -6.923 -6.590 1.00 58.31 877 LYS A C 1
ATOM 6884 O O . LYS A 1 877 ? 0.344 -6.162 -6.332 1.00 58.31 877 LYS A O 1
ATOM 6889 N N . LEU A 1 878 ? -1.818 -6.513 -6.200 1.00 64.56 878 LEU A N 1
ATOM 6890 C CA . LEU A 1 878 ? -2.098 -5.448 -5.158 1.00 64.56 878 LEU A CA 1
ATOM 6891 C C . LEU A 1 878 ? -1.325 -5.699 -3.898 1.00 64.56 878 LEU A C 1
ATOM 6893 O O . LEU A 1 878 ? -0.297 -5.052 -3.793 1.00 64.56 878 LEU A O 1
ATOM 6897 N N . PHE A 1 879 ? -1.797 -6.562 -2.977 1.00 56.16 879 PHE A N 1
ATOM 6898 C CA . PHE A 1 879 ? -1.088 -6.854 -1.737 1.00 56.16 879 PHE A CA 1
ATOM 6899 C C . PHE A 1 879 ? 0.379 -7.294 -1.889 1.00 56.16 879 PHE A C 1
ATOM 6901 O O . PHE A 1 879 ? 0.638 -8.460 -1.796 1.00 56.16 879 PHE A O 1
ATOM 6908 N N . GLU A 1 880 ? 1.290 -6.369 -2.206 1.00 54.16 880 GLU A N 1
ATOM 6909 C CA . GLU A 1 880 ? 2.684 -6.070 -1.787 1.00 54.16 880 GLU A CA 1
ATOM 6910 C C . GLU A 1 880 ? 3.220 -4.923 -2.661 1.00 54.16 880 GLU A C 1
ATOM 6912 O O . GLU A 1 880 ? 4.392 -4.584 -2.652 1.00 54.16 880 GLU A O 1
ATOM 6917 N N . LYS A 1 881 ? 2.411 -4.317 -3.530 1.00 60.34 881 LYS A N 1
ATOM 6918 C CA . LYS A 1 881 ? 2.794 -3.087 -4.205 1.00 60.34 881 LYS A CA 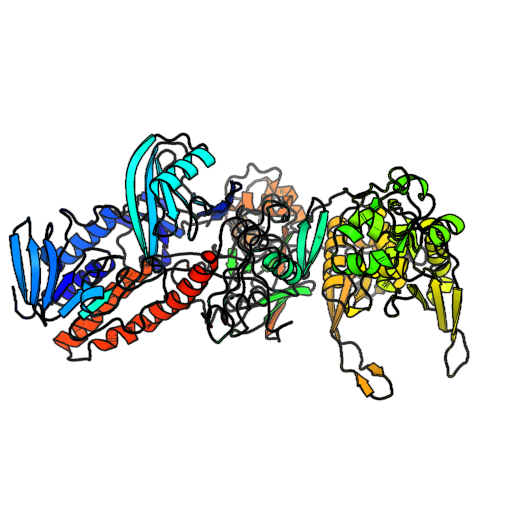1
ATOM 6919 C C . LYS A 1 881 ? 2.320 -1.880 -3.372 1.00 60.34 881 LYS A C 1
ATOM 6921 O O . LYS A 1 881 ? 2.973 -0.853 -3.500 1.00 60.34 881 LYS A O 1
ATOM 6926 N N . LEU A 1 882 ? 1.472 -2.074 -2.346 1.00 55.69 882 LEU A N 1
ATOM 6927 C CA . LEU A 1 882 ? 1.633 -1.444 -1.027 1.00 55.69 882 LEU A CA 1
ATOM 6928 C C . LEU A 1 882 ? 2.770 -2.280 -0.362 1.00 55.69 882 LEU A C 1
ATOM 6930 O O . LEU A 1 882 ? 2.665 -2.752 0.758 1.00 55.69 882 LEU A O 1
ATOM 6934 N N . LYS A 1 883 ? 3.939 -2.422 -1.033 1.00 55.94 883 LYS A N 1
ATOM 6935 C CA . LYS A 1 883 ? 5.254 -2.700 -0.405 1.00 55.94 883 LYS A CA 1
ATOM 6936 C C . LYS A 1 883 ? 6.508 -2.045 -1.008 1.00 55.94 883 LYS A C 1
ATOM 6938 O O . LYS A 1 883 ? 7.576 -2.612 -0.989 1.00 55.94 883 LYS A O 1
ATOM 6943 N N . LYS A 1 884 ? 6.417 -0.806 -1.488 1.00 53.56 884 LYS A N 1
ATOM 6944 C CA . LYS A 1 884 ? 7.476 0.251 -1.646 1.00 53.56 884 LYS A CA 1
ATOM 6945 C C . LYS A 1 884 ? 7.039 1.762 -1.508 1.00 53.56 884 LYS A C 1
ATOM 6947 O O . LYS A 1 884 ? 7.112 2.497 -2.480 1.00 53.56 884 LYS A O 1
ATOM 6952 N N . ALA A 1 885 ? 6.474 2.104 -0.327 1.00 46.72 885 ALA A N 1
ATOM 6953 C CA . ALA A 1 885 ? 6.101 3.299 0.473 1.00 46.72 885 ALA A CA 1
ATOM 6954 C C . ALA A 1 885 ? 5.132 3.032 1.718 1.00 46.72 885 ALA A C 1
ATOM 6956 O O . ALA A 1 885 ? 3.934 3.094 1.588 1.00 46.72 885 ALA A O 1
ATOM 6957 N N . ASN A 1 886 ? 5.594 2.715 2.944 1.00 56.53 886 ASN A N 1
ATOM 6958 C CA . ASN A 1 886 ? 5.138 1.877 4.144 1.00 56.53 886 ASN A CA 1
ATOM 6959 C C . ASN A 1 886 ? 3.795 1.440 4.613 1.00 56.53 886 ASN A C 1
ATOM 6961 O O . ASN A 1 886 ? 3.688 0.808 5.644 1.00 56.53 886 ASN A O 1
ATOM 6965 N N . VAL A 1 887 ? 2.783 1.741 3.917 1.00 57.66 887 VAL A N 1
ATOM 6966 C CA . VAL A 1 887 ? 1.426 1.394 4.220 1.00 57.66 887 VAL A CA 1
ATOM 6967 C C . VAL A 1 887 ? 0.990 0.162 5.136 1.00 57.66 887 VAL A C 1
ATOM 6969 O O . VAL A 1 887 ? 0.245 -0.675 4.703 1.00 57.66 887 VAL A O 1
ATOM 6972 N N . GLU A 1 888 ? 1.321 0.072 6.455 1.00 59.94 888 GLU A N 1
ATOM 6973 C CA . GLU A 1 888 ? 0.648 -0.672 7.583 1.00 59.94 888 GLU A CA 1
ATOM 6974 C C . GLU A 1 888 ? 0.165 0.171 8.725 1.00 59.94 888 GLU A C 1
ATOM 6976 O O . GLU A 1 888 ? -0.955 0.090 9.217 1.00 59.94 888 GLU A O 1
ATOM 6981 N N . GLN A 1 889 ? 1.133 0.897 9.228 1.00 55.97 889 GLN A N 1
ATOM 6982 C CA . GLN A 1 889 ? 1.123 1.597 10.466 1.00 55.97 889 GLN A CA 1
ATOM 6983 C C . GLN A 1 889 ? 0.030 2.667 10.478 1.00 55.97 889 GLN A C 1
ATOM 6985 O O . GLN A 1 889 ? -0.213 3.251 11.520 1.00 55.97 889 GLN A O 1
ATOM 6990 N N . PHE A 1 890 ? -0.699 2.847 9.373 1.00 57.78 890 PHE A N 1
ATOM 6991 C CA . PHE A 1 890 ? -1.979 3.510 9.317 1.00 57.78 890 PHE A CA 1
ATOM 6992 C C . PHE A 1 890 ? -3.268 2.649 9.362 1.00 57.78 890 PHE A C 1
ATOM 6994 O O . PHE A 1 890 ? -4.321 3.074 8.939 1.00 57.78 890 PHE A O 1
ATOM 7001 N N . LEU A 1 891 ? -3.300 1.473 9.976 1.00 54.19 891 LEU A N 1
ATOM 7002 C CA . LEU A 1 891 ? -4.495 1.101 10.768 1.00 54.19 891 LEU A CA 1
ATOM 7003 C C . LEU A 1 891 ? -4.159 1.133 12.275 1.00 54.19 891 LEU A C 1
ATOM 7005 O O . LEU A 1 891 ? -4.753 0.405 13.073 1.00 54.19 891 LEU A O 1
ATOM 7009 N N . GLN A 1 892 ? -3.203 2.002 12.674 1.00 66.06 892 GLN A N 1
ATOM 7010 C CA . GLN A 1 892 ? -2.594 2.122 14.012 1.00 66.06 892 GLN A CA 1
ATOM 7011 C C . GLN A 1 892 ? -2.760 3.455 14.847 1.00 66.06 892 GLN A C 1
ATOM 7013 O O . GLN A 1 892 ? -2.093 3.628 15.863 1.00 66.06 892 GLN A O 1
ATOM 7018 N N . GLU A 1 893 ? -3.693 4.362 14.506 1.00 58.91 893 GLU A N 1
ATOM 7019 C CA . GLU A 1 893 ? -4.246 5.584 15.188 1.00 58.91 893 GLU A CA 1
ATOM 7020 C C . GLU A 1 893 ? -5.683 5.880 14.679 1.00 58.91 893 GLU A C 1
ATOM 7022 O O . GLU A 1 893 ? -6.639 5.414 15.292 1.00 58.91 893 GLU A O 1
ATOM 7027 N N . GLU A 1 894 ? -5.860 6.609 13.564 1.00 57.38 894 GLU A N 1
ATOM 7028 C CA . GLU A 1 894 ? -7.124 7.057 12.930 1.00 57.38 894 GLU A CA 1
ATOM 7029 C C . GLU A 1 894 ? -8.032 5.912 12.387 1.00 57.38 894 GLU A C 1
ATOM 7031 O O . GLU A 1 894 ? -8.918 6.136 11.545 1.00 57.38 894 GLU A O 1
ATOM 7036 N N . GLY A 1 895 ? -7.732 4.672 12.792 1.00 55.47 895 GLY A N 1
ATOM 7037 C CA . GLY A 1 895 ? -7.873 3.463 11.975 1.00 55.47 895 GLY A CA 1
ATOM 7038 C C . GLY A 1 895 ? -9.200 2.814 12.128 1.00 55.47 895 GLY A C 1
ATOM 7039 O O . GLY A 1 895 ? -9.359 1.745 12.711 1.00 55.47 895 GLY A O 1
ATOM 7040 N N . ASN A 1 896 ? -10.162 3.557 11.632 1.00 61.75 896 ASN A N 1
ATOM 7041 C CA . ASN A 1 896 ? -11.541 3.280 11.860 1.00 61.75 896 ASN A CA 1
ATOM 7042 C C . ASN A 1 896 ? -11.998 2.220 10.871 1.00 61.75 896 ASN A C 1
ATOM 7044 O O . ASN A 1 896 ? -12.398 2.556 9.758 1.00 61.75 896 ASN A O 1
ATOM 7048 N N . MET A 1 897 ? -11.904 0.945 11.247 1.00 62.62 897 MET A N 1
ATOM 7049 C CA . MET A 1 897 ? -12.434 -0.147 10.426 1.00 62.62 897 MET A CA 1
ATOM 7050 C C . MET A 1 897 ? -13.944 0.032 10.163 1.00 62.62 897 MET A C 1
ATOM 7052 O O . MET A 1 897 ? -14.450 -0.387 9.132 1.00 62.62 897 MET A O 1
ATOM 7056 N N . ASP A 1 898 ? -14.648 0.769 11.024 1.00 57.06 898 ASP A N 1
ATOM 7057 C CA . ASP A 1 898 ? -16.077 1.022 10.865 1.00 57.06 898 ASP A CA 1
ATOM 7058 C C . ASP A 1 898 ? -16.378 2.340 10.119 1.00 57.06 898 ASP A C 1
ATOM 7060 O O . ASP A 1 898 ? -17.212 2.341 9.225 1.00 57.06 898 ASP A O 1
ATOM 7064 N N . PHE A 1 899 ? -15.708 3.463 10.423 1.00 66.75 899 PHE A N 1
ATOM 7065 C CA . PHE A 1 899 ? -16.122 4.809 9.966 1.00 66.75 899 PHE A CA 1
ATOM 7066 C C . PHE A 1 899 ? -15.142 5.519 9.006 1.00 66.75 899 PHE A C 1
ATOM 7068 O O . PHE A 1 899 ? -14.433 6.449 9.416 1.00 66.75 899 PHE A O 1
ATOM 7075 N N . PRO A 1 900 ? -15.090 5.166 7.710 1.00 60.56 900 PRO A N 1
ATOM 7076 C CA . PRO A 1 900 ? -14.275 5.873 6.735 1.00 60.56 900 PRO A CA 1
ATOM 7077 C C . PRO A 1 900 ? -14.737 7.295 6.403 1.00 60.56 900 PRO A C 1
ATOM 7079 O O . PRO A 1 900 ? -13.956 8.020 5.820 1.00 60.56 900 PRO A O 1
ATOM 7082 N N . THR A 1 901 ? -15.961 7.740 6.696 1.00 67.06 901 THR A N 1
ATOM 7083 C CA . THR A 1 901 ? -16.481 9.043 6.224 1.00 67.06 901 THR A CA 1
ATOM 7084 C C . THR A 1 901 ? -16.391 10.163 7.231 1.00 67.06 901 THR A C 1
ATOM 7086 O O . THR A 1 901 ? -16.131 11.297 6.839 1.00 67.06 901 THR A O 1
ATOM 7089 N N . LYS A 1 902 ? -16.367 9.833 8.528 1.00 63.88 902 LYS A N 1
ATOM 7090 C CA . LYS A 1 902 ? -15.620 10.625 9.533 1.00 63.88 902 LYS A CA 1
ATOM 7091 C C . LYS A 1 902 ? -14.187 10.880 9.063 1.00 63.88 902 LYS A C 1
ATOM 7093 O O . LYS A 1 902 ? -13.519 11.818 9.493 1.00 63.88 902 LYS A O 1
ATOM 7098 N N . PHE A 1 903 ? -13.755 10.018 8.149 1.00 58.03 903 PHE A N 1
ATOM 7099 C CA . PHE A 1 903 ? -12.474 9.985 7.528 1.00 58.03 903 PHE A CA 1
ATOM 7100 C C . PHE A 1 903 ? -12.500 10.299 6.003 1.00 58.03 903 PHE A C 1
ATOM 7102 O O . PHE A 1 903 ? -11.467 10.116 5.404 1.00 58.03 903 PHE A O 1
ATOM 7109 N N . ILE A 1 904 ? -13.590 10.855 5.395 1.00 56.16 904 ILE A N 1
ATOM 7110 C CA . ILE A 1 904 ? -13.752 11.256 3.947 1.00 56.16 904 ILE A CA 1
ATOM 7111 C C . ILE A 1 904 ? -13.577 12.763 3.662 1.00 56.16 904 ILE A C 1
ATOM 7113 O O . ILE A 1 904 ? -12.923 13.108 2.691 1.00 56.16 904 ILE A O 1
ATOM 7117 N N . PRO A 1 905 ? -13.985 13.728 4.505 1.00 55.41 905 PRO A N 1
ATOM 7118 C CA . PRO A 1 905 ? -13.323 15.044 4.540 1.00 55.41 905 PRO A CA 1
ATOM 7119 C C . PRO A 1 905 ? -11.824 14.868 4.774 1.00 55.41 905 PRO A C 1
ATOM 7121 O O . PRO A 1 905 ? -10.991 15.658 4.334 1.00 55.41 905 PRO A O 1
ATOM 7124 N N . LYS A 1 906 ? -11.521 13.754 5.440 1.00 55.88 906 LYS A N 1
ATOM 7125 C CA . LYS A 1 906 ? -10.220 13.170 5.561 1.00 55.88 906 LYS A CA 1
ATOM 7126 C C . LYS A 1 906 ? -9.890 12.064 4.513 1.00 55.88 906 LYS A C 1
ATOM 7128 O O . LYS A 1 906 ? -8.938 11.407 4.858 1.00 55.88 906 LYS A O 1
ATOM 7133 N N . LEU A 1 907 ? -10.665 11.844 3.407 1.00 54.38 907 LEU A N 1
ATOM 7134 C CA . LEU A 1 907 ? -10.616 11.350 1.959 1.00 54.38 907 LEU A CA 1
ATOM 7135 C C . LEU A 1 907 ? -10.213 12.444 0.940 1.00 54.38 907 LEU A C 1
ATOM 7137 O O . LEU A 1 907 ? -9.402 12.252 0.051 1.00 54.38 907 LEU A O 1
ATOM 7141 N N . LEU A 1 908 ? -10.665 13.683 1.093 1.00 49.97 908 LEU A N 1
ATOM 7142 C CA . LEU A 1 908 ? -10.529 14.678 0.028 1.00 49.97 908 LEU A CA 1
ATOM 7143 C C . LEU A 1 908 ? -9.388 15.722 0.219 1.00 49.97 908 LEU A C 1
ATOM 7145 O O . LEU A 1 908 ? -9.666 16.866 -0.083 1.00 49.97 908 LEU A O 1
ATOM 7149 N N . ARG A 1 909 ? -8.180 15.437 0.779 1.00 47.78 909 ARG A N 1
ATOM 7150 C CA . ARG A 1 909 ? -7.100 16.430 1.153 1.00 47.78 909 ARG A CA 1
ATOM 7151 C C . ARG A 1 909 ? -5.647 15.948 1.623 1.00 47.78 909 ARG A C 1
ATOM 7153 O O . ARG A 1 909 ? -5.204 16.417 2.673 1.00 47.78 909 ARG A O 1
ATOM 7160 N N . ASN A 1 910 ? -4.853 15.026 1.025 1.00 53.12 910 ASN A N 1
ATOM 7161 C CA . ASN A 1 910 ? -3.539 14.573 1.644 1.00 53.12 910 ASN A CA 1
ATOM 7162 C C . ASN A 1 910 ? -2.357 14.509 0.667 1.00 53.12 910 ASN A C 1
ATOM 7164 O O . ASN A 1 910 ? -2.535 14.723 -0.527 1.00 53.12 910 ASN A O 1
ATOM 7168 N N . PRO A 1 911 ? -1.136 14.240 1.165 1.00 47.78 911 PRO A N 1
ATOM 7169 C CA . PRO A 1 911 ? -0.025 13.748 0.335 1.00 47.78 911 PRO A CA 1
ATOM 7170 C C . PRO A 1 911 ? 0.605 12.303 0.300 1.00 47.78 911 PRO A C 1
ATOM 7172 O O . PRO A 1 911 ? 1.828 12.219 0.265 1.00 47.78 911 PRO A O 1
ATOM 7175 N N . ARG A 1 912 ? -0.131 11.177 0.213 1.00 49.75 912 ARG A N 1
ATOM 7176 C CA . ARG A 1 912 ? 0.219 9.840 -0.325 1.00 49.75 912 ARG A CA 1
ATOM 7177 C C . ARG A 1 912 ? -0.845 9.049 -1.176 1.00 49.75 912 ARG A C 1
ATOM 7179 O O . ARG A 1 912 ? -0.524 8.495 -2.208 1.00 49.75 912 ARG A O 1
ATOM 7186 N N . MET A 1 913 ? -2.134 9.029 -0.860 1.00 47.16 913 MET A N 1
ATOM 7187 C CA . MET A 1 913 ? -3.265 8.325 -1.534 1.00 47.16 913 MET A CA 1
ATOM 7188 C C . MET A 1 913 ? -3.676 8.669 -3.015 1.00 47.16 913 MET A C 1
ATOM 7190 O O . MET A 1 913 ? -4.777 8.322 -3.372 1.00 47.16 913 MET A O 1
ATOM 7194 N N . LEU A 1 914 ? -2.982 9.387 -3.923 1.00 48.47 914 LEU A N 1
ATOM 7195 C CA . LEU A 1 914 ? -3.744 10.235 -4.920 1.00 48.47 914 LEU A CA 1
ATOM 7196 C C . LEU A 1 914 ? -3.680 9.992 -6.407 1.00 48.47 914 LEU A C 1
ATOM 7198 O O . LEU A 1 914 ? -4.659 9.901 -7.119 1.00 48.47 914 LEU A O 1
ATOM 7202 N N . GLY A 1 915 ? -2.486 9.787 -6.896 1.00 46.28 915 GLY A N 1
ATOM 7203 C CA . GLY A 1 915 ? -2.365 8.850 -7.933 1.00 46.28 915 GLY A CA 1
ATOM 7204 C C . GLY A 1 915 ? -2.725 7.435 -7.375 1.00 46.28 915 GLY A C 1
ATOM 7205 O O . GLY A 1 915 ? -2.286 6.482 -7.987 1.00 46.28 915 GLY A O 1
ATOM 7206 N N . PHE A 1 916 ? -3.340 7.309 -6.188 1.00 52.62 916 PHE A N 1
ATOM 7207 C CA . PHE A 1 916 ? -4.265 6.341 -5.610 1.00 52.62 916 PHE A CA 1
ATOM 7208 C C . PHE A 1 916 ? -5.764 6.792 -5.718 1.00 52.62 916 PHE A C 1
ATOM 7210 O O . PHE A 1 916 ? -6.603 6.391 -4.941 1.00 52.62 916 PHE A O 1
ATOM 7217 N N . LEU A 1 917 ? -6.125 7.731 -6.600 1.00 47.56 917 LEU A N 1
ATOM 7218 C CA . LEU A 1 917 ? -7.446 8.360 -6.842 1.00 47.56 917 LEU A CA 1
ATOM 7219 C C . LEU A 1 917 ? -7.748 8.781 -8.328 1.00 47.56 917 LEU A C 1
ATOM 7221 O O . LEU A 1 917 ? -7.635 9.966 -8.611 1.00 47.56 917 LEU A O 1
ATOM 7225 N N . PRO A 1 918 ? -8.083 7.958 -9.365 1.00 50.34 918 PRO A N 1
ATOM 7226 C CA . PRO A 1 918 ? -8.127 6.519 -9.627 1.00 50.34 918 PRO A CA 1
ATOM 7227 C C . PRO A 1 918 ? -7.796 5.375 -8.701 1.00 50.34 918 PRO A C 1
ATOM 7229 O O . PRO A 1 918 ? -7.636 4.346 -9.320 1.00 50.34 918 PRO A O 1
ATOM 7232 N N . HIS A 1 919 ? -7.857 5.404 -7.375 1.00 53.47 919 HIS A N 1
ATOM 7233 C CA . HIS A 1 919 ? -8.573 4.321 -6.672 1.00 53.47 919 HIS A CA 1
ATOM 7234 C C . HIS A 1 919 ? -10.088 4.421 -6.111 1.00 53.47 919 HIS A C 1
ATOM 7236 O O . HIS A 1 919 ? -10.328 3.163 -6.158 1.00 53.47 919 HIS A O 1
ATOM 7242 N N . ALA A 1 920 ? -11.775 6.601 -5.649 1.00 46.72 920 ALA A N 1
ATOM 7243 C CA . ALA A 1 920 ? -13.195 7.029 -5.641 1.00 46.72 920 ALA A CA 1
ATOM 7244 C C . ALA A 1 920 ? -13.879 7.094 -7.052 1.00 46.72 920 ALA A C 1
ATOM 7246 O O . ALA A 1 920 ? -14.447 6.092 -7.417 1.00 46.72 920 ALA A O 1
ATOM 7247 N N . PHE A 1 921 ? -13.900 8.068 -7.963 1.00 46.34 921 PHE A N 1
ATOM 7248 C CA . PHE A 1 921 ? -14.843 8.096 -9.145 1.00 46.34 921 PHE A CA 1
ATOM 7249 C C . PHE A 1 921 ? -14.629 7.157 -10.396 1.00 46.34 921 PHE A C 1
ATOM 7251 O O . PHE A 1 921 ? -14.861 7.548 -11.536 1.00 46.34 921 PHE A O 1
ATOM 7258 N N . LYS A 1 922 ? -14.312 5.851 -10.208 1.00 46.38 922 LYS A N 1
ATOM 7259 C CA . LYS A 1 922 ? -14.909 4.629 -10.891 1.00 46.38 922 LYS A CA 1
ATOM 7260 C C . LYS A 1 922 ? -15.706 3.754 -9.880 1.00 46.38 922 LYS A C 1
ATOM 7262 O O . LYS A 1 922 ? -16.441 2.865 -10.276 1.00 46.38 922 LYS A O 1
ATOM 7267 N N . LEU A 1 923 ? -15.488 3.988 -8.591 1.00 46.66 923 LEU A N 1
ATOM 7268 C CA . LEU A 1 923 ? -15.991 3.398 -7.350 1.00 46.66 923 LEU A CA 1
ATOM 7269 C C . LEU A 1 923 ? -17.181 4.290 -6.912 1.00 46.66 923 LEU A C 1
ATOM 7271 O O . LEU A 1 923 ? -18.291 3.819 -6.796 1.00 46.66 923 LEU A O 1
ATOM 7275 N N . TRP A 1 924 ? -17.048 5.624 -6.918 1.00 44.41 924 TRP A N 1
ATOM 7276 C CA . TRP A 1 924 ? -18.144 6.610 -7.048 1.00 44.41 924 TRP A CA 1
ATOM 7277 C C . TRP A 1 924 ? -18.770 6.690 -8.462 1.00 44.41 924 TRP A C 1
ATOM 7279 O O . TRP A 1 924 ? -19.654 7.511 -8.706 1.00 44.41 924 TRP A O 1
ATOM 7289 N N . ARG A 1 925 ? -18.329 5.862 -9.414 1.00 39.50 925 ARG A N 1
ATOM 7290 C CA . ARG A 1 925 ? -18.973 5.686 -10.735 1.00 39.50 925 ARG A CA 1
ATOM 7291 C C . ARG A 1 925 ? -19.446 4.239 -10.972 1.00 39.50 925 ARG A C 1
ATOM 7293 O O . ARG A 1 925 ? -19.978 3.974 -12.050 1.00 39.50 925 ARG A O 1
ATOM 7300 N N . SER A 1 926 ? -19.289 3.366 -9.971 1.00 37.00 926 SER A N 1
ATOM 7301 C CA . SER A 1 926 ? -19.943 2.058 -9.834 1.00 37.00 926 SER A CA 1
ATOM 7302 C C . SER A 1 926 ? -21.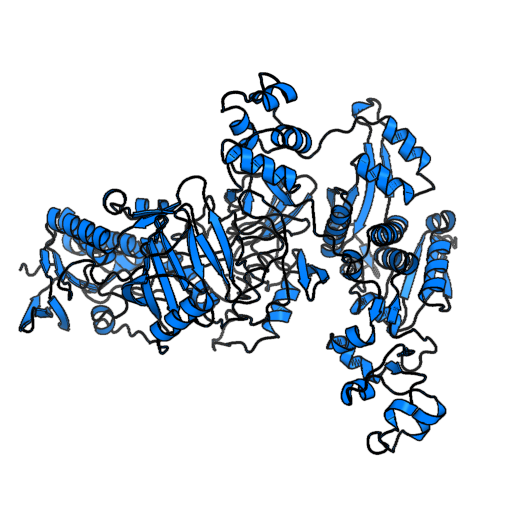130 2.171 -8.888 1.00 37.00 926 SER A C 1
ATOM 7304 O O . SER A 1 926 ? -20.982 2.899 -7.881 1.00 37.00 926 SER A O 1
#

Foldseek 3Di:
DDLAEEEEEALALQSLLLLLLQLLVVHHYEYFAQAQAWCPPVADQQKAFPVLCVVLVFPCVQFFLAQAQEAFEFALVGFTADQGFPGGTITRGSRSRRSVVSNVSSVVSPYHYQHSKAFDADDQQKTWIAHPNDIDIDGHQAYEFPNALVTPQCVNLVNDDDLQQKWKKKKFKWFAADARRYKYWYAFLLQFLWIWIWHASHRTITITMHTHRRVDDNVVSSVVVCVSVVTPIDTPGMDMHMAGFFAFDLFQDDNRYGYFARSGGFWKWAFWAFLWWFWKQAQNFIRTDGQVVVQVVFLVVAPFDDPDDDFFFKGKGFHFFRMWFWDAFWLLFATDIDFAFAWIFFFFDFFKKWFAFVLGFIFMAQQPQFWWFDAFLTIFTHRVVRADFPATWFKFQLQFDFAADDFKDQQLVLCVVDPVSVVQLQFKWWAPCPVQPCVPVVLDDPVCNVVCVVVRIDRRNSCVVVVRDDDFIWIDGHVGPFIFTSMFGQDLLNLLLLLQCLQQWACQVLFWIKGKAFPVLVVLCLVVSNVVSCCVRRVWDKDKDFDADPVPRDGGIIMIITDGNSVSCVSCPSQPCHHDLQSGARRSVLSNHDLSSVLSSVLNNCSRFWDWDWDDDPDLQPTWIKIKGKGLHQRNLLRVCSSCSNVVFHKGKDKDWDDFDADPNDTDDIGIMIMIMGTALVNCLVNLVSRPVCNVVSVVSSVSDDGDAPFWRRLNLLVNCLVDPDDPLNCVQCNDPSVVDNTHRLQSLLVSLVPDPQPDSSSSSSVNCSVSVMTITGGNDMGTDDGPDSAAIAAFASNHGFAQIGSGGTTTAITTADDSLSSQLSVLLSVLVCCCSPVVDDSSCSSVSCVQSSVQRLNRSLVSVGLNSANRSVTRRRHCSSRHHTHHSNCHHPNCNRHCVVCSVSSRGGGTCGSVSSSCRSSVVD

pLDDT: mean 78.88, std 15.1, range [25.69, 97.88]

Radius of gyration: 32.63 Å; chains: 1; bounding box: 95×66×88 Å